Protein AF-0000000074853736 (afdb_homodimer)

Organism: Aplysia californica (NCBI:txid6500)

InterPro domains:
  IPR002656 Acyltransferase 3 domain [PF01757] (363-745)
  IPR006621 Nose resistant-to-fluoxetine protein, N-terminal [PF20146] (113-214)
  IPR006621 Nose resistant-to-fluoxetine protein, N-terminal [SM00703] (110-231)
  IPR052728 Oxygen and lipid transport regulator [PTHR11161] (103-762)

pLDDT: mean 72.16, std 25.3, range [18.77, 98.62]

Sequence (1524 aa):
MAHSRHTTSLQIACVVILCLSRVEATVGNLQFPVPLEELLWSDHGPQKGNESEQDSLGLFIRDQVNRLNLHSVMERIIDEQSFENRYIQRWLSPIVGVSNITVTTQSNVSSECLHQLTGWISNMQRLSGWALKMLDSWGKIQAGVLSGRLQWLGSFRECYSVQGFLDDGQTGLVKGRYCSLESKLHSSVKQYKFNVFEGICVPDACHSKDIQVFVDVLLHMTRVDKVLLKTHTTCKNAETTFTNSIIIFFVIFLLLLLLAFTATLVDLKSARFAPVSAACDIHADNHDRNGVVNGNSSLVGSAYHTVNARDKVEDERSPFLRYHSNQKKRRIGRELLLSFSLKSNWSQLFCLKPQQGAGFLTCLEGIRTITLVWIIYEHVLLNTLAFAENTGEFIKDGVTSLWTPIVSNGTVSCDTFFTMSSLVLTYSMLKSMNECNGKVKWFQYYVNRYFRLTPLMIFVVMFYWKTFPSWASGPWWLSQAQHEKHCYGTWWRDLLYMNNFLGGCYHVTWYLAVDMQLYLISPIFLLALYRKPAVGICLLTVCTLASISYTLYLSYTKHLTHVLVKMKHRASQKFFRDQYYVLPWCRAPPYLIGMVMGYVLHRTRMKISINWKWQIFGWIIFILIHISNFYSVQHAFVFYPDYSPLSPAENSAYISLTRPAWSLGVCWVIVICVTGNAGVINSFLSLPIWAVGGRLSYAGYLTHLFVVFWYLYSRTKSVRVDYWGVLIDTSGILLITFFISVFLTLLIEMPLKNILGLLLKKMAHSRHTTSLQIACVVILCLSRVEATVGNLQFPVPLEELLWSDHGPQKGNESEQDSLGLFIRDQVNRLNLHSVMERIIDEQSFENRYIQRWLSPIVGVSNITVTTQSNVSSECLHQLTGWISNMQRLSGWALKMLDSWGKIQAGVLSGRLQWLGSFRECYSVQGFLDDGQTGLVKGRYCSLESKLHSSVKQYKFNVFEGICVPDACHSKDIQVFVDVLLHMTRVDKVLLKTHTTCKNAETTFTNSIIIFFVIFLLLLLLAFTATLVDLKSARFAPVSAACDIHADNHDRNGVVNGNSSLVGSAYHTVNARDKVEDERSPFLRYHSNQKKRRIGRELLLSFSLKSNWSQLFCLKPQQGAGFLTCLEGIRTITLVWIIYEHVLLNTLAFAENTGEFIKDGVTSLWTPIVSNGTVSCDTFFTMSSLVLTYSMLKSMNECNGKVKWFQYYVNRYFRLTPLMIFVVMFYWKTFPSWASGPWWLSQAQHEKHCYGTWWRDLLYMNNFLGGCYHVTWYLAVDMQLYLISPIFLLALYRKPAVGICLLTVCTLASISYTLYLSYTKHLTHVLVKMKHRASQKFFRDQYYVLPWCRAPPYLIGMVMGYVLHRTRMKISINWKWQIFGWIIFILIHISNFYSVQHAFVFYPDYSPLSPAENSAYISLTRPAWSLGVCWVIVICVTGNAGVINSFLSLPIWAVGGRLSYAGYLTHLFVVFWYLYSRTKSVRVDYWGVLIDTSGILLITFFISVFLTLLIEMPLKNILGLLLKK

Secondary structure (DSSP, 8-state):
--GGGSSGGGTTTHHHHHHHHTTSTT-SS----S-HHHHHT---------SHHHHHHHHHHHHHHHH--HHHHHHHHT--SSHHHHHHHHHHHHHHTTTT----TTS---HHHHHHHHHHHHHHHTT-HHHHHHHHTS----S-TTTT--EE---HHHHHH-EEESSTTS-SEEEEEEEEEEEEE--SSTT--EEEEEEEEEETT--HHHHHHHHHHHHHHHTGGGTEEEEEEEEPPS-----HHHHHHHHHHHHHHHHHHHHHHHHHHH-----HHHHHHHHHHTTTSS----TTTGGGTGGG------S----TTSTHHHHHHHHHHHHHHHHHHHTT-HHHHHHHHT------STT--THHHHHHHHHHHHHHHHHHHHHHHTT-TTHHHHHHHHTT-SSHHHHHTGGGHHHHHHHHHHHHHHHHHHHHHHHTTT---HHHHHHHHHHHHHHHHHHHHHHHHHTGGGS---TTPPPHHHHHHHHHTTHHHHHTT-HHHH--SSGGGHHHHHHHHHHHHHHHHHHHHHH-HHHHHHHHHHHHHHHHHHHHHHHHHHT----SS---SHHHHHHHIIIIIT-HHHHHHHHHHHHHHHHHHHHHTT-----HHHHHHHHHHHHHHHHHHHHTTGGGSS--TTS----HHHHHHHHHHHHHHHHHHHHHHHHHHHTT--HHHHHHHT-HHHHHHHHHHHHHHHHHHHHHHHHHHT-SS-----HHHHHHHHHHHHHHHHHHHHHHIIIIIHHHHHHHHHHH--/--TTSSSGGGTTTHHHHHHHHTTSTT-SS----S-HHHHHT---------SHHHHHHHHHHHHHHHH--HHHHHHHHT--SSHHHHHHHHHHHHHHTTTT----TTS---HHHHHHHHHHHHHHHTT-HHHHHHHHTS----S-TTTT--EE---HHHHHH-EEESSTTS-SEEEEEEEEEEEEE--SSTT--EEEEEEEEEETT--HHHHHHHHHHHHHHHTGGGTEEEEEEEEPPS-----HHHHHHHHHHHHHHHHHHHHHHHHHHH-----HHHHHHHHHHTTTSS----TTTTTTTGGG------S----TTSTHHHHHHHHHHHHHHHHHHHTT-HHHHHHHHT------STT--THHHHHHHHHHHHHHHHHHHHHHHHH-TTHHHHHHHHTT-SSHHHHHTGGGHHHHHHHHHHHHHHHHHHHHHHHTTT---HHHHHHHHHHHHHHHHHHHHHHHHHTGGGS---TTPPPHHHHHHHHHTTHHHHHTT-HHHH--SSGGGHHHHHHHHHHHHHHHHHHHHHH-HHHHHHHHHHHHHHHHHHHHHHHHHHT----TTT--SHHHHHHHIIIIIT-HHHHHHHHHHHHHHHHHHHHHTT-----HHHHHHHHHHHHHHHHHHHHTTGGGSS--TTS----HHHHHHHHHHHHHHHHHHHHHHHHHHHTT--HHHHHHHT-HHHHHHHHHHHHHHHHHHHHHHHHHHT-SS-----HHHHHHHHHHHHHHHHHHHHHHIIIIIHHHHHHHHHHH--

Solvent-accessible surface area (backbone atoms only — not comparable to full-atom values): 81134 Å² total; per-residue (Å²): 138,79,78,79,73,74,68,70,54,35,64,49,28,29,56,74,28,54,72,66,42,73,61,53,74,85,54,68,82,67,71,72,78,48,61,83,75,40,54,72,67,63,73,78,71,82,75,87,68,80,72,70,74,62,50,53,58,53,50,52,51,49,54,56,54,66,69,56,60,66,66,66,61,61,59,58,70,64,68,86,86,72,64,72,67,51,43,57,42,56,75,38,32,50,57,57,56,51,66,74,52,71,72,59,81,82,54,87,50,53,69,64,27,52,52,48,50,52,33,42,51,53,34,38,74,66,63,33,69,40,39,45,41,29,57,37,8,23,33,40,75,54,34,23,47,91,65,52,33,39,71,20,58,24,22,60,66,51,10,58,66,26,59,42,51,63,39,96,80,69,46,60,82,40,37,36,21,47,29,38,38,38,30,34,39,67,40,87,56,82,84,53,76,47,68,34,37,36,18,37,36,40,50,56,71,46,49,38,64,32,49,39,52,52,49,49,50,40,26,61,13,8,61,16,51,77,29,38,72,48,75,48,50,48,56,53,79,85,75,68,74,87,46,70,61,38,51,51,51,51,49,53,51,49,48,47,51,49,46,23,49,52,16,30,52,51,47,58,70,64,50,66,86,69,55,68,68,47,61,47,39,50,59,51,48,62,21,66,78,47,67,77,42,50,79,92,77,23,68,63,36,70,60,41,50,79,74,80,79,68,76,88,76,68,78,73,78,49,78,66,43,55,57,50,45,52,52,47,44,53,48,45,54,48,49,53,41,48,33,28,13,50,64,64,46,49,41,58,54,68,45,52,72,75,72,74,59,92,81,66,63,50,44,54,22,25,53,48,33,54,38,50,52,48,48,49,39,35,52,47,46,57,59,43,50,73,62,23,39,35,39,67,52,43,52,62,52,34,45,73,37,85,57,38,29,61,49,73,56,41,73,52,42,62,37,52,51,36,16,51,52,28,17,52,47,36,28,46,46,52,54,31,24,67,74,45,79,62,54,69,47,61,69,59,54,54,50,50,54,50,63,66,50,44,61,56,51,50,52,51,44,49,41,56,56,56,39,48,51,62,71,59,57,42,86,64,33,69,53,52,68,61,52,43,60,53,25,74,79,16,44,67,29,51,75,68,44,40,18,39,82,70,48,41,49,52,78,80,51,32,61,56,17,32,51,49,55,52,56,71,54,39,61,62,48,51,51,30,38,70,76,40,47,71,59,18,52,48,51,44,50,51,52,34,50,48,24,34,50,49,38,31,50,50,22,51,75,68,60,54,72,88,41,77,76,59,44,82,43,71,66,55,47,47,45,48,40,61,73,37,68,42,33,48,64,56,54,36,36,18,29,43,52,13,31,52,50,11,43,52,39,54,75,45,69,48,61,56,88,74,56,69,70,57,49,52,49,49,48,50,52,43,50,53,53,51,49,46,62,33,54,67,49,32,64,54,50,34,82,47,83,75,56,77,61,64,51,63,67,53,38,14,48,48,69,34,43,42,54,46,52,50,30,52,43,52,50,49,55,50,52,36,35,60,37,68,71,26,68,69,60,30,55,59,25,43,37,41,68,24,48,38,38,34,72,32,38,64,47,25,65,70,44,37,57,60,52,49,47,52,61,62,25,36,38,62,63,81,42,75,72,46,73,66,57,42,50,24,48,31,39,18,47,50,52,54,25,48,55,53,16,52,54,47,38,48,66,44,46,48,19,51,50,46,43,49,54,60,58,51,72,101,138,79,79,79,72,73,65,76,56,40,64,51,20,30,56,74,25,53,74,65,42,73,64,53,75,85,56,68,82,69,72,75,79,49,59,81,76,42,53,73,66,62,75,79,72,83,76,86,69,80,74,70,74,63,49,54,59,53,51,53,50,50,57,56,52,65,68,56,62,65,67,64,60,62,61,59,70,69,66,87,89,73,67,74,65,50,47,57,41,56,76,39,34,54,58,56,61,52,65,74,52,70,72,60,80,83,53,87,49,54,70,64,27,51,52,49,52,52,32,40,51,54,34,38,74,67,64,34,68,40,39,45,42,29,56,36,9,22,34,40,74,56,36,23,48,91,64,51,34,39,70,20,57,24,21,60,66,51,10,61,67,26,60,40,52,64,39,96,81,69,47,61,82,41,38,36,23,48,29,38,37,38,29,36,39,68,40,87,55,81,82,52,76,48,67,35,37,35,18,38,37,41,49,56,71,45,48,38,66,32,49,40,53,51,48,49,49,42,26,60,13,5,60,15,51,76,25,38,73,48,76,48,51,50,54,55,78,87,74,69,73,88,47,70,61,38,52,51,52,51,49,53,51,50,50,49,52,49,47,24,49,53,16,30,52,52,48,60,69,63,50,68,86,69,56,68,68,49,61,48,39,50,58,50,47,61,21,66,79,48,68,76,43,51,80,89,76,21,67,62,36,70,62,41,48,79,74,78,77,69,78,87,74,68,78,73,77,50,77,65,41,56,57,49,44,50,53,46,43,54,48,46,54,48,50,54,41,48,34,27,14,50,64,64,45,48,42,56,54,67,44,53,71,76,72,75,59,94,82,64,62,50,43,52,22,24,53,47,33,54,38,49,52,47,46,48,40,35,52,45,47,56,59,44,49,74,61,23,38,36,40,68,54,44,50,61,51,33,44,74,35,85,58,37,28,60,50,70,55,41,74,53,42,61,37,52,52,36,16,50,51,28,16,54,48,37,28,44,45,52,54,31,24,66,73,45,78,62,54,70,48,61,69,57,55,55,50,50,55,50,64,65,52,44,60,55,50,50,52,52,45,48,40,55,58,57,40,48,52,63,71,58,58,42,86,66,34,70,53,53,66,62,52,43,61,54,25,74,81,16,44,68,30,51,76,68,43,41,19,38,81,70,49,42,51,53,77,80,51,29,60,57,17,32,53,50,56,53,56,71,53,40,61,62,49,53,51,31,39,70,78,41,46,68,59,18,52,48,50,44,49,51,52,31,50,49,24,35,49,49,38,30,49,48,23,52,73,67,60,54,72,87,41,76,74,57,43,81,42,70,64,55,48,49,47,47,40,62,72,38,69,43,33,49,65,58,54,36,35,17,29,43,50,13,32,52,50,10,44,52,39,53,75,45,69,49,62,56,88,73,57,70,70,56,49,52,50,50,48,50,51,40,49,52,53,50,48,47,63,32,54,68,47,33,65,53,48,36,81,48,82,77,53,77,60,65,51,65,68,54,37,14,47,47,69,36,43,42,54,45,52,49,30,52,42,52,49,49,55,51,51,36,36,62,37,68,69,30,66,69,58,30,57,60,27,43,37,41,68,24,49,38,37,35,70,33,38,64,46,25,64,69,44,37,58,61,52,48,47,53,61,62,26,38,38,62,64,81,43,75,71,46,74,67,57,42,50,23,48,33,40,18,47,49,51,52,25,50,56,52,15,51,51,46,38,49,67,44,45,49,19,51,50,46,44,50,55,61,60,51,72,102

Radius of gyration: 37.47 Å; Cα contacts (8 Å, |Δi|>4): 1964; chains: 2; bounding box: 80×114×104 Å

Structure (mmCIF, N/CA/C/O backbone):
data_AF-0000000074853736-model_v1
#
loop_
_entity.id
_entity.type
_entity.pdbx_description
1 polymer 'O-acyltransferase like protein-like'
#
loop_
_atom_site.group_PDB
_atom_site.id
_atom_site.type_symbol
_atom_site.label_atom_id
_atom_site.label_alt_id
_atom_site.label_comp_id
_atom_site.label_asym_id
_atom_site.label_entity_id
_atom_site.label_seq_id
_atom_site.pdbx_PDB_ins_code
_atom_site.Cartn_x
_atom_site.Cartn_y
_atom_site.Cartn_z
_atom_site.occupancy
_atom_site.B_iso_or_equiv
_atom_site.auth_seq_id
_atom_site.auth_comp_id
_atom_site.auth_asym_id
_atom_site.auth_atom_id
_atom_site.pdbx_PDB_model_num
ATOM 1 N N . MET A 1 1 ? -17.906 -55.094 -38.594 1 18.78 1 MET A N 1
ATOM 2 C CA . MET A 1 1 ? -16.891 -54.125 -38.938 1 18.78 1 MET A CA 1
ATOM 3 C C . MET A 1 1 ? -16.828 -53 -37.906 1 18.78 1 MET A C 1
ATOM 5 O O . MET A 1 1 ? -15.938 -52.156 -37.938 1 18.78 1 MET A O 1
ATOM 9 N N . ALA A 1 2 ? -17.891 -52.844 -37.062 1 20.61 2 ALA A N 1
ATOM 10 C CA . ALA A 1 2 ? -18.422 -51.844 -36.188 1 20.61 2 ALA A CA 1
ATOM 11 C C . ALA A 1 2 ? -17.672 -51.781 -34.844 1 20.61 2 ALA A C 1
ATOM 13 O O . ALA A 1 2 ? -17.922 -50.938 -34 1 20.61 2 ALA A O 1
ATOM 14 N N . HIS A 1 3 ? -16.984 -52.906 -34.469 1 20.66 3 HIS A N 1
ATOM 15 C CA . HIS A 1 3 ? -16.719 -53.219 -33.062 1 20.66 3 HIS A CA 1
ATOM 16 C C . HIS A 1 3 ? -15.508 -52.469 -32.562 1 20.66 3 HIS A C 1
ATOM 18 O O . HIS A 1 3 ? -15.156 -52.594 -31.375 1 20.66 3 HIS A O 1
ATOM 24 N N . SER A 1 4 ? -14.594 -52.062 -33.469 1 22.39 4 SER A N 1
ATOM 25 C CA . SER A 1 4 ? -13.211 -51.781 -33.062 1 22.39 4 SER A CA 1
ATOM 26 C C . SER A 1 4 ? -13.078 -50.375 -32.5 1 22.39 4 SER A C 1
ATOM 28 O O . SER A 1 4 ? -11.961 -49.875 -32.281 1 22.39 4 SER A O 1
ATOM 30 N N . ARG A 1 5 ? -14.258 -49.562 -32.469 1 23.17 5 ARG A N 1
ATOM 31 C CA . ARG A 1 5 ? -14.211 -48.125 -32.406 1 23.17 5 ARG A CA 1
ATOM 32 C C . ARG A 1 5 ? -13.953 -47.625 -31 1 23.17 5 ARG A C 1
ATOM 34 O O . ARG A 1 5 ? -13.836 -46.438 -30.766 1 23.17 5 ARG A O 1
ATOM 41 N N . HIS A 1 6 ? -14.297 -48.469 -30 1 20.78 6 HIS A N 1
ATOM 42 C CA . HIS A 1 6 ? -14.656 -47.938 -28.703 1 20.78 6 HIS A CA 1
ATOM 43 C C . HIS A 1 6 ? -13.414 -47.625 -27.875 1 20.78 6 HIS A C 1
ATOM 45 O O . HIS A 1 6 ? -13.523 -47.094 -26.75 1 20.78 6 HIS A O 1
ATOM 51 N N . THR A 1 7 ? -12.273 -48.219 -28.172 1 21.44 7 THR A N 1
ATOM 52 C CA . THR A 1 7 ? -11.312 -48.438 -27.094 1 21.44 7 THR A CA 1
ATOM 53 C C . THR A 1 7 ? -10.422 -47.188 -26.906 1 21.44 7 THR A C 1
ATOM 55 O O . THR A 1 7 ? -9.695 -47.094 -25.922 1 21.44 7 THR A O 1
ATOM 58 N N . THR A 1 8 ? -10.375 -46.312 -27.969 1 22.53 8 THR A N 1
ATOM 59 C CA . THR A 1 8 ? -9.211 -45.438 -28.016 1 22.53 8 THR A CA 1
ATOM 60 C C . THR A 1 8 ? -9.398 -44.219 -27.109 1 22.53 8 THR A C 1
ATOM 62 O O . THR A 1 8 ? -8.461 -43.469 -26.859 1 22.53 8 THR A O 1
ATOM 65 N N . SER A 1 9 ? -10.719 -43.938 -26.781 1 21.44 9 SER A N 1
ATOM 66 C CA . SER A 1 9 ? -11.07 -42.688 -26.141 1 21.44 9 SER A CA 1
ATOM 67 C C . SER A 1 9 ? -10.562 -42.656 -24.703 1 21.44 9 SER A C 1
ATOM 69 O O . SER A 1 9 ? -10.664 -41.625 -24.031 1 21.44 9 SER A O 1
ATOM 71 N N . LEU A 1 10 ? -10.172 -43.781 -24.125 1 21.33 10 LEU A N 1
ATOM 72 C CA . LEU A 1 10 ? -10.148 -44.031 -22.688 1 21.33 10 LEU A CA 1
ATOM 73 C C . LEU A 1 10 ? -8.867 -43.469 -22.078 1 21.33 10 LEU A C 1
ATOM 75 O O . LEU A 1 10 ? -8.867 -43.031 -20.922 1 21.33 10 LEU A O 1
ATOM 79 N N . GLN A 1 11 ? -7.793 -43.281 -22.891 1 22.19 11 GLN A N 1
ATOM 80 C CA . GLN A 1 11 ? -6.492 -43.344 -22.234 1 22.19 11 GLN A CA 1
ATOM 81 C C . GLN A 1 11 ? -6.117 -41.969 -21.641 1 22.19 11 GLN A C 1
ATOM 83 O O . GLN A 1 11 ? -5.527 -41.906 -20.562 1 22.19 11 GLN A O 1
ATOM 88 N N . ILE A 1 12 ? -6.605 -40.875 -22.266 1 23.33 12 ILE A N 1
ATOM 89 C CA . ILE A 1 12 ? -5.961 -39.625 -21.875 1 23.33 12 ILE A CA 1
ATOM 90 C C . ILE A 1 12 ? -6.508 -39.156 -20.531 1 23.33 12 ILE A C 1
ATOM 92 O O . ILE A 1 12 ? -5.754 -38.688 -19.672 1 23.33 12 ILE A O 1
ATOM 96 N N . ALA A 1 13 ? -7.84 -39.312 -20.328 1 23.08 13 ALA A N 1
ATOM 97 C CA . ALA A 1 13 ? -8.484 -38.812 -19.109 1 23.08 13 ALA A CA 1
ATOM 98 C C . ALA A 1 13 ? -7.953 -39.531 -17.875 1 23.08 13 ALA A C 1
ATOM 100 O O . ALA A 1 13 ? -8.086 -39 -16.75 1 23.08 13 ALA A O 1
ATOM 101 N N . CYS A 1 14 ? -7.285 -40.531 -18.062 1 24.02 14 CYS A N 1
ATOM 102 C CA . CYS A 1 14 ? -6.992 -41.469 -16.969 1 24.02 14 CYS A CA 1
ATOM 103 C C . CYS A 1 14 ? -5.887 -40.938 -16.078 1 24.02 14 CYS A C 1
ATOM 105 O O . CYS A 1 14 ? -5.871 -41.188 -14.875 1 24.02 14 CYS A O 1
ATOM 107 N N . VAL A 1 15 ? -5 -40.031 -16.609 1 25.52 15 VAL A N 1
ATOM 108 C CA . VAL A 1 15 ? -3.834 -39.875 -15.75 1 25.52 15 VAL A CA 1
ATOM 109 C C . VAL A 1 15 ? -4.188 -38.969 -14.555 1 25.52 15 VAL A C 1
ATOM 111 O O . VAL A 1 15 ? -3.85 -39.312 -13.414 1 25.52 15 VAL A O 1
ATOM 114 N N . VAL A 1 16 ? -4.926 -37.844 -14.734 1 25.33 16 VAL A N 1
ATOM 115 C CA . VAL A 1 16 ? -5.152 -36.969 -13.609 1 25.33 16 VAL A CA 1
ATOM 116 C C . VAL A 1 16 ? -6.133 -37.594 -12.633 1 25.33 16 VAL A C 1
ATOM 118 O O . VAL A 1 16 ? -5.91 -37.594 -11.414 1 25.33 16 VAL A O 1
ATOM 121 N N . ILE A 1 17 ? -7.234 -38.156 -13.086 1 26.08 17 ILE A N 1
ATOM 122 C CA . ILE A 1 17 ? -8.344 -38.656 -12.273 1 26.08 17 ILE A CA 1
ATOM 123 C C . ILE A 1 17 ? -7.945 -39.969 -11.578 1 26.08 17 ILE A C 1
ATOM 125 O O . ILE A 1 17 ? -8.398 -40.219 -10.461 1 26.08 17 ILE A O 1
ATOM 129 N N . LEU A 1 18 ? -7.062 -40.75 -12.109 1 26.02 18 LEU A N 1
ATOM 130 C CA . LEU A 1 18 ? -6.703 -42.031 -11.523 1 26.02 18 LEU A CA 1
ATOM 131 C C . LEU A 1 18 ? -6.027 -41.844 -10.164 1 26.02 18 LEU A C 1
ATOM 133 O O . LEU A 1 18 ? -6.184 -42.656 -9.266 1 26.02 18 LEU A O 1
ATOM 137 N N . CYS A 1 19 ? -5.332 -40.688 -9.938 1 25.83 19 CYS A N 1
ATOM 138 C CA . CYS A 1 19 ? -4.738 -40.562 -8.609 1 25.83 19 CYS A CA 1
ATOM 139 C C . CYS A 1 19 ? -5.816 -40.375 -7.547 1 25.83 19 CYS A C 1
ATOM 141 O O . CYS A 1 19 ? -5.707 -40.938 -6.445 1 25.83 19 CYS A O 1
ATOM 143 N N . LEU A 1 20 ? -6.945 -39.75 -7.82 1 25.59 20 LEU A N 1
ATOM 144 C CA . LEU A 1 20 ? -7.914 -39.438 -6.773 1 25.59 20 LEU A CA 1
ATOM 145 C C . LEU A 1 20 ? -8.891 -40.594 -6.582 1 25.59 20 LEU A C 1
ATOM 147 O O . LEU A 1 20 ? -9.398 -40.812 -5.477 1 25.59 20 LEU A O 1
ATOM 151 N N . SER A 1 21 ? -9.266 -41.406 -7.508 1 25.16 21 SER A N 1
ATOM 152 C CA . SER A 1 21 ? -10.422 -42.281 -7.383 1 25.16 21 SER A CA 1
ATOM 153 C C . SER A 1 21 ? -10.062 -43.562 -6.621 1 25.16 21 SER A C 1
ATOM 155 O O . SER A 1 21 ? -10.938 -44.219 -6.074 1 25.16 21 SER A O 1
ATOM 157 N N . ARG A 1 22 ? -8.945 -44.188 -6.824 1 27.08 22 ARG A N 1
ATOM 158 C CA . ARG A 1 22 ? -8.812 -45.531 -6.215 1 27.08 22 ARG A CA 1
ATOM 159 C C . ARG A 1 22 ? -8.781 -45.406 -4.695 1 27.08 22 ARG A C 1
ATOM 161 O O . ARG A 1 22 ? -8.656 -46.438 -4 1 27.08 22 ARG A O 1
ATOM 168 N N . VAL A 1 23 ? -8.914 -44.312 -4.047 1 26.62 23 VAL A N 1
ATOM 169 C CA . VAL A 1 23 ? -8.977 -44.25 -2.59 1 26.62 23 VAL A CA 1
ATOM 170 C C . VAL A 1 23 ? -10.336 -44.75 -2.113 1 26.62 23 VAL A C 1
ATOM 172 O O . VAL A 1 23 ? -10.484 -45.156 -0.961 1 26.62 23 VAL A O 1
ATOM 175 N N . GLU A 1 24 ? -11.383 -44.906 -2.939 1 25.2 24 GLU A N 1
ATOM 176 C CA . GLU A 1 24 ? -12.664 -45.219 -2.34 1 25.2 24 GLU A CA 1
ATOM 177 C C . GLU A 1 24 ? -12.781 -46.719 -2.072 1 25.2 24 GLU A C 1
ATOM 179 O O . GLU A 1 24 ? -13.422 -47.156 -1.104 1 25.2 24 GLU A O 1
ATOM 184 N N . ALA A 1 25 ? -12.492 -47.594 -2.875 1 26.69 25 ALA A N 1
ATOM 185 C CA . ALA A 1 25 ? -13.023 -48.938 -2.65 1 26.69 25 ALA A CA 1
ATOM 186 C C . ALA A 1 25 ? -12.523 -49.5 -1.328 1 26.69 25 ALA A C 1
ATOM 188 O O . ALA A 1 25 ? -13.266 -50.219 -0.633 1 26.69 25 ALA A O 1
ATOM 189 N N . THR A 1 26 ? -11.289 -49.562 -0.964 1 25.2 26 THR A N 1
ATOM 190 C CA . THR A 1 26 ? -10.898 -50.25 0.259 1 25.2 26 THR A CA 1
ATOM 191 C C . THR A 1 26 ? -11.289 -49.438 1.489 1 25.2 26 THR A C 1
ATOM 193 O O . THR A 1 26 ? -11.109 -49.875 2.621 1 25.2 26 THR A O 1
ATOM 196 N N . VAL A 1 27 ? -11.719 -48.156 1.422 1 25.08 27 VAL A N 1
ATOM 197 C CA . VAL A 1 27 ? -12.039 -47.344 2.592 1 25.08 27 VAL A CA 1
ATOM 198 C C . VAL A 1 27 ? -13.469 -47.625 3.049 1 25.08 27 VAL A C 1
ATOM 200 O O . VAL A 1 27 ? -14.367 -46.812 2.842 1 25.08 27 VAL A O 1
ATOM 203 N N . GLY A 1 28 ? -14.094 -48.688 2.773 1 24.78 28 GLY A N 1
ATOM 204 C CA . GLY A 1 28 ? -15.359 -48.906 3.455 1 24.78 28 GLY A CA 1
ATOM 205 C C . GLY A 1 28 ? -15.312 -48.531 4.926 1 24.78 28 GLY A C 1
ATOM 206 O O . GLY A 1 28 ? -16.156 -47.781 5.418 1 24.78 28 GLY A O 1
ATOM 207 N N . ASN A 1 29 ? -14.922 -49.469 5.863 1 24.45 29 ASN A N 1
ATOM 208 C CA . ASN A 1 29 ? -15.055 -49.469 7.312 1 24.45 29 ASN A CA 1
ATOM 209 C C . ASN A 1 29 ? -14.125 -48.438 7.945 1 24.45 29 ASN A C 1
ATOM 211 O O . ASN A 1 29 ? -13.805 -48.5 9.133 1 24.45 29 ASN A O 1
ATOM 215 N N . LEU A 1 30 ? -13.242 -47.75 7.195 1 23.8 30 LEU A N 1
ATOM 216 C CA . LEU A 1 30 ? -12.344 -46.938 7.977 1 23.8 30 LEU A CA 1
ATOM 217 C C . LEU A 1 30 ? -13.094 -45.75 8.586 1 23.8 30 LEU A C 1
ATOM 219 O O . LEU A 1 30 ? -13.617 -44.906 7.855 1 23.8 30 LEU A O 1
ATOM 223 N N . GLN A 1 31 ? -13.75 -45.906 9.695 1 23.31 31 GLN A N 1
ATOM 224 C CA . GLN A 1 31 ? -14.297 -44.906 10.609 1 23.31 31 GLN A CA 1
ATOM 225 C C . GLN A 1 31 ? -13.297 -43.812 10.875 1 23.31 31 GLN A C 1
ATOM 227 O O . GLN A 1 31 ? -12.203 -44.031 11.391 1 23.31 31 GLN A O 1
ATOM 232 N N . PHE A 1 32 ? -13.188 -42.969 9.938 1 24.83 32 PHE A N 1
ATOM 233 C CA . PHE A 1 32 ? -12.211 -41.906 10.227 1 24.83 32 PHE A CA 1
ATOM 234 C C . PHE A 1 32 ? -12.625 -41.125 11.453 1 24.83 32 PHE A C 1
ATOM 236 O O . PHE A 1 32 ? -13.578 -40.344 11.406 1 24.83 32 PHE A O 1
ATOM 243 N N . PRO A 1 33 ? -12.547 -41.594 12.648 1 24.94 33 PRO A N 1
ATOM 244 C CA . PRO A 1 33 ? -13.078 -40.812 13.758 1 24.94 33 PRO A CA 1
ATOM 245 C C . PRO A 1 33 ? -12.555 -39.375 13.766 1 24.94 33 PRO A C 1
ATOM 247 O O . PRO A 1 33 ? -13.297 -38.469 14.109 1 24.94 33 PRO A O 1
ATOM 250 N N . VAL A 1 34 ? -11.227 -39.281 14.125 1 25.25 34 VAL A N 1
ATOM 251 C CA . VAL A 1 34 ? -10.531 -38.094 14.648 1 25.25 34 VAL A CA 1
ATOM 252 C C . VAL A 1 34 ? -10.211 -37.156 13.508 1 25.25 34 VAL A C 1
ATOM 254 O O . VAL A 1 34 ? -10.07 -37.562 12.359 1 25.25 34 VAL A O 1
ATOM 257 N N . PRO A 1 35 ? -10.32 -35.781 13.711 1 25.12 35 PRO A N 1
ATOM 258 C CA . PRO A 1 35 ? -10.078 -34.719 12.727 1 25.12 35 PRO A CA 1
ATOM 259 C C . PRO A 1 35 ? -8.797 -34.938 11.93 1 25.12 35 PRO A C 1
ATOM 261 O O . PRO A 1 35 ? -7.898 -35.656 12.375 1 25.12 35 PRO A O 1
ATOM 264 N N . LEU A 1 36 ? -8.664 -34.562 10.625 1 24.88 36 LEU A N 1
ATOM 265 C CA . LEU A 1 36 ? -7.586 -34.938 9.727 1 24.88 36 LEU A CA 1
ATOM 266 C C . LEU A 1 36 ? -6.246 -34.969 10.453 1 24.88 36 LEU A C 1
ATOM 268 O O . LEU A 1 36 ? -5.395 -35.812 10.172 1 24.88 36 LEU A O 1
ATOM 272 N N . GLU A 1 37 ? -5.938 -34.062 11.398 1 25.7 37 GLU A N 1
ATOM 273 C CA . GLU A 1 37 ? -4.77 -34.125 12.266 1 25.7 37 GLU A CA 1
ATOM 274 C C . GLU A 1 37 ? -4.773 -35.406 13.102 1 25.7 37 GLU A C 1
ATOM 276 O O . GLU A 1 37 ? -3.721 -36 13.344 1 25.7 37 GLU A O 1
ATOM 281 N N . GLU A 1 38 ? -5.898 -35.594 13.727 1 25.44 38 GLU A N 1
ATOM 282 C CA . GLU A 1 38 ? -6.031 -36.781 14.586 1 25.44 38 GLU A CA 1
ATOM 283 C C . GLU A 1 38 ? -6.047 -38.062 13.766 1 25.44 38 GLU A C 1
ATOM 285 O O . GLU A 1 38 ? -6.199 -39.156 14.32 1 25.44 38 GLU A O 1
ATOM 290 N N . LEU A 1 39 ? -6.375 -37.906 12.508 1 24.48 39 LEU A N 1
ATOM 291 C CA . LEU A 1 39 ? -6.297 -39.156 11.781 1 24.48 39 LEU A CA 1
ATOM 292 C C . LEU A 1 39 ? -4.914 -39.781 11.938 1 24.48 39 LEU A C 1
ATOM 294 O O . LEU A 1 39 ? -4.781 -41.031 11.914 1 24.48 39 LEU A O 1
ATOM 298 N N . LEU A 1 40 ? -3.869 -38.969 11.953 1 24.08 40 LEU A N 1
ATOM 299 C CA . LEU A 1 40 ? -2.596 -39.656 12.055 1 24.08 40 LEU A CA 1
ATOM 300 C C . LEU A 1 40 ? -2.438 -40.312 13.422 1 24.08 40 LEU A C 1
ATOM 302 O O . LEU A 1 40 ? -1.782 -41.344 13.555 1 24.08 40 LEU A O 1
ATOM 306 N N . TRP A 1 41 ? -2.666 -39.531 14.57 1 22.84 41 TRP A N 1
ATOM 307 C CA . TRP A 1 41 ? -2.148 -40.062 15.836 1 22.84 41 TRP A CA 1
ATOM 308 C C . TRP A 1 41 ? -3.189 -40.906 16.531 1 22.84 41 TRP A C 1
ATOM 310 O O . TRP A 1 41 ? -3.303 -40.875 17.766 1 22.84 41 TRP A O 1
ATOM 320 N N . SER A 1 42 ? -4.297 -41.375 15.969 1 24.14 42 SER A N 1
ATOM 321 C CA . SER A 1 42 ? -5.074 -42.094 16.953 1 24.14 42 SER A CA 1
ATOM 322 C C . SER A 1 42 ? -4.34 -43.375 17.406 1 24.14 42 SER A C 1
ATOM 324 O O . SER A 1 42 ? -3.906 -44.156 16.578 1 24.14 42 SER A O 1
ATOM 326 N N . ASP A 1 43 ? -3.689 -43.438 18.578 1 23.05 43 ASP A N 1
ATOM 327 C CA . ASP A 1 43 ? -3.074 -44.5 19.359 1 23.05 43 ASP A CA 1
ATOM 328 C C . ASP A 1 43 ? -4.043 -45.656 19.547 1 23.05 43 ASP A C 1
ATOM 330 O O . ASP A 1 43 ? -3.848 -46.5 20.422 1 23.05 43 ASP A O 1
ATOM 334 N N . HIS A 1 44 ? -5.355 -45.625 19.203 1 25.06 44 HIS A N 1
ATOM 335 C CA . HIS A 1 44 ? -6.062 -46.75 19.766 1 25.06 44 HIS A CA 1
ATOM 336 C C . HIS A 1 44 ? -5.512 -48.062 19.219 1 25.06 44 HIS A C 1
ATOM 338 O O . HIS A 1 44 ? -5.07 -48.125 18.062 1 25.06 44 HIS A O 1
ATOM 344 N N . GLY A 1 45 ? -5.008 -49.062 20.109 1 23.45 45 GLY A N 1
ATOM 345 C CA . GLY A 1 45 ? -4.453 -50.406 20.047 1 23.45 45 GLY A CA 1
ATOM 346 C C . GLY A 1 45 ? -5.168 -51.281 19.047 1 23.45 45 GLY A C 1
ATOM 347 O O . GLY A 1 45 ? -6.297 -51 18.656 1 23.45 45 GLY A O 1
ATOM 348 N N . PRO A 1 46 ? -4.367 -52.125 18.312 1 25.36 46 PRO A N 1
ATOM 349 C CA . PRO A 1 46 ? -4.785 -53.094 17.297 1 25.36 46 PRO A CA 1
ATOM 350 C C . PRO A 1 46 ? -5.887 -54.031 17.812 1 25.36 46 PRO A C 1
ATOM 352 O O . PRO A 1 46 ? -5.715 -54.719 18.828 1 25.36 46 PRO A O 1
ATOM 355 N N . GLN A 1 47 ? -7.109 -53.75 17.938 1 23.39 47 GLN A N 1
ATOM 356 C CA . GLN A 1 47 ? -7.906 -54.906 18.297 1 23.39 47 GLN A CA 1
ATOM 357 C C . GLN A 1 47 ? -7.621 -56.094 17.359 1 23.39 47 GLN A C 1
ATOM 359 O O . GLN A 1 47 ? -7.332 -55.875 16.172 1 23.39 47 GLN A O 1
ATOM 364 N N . LYS A 1 48 ? -7.406 -57.5 17.844 1 28.83 48 LYS A N 1
ATOM 365 C CA . LYS A 1 48 ? -7.051 -58.844 17.422 1 28.83 48 LYS A CA 1
ATOM 366 C C . LYS A 1 48 ? -7.793 -59.25 16.156 1 28.83 48 LYS A C 1
ATOM 368 O O . LYS A 1 48 ? -8.734 -60.031 16.203 1 28.83 48 LYS A O 1
ATOM 373 N N . GLY A 1 49 ? -8.336 -58.375 15.406 1 26 49 GLY A N 1
ATOM 374 C CA . GLY A 1 49 ? -9.086 -59.062 14.367 1 26 49 GLY A CA 1
ATOM 375 C C . GLY A 1 49 ? -8.211 -59.969 13.5 1 26 49 GLY A C 1
ATOM 376 O O . GLY A 1 49 ? -6.988 -59.812 13.484 1 26 49 GLY A O 1
ATOM 377 N N . ASN A 1 50 ? -8.664 -61.156 12.812 1 25.09 50 ASN A N 1
ATOM 378 C CA . ASN A 1 50 ? -8.172 -62.406 12.297 1 25.09 50 ASN A CA 1
ATOM 379 C C . ASN A 1 50 ? -7.016 -62.219 11.32 1 25.09 50 ASN A C 1
ATOM 381 O O . ASN A 1 50 ? -6.957 -61.188 10.625 1 25.09 50 ASN A O 1
ATOM 385 N N . GLU A 1 51 ? -5.812 -63.031 11.43 1 26.88 51 GLU A N 1
ATOM 386 C CA . GLU A 1 51 ? -4.504 -63.375 10.883 1 26.88 51 GLU A CA 1
ATOM 387 C C . GLU A 1 51 ? -4.543 -63.438 9.359 1 26.88 51 GLU A C 1
ATOM 389 O O . GLU A 1 51 ? -3.549 -63.125 8.695 1 26.88 51 GLU A O 1
ATOM 394 N N . SER A 1 52 ? -5.57 -64.125 8.859 1 25.88 52 SER A N 1
ATOM 395 C CA . SER A 1 52 ? -5.543 -64.688 7.52 1 25.88 52 SER A CA 1
ATOM 396 C C . SER A 1 52 ? -5.438 -63.594 6.457 1 25.88 52 SER A C 1
ATOM 398 O O . SER A 1 52 ? -4.867 -63.812 5.387 1 25.88 52 SER A O 1
ATOM 400 N N . GLU A 1 53 ? -6.102 -62.5 6.82 1 26.08 53 GLU A N 1
ATOM 401 C CA . GLU A 1 53 ? -6.316 -61.594 5.695 1 26.08 53 GLU A CA 1
ATOM 402 C C . GLU A 1 53 ? -5.094 -60.719 5.445 1 26.08 53 GLU A C 1
ATOM 404 O O . GLU A 1 53 ? -5.066 -59.938 4.492 1 26.08 53 GLU A O 1
ATOM 409 N N . GLN A 1 54 ? -4.152 -60.844 6.406 1 26.69 54 GLN A N 1
ATOM 410 C CA . GLN A 1 54 ? -2.881 -60.125 6.383 1 26.69 54 GLN A CA 1
ATOM 411 C C . GLN A 1 54 ? -1.938 -60.719 5.336 1 26.69 54 GLN A C 1
ATOM 413 O O . GLN A 1 54 ? -1.104 -60 4.777 1 26.69 54 GLN A O 1
ATOM 418 N N . ASP A 1 55 ? -1.961 -62.062 5.258 1 27.89 55 ASP A N 1
ATOM 419 C CA . ASP A 1 55 ? -1.074 -62.938 4.473 1 27.89 55 ASP A CA 1
ATOM 420 C C . ASP A 1 55 ? -1.231 -62.656 2.979 1 27.89 55 ASP A C 1
ATOM 422 O O . ASP A 1 55 ? -0.285 -62.844 2.207 1 27.89 55 ASP A O 1
ATOM 426 N N . SER A 1 56 ? -2.461 -62.375 2.734 1 27.14 56 SER A N 1
ATOM 427 C CA . SER A 1 56 ? -2.766 -62.406 1.308 1 27.14 56 SER A CA 1
ATOM 428 C C . SER A 1 56 ? -2.154 -61.219 0.586 1 27.14 56 SER A C 1
ATOM 430 O O . SER A 1 56 ? -1.783 -61.312 -0.585 1 27.14 56 SER A O 1
ATOM 432 N N . LEU A 1 57 ? -1.966 -60.188 1.414 1 27.17 57 LEU A N 1
ATOM 433 C CA . LEU A 1 57 ? -1.43 -59 0.746 1 27.17 57 LEU A CA 1
ATOM 434 C C . LEU A 1 57 ? 0.062 -59.156 0.473 1 27.17 57 LEU A C 1
ATOM 436 O O . LEU A 1 57 ? 0.54 -58.812 -0.61 1 27.17 57 LEU A O 1
ATOM 440 N N . GLY A 1 58 ? 0.748 -59.844 1.405 1 26.62 58 GLY A N 1
ATOM 441 C CA . GLY A 1 58 ? 2.154 -60.188 1.259 1 26.62 58 GLY A CA 1
ATOM 442 C C . GLY A 1 58 ? 2.418 -61.188 0.156 1 26.62 58 GLY A C 1
ATOM 443 O O . GLY A 1 58 ? 3.379 -61.062 -0.602 1 26.62 58 GLY A O 1
ATOM 444 N N . LEU A 1 59 ? 1.569 -62.219 0.266 1 28.94 59 LEU A N 1
ATOM 445 C CA . LEU A 1 59 ? 1.76 -63.281 -0.704 1 28.94 59 LEU A CA 1
ATOM 446 C C . LEU A 1 59 ? 1.524 -62.781 -2.125 1 28.94 59 LEU A C 1
ATOM 448 O O . LEU A 1 59 ? 2.232 -63.188 -3.053 1 28.94 59 LEU A O 1
ATOM 452 N N . PHE A 1 60 ? 0.58 -61.781 -2.219 1 28.66 60 PHE A N 1
ATOM 453 C CA . PHE A 1 60 ? 0.255 -61.219 -3.525 1 28.66 60 PHE A CA 1
ATOM 454 C C . PHE A 1 60 ? 1.392 -60.344 -4.031 1 28.66 60 PHE A C 1
ATOM 456 O O . PHE A 1 60 ? 1.805 -60.469 -5.188 1 28.66 60 PHE A O 1
ATOM 463 N N . ILE A 1 61 ? 2.086 -59.75 -3.117 1 27.47 61 ILE A N 1
ATOM 464 C CA . ILE A 1 61 ? 3.25 -58.969 -3.506 1 27.47 61 ILE A CA 1
ATOM 465 C C . ILE A 1 61 ? 4.391 -59.906 -3.91 1 27.47 61 ILE A C 1
ATOM 467 O O . ILE A 1 61 ? 5.051 -59.688 -4.93 1 27.47 61 ILE A O 1
ATOM 471 N N . ARG A 1 62 ? 4.52 -60.938 -3.115 1 27.42 62 ARG A N 1
ATOM 472 C CA . ARG A 1 62 ? 5.621 -61.875 -3.35 1 27.42 62 ARG A CA 1
ATOM 473 C C . ARG A 1 62 ? 5.48 -62.562 -4.703 1 27.42 62 ARG A C 1
ATOM 475 O O . ARG A 1 62 ? 6.461 -62.688 -5.445 1 27.42 62 ARG A O 1
ATOM 482 N N . ASP A 1 63 ? 4.348 -63.031 -4.895 1 28.31 63 ASP A N 1
ATOM 483 C CA . ASP A 1 63 ? 4.168 -63.781 -6.129 1 28.31 63 ASP A CA 1
ATOM 484 C C . ASP A 1 63 ? 4.309 -62.906 -7.355 1 28.31 63 ASP A C 1
ATOM 486 O O . ASP A 1 63 ? 4.887 -63.312 -8.367 1 28.31 63 ASP A O 1
ATOM 490 N N . GLN A 1 64 ? 3.918 -61.594 -7.207 1 26.8 64 GLN A N 1
ATOM 491 C CA . GLN A 1 64 ? 4.047 -60.719 -8.367 1 26.8 64 GLN A CA 1
ATOM 492 C C . GLN A 1 64 ? 5.5 -60.312 -8.586 1 26.8 64 GLN A C 1
ATOM 494 O O . GLN A 1 64 ? 5.953 -60.219 -9.734 1 26.8 64 GLN A O 1
ATOM 499 N N . VAL A 1 65 ? 6.277 -60.312 -7.598 1 26.14 65 VAL A N 1
ATOM 500 C CA . VAL A 1 65 ? 7.711 -60.062 -7.68 1 26.14 65 VAL A CA 1
ATOM 501 C C . VAL A 1 65 ? 8.406 -61.219 -8.398 1 26.14 65 VAL A C 1
ATOM 503 O O . VAL A 1 65 ? 9.305 -61 -9.211 1 26.14 65 VAL A O 1
ATOM 506 N N . ASN A 1 66 ? 8.055 -62.375 -7.969 1 25.73 66 ASN A N 1
ATOM 507 C CA . ASN A 1 66 ? 8.789 -63.5 -8.531 1 25.73 66 ASN A CA 1
ATOM 508 C C . ASN A 1 66 ? 8.602 -63.562 -10.047 1 25.73 66 ASN A C 1
ATOM 510 O O . ASN A 1 66 ? 9.5 -64 -10.766 1 25.73 66 ASN A O 1
ATOM 514 N N . ARG A 1 67 ? 7.426 -63.281 -10.469 1 27.75 67 ARG A N 1
ATOM 515 C CA . ARG A 1 67 ? 7.195 -63.562 -11.883 1 27.75 67 ARG A CA 1
ATOM 516 C C . ARG A 1 67 ? 7.742 -62.406 -12.742 1 27.75 67 ARG A C 1
ATOM 518 O O . ARG A 1 67 ? 7.648 -62.469 -13.977 1 27.75 67 ARG A O 1
ATOM 525 N N . LEU A 1 68 ? 8.141 -61.219 -12.125 1 26.72 68 LEU A N 1
ATOM 526 C CA . LEU A 1 68 ? 8.773 -60.156 -12.875 1 26.72 68 LEU A CA 1
ATOM 527 C C . LEU A 1 68 ? 10.156 -60.562 -13.367 1 26.72 68 LEU A C 1
ATOM 529 O O . LEU A 1 68 ? 11.07 -60.75 -12.562 1 26.72 68 LEU A O 1
ATOM 533 N N . ASN A 1 69 ? 10.164 -61.438 -14.266 1 23.89 69 ASN A N 1
ATOM 534 C CA . ASN A 1 69 ? 11.398 -61.812 -14.93 1 23.89 69 ASN A CA 1
ATOM 535 C C . ASN A 1 69 ? 12.18 -60.594 -15.422 1 23.89 69 ASN A C 1
ATOM 537 O O . ASN A 1 69 ? 11.891 -60.062 -16.5 1 23.89 69 ASN A O 1
ATOM 541 N N . LEU A 1 70 ? 12.805 -59.906 -14.625 1 25.39 70 LEU A N 1
ATOM 542 C CA . LEU A 1 70 ? 13.688 -58.75 -14.703 1 25.39 70 LEU A CA 1
ATOM 543 C C . LEU A 1 70 ? 14.672 -58.906 -15.859 1 25.39 70 LEU A C 1
ATOM 545 O O . LEU A 1 70 ? 15.242 -57.906 -16.328 1 25.39 70 LEU A O 1
ATOM 549 N N . HIS A 1 71 ? 14.922 -60.094 -16.219 1 25.31 71 HIS A N 1
ATOM 550 C CA . HIS A 1 71 ? 16 -60.344 -17.156 1 25.31 71 HIS A CA 1
ATOM 551 C C . HIS A 1 71 ? 15.656 -59.844 -18.547 1 25.31 71 HIS A C 1
ATOM 553 O O . HIS A 1 71 ? 16.484 -59.219 -19.219 1 25.31 71 HIS A O 1
ATOM 559 N N . SER A 1 72 ? 14.531 -60.156 -18.953 1 27.5 72 SER A N 1
ATOM 560 C CA . SER A 1 72 ? 14.273 -59.938 -20.375 1 27.5 72 SER A CA 1
ATOM 561 C C . SER A 1 72 ? 13.969 -58.469 -20.656 1 27.5 72 SER A C 1
ATOM 563 O O . SER A 1 72 ? 14.125 -58 -21.781 1 27.5 72 SER A O 1
ATOM 565 N N . VAL A 1 73 ? 13.43 -57.656 -19.625 1 26.95 73 VAL A N 1
ATOM 566 C CA . VAL A 1 73 ? 13.055 -56.25 -19.859 1 26.95 73 VAL A CA 1
ATOM 567 C C . VAL A 1 73 ? 14.312 -55.406 -20.016 1 26.95 73 VAL A C 1
ATOM 569 O O . VAL A 1 73 ? 14.375 -54.531 -20.891 1 26.95 73 VAL A O 1
ATOM 572 N N . MET A 1 74 ? 15.359 -55.656 -19.375 1 25.25 74 MET A N 1
ATOM 573 C CA . MET A 1 74 ? 16.656 -54.969 -19.469 1 25.25 74 MET A CA 1
ATOM 574 C C . MET A 1 74 ? 17.281 -55.188 -20.844 1 25.25 74 MET A C 1
ATOM 576 O O . MET A 1 74 ? 18.031 -54.312 -21.312 1 25.25 74 MET A O 1
ATOM 580 N N . GLU A 1 75 ? 17.031 -56.281 -21.328 1 26.88 75 GLU A N 1
ATOM 581 C CA . GLU A 1 75 ? 17.641 -56.5 -22.625 1 26.88 75 GLU A CA 1
ATOM 582 C C . GLU A 1 75 ? 17.062 -55.562 -23.688 1 26.88 75 GLU A C 1
ATOM 584 O O . GLU A 1 75 ? 17.781 -55.094 -24.562 1 26.88 75 GLU A O 1
ATOM 589 N N . ARG A 1 76 ? 15.789 -55.281 -23.578 1 27.2 76 ARG A N 1
ATOM 590 C CA . ARG A 1 76 ? 15.203 -54.594 -24.719 1 27.2 76 ARG A CA 1
ATOM 591 C C . ARG A 1 76 ? 15.414 -53.062 -24.594 1 27.2 76 ARG A C 1
ATOM 593 O O . ARG A 1 76 ? 15.211 -52.344 -25.562 1 27.2 76 ARG A O 1
ATOM 600 N N . ILE A 1 77 ? 15.641 -52.344 -23.422 1 28.39 77 ILE A N 1
ATOM 601 C CA . ILE A 1 77 ? 15.969 -50.906 -23.234 1 28.39 77 ILE A CA 1
ATOM 602 C C . ILE A 1 77 ? 17.156 -50.531 -24.109 1 28.39 77 ILE A C 1
ATOM 604 O O . ILE A 1 77 ? 17.234 -49.406 -24.609 1 28.39 77 ILE A O 1
ATOM 608 N N . ILE A 1 78 ? 18.109 -51.281 -24.281 1 27.02 78 ILE A N 1
ATOM 609 C CA . ILE A 1 78 ? 19.359 -51.062 -25.016 1 27.02 78 ILE A CA 1
ATOM 610 C C . ILE A 1 78 ? 19.062 -50.969 -26.516 1 27.02 78 ILE A C 1
ATOM 612 O O . ILE A 1 78 ? 19.984 -50.844 -27.328 1 27.02 78 ILE A O 1
ATOM 616 N N . ASP A 1 79 ? 17.922 -51.219 -27 1 25.75 79 ASP A N 1
ATOM 617 C CA . ASP A 1 79 ? 17.922 -51 -28.438 1 25.75 79 ASP A CA 1
ATOM 618 C C . ASP A 1 79 ? 17.766 -49.531 -28.781 1 25.75 79 ASP A C 1
ATOM 620 O O . ASP A 1 79 ? 16.906 -48.844 -28.219 1 25.75 79 ASP A O 1
ATOM 624 N N . GLU A 1 80 ? 18.719 -48.562 -29.516 1 26.97 80 GLU A N 1
ATOM 625 C CA . GLU A 1 80 ? 19.484 -47.312 -29.656 1 26.97 80 GLU A CA 1
ATOM 626 C C . GLU A 1 80 ? 18.578 -46.188 -30.109 1 26.97 80 GLU A C 1
ATOM 628 O O . GLU A 1 80 ? 18.719 -45.031 -29.656 1 26.97 80 GLU A O 1
ATOM 633 N N . GLN A 1 81 ? 17.906 -46.062 -31.328 1 27.42 81 GLN A N 1
ATOM 634 C CA . GLN A 1 81 ? 17.531 -44.969 -32.219 1 27.42 81 GLN A CA 1
ATOM 635 C C . GLN A 1 81 ? 16.25 -44.281 -31.75 1 27.42 81 GLN A C 1
ATOM 637 O O . GLN A 1 81 ? 16.016 -43.094 -32.062 1 27.42 81 GLN A O 1
ATOM 642 N N . SER A 1 82 ? 15.141 -44.812 -31.281 1 28.02 82 SER A N 1
ATOM 643 C CA . SER A 1 82 ? 13.703 -44.562 -31.219 1 28.02 82 SER A CA 1
ATOM 644 C C . SER A 1 82 ? 13.336 -43.75 -29.984 1 28.02 82 SER A C 1
ATOM 646 O O . SER A 1 82 ? 12.156 -43.562 -29.688 1 28.02 82 SER A O 1
ATOM 648 N N . PHE A 1 83 ? 14.141 -43.344 -29.062 1 28.39 83 PHE A N 1
ATOM 649 C CA . PHE A 1 83 ? 13.773 -42.844 -27.734 1 28.39 83 PHE A CA 1
ATOM 650 C C . PHE A 1 83 ? 13.336 -41.375 -27.797 1 28.39 83 PHE A C 1
ATOM 652 O O . PHE A 1 83 ? 12.5 -40.938 -27.016 1 28.39 83 PHE A O 1
ATOM 659 N N . GLU A 1 84 ? 13.859 -40.625 -28.734 1 30.64 84 GLU A N 1
ATOM 660 C CA . GLU A 1 84 ? 13.617 -39.188 -28.781 1 30.64 84 GLU A CA 1
ATOM 661 C C . GLU A 1 84 ? 12.133 -38.875 -28.984 1 30.64 84 GLU A C 1
ATOM 663 O O . GLU A 1 84 ? 11.578 -37.969 -28.328 1 30.64 84 GLU A O 1
ATOM 668 N N . ASN A 1 85 ? 11.477 -39.469 -29.953 1 29.89 85 ASN A N 1
ATOM 669 C CA . ASN A 1 85 ? 10.109 -39.219 -30.391 1 29.89 85 ASN A CA 1
ATOM 670 C C . ASN A 1 85 ? 9.094 -39.656 -29.328 1 29.89 85 ASN A C 1
ATOM 672 O O . ASN A 1 85 ? 8.039 -39.031 -29.188 1 29.89 85 ASN A O 1
ATOM 676 N N . ARG A 1 86 ? 9.516 -40.531 -28.484 1 30.17 86 ARG A N 1
ATOM 677 C CA . ARG A 1 86 ? 8.484 -41.125 -27.641 1 30.17 86 ARG A CA 1
ATOM 678 C C . ARG A 1 86 ? 8.188 -40.219 -26.438 1 30.17 86 ARG A C 1
ATOM 680 O O . ARG A 1 86 ? 7.047 -40.156 -25.984 1 30.17 86 ARG A O 1
ATOM 687 N N . TYR A 1 87 ? 9.195 -39.469 -25.984 1 28.73 87 TYR A N 1
ATOM 688 C CA . TYR A 1 87 ? 8.938 -38.688 -24.781 1 28.73 87 TYR A CA 1
ATOM 689 C C . TYR A 1 87 ? 8.039 -37.5 -25.078 1 28.73 87 TYR A C 1
ATOM 691 O O . TYR A 1 87 ? 7.137 -37.188 -24.297 1 28.73 87 TYR A O 1
ATOM 699 N N . ILE A 1 88 ? 8.258 -36.875 -26.172 1 30.7 88 ILE A N 1
ATOM 700 C CA . ILE A 1 88 ? 7.371 -35.781 -26.547 1 30.7 88 ILE A CA 1
ATOM 701 C C . ILE A 1 88 ? 5.953 -36.312 -26.766 1 30.7 88 ILE A C 1
ATOM 703 O O . ILE A 1 88 ? 4.98 -35.688 -26.344 1 30.7 88 ILE A O 1
ATOM 707 N N . GLN A 1 89 ? 5.816 -37.438 -27.359 1 30.02 89 GLN A N 1
ATOM 708 C CA . GLN A 1 89 ? 4.508 -38.031 -27.562 1 30.02 89 GLN A CA 1
ATOM 709 C C . GLN A 1 89 ? 3.834 -38.375 -26.234 1 30.02 89 GLN A C 1
ATOM 711 O O . GLN A 1 89 ? 2.617 -38.219 -26.094 1 30.02 89 GLN A O 1
ATOM 716 N N . ARG A 1 90 ? 4.609 -38.688 -25.281 1 30.34 90 ARG A N 1
ATOM 717 C CA . ARG A 1 90 ? 4 -39.031 -24 1 30.34 90 ARG A CA 1
ATOM 718 C C . ARG A 1 90 ? 3.48 -37.781 -23.297 1 30.34 90 ARG A C 1
ATOM 720 O O . ARG A 1 90 ? 2.43 -37.812 -22.656 1 30.34 90 ARG A O 1
ATOM 727 N N . TRP A 1 91 ? 4.297 -36.688 -23.344 1 32.53 91 TRP A N 1
ATOM 728 C CA . TRP A 1 91 ? 3.762 -35.469 -22.781 1 32.53 91 TRP A CA 1
ATOM 729 C C . TRP A 1 91 ? 2.572 -34.969 -23.578 1 32.53 91 TRP A C 1
ATOM 731 O O . TRP A 1 91 ? 1.609 -34.438 -23.031 1 32.53 91 TRP A O 1
ATOM 741 N N . LEU A 1 92 ? 2.641 -35.125 -24.953 1 31.58 92 LEU A N 1
ATOM 742 C CA . LEU A 1 92 ? 1.545 -34.75 -25.844 1 31.58 92 LEU A CA 1
ATOM 743 C C . LEU A 1 92 ? 0.521 -35.875 -25.938 1 31.58 92 LEU A C 1
ATOM 745 O O . LEU A 1 92 ? -0.504 -35.719 -26.609 1 31.58 92 LEU A O 1
ATOM 749 N N . SER A 1 93 ? 0.819 -36.969 -25.484 1 31.98 93 SER A N 1
ATOM 750 C CA . SER A 1 93 ? -0.005 -38.156 -25.688 1 31.98 93 SER A CA 1
ATOM 751 C C . SER A 1 93 ? -1.425 -37.938 -25.172 1 31.98 93 SER A C 1
ATOM 753 O O . SER A 1 93 ? -2.393 -38.375 -25.797 1 31.98 93 SER A O 1
ATOM 755 N N . PRO A 1 94 ? -1.5 -37.344 -24.031 1 33.25 94 PRO A N 1
ATOM 756 C CA . PRO A 1 94 ? -2.934 -37.156 -23.797 1 33.25 94 PRO A CA 1
ATOM 757 C C . PRO A 1 94 ? -3.58 -36.25 -24.828 1 33.25 94 PRO A C 1
ATOM 759 O O . PRO A 1 94 ? -4.754 -36.438 -25.172 1 33.25 94 PRO A O 1
ATOM 762 N N . ILE A 1 95 ? -2.842 -35.344 -25.391 1 32.84 95 ILE A N 1
ATOM 763 C CA . ILE A 1 95 ? -3.387 -34.438 -26.391 1 32.84 95 ILE A CA 1
ATOM 764 C C . ILE A 1 95 ? -3.445 -35.125 -27.75 1 32.84 95 ILE A C 1
ATOM 766 O O . ILE A 1 95 ? -4.391 -34.938 -28.516 1 32.84 95 ILE A O 1
ATOM 770 N N . VAL A 1 96 ? -2.508 -35.906 -28.203 1 32.47 96 VAL A N 1
ATOM 771 C CA . VAL A 1 96 ? -2.508 -36.562 -29.5 1 32.47 96 VAL A CA 1
ATOM 772 C C . VAL A 1 96 ? -3.598 -37.625 -29.547 1 32.47 96 VAL A C 1
ATOM 774 O O . VAL A 1 96 ? -4.074 -38 -30.609 1 32.47 96 VAL A O 1
ATOM 777 N N . GLY A 1 97 ? -3.902 -38.25 -28.453 1 32.5 97 GLY A N 1
ATOM 778 C CA . GLY A 1 97 ? -5.086 -39.094 -28.469 1 32.5 97 GLY A CA 1
ATOM 779 C C . GLY A 1 97 ? -6.34 -38.375 -28.906 1 32.5 97 GLY A C 1
ATOM 780 O O . GLY A 1 97 ? -7.375 -38.969 -29.156 1 32.5 97 GLY A O 1
ATOM 781 N N . VAL A 1 98 ? -6.293 -37.062 -28.938 1 34.22 98 VAL A N 1
ATOM 782 C CA . VAL A 1 98 ? -7.43 -36.25 -29.391 1 34.22 98 VAL A CA 1
ATOM 783 C C . VAL A 1 98 ? -7.473 -36.25 -30.922 1 34.22 98 VAL A C 1
ATOM 785 O O . VAL A 1 98 ? -8.477 -35.844 -31.516 1 34.22 98 VAL A O 1
ATOM 788 N N . SER A 1 99 ? -6.469 -36.5 -31.594 1 31.17 99 SER A N 1
ATOM 789 C CA . SER A 1 99 ? -6.59 -36.438 -33.062 1 31.17 99 SER A CA 1
ATOM 790 C C . SER A 1 99 ? -7.582 -37.469 -33.562 1 31.17 99 SER A C 1
ATOM 792 O O . SER A 1 99 ? -8.18 -37.281 -34.625 1 31.17 99 SER A O 1
ATOM 794 N N . ASN A 1 100 ? -7.496 -38.719 -33.094 1 31.34 100 ASN A N 1
ATOM 795 C CA . ASN A 1 100 ? -8.445 -39.688 -33.625 1 31.34 100 ASN A CA 1
ATOM 796 C C . ASN A 1 100 ? -9.82 -39.562 -33 1 31.34 100 ASN A C 1
ATOM 798 O O . ASN A 1 100 ? -10.602 -40.5 -32.969 1 31.34 100 ASN A O 1
ATOM 802 N N . ILE A 1 101 ? -10.008 -38.625 -32.188 1 35.34 101 ILE A N 1
ATOM 803 C CA . ILE A 1 101 ? -11.391 -38.375 -31.797 1 35.34 101 ILE A CA 1
ATOM 804 C C . ILE A 1 101 ? -12.25 -38.125 -33.031 1 35.34 101 ILE A C 1
ATOM 806 O O . ILE A 1 101 ? -12.062 -37.094 -33.719 1 35.34 101 ILE A O 1
ATOM 810 N N . THR A 1 102 ? -12.617 -39.125 -33.781 1 31.14 102 THR A N 1
ATOM 811 C CA . THR A 1 102 ? -13.781 -38.875 -34.625 1 31.14 102 THR A CA 1
ATOM 812 C C . THR A 1 102 ? -14.898 -38.188 -33.844 1 31.14 102 THR A C 1
ATOM 814 O O . THR A 1 102 ? -15.461 -38.781 -32.906 1 31.14 102 THR A O 1
ATOM 817 N N . VAL A 1 103 ? -14.719 -36.969 -33.531 1 36.34 103 VAL A N 1
ATOM 818 C CA . VAL A 1 103 ? -15.898 -36.25 -33.062 1 36.34 103 VAL A CA 1
ATOM 819 C C . VAL A 1 103 ? -17.125 -36.719 -33.844 1 36.34 103 VAL A C 1
ATOM 821 O O . VAL A 1 103 ? -17.25 -36.5 -35.031 1 36.34 103 VAL A O 1
ATOM 824 N N . THR A 1 104 ? -17.625 -37.875 -33.688 1 34.34 104 THR A N 1
ATOM 825 C CA . THR A 1 104 ? -18.906 -38.25 -34.281 1 34.34 104 THR A CA 1
ATOM 826 C C . THR A 1 104 ? -19.859 -37.062 -34.281 1 34.34 104 THR A C 1
ATOM 828 O O . THR A 1 104 ? -19.844 -36.219 -33.375 1 34.34 104 THR A O 1
ATOM 831 N N . THR A 1 105 ? -20.344 -36.594 -35.469 1 38.09 105 THR A N 1
ATOM 832 C CA . THR A 1 105 ? -21.422 -35.688 -35.875 1 38.09 105 THR A CA 1
ATOM 833 C C . THR A 1 105 ? -22.469 -35.594 -34.781 1 38.09 105 THR A C 1
ATOM 835 O O . THR A 1 105 ? -23.359 -34.719 -34.844 1 38.09 105 THR A O 1
ATOM 838 N N . GLN A 1 106 ? -22.719 -36.562 -34.094 1 39.16 106 GLN A N 1
ATOM 839 C CA . GLN A 1 106 ? -23.906 -36.438 -33.281 1 39.16 106 GLN A CA 1
ATOM 840 C C . GLN A 1 106 ? -23.672 -35.438 -32.156 1 39.16 106 GLN A C 1
ATOM 842 O O . GLN A 1 106 ? -24.594 -35.125 -31.375 1 39.16 106 GLN A O 1
ATOM 847 N N . SER A 1 107 ? -22.438 -35.094 -31.891 1 49.09 107 SER A N 1
ATOM 848 C CA . SER A 1 107 ? -22.25 -34.281 -30.672 1 49.09 107 SER A CA 1
ATOM 849 C C . SER A 1 107 ? -22.453 -32.812 -30.953 1 49.09 107 SER A C 1
ATOM 851 O O . SER A 1 107 ? -22.281 -32.344 -32.094 1 49.09 107 SER A O 1
ATOM 853 N N . ASN A 1 108 ? -23.281 -32.125 -30.188 1 64.75 108 ASN A N 1
ATOM 854 C CA . ASN A 1 108 ? -23.766 -30.75 -30.078 1 64.75 108 ASN A CA 1
ATOM 855 C C . ASN A 1 108 ? -22.609 -29.75 -30.062 1 64.75 108 ASN A C 1
ATOM 857 O O . ASN A 1 108 ? -22.641 -28.766 -29.344 1 64.75 108 ASN A O 1
ATOM 861 N N . VAL A 1 109 ? -21.469 -30.094 -30.812 1 78.06 109 VAL A N 1
ATOM 862 C CA . VAL A 1 109 ? -20.406 -29.109 -30.984 1 78.06 109 VAL A CA 1
ATOM 863 C C . VAL A 1 109 ? -20.609 -28.359 -32.281 1 78.06 109 VAL A C 1
ATOM 865 O O . VAL A 1 109 ? -20.938 -28.953 -33.312 1 78.06 109 VAL A O 1
ATOM 868 N N . SER A 1 110 ? -20.469 -27.078 -32.312 1 82.69 110 SER A N 1
ATOM 869 C CA . SER A 1 110 ? -20.625 -26.25 -33.5 1 82.69 110 SER A CA 1
ATOM 870 C C . SER A 1 110 ? -19.609 -26.625 -34.562 1 82.69 110 SER A C 1
ATOM 872 O O . SER A 1 110 ? -18.469 -27.016 -34.25 1 82.69 110 SER A O 1
ATOM 874 N N . SER A 1 111 ? -19.984 -26.562 -35.812 1 81.31 111 SER A N 1
ATOM 875 C CA . SER A 1 111 ? -19.125 -26.953 -36.938 1 81.31 111 SER A CA 1
ATOM 876 C C . SER A 1 111 ? -17.875 -26.078 -37 1 81.31 111 SER A C 1
ATOM 878 O O . SER A 1 111 ? -16.797 -26.562 -37.344 1 81.31 111 SER A O 1
ATOM 880 N N . GLU A 1 112 ? -18.016 -24.844 -36.688 1 86.12 112 GLU A N 1
ATOM 881 C CA . GLU A 1 112 ? -16.875 -23.938 -36.719 1 86.12 112 GLU A CA 1
ATOM 882 C C . GLU A 1 112 ? -15.859 -24.297 -35.625 1 86.12 112 GLU A C 1
ATOM 884 O O . GLU A 1 112 ? -14.648 -24.25 -35.875 1 86.12 112 GLU A O 1
ATOM 889 N N . CYS A 1 113 ? -16.328 -24.656 -34.5 1 87.38 113 CYS A N 1
ATOM 890 C CA . CYS A 1 113 ? -15.445 -25.047 -33.406 1 87.38 113 CYS A CA 1
ATOM 891 C C . CYS A 1 113 ? -14.695 -26.328 -33.75 1 87.38 113 CYS A C 1
ATOM 893 O O . CYS A 1 113 ? -13.492 -26.422 -33.5 1 87.38 113 CYS A O 1
ATOM 895 N N . LEU A 1 114 ? -15.43 -27.219 -34.344 1 81.94 114 LEU A N 1
ATOM 896 C CA . LEU A 1 114 ? -14.82 -28.5 -34.719 1 81.94 114 LEU A CA 1
ATOM 897 C C . LEU A 1 114 ? -13.727 -28.297 -35.75 1 81.94 114 LEU A C 1
ATOM 899 O O . LEU A 1 114 ? -12.672 -28.938 -35.688 1 81.94 114 LEU A O 1
ATOM 903 N N . HIS A 1 115 ? -14.039 -27.438 -36.656 1 82.25 115 HIS A N 1
ATOM 904 C CA . HIS A 1 115 ? -13.062 -27.141 -37.688 1 82.25 115 HIS A CA 1
ATOM 905 C C . HIS A 1 115 ? -11.789 -26.547 -37.094 1 82.25 115 HIS A C 1
ATOM 907 O O . HIS A 1 115 ? -10.688 -26.953 -37.438 1 82.25 115 HIS A O 1
ATOM 913 N N . GLN A 1 116 ? -11.867 -25.672 -36.219 1 88.88 116 GLN A N 1
ATOM 914 C CA . GLN A 1 116 ? -10.711 -25 -35.625 1 88.88 116 GLN A CA 1
ATOM 915 C C . GLN A 1 116 ? -9.984 -25.922 -34.656 1 88.88 116 GLN A C 1
ATOM 917 O O . GLN A 1 116 ? -8.758 -25.859 -34.531 1 88.88 116 GLN A O 1
ATOM 922 N N . LEU A 1 117 ? -10.766 -26.719 -34 1 84.44 117 LEU A N 1
ATOM 923 C CA . LEU A 1 117 ? -10.156 -27.672 -33.094 1 84.44 117 LEU A CA 1
ATOM 924 C C . LEU A 1 117 ? -9.312 -28.688 -33.844 1 84.44 117 LEU A C 1
ATOM 926 O O . LEU A 1 117 ? -8.203 -29.016 -33.406 1 84.44 117 LEU A O 1
ATOM 930 N N . THR A 1 118 ? -9.859 -29.125 -34.938 1 77.56 118 THR A N 1
ATOM 931 C CA . THR A 1 118 ? -9.125 -30.094 -35.719 1 77.56 118 THR A CA 1
ATOM 932 C C . THR A 1 118 ? -7.895 -29.438 -36.375 1 77.56 118 THR A C 1
ATOM 934 O O . THR A 1 118 ? -6.828 -30.062 -36.438 1 77.56 118 THR A O 1
ATOM 937 N N . GLY A 1 119 ? -8.102 -28.266 -36.781 1 80.88 119 GLY A N 1
ATOM 938 C CA . GLY A 1 119 ? -6.965 -27.531 -37.312 1 80.88 119 GLY A CA 1
ATOM 939 C C . GLY A 1 119 ? -5.879 -27.297 -36.281 1 80.88 119 GLY A C 1
ATOM 940 O O . GLY A 1 119 ? -4.688 -27.375 -36.594 1 80.88 119 GLY A O 1
ATOM 941 N N . TRP A 1 120 ? -6.246 -27 -35.094 1 87.81 120 TRP A N 1
ATOM 942 C CA . TRP A 1 120 ? -5.297 -26.781 -34 1 87.81 120 TRP A CA 1
ATOM 943 C C . TRP A 1 120 ? -4.5 -28.047 -33.719 1 87.81 120 TRP A C 1
ATOM 945 O O . TRP A 1 120 ? -3.279 -28.016 -33.562 1 87.81 120 TRP A O 1
ATOM 955 N N . ILE A 1 121 ? -5.211 -29.156 -33.719 1 77.62 121 ILE A N 1
ATOM 956 C CA . ILE A 1 121 ? -4.57 -30.438 -33.406 1 77.62 121 ILE A CA 1
ATOM 957 C C . ILE A 1 121 ? -3.586 -30.781 -34.531 1 77.62 121 ILE A C 1
ATOM 959 O O . ILE A 1 121 ? -2.469 -31.234 -34.281 1 77.62 121 ILE A O 1
ATOM 963 N N . SER A 1 122 ? -4.008 -30.469 -35.75 1 75.12 122 SER A N 1
ATOM 964 C CA . SER A 1 122 ? -3.139 -30.734 -36.906 1 75.12 122 SER A CA 1
ATOM 965 C C . SER A 1 122 ? -1.884 -29.875 -36.844 1 75.12 122 SER A C 1
ATOM 967 O O . SER A 1 122 ? -0.782 -30.359 -37.125 1 75.12 122 SER A O 1
ATOM 969 N N . ASN A 1 123 ? -1.991 -28.688 -36.5 1 82.06 123 ASN A N 1
ATOM 970 C CA . ASN A 1 123 ? -0.854 -27.766 -36.406 1 82.06 123 ASN A CA 1
ATOM 971 C C . ASN A 1 123 ? 0.03 -28.078 -35.188 1 82.06 123 ASN A C 1
ATOM 973 O O . ASN A 1 123 ? 1.234 -27.828 -35.219 1 82.06 123 ASN A O 1
ATOM 977 N N . MET A 1 124 ? -0.547 -28.594 -34.188 1 81.19 124 MET A N 1
ATOM 978 C CA . MET A 1 124 ? 0.231 -29.016 -33 1 81.19 124 MET A CA 1
ATOM 979 C C . MET A 1 124 ? 1.133 -30.203 -33.375 1 81.19 124 MET A C 1
ATOM 981 O O . MET A 1 124 ? 2.273 -30.281 -32.906 1 81.19 124 MET A O 1
ATOM 985 N N . GLN A 1 125 ? 0.553 -30.984 -34.219 1 66.12 125 GLN A N 1
ATOM 986 C CA . GLN A 1 125 ? 1.324 -32.156 -34.656 1 66.12 125 GLN A CA 1
ATOM 987 C C . GLN A 1 125 ? 2.49 -31.719 -35.531 1 66.12 125 GLN A C 1
ATOM 989 O O . GLN A 1 125 ? 3.535 -32.375 -35.562 1 66.12 125 GLN A O 1
ATOM 994 N N . ARG A 1 126 ? 2.268 -30.547 -36.156 1 68.06 126 ARG A N 1
ATOM 995 C CA . ARG A 1 126 ? 3.318 -29.984 -36.969 1 68.06 126 ARG A CA 1
ATOM 996 C C . ARG A 1 126 ? 4.25 -29.094 -36.156 1 68.06 126 ARG A C 1
ATOM 998 O O . ARG A 1 126 ? 5.133 -28.438 -36.719 1 68.06 126 ARG A O 1
ATOM 1005 N N . LEU A 1 127 ? 4.016 -29 -34.875 1 74.44 127 LEU A N 1
ATOM 1006 C CA . LEU A 1 127 ? 4.824 -28.234 -33.938 1 74.44 127 LEU A CA 1
ATOM 1007 C C . LEU A 1 127 ? 4.848 -26.75 -34.312 1 74.44 127 LEU A C 1
ATOM 1009 O O . LEU A 1 127 ? 5.902 -26.125 -34.281 1 74.44 127 LEU A O 1
ATOM 1013 N N . SER A 1 128 ? 3.676 -26.375 -34.781 1 79.5 128 SER A N 1
ATOM 1014 C CA . SER A 1 128 ? 3.557 -24.938 -35.062 1 79.5 128 SER A CA 1
ATOM 1015 C C . SER A 1 128 ? 3.629 -24.125 -33.781 1 79.5 128 SER A C 1
ATOM 1017 O O . SER A 1 128 ? 3.111 -24.547 -32.75 1 79.5 128 SER A O 1
ATOM 1019 N N . GLY A 1 129 ? 4.281 -23.047 -33.781 1 81.5 129 GLY A N 1
ATOM 1020 C CA . GLY A 1 129 ? 4.504 -22.203 -32.594 1 81.5 129 GLY A CA 1
ATOM 1021 C C . GLY A 1 129 ? 3.219 -21.766 -31.922 1 81.5 129 GLY A C 1
ATOM 1022 O O . GLY A 1 129 ? 3.09 -21.859 -30.703 1 81.5 129 GLY A O 1
ATOM 1023 N N . TRP A 1 130 ? 2.281 -21.328 -32.719 1 87.12 130 TRP A N 1
ATOM 1024 C CA . TRP A 1 130 ? 1.043 -20.828 -32.156 1 87.12 130 TRP A CA 1
ATOM 1025 C C . TRP A 1 130 ? 0.245 -21.953 -31.5 1 87.12 130 TRP A C 1
ATOM 1027 O O . TRP A 1 130 ? -0.378 -21.766 -30.453 1 87.12 130 TRP A O 1
ATOM 1037 N N . ALA A 1 131 ? 0.256 -23.125 -32.156 1 85.81 131 ALA A N 1
ATOM 1038 C CA . ALA A 1 131 ? -0.487 -24.266 -31.656 1 85.81 131 ALA A CA 1
ATOM 1039 C C . ALA A 1 131 ? 0.125 -24.766 -30.344 1 85.81 131 ALA A C 1
ATOM 1041 O O . ALA A 1 131 ? -0.596 -25.172 -29.422 1 85.81 131 ALA A O 1
ATOM 1042 N N . LEU A 1 132 ? 1.42 -24.672 -30.266 1 83.25 132 LEU A N 1
ATOM 1043 C CA . LEU A 1 132 ? 2.102 -25.094 -29.047 1 83.25 132 LEU A CA 1
ATOM 1044 C C . LEU A 1 132 ? 1.855 -24.109 -27.906 1 83.25 132 LEU A C 1
ATOM 1046 O O . LEU A 1 132 ? 1.733 -24.5 -26.75 1 83.25 132 LEU A O 1
ATOM 1050 N N . LYS A 1 133 ? 1.84 -22.906 -28.234 1 88.69 133 LYS A N 1
ATOM 1051 C CA . LYS A 1 133 ? 1.57 -21.875 -27.25 1 88.69 133 LYS A CA 1
ATOM 1052 C C . LYS A 1 133 ? 0.173 -22.031 -26.656 1 88.69 133 LYS A C 1
ATOM 1054 O O . LYS A 1 133 ? -0.036 -21.766 -25.469 1 88.69 133 LYS A O 1
ATOM 1059 N N . MET A 1 134 ? -0.729 -22.406 -27.5 1 90.56 134 MET A N 1
ATOM 1060 C CA . MET A 1 134 ? -2.092 -22.625 -27.031 1 90.56 134 MET A CA 1
ATOM 1061 C C . MET A 1 134 ? -2.139 -23.734 -26 1 90.56 134 MET A C 1
ATOM 1063 O O . MET A 1 134 ? -2.832 -23.625 -24.984 1 90.56 134 MET A O 1
ATOM 1067 N N . LEU A 1 135 ? -1.368 -24.703 -26.219 1 87 135 LEU A N 1
ATOM 1068 C CA . LEU A 1 135 ? -1.29 -25.797 -25.266 1 87 135 LEU A CA 1
ATOM 1069 C C . LEU A 1 135 ? -0.479 -25.391 -24.047 1 87 135 LEU A C 1
ATOM 1071 O O . LEU A 1 135 ? -0.831 -25.734 -22.906 1 87 135 LEU A O 1
ATOM 1075 N N . ASP A 1 136 ? 0.549 -24.703 -24.297 1 87.31 136 ASP A N 1
ATOM 1076 C CA . ASP A 1 136 ? 1.423 -24.25 -23.219 1 87.31 136 ASP A CA 1
ATOM 1077 C C . ASP A 1 136 ? 0.663 -23.391 -22.219 1 87.31 136 ASP A C 1
ATOM 1079 O O . ASP A 1 136 ? 0.998 -23.359 -21.031 1 87.31 136 ASP A O 1
ATOM 1083 N N . SER A 1 137 ? -0.349 -22.766 -22.625 1 92.38 137 SER A N 1
ATOM 1084 C CA . SER A 1 137 ? -1.094 -21.844 -21.781 1 92.38 137 SER A CA 1
ATOM 1085 C C . SER A 1 137 ? -2.061 -22.578 -20.859 1 92.38 137 SER A C 1
ATOM 1087 O O . SER A 1 137 ? -2.602 -22 -19.922 1 92.38 137 SER A O 1
ATOM 1089 N N . TRP A 1 138 ? -2.221 -23.875 -21.047 1 90.06 138 TRP A N 1
ATOM 1090 C CA . TRP A 1 138 ? -3.145 -24.672 -20.234 1 90.06 138 TRP A CA 1
ATOM 1091 C C . TRP A 1 138 ? -2.654 -24.75 -18.781 1 90.06 138 TRP A C 1
ATOM 1093 O O . TRP A 1 138 ? -1.447 -24.797 -18.531 1 90.06 138 TRP A O 1
ATOM 1103 N N . GLY A 1 139 ? -3.658 -24.719 -17.922 1 89.81 139 GLY A N 1
ATOM 1104 C CA . GLY A 1 139 ? -3.32 -24.984 -16.531 1 89.81 139 GLY A CA 1
ATOM 1105 C C . GLY A 1 139 ? -2.664 -26.328 -16.328 1 89.81 139 GLY A C 1
ATOM 1106 O O . GLY A 1 139 ? -3.043 -27.312 -16.969 1 89.81 139 GLY A O 1
ATOM 1107 N N . LYS A 1 140 ? -1.595 -26.359 -15.492 1 84.56 140 LYS A N 1
ATOM 1108 C CA . LYS A 1 140 ? -0.87 -27.578 -15.148 1 84.56 140 LYS A CA 1
ATOM 1109 C C . LYS A 1 140 ? -0.879 -27.812 -13.641 1 84.56 140 LYS A C 1
ATOM 1111 O O . LYS A 1 140 ? -1.056 -26.875 -12.859 1 84.56 140 LYS A O 1
ATOM 1116 N N . ILE A 1 141 ? -0.708 -29.047 -13.297 1 81.44 141 ILE A N 1
ATOM 1117 C CA . ILE A 1 141 ? -0.654 -29.391 -11.883 1 81.44 141 ILE A CA 1
ATOM 1118 C C . ILE A 1 141 ? 0.515 -28.672 -11.219 1 81.44 141 ILE A C 1
ATOM 1120 O O . ILE A 1 141 ? 1.62 -28.641 -11.766 1 81.44 141 ILE A O 1
ATOM 1124 N N . GLN A 1 142 ? 0.174 -28.109 -10.164 1 84.25 142 GLN A N 1
ATOM 1125 C CA . GLN A 1 142 ? 1.191 -27.328 -9.461 1 84.25 142 GLN A CA 1
ATOM 1126 C C . GLN A 1 142 ? 1.641 -28.047 -8.188 1 84.25 142 GLN A C 1
ATOM 1128 O O . GLN A 1 142 ? 1.032 -29.047 -7.781 1 84.25 142 GLN A O 1
ATOM 1133 N N . ALA A 1 143 ? 2.734 -27.531 -7.688 1 86.88 143 ALA A N 1
ATOM 1134 C CA . ALA A 1 143 ? 3.23 -28.078 -6.426 1 86.88 143 ALA A CA 1
ATOM 1135 C C . ALA A 1 143 ? 2.283 -27.75 -5.277 1 86.88 143 ALA A C 1
ATOM 1137 O O . ALA A 1 143 ? 1.646 -26.688 -5.277 1 86.88 143 ALA A O 1
ATOM 1138 N N . GLY A 1 144 ? 2.16 -28.672 -4.348 1 82.62 144 GLY A N 1
ATOM 1139 C CA . GLY A 1 144 ? 1.384 -28.422 -3.143 1 82.62 144 GLY A CA 1
ATOM 1140 C C . GLY A 1 144 ? -0.075 -28.812 -3.283 1 82.62 144 GLY A C 1
ATOM 1141 O O . GLY A 1 144 ? -0.959 -28.141 -2.75 1 82.62 144 GLY A O 1
ATOM 1142 N N . VAL A 1 145 ? -0.31 -29.781 -4.07 1 79 145 VAL A N 1
ATOM 1143 C CA . VAL A 1 145 ? -1.673 -30.266 -4.262 1 79 145 VAL A CA 1
ATOM 1144 C C . VAL A 1 145 ? -2.205 -30.844 -2.951 1 79 145 VAL A C 1
ATOM 1146 O O . VAL A 1 145 ? -3.361 -30.625 -2.59 1 79 145 VAL A O 1
ATOM 1149 N N . LEU A 1 146 ? -1.294 -31.484 -2.232 1 76.75 146 LEU A N 1
ATOM 1150 C CA . LEU A 1 146 ? -1.693 -32.125 -0.981 1 76.75 146 LEU A CA 1
ATOM 1151 C C . LEU A 1 146 ? -1.895 -31.078 0.116 1 76.75 146 LEU A C 1
ATOM 1153 O O . LEU A 1 146 ? -2.5 -31.375 1.15 1 76.75 146 LEU A O 1
ATOM 1157 N N . SER A 1 147 ? -1.382 -29.953 -0.195 1 76.25 147 SER A N 1
ATOM 1158 C CA . SER A 1 147 ? -1.596 -28.859 0.751 1 76.25 147 SER A CA 1
ATOM 1159 C C . SER A 1 147 ? -2.809 -28.016 0.362 1 76.25 147 SER A C 1
ATOM 1161 O O . SER A 1 147 ? -3.105 -27.016 1.007 1 76.25 147 SER A O 1
ATOM 1163 N N . GLY A 1 148 ? -3.469 -28.344 -0.727 1 74.12 148 GLY A N 1
ATOM 1164 C CA . GLY A 1 148 ? -4.727 -27.703 -1.067 1 74.12 148 GLY A CA 1
ATOM 1165 C C . GLY A 1 148 ? -4.609 -26.766 -2.258 1 74.12 148 GLY A C 1
ATOM 1166 O O . GLY A 1 148 ? -5.531 -26 -2.539 1 74.12 148 GLY A O 1
ATOM 1167 N N . ARG A 1 149 ? -3.533 -26.797 -2.904 1 80 149 ARG A N 1
ATOM 1168 C CA . ARG A 1 149 ? -3.387 -25.953 -4.086 1 80 149 ARG A CA 1
ATOM 1169 C C . ARG A 1 149 ? -4.059 -26.594 -5.297 1 80 149 ARG A C 1
ATOM 1171 O O . ARG A 1 149 ? -3.443 -27.391 -6.004 1 80 149 ARG A O 1
ATOM 1178 N N . LEU A 1 150 ? -5.262 -26.156 -5.48 1 80.06 150 LEU A N 1
ATOM 1179 C CA . LEU A 1 150 ? -6.059 -26.812 -6.508 1 80.06 150 LEU A CA 1
ATOM 1180 C C . LEU A 1 150 ? -6.488 -25.828 -7.586 1 80.06 150 LEU A C 1
ATOM 1182 O O . LEU A 1 150 ? -7.379 -26.109 -8.383 1 80.06 150 LEU A O 1
ATOM 1186 N N . GLN A 1 151 ? -5.879 -24.688 -7.598 1 85.44 151 GLN A N 1
ATOM 1187 C CA . GLN A 1 151 ? -6.191 -23.688 -8.617 1 85.44 151 GLN A CA 1
ATOM 1188 C C . GLN A 1 151 ? -5.086 -23.594 -9.656 1 85.44 151 GLN A C 1
ATOM 1190 O O . GLN A 1 151 ? -4.023 -23.031 -9.398 1 85.44 151 GLN A O 1
ATOM 1195 N N . TRP A 1 152 ? -5.379 -24.141 -10.789 1 88.81 152 TRP A N 1
ATOM 1196 C CA . TRP A 1 152 ? -4.438 -24.125 -11.906 1 88.81 152 TRP A CA 1
ATOM 1197 C C . TRP A 1 152 ? -4.922 -23.203 -13.023 1 88.81 152 TRP A C 1
ATOM 1199 O O . TRP A 1 152 ? -5.516 -23.672 -14 1 88.81 152 TRP A O 1
ATOM 1209 N N . LEU A 1 153 ? -4.605 -21.969 -12.977 1 90 153 LEU A N 1
ATOM 1210 C CA . LEU A 1 153 ? -5.199 -20.922 -13.805 1 90 153 LEU A CA 1
ATOM 1211 C C . LEU A 1 153 ? -4.598 -20.938 -15.203 1 90 153 LEU A C 1
ATOM 1213 O O . LEU A 1 153 ? -5.148 -20.328 -16.125 1 90 153 LEU A O 1
ATOM 1217 N N . GLY A 1 154 ? -3.531 -21.641 -15.414 1 90.81 154 GLY A N 1
ATOM 1218 C CA . GLY A 1 154 ? -2.871 -21.531 -16.703 1 90.81 154 GLY A CA 1
ATOM 1219 C C . GLY A 1 154 ? -2.295 -20.156 -16.969 1 90.81 154 GLY A C 1
ATOM 1220 O O . GLY A 1 154 ? -2.006 -19.406 -16.031 1 90.81 154 GLY A O 1
ATOM 1221 N N . SER A 1 155 ? -1.943 -19.891 -18.203 1 90.75 155 SER A N 1
ATOM 1222 C CA . SER A 1 155 ? -1.417 -18.578 -18.578 1 90.75 155 SER A CA 1
ATOM 1223 C C . SER A 1 155 ? -2.436 -17.781 -19.391 1 90.75 155 SER A C 1
ATOM 1225 O O . SER A 1 155 ? -2.512 -17.922 -20.609 1 90.75 155 SER A O 1
ATOM 1227 N N . PHE A 1 156 ? -3.146 -16.938 -18.75 1 91 156 PHE A N 1
ATOM 1228 C CA . PHE A 1 156 ? -4.23 -16.141 -19.328 1 91 156 PHE A CA 1
ATOM 1229 C C . PHE A 1 156 ? -3.715 -15.258 -20.453 1 91 156 PHE A C 1
ATOM 1231 O O . PHE A 1 156 ? -4.305 -15.203 -21.531 1 91 156 PHE A O 1
ATOM 1238 N N . ARG A 1 157 ? -2.631 -14.625 -20.297 1 87.44 157 ARG A N 1
ATOM 1239 C CA . ARG A 1 157 ? -2.092 -13.688 -21.266 1 87.44 157 ARG A CA 1
ATOM 1240 C C . ARG A 1 157 ? -1.517 -14.422 -22.484 1 87.44 157 ARG A C 1
ATOM 1242 O O . ARG A 1 157 ? -1.655 -13.969 -23.609 1 87.44 157 ARG A O 1
ATOM 1249 N N . GLU A 1 158 ? -0.854 -15.516 -22.172 1 89.25 158 GLU A N 1
ATOM 1250 C CA . GLU A 1 158 ? -0.336 -16.328 -23.266 1 89.25 158 GLU A CA 1
ATOM 1251 C C . GLU A 1 158 ? -1.464 -16.828 -24.172 1 89.25 158 GLU A C 1
ATOM 1253 O O . GLU A 1 158 ? -1.323 -16.859 -25.391 1 89.25 158 GLU A O 1
ATOM 1258 N N . CYS A 1 159 ? -2.514 -17.156 -23.578 1 92.44 159 CYS A N 1
ATOM 1259 C CA . CYS A 1 159 ? -3.664 -17.641 -24.328 1 92.44 159 CYS A CA 1
ATOM 1260 C C . CYS A 1 159 ? -4.18 -16.578 -25.297 1 92.44 159 CYS A C 1
ATOM 1262 O O . CYS A 1 159 ? -4.43 -16.875 -26.469 1 92.44 159 CYS A O 1
ATOM 1264 N N . TYR A 1 160 ? -4.293 -15.406 -24.875 1 90.56 160 TYR A N 1
ATOM 1265 C CA . TYR A 1 160 ? -4.867 -14.359 -25.719 1 90.56 160 TYR A CA 1
ATOM 1266 C C . TYR A 1 160 ? -3.832 -13.805 -26.688 1 90.56 160 TYR A C 1
ATOM 1268 O O . TYR A 1 160 ? -4.176 -13.086 -27.625 1 90.56 160 TYR A O 1
ATOM 1276 N N . SER A 1 161 ? -2.596 -14.102 -26.469 1 87.25 161 SER A N 1
ATOM 1277 C CA . SER A 1 161 ? -1.562 -13.68 -27.406 1 87.25 161 SER A CA 1
ATOM 1278 C C . SER A 1 161 ? -1.444 -14.664 -28.578 1 87.25 161 SER A C 1
ATOM 1280 O O . SER A 1 161 ? -0.787 -14.375 -29.578 1 87.25 161 SER A O 1
ATOM 1282 N N . VAL A 1 162 ? -2.127 -15.781 -28.5 1 91.56 162 VAL A N 1
ATOM 1283 C CA . VAL A 1 162 ? -2.047 -16.812 -29.531 1 91.56 162 VAL A CA 1
ATOM 1284 C C . VAL A 1 162 ? -2.811 -16.375 -30.781 1 91.56 162 VAL A C 1
ATOM 1286 O O . VAL A 1 162 ? -3.979 -15.992 -30.688 1 91.56 162 VAL A O 1
ATOM 1289 N N . GLN A 1 163 ? -2.133 -16.297 -31.844 1 90.69 163 GLN A N 1
ATOM 1290 C CA . GLN A 1 163 ? -2.715 -16.047 -33.156 1 90.69 163 GLN A CA 1
ATOM 1291 C C . GLN A 1 163 ? -2.012 -16.859 -34.25 1 90.69 163 GLN A C 1
ATOM 1293 O O . GLN A 1 163 ? -0.781 -16.938 -34.25 1 90.69 163 GLN A O 1
ATOM 1298 N N . GLY A 1 164 ? -2.834 -17.625 -34.938 1 89.25 164 GLY A N 1
ATOM 1299 C CA . GLY A 1 164 ? -2.262 -18.438 -36 1 89.25 164 GLY A CA 1
ATOM 1300 C C . GLY A 1 164 ? -3.254 -18.766 -37.094 1 89.25 164 GLY A C 1
ATOM 1301 O O . GLY A 1 164 ? -4.457 -18.562 -36.938 1 89.25 164 GLY A O 1
ATOM 1302 N N . PHE A 1 165 ? -2.701 -19.234 -38.25 1 89.38 165 PHE A N 1
ATOM 1303 C CA . PHE A 1 165 ? -3.529 -19.609 -39.375 1 89.38 165 PHE A CA 1
ATOM 1304 C C . PHE A 1 165 ? -3.6 -21.109 -39.531 1 89.38 165 PHE A C 1
ATOM 1306 O O . PHE A 1 165 ? -2.604 -21.812 -39.344 1 89.38 165 PHE A O 1
ATOM 1313 N N . LEU A 1 166 ? -4.797 -21.688 -39.781 1 83.31 166 LEU A N 1
ATOM 1314 C CA . LEU A 1 166 ? -5.031 -23.125 -39.906 1 83.31 166 LEU A CA 1
ATOM 1315 C C . LEU A 1 166 ? -4.277 -23.703 -41.094 1 83.31 166 LEU A C 1
ATOM 1317 O O . LEU A 1 166 ? -3.766 -24.812 -41.031 1 83.31 166 LEU A O 1
ATOM 1321 N N . ASP A 1 167 ? -4.445 -22.906 -42.25 1 72.88 167 ASP A N 1
ATOM 1322 C CA . ASP A 1 167 ? -3.818 -23.406 -43.469 1 72.88 167 ASP A CA 1
ATOM 1323 C C . ASP A 1 167 ? -2.637 -22.531 -43.875 1 72.88 167 ASP A C 1
ATOM 1325 O O . ASP A 1 167 ? -2.521 -21.391 -43.406 1 72.88 167 ASP A O 1
ATOM 1329 N N . ASP A 1 168 ? -1.691 -23.109 -44.5 1 60.41 168 ASP A N 1
ATOM 1330 C CA . ASP A 1 168 ? -0.511 -22.422 -45 1 60.41 168 ASP A CA 1
ATOM 1331 C C . ASP A 1 168 ? -0.906 -21.234 -45.875 1 60.41 168 ASP A C 1
ATOM 1333 O O . ASP A 1 168 ? -0.128 -20.297 -46.062 1 60.41 168 ASP A O 1
ATOM 1337 N N . GLY A 1 169 ? -2.131 -21.203 -46.438 1 60.31 169 GLY A N 1
ATOM 1338 C CA . GLY A 1 169 ? -2.59 -20.109 -47.281 1 60.31 169 GLY A CA 1
ATOM 1339 C C . GLY A 1 169 ? -3.133 -18.938 -46.5 1 60.31 169 GLY A C 1
ATOM 1340 O O . GLY A 1 169 ? -3.754 -18.031 -47.062 1 60.31 169 GLY A O 1
ATOM 1341 N N . GLN A 1 170 ? -2.816 -18.875 -45.219 1 68.5 170 GLN A N 1
ATOM 1342 C CA . GLN A 1 170 ? -3.203 -17.781 -44.344 1 68.5 170 GLN A CA 1
ATOM 1343 C C . GLN A 1 170 ? -4.719 -17.625 -44.312 1 68.5 170 GLN A C 1
ATOM 1345 O O . GLN A 1 170 ? -5.227 -16.5 -44.344 1 68.5 170 GLN A O 1
ATOM 1350 N N . THR A 1 171 ? -5.453 -18.719 -44.594 1 70.75 171 THR A N 1
ATOM 1351 C CA . THR A 1 171 ? -6.902 -18.672 -44.438 1 70.75 171 THR A CA 1
ATOM 1352 C C . THR A 1 171 ? -7.312 -19.297 -43.094 1 70.75 171 THR A C 1
ATOM 1354 O O . THR A 1 171 ? -6.652 -20.203 -42.625 1 70.75 171 THR A O 1
ATOM 1357 N N . GLY A 1 172 ? -8.234 -18.656 -42.375 1 81.06 172 GLY A N 1
ATOM 1358 C CA . GLY A 1 172 ? -8.797 -19.172 -41.125 1 81.06 172 GLY A CA 1
ATOM 1359 C C . GLY A 1 172 ? -8.031 -18.734 -39.906 1 81.06 172 GLY A C 1
ATOM 1360 O O . GLY A 1 172 ? -7.387 -19.547 -39.25 1 81.06 172 GLY A O 1
ATOM 1361 N N . LEU A 1 173 ? -8.016 -17.547 -39.594 1 87.69 173 LEU A N 1
ATOM 1362 C CA . LEU A 1 173 ? -7.359 -16.984 -38.406 1 87.69 173 LEU A CA 1
ATOM 1363 C C . LEU A 1 173 ? -7.945 -17.578 -37.125 1 87.69 173 LEU A C 1
ATOM 1365 O O . LEU A 1 173 ? -9.164 -17.609 -36.969 1 87.69 173 LEU A O 1
ATOM 1369 N N . VAL A 1 174 ? -7.039 -18.25 -36.406 1 91.12 174 VAL A N 1
ATOM 1370 C CA . VAL A 1 174 ? -7.441 -18.797 -35.094 1 91.12 174 VAL A CA 1
ATOM 1371 C C . VAL A 1 174 ? -6.824 -17.969 -33.969 1 91.12 174 VAL A C 1
ATOM 1373 O O . VAL A 1 174 ? -5.629 -17.672 -34 1 91.12 174 VAL A O 1
ATOM 1376 N N . LYS A 1 175 ? -7.695 -17.547 -33.094 1 92.19 175 LYS A N 1
ATOM 1377 C CA . LYS A 1 175 ? -7.246 -16.844 -31.891 1 92.19 175 LYS A CA 1
ATOM 1378 C C . LYS A 1 175 ? -7.559 -17.672 -30.641 1 92.19 175 LYS A C 1
ATOM 1380 O O . LYS A 1 175 ? -8.414 -18.562 -30.656 1 92.19 175 LYS A O 1
ATOM 1385 N N . GLY A 1 176 ? -6.773 -17.406 -29.609 1 93.31 176 GLY A N 1
ATOM 1386 C CA . GLY A 1 176 ? -6.984 -18.109 -28.359 1 93.31 176 GLY A CA 1
ATOM 1387 C C . GLY A 1 176 ? -8.094 -17.516 -27.516 1 93.31 176 GLY A C 1
ATOM 1388 O O . GLY A 1 176 ? -8.242 -16.281 -27.469 1 93.31 176 GLY A O 1
ATOM 1389 N N . ARG A 1 177 ? -8.844 -18.375 -26.906 1 92.31 177 ARG A N 1
ATOM 1390 C CA . ARG A 1 177 ? -9.867 -18.016 -25.938 1 92.31 177 ARG A CA 1
ATOM 1391 C C . ARG A 1 177 ? -9.672 -18.766 -24.625 1 92.31 177 ARG A C 1
ATOM 1393 O O . ARG A 1 177 ? -9.492 -19.984 -24.625 1 92.31 177 ARG A O 1
ATOM 1400 N N . TYR A 1 178 ? -9.711 -17.969 -23.562 1 93.12 178 TYR A N 1
ATOM 1401 C CA . TYR A 1 178 ? -9.5 -18.562 -22.25 1 93.12 178 TYR A CA 1
ATOM 1402 C C . TYR A 1 178 ? -10.797 -19.109 -21.672 1 93.12 178 TYR A C 1
ATOM 1404 O O . TYR A 1 178 ? -11.82 -18.422 -21.656 1 93.12 178 TYR A O 1
ATOM 1412 N N . CYS A 1 179 ? -10.805 -20.391 -21.234 1 91.56 179 CYS A N 1
ATOM 1413 C CA . CYS A 1 179 ? -11.93 -21.031 -20.578 1 91.56 179 CYS A CA 1
ATOM 1414 C C . CYS A 1 179 ? -11.516 -21.609 -19.219 1 91.56 179 CYS A C 1
ATOM 1416 O O . CYS A 1 179 ? -10.359 -21.984 -19.031 1 91.56 179 CYS A O 1
ATOM 1418 N N . SER A 1 180 ? -12.398 -21.547 -18.297 1 89.88 180 SER A N 1
ATOM 1419 C CA . SER A 1 180 ? -12.156 -22.109 -16.984 1 89.88 180 SER A CA 1
ATOM 1420 C C . SER A 1 180 ? -12.984 -23.359 -16.75 1 89.88 180 SER A C 1
ATOM 1422 O O . SER A 1 180 ? -14.172 -23.391 -17.062 1 89.88 180 SER A O 1
ATOM 1424 N N . LEU A 1 181 ? -12.312 -24.422 -16.312 1 87 181 LEU A N 1
ATOM 1425 C CA . LEU A 1 181 ? -12.953 -25.688 -15.961 1 87 181 LEU A CA 1
ATOM 1426 C C . LEU A 1 181 ? -13.039 -25.859 -14.453 1 87 181 LEU A C 1
ATOM 1428 O O . LEU A 1 181 ? -12.016 -25.859 -13.758 1 87 181 LEU A O 1
ATOM 1432 N N . GLU A 1 182 ? -14.195 -25.859 -13.969 1 85.19 182 GLU A N 1
ATOM 1433 C CA . GLU A 1 182 ? -14.422 -26.094 -12.547 1 85.19 182 GLU A CA 1
ATOM 1434 C C . GLU A 1 182 ? -14.961 -27.5 -12.305 1 85.19 182 GLU A C 1
ATOM 1436 O O . GLU A 1 182 ? -16 -27.875 -12.859 1 85.19 182 GLU A O 1
ATOM 1441 N N . SER A 1 183 ? -14.156 -28.25 -11.586 1 78.62 183 SER A N 1
ATOM 1442 C CA . SER A 1 183 ? -14.555 -29.625 -11.297 1 78.62 183 SER A CA 1
ATOM 1443 C C . SER A 1 183 ? -14.68 -29.859 -9.797 1 78.62 183 SER A C 1
ATOM 1445 O O . SER A 1 183 ? -13.906 -29.312 -9.008 1 78.62 183 SER A O 1
ATOM 1447 N N . LYS A 1 184 ? -15.75 -30.5 -9.461 1 73.62 184 LYS A N 1
ATOM 1448 C CA . LYS A 1 184 ? -15.945 -30.859 -8.062 1 73.62 184 LYS A CA 1
ATOM 1449 C C . LYS A 1 184 ? -15.352 -32.25 -7.77 1 73.62 184 LYS A C 1
ATOM 1451 O O . LYS A 1 184 ? -15.57 -33.188 -8.523 1 73.62 184 LYS A O 1
ATOM 1456 N N . LEU A 1 185 ? -14.391 -32.188 -6.816 1 64.38 185 LEU A N 1
ATOM 1457 C CA . LEU A 1 185 ? -13.758 -33.438 -6.438 1 64.38 185 LEU A CA 1
ATOM 1458 C C . LEU A 1 185 ? -14.586 -34.188 -5.387 1 64.38 185 LEU A C 1
ATOM 1460 O O . LEU A 1 185 ? -15.125 -33.562 -4.469 1 64.38 185 LEU A O 1
ATOM 1464 N N . HIS A 1 186 ? -15.008 -35.375 -5.754 1 52.84 186 HIS A N 1
ATOM 1465 C CA . HIS A 1 186 ? -15.68 -36.219 -4.773 1 52.84 186 HIS A CA 1
ATOM 1466 C C . HIS A 1 186 ? -14.734 -36.562 -3.629 1 52.84 186 HIS A C 1
ATOM 1468 O O . HIS A 1 186 ? -13.617 -37.031 -3.865 1 52.84 186 HIS A O 1
ATOM 1474 N N . SER A 1 187 ? -14.758 -35.719 -2.637 1 48.12 187 SER A N 1
ATOM 1475 C CA . SER A 1 187 ? -13.977 -36.219 -1.515 1 48.12 187 SER A CA 1
ATOM 1476 C C . SER A 1 187 ? -14.758 -37.281 -0.727 1 48.12 187 SER A C 1
ATOM 1478 O O . SER A 1 187 ? -15.984 -37.219 -0.641 1 48.12 187 SER A O 1
ATOM 1480 N N . SER A 1 188 ? -14.297 -38.5 -0.752 1 41.16 188 SER A N 1
ATOM 1481 C CA . SER A 1 188 ? -14.93 -39.469 0.13 1 41.16 188 SER A CA 1
ATOM 1482 C C . SER A 1 188 ? -15.281 -38.844 1.478 1 41.16 188 SER A C 1
ATOM 1484 O O . SER A 1 188 ? -15.984 -39.469 2.283 1 41.16 188 SER A O 1
ATOM 1486 N N . VAL A 1 189 ? -14.547 -37.906 1.847 1 35.72 189 VAL A N 1
ATOM 1487 C CA . VAL A 1 189 ? -14.969 -37.281 3.096 1 35.72 189 VAL A CA 1
ATOM 1488 C C . VAL A 1 189 ? -16.188 -36.406 2.842 1 35.72 189 VAL A C 1
ATOM 1490 O O . VAL A 1 189 ? -16.125 -35.438 2.064 1 35.72 189 VAL A O 1
ATOM 1493 N N . LYS A 1 190 ? -17.25 -36.969 2.82 1 40.06 190 LYS A N 1
ATOM 1494 C CA . LYS A 1 190 ? -18.578 -36.438 2.572 1 40.06 190 LYS A CA 1
ATOM 1495 C C . LYS A 1 190 ? -18.609 -34.906 2.738 1 40.06 190 LYS A C 1
ATOM 1497 O O . LYS A 1 190 ? -19.391 -34.219 2.066 1 40.06 190 LYS A O 1
ATOM 1502 N N . GLN A 1 191 ? -17.797 -34.344 3.566 1 41.53 191 GLN A N 1
ATOM 1503 C CA . GLN A 1 191 ? -18.156 -33.031 4.074 1 41.53 191 GLN A CA 1
ATOM 1504 C C . GLN A 1 191 ? -17.406 -31.938 3.32 1 41.53 191 GLN A C 1
ATOM 1506 O O . GLN A 1 191 ? -17.781 -30.766 3.377 1 41.53 191 GLN A O 1
ATOM 1511 N N . TYR A 1 192 ? -16.25 -32.344 2.646 1 46.28 192 TYR A N 1
ATOM 1512 C CA . TYR A 1 192 ? -15.625 -31.156 2.062 1 46.28 192 TYR A CA 1
ATOM 1513 C C . TYR A 1 192 ? -15.531 -31.281 0.546 1 46.28 192 TYR A C 1
ATOM 1515 O O . TYR A 1 192 ? -15.125 -32.312 0.029 1 46.28 192 TYR A O 1
ATOM 1523 N N . LYS A 1 193 ? -16.297 -30.656 -0.167 1 53.31 193 LYS A N 1
ATOM 1524 C CA . LYS A 1 193 ? -16.219 -30.531 -1.619 1 53.31 193 LYS A CA 1
ATOM 1525 C C . LYS A 1 193 ? -15.172 -29.5 -2.027 1 53.31 193 LYS A C 1
ATOM 1527 O O . LYS A 1 193 ? -15.148 -28.391 -1.506 1 53.31 193 LYS A O 1
ATOM 1532 N N . PHE A 1 194 ? -13.992 -30.188 -2.611 1 62.84 194 PHE A N 1
ATOM 1533 C CA . PHE A 1 194 ? -12.992 -29.25 -3.113 1 62.84 194 PHE A CA 1
ATOM 1534 C C . PHE A 1 194 ? -13.219 -28.953 -4.59 1 62.84 194 PHE A C 1
ATOM 1536 O O . PHE A 1 194 ? -13.625 -29.828 -5.352 1 62.84 194 PHE A O 1
ATOM 1543 N N . ASN A 1 195 ? -13.172 -27.703 -4.898 1 71.69 195 ASN A N 1
ATOM 1544 C CA . ASN A 1 195 ? -13.273 -27.281 -6.293 1 71.69 195 ASN A CA 1
ATOM 1545 C C . ASN A 1 195 ? -11.898 -27.125 -6.93 1 71.69 195 ASN A C 1
ATOM 1547 O O . ASN A 1 195 ? -10.992 -26.562 -6.316 1 71.69 195 ASN A O 1
ATOM 1551 N N . VAL A 1 196 ? -11.711 -27.922 -7.965 1 78.25 196 VAL A N 1
ATOM 1552 C CA . VAL A 1 196 ? -10.484 -27.75 -8.734 1 78.25 196 VAL A CA 1
ATOM 1553 C C . VAL A 1 196 ? -10.734 -26.812 -9.906 1 78.25 196 VAL A C 1
ATOM 1555 O O . VAL A 1 196 ? -11.719 -26.953 -10.625 1 78.25 196 VAL A O 1
ATOM 1558 N N . PHE A 1 197 ? -9.953 -25.828 -9.984 1 84.88 197 PHE A N 1
ATOM 1559 C CA . PHE A 1 197 ? -10.039 -24.844 -11.055 1 84.88 197 PHE A CA 1
ATOM 1560 C C . PHE A 1 197 ? -8.891 -25.016 -12.039 1 84.88 197 PHE A C 1
ATOM 1562 O O . PHE A 1 197 ? -7.723 -25.047 -11.648 1 84.88 197 PHE A O 1
ATOM 1569 N N . GLU A 1 198 ? -9.234 -25.234 -13.344 1 88.12 198 GLU A N 1
ATOM 1570 C CA . GLU A 1 198 ? -8.219 -25.359 -14.383 1 88.12 198 GLU A CA 1
ATOM 1571 C C . GLU A 1 198 ? -8.5 -24.422 -15.555 1 88.12 198 GLU A C 1
ATOM 1573 O O . GLU A 1 198 ? -9.625 -24.391 -16.078 1 88.12 198 GLU A O 1
ATOM 1578 N N . GLY A 1 199 ? -7.5 -23.625 -15.836 1 90.94 199 GLY A N 1
ATOM 1579 C CA . GLY A 1 199 ? -7.613 -22.766 -17.016 1 90.94 199 GLY A CA 1
ATOM 1580 C C . GLY A 1 199 ? -7.141 -23.453 -18.281 1 90.94 199 GLY A C 1
ATOM 1581 O O . GLY A 1 199 ? -6.117 -24.141 -18.281 1 90.94 199 GLY A O 1
ATOM 1582 N N . ILE A 1 200 ? -7.949 -23.312 -19.391 1 90.94 200 ILE A N 1
ATOM 1583 C CA . ILE A 1 200 ? -7.555 -23.875 -20.688 1 90.94 200 ILE A CA 1
ATOM 1584 C C . ILE A 1 200 ? -7.691 -22.812 -21.766 1 90.94 200 ILE A C 1
ATOM 1586 O O . ILE A 1 200 ? -8.398 -21.812 -21.594 1 90.94 200 ILE A O 1
ATOM 1590 N N . CYS A 1 201 ? -6.926 -23 -22.766 1 93.38 201 CYS A N 1
ATOM 1591 C CA . CYS A 1 201 ? -6.961 -22.109 -23.922 1 93.38 201 CYS A CA 1
ATOM 1592 C C . CYS A 1 201 ? -7.453 -22.859 -25.156 1 93.38 201 CYS A C 1
ATOM 1594 O O . CYS A 1 201 ? -6.887 -23.875 -25.547 1 93.38 201 CYS A O 1
ATOM 1596 N N . VAL A 1 202 ? -8.555 -22.359 -25.781 1 91.94 202 VAL A N 1
ATOM 1597 C CA . VAL A 1 202 ? -9.172 -22.984 -26.938 1 91.94 202 VAL A CA 1
ATOM 1598 C C . VAL A 1 202 ? -9.359 -21.969 -28.062 1 91.94 202 VAL A C 1
ATOM 1600 O O . VAL A 1 202 ? -9.211 -20.766 -27.828 1 91.94 202 VAL A O 1
ATOM 1603 N N . PRO A 1 203 ? -9.602 -22.469 -29.219 1 91 203 PRO A N 1
ATOM 1604 C CA . PRO A 1 203 ? -9.859 -21.516 -30.297 1 91 203 PRO A CA 1
ATOM 1605 C C . PRO A 1 203 ? -11.07 -20.641 -30.031 1 91 203 PRO A C 1
ATOM 1607 O O . PRO A 1 203 ? -12.055 -21.094 -29.438 1 91 203 PRO A O 1
ATOM 1610 N N . ASP A 1 204 ? -10.992 -19.453 -30.469 1 91.56 204 ASP A N 1
ATOM 1611 C CA . ASP A 1 204 ? -11.984 -18.438 -30.141 1 91.56 204 ASP A CA 1
ATOM 1612 C C . ASP A 1 204 ? -13.344 -18.766 -30.766 1 91.56 204 ASP A C 1
ATOM 1614 O O . ASP A 1 204 ? -14.367 -18.219 -30.359 1 91.56 204 ASP A O 1
ATOM 1618 N N . ALA A 1 205 ? -13.422 -19.672 -31.766 1 89 205 ALA A N 1
ATOM 1619 C CA . ALA A 1 205 ? -14.68 -20.078 -32.375 1 89 205 ALA A CA 1
ATOM 1620 C C . ALA A 1 205 ? -15.477 -20.984 -31.438 1 89 205 ALA A C 1
ATOM 1622 O O . ALA A 1 205 ? -16.688 -21.188 -31.625 1 89 205 ALA A O 1
ATOM 1623 N N . CYS A 1 206 ? -14.805 -21.484 -30.453 1 88.94 206 CYS A N 1
ATOM 1624 C CA . CYS A 1 206 ? -15.453 -22.422 -29.547 1 88.94 206 CYS A CA 1
ATOM 1625 C C . CYS A 1 206 ? -16.109 -21.688 -28.375 1 88.94 206 CYS A C 1
ATOM 1627 O O . CYS A 1 206 ? -15.516 -20.797 -27.781 1 88.94 206 CYS A O 1
ATOM 1629 N N . HIS A 1 207 ? -17.312 -22.141 -28.078 1 88.31 207 HIS A N 1
ATOM 1630 C CA . HIS A 1 207 ? -18.062 -21.578 -26.953 1 88.31 207 HIS A CA 1
ATOM 1631 C C . HIS A 1 207 ? -18.094 -22.547 -25.781 1 88.31 207 HIS A C 1
ATOM 1633 O O . HIS A 1 207 ? -17.609 -23.688 -25.891 1 88.31 207 HIS A O 1
ATOM 1639 N N . SER A 1 208 ? -18.641 -22.125 -24.641 1 88.38 208 SER A N 1
ATOM 1640 C CA . SER A 1 208 ? -18.656 -22.906 -23.406 1 88.38 208 SER A CA 1
ATOM 1641 C C . SER A 1 208 ? -19.328 -24.25 -23.609 1 88.38 208 SER A C 1
ATOM 1643 O O . SER A 1 208 ? -18.859 -25.281 -23.094 1 88.38 208 SER A O 1
ATOM 1645 N N . LYS A 1 209 ? -20.375 -24.219 -24.422 1 84.12 209 LYS A N 1
ATOM 1646 C CA . LYS A 1 209 ? -21.109 -25.469 -24.641 1 84.12 209 LYS A CA 1
ATOM 1647 C C . LYS A 1 209 ? -20.281 -26.438 -25.484 1 84.12 209 LYS A C 1
ATOM 1649 O O . LYS A 1 209 ? -20.297 -27.656 -25.234 1 84.12 209 LYS A O 1
ATOM 1654 N N . ASP A 1 210 ? -19.578 -25.859 -26.375 1 86.75 210 ASP A N 1
ATOM 1655 C CA . ASP A 1 210 ? -18.734 -26.703 -27.219 1 86.75 210 ASP A CA 1
ATOM 1656 C C . ASP A 1 210 ? -17.625 -27.375 -26.406 1 86.75 210 ASP A C 1
ATOM 1658 O O . ASP A 1 210 ? -17.406 -28.578 -26.547 1 86.75 210 ASP A O 1
ATOM 1662 N N . ILE A 1 211 ? -17.062 -26.641 -25.578 1 87.31 211 ILE A N 1
ATOM 1663 C CA . ILE A 1 211 ? -15.906 -27.125 -24.828 1 87.31 211 ILE A CA 1
ATOM 1664 C C . ILE A 1 211 ? -16.375 -28.094 -23.734 1 87.31 211 ILE A C 1
ATOM 1666 O O . ILE A 1 211 ? -15.688 -29.062 -23.422 1 87.31 211 ILE A O 1
ATOM 1670 N N . GLN A 1 212 ? -17.547 -27.828 -23.188 1 84.88 212 GLN A N 1
ATOM 1671 C CA . GLN A 1 212 ? -18.094 -28.75 -22.203 1 84.88 212 GLN A CA 1
ATOM 1672 C C . GLN A 1 212 ? -18.266 -30.156 -22.781 1 84.88 212 GLN A C 1
ATOM 1674 O O . GLN A 1 212 ? -17.938 -31.141 -22.125 1 84.88 212 GLN A O 1
ATOM 1679 N N . VAL A 1 213 ? -18.75 -30.156 -23.969 1 77.94 213 VAL A N 1
ATOM 1680 C CA . VAL A 1 213 ? -18.922 -31.438 -24.641 1 77.94 213 VAL A CA 1
ATOM 1681 C C . VAL A 1 213 ? -17.562 -32.094 -24.875 1 77.94 213 VAL A C 1
ATOM 1683 O O . VAL A 1 213 ? -17.406 -33.312 -24.641 1 77.94 213 VAL A O 1
ATOM 1686 N N . PHE A 1 214 ? -16.734 -31.281 -25.25 1 74.88 214 PHE A N 1
ATOM 1687 C CA . PHE A 1 214 ? -15.383 -31.766 -25.5 1 74.88 214 PHE A CA 1
ATOM 1688 C C . PHE A 1 214 ? -14.766 -32.344 -24.219 1 74.88 214 PHE A C 1
ATOM 1690 O O . PHE A 1 214 ? -14.148 -33.406 -24.25 1 74.88 214 PHE A O 1
ATOM 1697 N N . VAL A 1 215 ? -14.93 -31.656 -23.125 1 77.94 215 VAL A N 1
ATOM 1698 C CA . VAL A 1 215 ? -14.367 -32.062 -21.828 1 77.94 215 VAL A CA 1
ATOM 1699 C C . VAL A 1 215 ? -15.055 -33.312 -21.328 1 77.94 215 VAL A C 1
ATOM 1701 O O . VAL A 1 215 ? -14.406 -34.219 -20.781 1 77.94 215 VAL A O 1
ATOM 1704 N N . ASP A 1 216 ? -16.359 -33.375 -21.578 1 72.25 216 ASP A N 1
ATOM 1705 C CA . ASP A 1 216 ? -17.109 -34.562 -21.156 1 72.25 216 ASP A CA 1
ATOM 1706 C C . ASP A 1 216 ? -16.641 -35.812 -21.906 1 72.25 216 ASP A C 1
ATOM 1708 O O . ASP A 1 216 ? -16.531 -36.875 -21.312 1 72.25 216 ASP A O 1
ATOM 1712 N N . VAL A 1 217 ? -16.359 -35.562 -23.094 1 65.12 217 VAL A N 1
ATOM 1713 C CA . VAL A 1 217 ? -15.883 -36.656 -23.922 1 65.12 217 VAL A CA 1
ATOM 1714 C C . VAL A 1 217 ? -14.492 -37.094 -23.469 1 65.12 217 VAL A C 1
ATOM 1716 O O . VAL A 1 217 ? -14.211 -38.281 -23.344 1 65.12 217 VAL A O 1
ATOM 1719 N N . LEU A 1 218 ? -13.773 -36.062 -23.141 1 65.19 218 LEU A N 1
ATOM 1720 C CA . LEU A 1 218 ? -12.414 -36.344 -22.672 1 65.19 218 LEU A CA 1
ATOM 1721 C C . LEU A 1 218 ? -12.43 -37.062 -21.328 1 65.19 218 LEU A C 1
ATOM 1723 O O . LEU A 1 218 ? -11.648 -38 -21.109 1 65.19 218 LEU A O 1
ATOM 1727 N N . LEU A 1 219 ? -13.336 -36.656 -20.5 1 66.94 219 LEU A N 1
ATOM 1728 C CA . LEU A 1 219 ? -13.445 -37.281 -19.172 1 66.94 219 LEU A CA 1
ATOM 1729 C C . LEU A 1 219 ? -13.992 -38.688 -19.281 1 66.94 219 LEU A C 1
ATOM 1731 O O . LEU A 1 219 ? -13.562 -39.594 -18.531 1 66.94 219 LEU A O 1
ATOM 1735 N N . HIS A 1 220 ? -14.906 -38.875 -20.188 1 59.09 220 HIS A N 1
ATOM 1736 C CA . HIS A 1 220 ? -15.477 -40.219 -20.391 1 59.09 220 HIS A CA 1
ATOM 1737 C C . HIS A 1 220 ? -14.438 -41.156 -20.969 1 59.09 220 HIS A C 1
ATOM 1739 O O . HIS A 1 220 ? -14.383 -42.344 -20.578 1 59.09 220 HIS A O 1
ATOM 1745 N N . MET A 1 221 ? -13.578 -40.562 -21.719 1 52 221 MET A N 1
ATOM 1746 C CA . MET A 1 221 ? -12.547 -41.344 -22.359 1 52 221 MET A CA 1
ATOM 1747 C C . MET A 1 221 ? -11.453 -41.75 -21.375 1 52 221 MET A C 1
ATOM 1749 O O . MET A 1 221 ? -10.898 -42.844 -21.438 1 52 221 MET A O 1
ATOM 1753 N N . THR A 1 222 ? -11.242 -40.75 -20.438 1 51.56 222 THR A N 1
ATOM 1754 C CA . THR A 1 222 ? -10.172 -41 -19.469 1 51.56 222 THR A CA 1
ATOM 1755 C C . THR A 1 222 ? -10.719 -41.625 -18.203 1 51.56 222 THR A C 1
ATOM 1757 O O . THR A 1 222 ? -9.961 -41.938 -17.281 1 51.56 222 THR A O 1
ATOM 1760 N N . ARG A 1 223 ? -12.031 -41.969 -18.031 1 43.66 223 ARG A N 1
ATOM 1761 C CA . ARG A 1 223 ? -12.758 -42.562 -16.906 1 43.66 223 ARG A CA 1
ATOM 1762 C C . ARG A 1 223 ? -12.516 -41.781 -15.633 1 43.66 223 ARG A C 1
ATOM 1764 O O . ARG A 1 223 ? -12.445 -42.344 -14.547 1 43.66 223 ARG A O 1
ATOM 1771 N N . VAL A 1 224 ? -12.117 -40.531 -15.852 1 52.06 224 VAL A N 1
ATOM 1772 C CA . VAL A 1 224 ? -11.969 -39.656 -14.703 1 52.06 224 VAL A CA 1
ATOM 1773 C C . VAL A 1 224 ? -13.344 -39.219 -14.211 1 52.06 224 VAL A C 1
ATOM 1775 O O . VAL A 1 224 ? -13.469 -38.656 -13.117 1 52.06 224 VAL A O 1
ATOM 1778 N N . ASP A 1 225 ? -14.414 -39.469 -15 1 52.69 225 ASP A N 1
ATOM 1779 C CA . ASP A 1 225 ? -15.789 -39.094 -14.672 1 52.69 225 ASP A CA 1
ATOM 1780 C C . ASP A 1 225 ? -16.203 -39.688 -13.328 1 52.69 225 ASP A C 1
ATOM 1782 O O . ASP A 1 225 ? -17.125 -39.188 -12.688 1 52.69 225 ASP A O 1
ATOM 1786 N N . LYS A 1 226 ? -15.414 -40.625 -12.938 1 49.56 226 LYS A N 1
ATOM 1787 C CA . LYS A 1 226 ? -15.812 -41.219 -11.664 1 49.56 226 LYS A CA 1
ATOM 1788 C C . LYS A 1 226 ? -15.305 -40.375 -10.492 1 49.56 226 LYS A C 1
ATOM 1790 O O . LYS A 1 226 ? -15.859 -40.438 -9.391 1 49.56 226 LYS A O 1
ATOM 1795 N N . VAL A 1 227 ? -14.219 -39.688 -10.75 1 51.94 227 VAL A N 1
ATOM 1796 C CA . VAL A 1 227 ? -13.641 -38.906 -9.672 1 51.94 227 VAL A CA 1
ATOM 1797 C C . VAL A 1 227 ? -14.195 -37.469 -9.719 1 51.94 227 VAL A C 1
ATOM 1799 O O . VAL A 1 227 ? -14.445 -36.875 -8.672 1 51.94 227 VAL A O 1
ATOM 1802 N N . LEU A 1 228 ? -14.406 -37.094 -10.961 1 59.81 228 LEU A N 1
ATOM 1803 C CA . LEU A 1 228 ? -14.906 -35.719 -11.133 1 59.81 228 LEU A CA 1
ATOM 1804 C C . LEU A 1 228 ? -16.422 -35.719 -11.305 1 59.81 228 LEU A C 1
ATOM 1806 O O . LEU A 1 228 ? -16.953 -36.375 -12.211 1 59.81 228 LEU A O 1
ATOM 1810 N N . LEU A 1 229 ? -17.172 -35.312 -10.305 1 56.09 229 LEU A N 1
ATOM 1811 C CA . LEU A 1 229 ? -18.625 -35.344 -10.297 1 56.09 229 LEU A CA 1
ATOM 1812 C C . LEU A 1 229 ? -19.188 -34.469 -11.422 1 56.09 229 LEU A C 1
ATOM 1814 O O . LEU A 1 229 ? -20.078 -34.906 -12.156 1 56.09 229 LEU A O 1
ATOM 1818 N N . LYS A 1 230 ? -18.875 -33.25 -11.391 1 63.88 230 LYS A N 1
ATOM 1819 C CA . LYS A 1 230 ? -19.469 -32.281 -12.297 1 63.88 230 LYS A CA 1
ATOM 1820 C C . LYS A 1 230 ? -18.453 -31.203 -12.703 1 63.88 230 LYS A C 1
ATOM 1822 O O . LYS A 1 230 ? -17.688 -30.719 -11.867 1 63.88 230 LYS A O 1
ATOM 1827 N N . THR A 1 231 ? -18.234 -31.219 -14.062 1 77.44 231 THR A N 1
ATOM 1828 C CA . THR A 1 231 ? -17.375 -30.172 -14.594 1 77.44 231 THR A CA 1
ATOM 1829 C C . THR A 1 231 ? -18.188 -29.062 -15.242 1 77.44 231 THR A C 1
ATOM 1831 O O . THR A 1 231 ? -19.203 -29.344 -15.883 1 77.44 231 THR A O 1
ATOM 1834 N N . HIS A 1 232 ? -17.984 -27.859 -14.859 1 83.75 232 HIS A N 1
ATOM 1835 C CA . HIS A 1 232 ? -18.594 -26.688 -15.477 1 83.75 232 HIS A CA 1
ATOM 1836 C C . HIS A 1 232 ? -17.547 -25.828 -16.188 1 83.75 232 HIS A C 1
ATOM 1838 O O . HIS A 1 232 ? -16.5 -25.516 -15.602 1 83.75 232 HIS A O 1
ATOM 1844 N N . THR A 1 233 ? -17.828 -25.625 -17.484 1 86.56 233 THR A N 1
ATOM 1845 C CA . THR A 1 233 ? -16.875 -24.844 -18.266 1 86.56 233 THR A CA 1
ATOM 1846 C C . THR A 1 233 ? -17.422 -23.453 -18.531 1 86.56 233 THR A C 1
ATOM 1848 O O . THR A 1 233 ? -18.594 -23.297 -18.906 1 86.56 233 THR A O 1
ATOM 1851 N N . THR A 1 234 ? -16.656 -22.438 -18.266 1 86.81 234 THR A N 1
ATOM 1852 C CA . THR A 1 234 ? -17 -21.062 -18.578 1 86.81 234 THR A CA 1
ATOM 1853 C C . THR A 1 234 ? -15.914 -20.406 -19.422 1 86.81 234 THR A C 1
ATOM 1855 O O . THR A 1 234 ? -14.75 -20.359 -19.016 1 86.81 234 THR A O 1
ATOM 1858 N N . CYS A 1 235 ? -16.234 -19.984 -20.625 1 88.75 235 CYS A N 1
ATOM 1859 C CA . CYS A 1 235 ? -15.273 -19.328 -21.5 1 88.75 235 CYS A CA 1
ATOM 1860 C C . CYS A 1 235 ? -15.469 -17.812 -21.5 1 88.75 235 CYS A C 1
ATOM 1862 O O . CYS A 1 235 ? -16.594 -17.328 -21.469 1 88.75 235 CYS A O 1
ATOM 1864 N N . LYS A 1 236 ? -14.367 -17.109 -21.422 1 84.62 236 LYS A N 1
ATOM 1865 C CA . LYS A 1 236 ? -14.406 -15.656 -21.359 1 84.62 236 LYS A CA 1
ATOM 1866 C C . LYS A 1 236 ? -14.234 -15.039 -22.75 1 84.62 236 LYS A C 1
ATOM 1868 O O . LYS A 1 236 ? -13.539 -15.586 -23.594 1 84.62 236 LYS A O 1
ATOM 1873 N N . ASN A 1 237 ? -14.977 -14.023 -22.969 1 72.56 237 ASN A N 1
ATOM 1874 C CA . ASN A 1 237 ? -14.82 -13.312 -24.234 1 72.56 237 ASN A CA 1
ATOM 1875 C C . ASN A 1 237 ? -13.727 -12.25 -24.141 1 72.56 237 ASN A C 1
ATOM 1877 O O . ASN A 1 237 ? -13.523 -11.641 -23.094 1 72.56 237 ASN A O 1
ATOM 1881 N N . ALA A 1 238 ? -12.727 -12.32 -25.078 1 60.72 238 ALA A N 1
ATOM 1882 C CA . ALA A 1 238 ? -11.586 -11.406 -25.094 1 60.72 238 ALA A CA 1
ATOM 1883 C C . ALA A 1 238 ? -12.047 -9.953 -25.109 1 60.72 238 ALA A C 1
ATOM 1885 O O . ALA A 1 238 ? -11.43 -9.086 -24.484 1 60.72 238 ALA A O 1
ATOM 1886 N N . GLU A 1 239 ? -13.008 -9.547 -26.078 1 60.59 239 GLU A N 1
ATOM 1887 C CA . GLU A 1 239 ? -13.133 -8.148 -26.469 1 60.59 239 GLU A CA 1
ATOM 1888 C C . GLU A 1 239 ? -14.148 -7.418 -25.594 1 60.59 239 GLU A C 1
ATOM 1890 O O . GLU A 1 239 ? -15.242 -7.93 -25.344 1 60.59 239 GLU A O 1
ATOM 1895 N N . THR A 1 240 ? -13.523 -6.504 -24.797 1 62.41 240 THR A N 1
ATOM 1896 C CA . THR A 1 240 ? -14.391 -5.535 -24.141 1 62.41 240 THR A CA 1
ATOM 1897 C C . THR A 1 240 ? -15.094 -4.648 -25.172 1 62.41 240 THR A C 1
ATOM 1899 O O . THR A 1 240 ? -14.438 -4.039 -26.016 1 62.41 240 THR A O 1
ATOM 1902 N N . THR A 1 241 ? -16.375 -5.027 -25.516 1 64.75 241 THR A N 1
ATOM 1903 C CA . THR A 1 241 ? -17.078 -4.207 -26.484 1 64.75 241 THR A CA 1
ATOM 1904 C C . THR A 1 241 ? -17.469 -2.863 -25.875 1 64.75 241 THR A C 1
ATOM 1906 O O . THR A 1 241 ? -17.938 -2.803 -24.734 1 64.75 241 THR A O 1
ATOM 1909 N N . PHE A 1 242 ? -16.891 -1.845 -26.438 1 74.56 242 PHE A N 1
ATOM 1910 C CA . PHE A 1 242 ? -17.297 -0.497 -26.062 1 74.56 242 PHE A CA 1
ATOM 1911 C C . PHE A 1 242 ? -18.781 -0.282 -26.359 1 74.56 242 PHE A C 1
ATOM 1913 O O . PHE A 1 242 ? -19.188 -0.257 -27.531 1 74.56 242 PHE A O 1
ATOM 1920 N N . THR A 1 243 ? -19.656 -0.403 -25.359 1 79.19 243 THR A N 1
ATOM 1921 C CA . THR A 1 243 ? -21.094 -0.237 -25.5 1 79.19 243 THR A CA 1
ATOM 1922 C C . THR A 1 243 ? -21.484 1.238 -25.422 1 79.19 243 THR A C 1
ATOM 1924 O O . THR A 1 243 ? -20.672 2.076 -25.016 1 79.19 243 THR A O 1
ATOM 1927 N N . ASN A 1 244 ? -22.625 1.596 -25.875 1 85.69 244 ASN A N 1
ATOM 1928 C CA . ASN A 1 244 ? -23.141 2.957 -25.828 1 85.69 244 ASN A CA 1
ATOM 1929 C C . ASN A 1 244 ? -23.234 3.48 -24.391 1 85.69 244 ASN A C 1
ATOM 1931 O O . ASN A 1 244 ? -23 4.668 -24.156 1 85.69 244 ASN A O 1
ATOM 1935 N N . SER A 1 245 ? -23.469 2.549 -23.547 1 85.25 245 SER A N 1
ATOM 1936 C CA . SER A 1 245 ? -23.594 2.963 -22.156 1 85.25 245 SER A CA 1
ATOM 1937 C C . SER A 1 245 ? -22.25 3.455 -21.609 1 85.25 245 SER A C 1
ATOM 1939 O O . SER A 1 245 ? -22.203 4.398 -20.828 1 85.25 245 SER A O 1
ATOM 1941 N N . ILE A 1 246 ? -21.234 2.887 -22.047 1 87.31 246 ILE A N 1
ATOM 1942 C CA . ILE A 1 246 ? -19.906 3.293 -21.609 1 87.31 246 ILE A CA 1
ATOM 1943 C C . ILE A 1 246 ? -19.562 4.672 -22.172 1 87.31 246 ILE A C 1
ATOM 1945 O O . ILE A 1 246 ? -19.031 5.527 -21.453 1 87.31 246 ILE A O 1
ATOM 1949 N N . ILE A 1 247 ? -19.969 4.879 -23.344 1 89.69 247 ILE A N 1
ATOM 1950 C CA . ILE A 1 247 ? -19.703 6.156 -24 1 89.69 247 ILE A CA 1
ATOM 1951 C C . ILE A 1 247 ? -20.484 7.266 -23.312 1 89.69 247 ILE A C 1
ATOM 1953 O O . ILE A 1 247 ? -19.953 8.344 -23.047 1 89.69 247 ILE A O 1
ATOM 1957 N N . ILE A 1 248 ? -21.688 6.934 -23 1 90.62 248 ILE A N 1
ATOM 1958 C CA . ILE A 1 248 ? -22.531 7.918 -22.328 1 90.62 248 ILE A CA 1
ATOM 1959 C C . ILE A 1 248 ? -21.922 8.281 -20.984 1 90.62 248 ILE A C 1
ATOM 1961 O O . ILE A 1 248 ? -21.859 9.453 -20.609 1 90.62 248 ILE A O 1
ATOM 1965 N N . PHE A 1 249 ? -21.5 7.316 -20.312 1 89.62 249 PHE A N 1
ATOM 1966 C CA . PHE A 1 249 ? -20.906 7.57 -19 1 89.62 249 PHE A CA 1
ATOM 1967 C C . PHE A 1 249 ? -19.656 8.43 -19.141 1 89.62 249 PHE A C 1
ATOM 1969 O O . PHE A 1 249 ? -19.438 9.344 -18.344 1 89.62 249 PHE A O 1
ATOM 1976 N N . PHE A 1 250 ? -18.875 8.18 -20.141 1 88.94 250 PHE A N 1
ATOM 1977 C CA . PHE A 1 250 ? -17.641 8.93 -20.359 1 88.94 250 PHE A CA 1
ATOM 1978 C C . PHE A 1 250 ? -17.953 10.367 -20.766 1 88.94 250 PHE A C 1
ATOM 1980 O O . PHE A 1 250 ? -17.234 11.297 -20.391 1 88.94 250 PHE A O 1
ATOM 1987 N N . VAL A 1 251 ? -19.016 10.516 -21.484 1 92.19 251 VAL A N 1
ATOM 1988 C CA . VAL A 1 251 ? -19.422 11.852 -21.891 1 92.19 251 VAL A CA 1
ATOM 1989 C C . VAL A 1 251 ? -19.875 12.648 -20.672 1 92.19 251 VAL A C 1
ATOM 1991 O O . VAL A 1 251 ? -19.547 13.828 -20.531 1 92.19 251 VAL A O 1
ATOM 1994 N N . ILE A 1 252 ? -20.609 11.977 -19.797 1 91.44 252 ILE A N 1
ATOM 1995 C CA . ILE A 1 252 ? -21.078 12.633 -18.578 1 91.44 252 ILE A CA 1
ATOM 1996 C C . ILE A 1 252 ? -19.875 13.031 -17.719 1 91.44 252 ILE A C 1
ATOM 1998 O O . ILE A 1 252 ? -19.828 14.141 -17.188 1 91.44 252 ILE A O 1
ATOM 2002 N N . PHE A 1 253 ? -18.953 12.164 -17.656 1 90.31 253 PHE A N 1
ATOM 2003 C CA . PHE A 1 253 ? -17.75 12.445 -16.875 1 90.31 253 PHE A CA 1
ATOM 2004 C C . PHE A 1 253 ? -16.969 13.609 -17.484 1 90.31 253 PHE A C 1
ATOM 2006 O O . PHE A 1 253 ? -16.5 14.484 -16.75 1 90.31 253 PHE A O 1
ATOM 2013 N N . LEU A 1 254 ? -16.891 13.672 -18.797 1 92.56 254 LEU A N 1
ATOM 2014 C CA . LEU A 1 254 ? -16.188 14.75 -19.469 1 92.56 254 LEU A CA 1
ATOM 2015 C C . LEU A 1 254 ? -16.922 16.078 -19.312 1 92.56 254 LEU A C 1
ATOM 2017 O O . LEU A 1 254 ? -16.297 17.125 -19.219 1 92.56 254 LEU A O 1
ATOM 2021 N N . LEU A 1 255 ? -18.188 15.969 -19.297 1 93.69 255 LEU A N 1
ATOM 2022 C CA . LEU A 1 255 ? -18.984 17.172 -19.094 1 93.69 255 LEU A CA 1
ATOM 2023 C C . LEU A 1 255 ? -18.781 17.734 -17.703 1 93.69 255 LEU A C 1
ATOM 2025 O O . LEU A 1 255 ? -18.703 18.953 -17.516 1 93.69 255 LEU A O 1
ATOM 2029 N N . LEU A 1 256 ? -18.672 16.891 -16.734 1 93.69 256 LEU A N 1
ATOM 2030 C CA . LEU A 1 256 ? -18.406 17.328 -15.367 1 93.69 256 LEU A CA 1
ATOM 2031 C C . LEU A 1 256 ? -17.031 17.953 -15.258 1 93.69 256 LEU A C 1
ATOM 2033 O O . LEU A 1 256 ? -16.844 18.969 -14.57 1 93.69 256 LEU A O 1
ATOM 2037 N N . LEU A 1 257 ? -16.062 17.375 -15.977 1 94 257 LEU A N 1
ATOM 2038 C CA . LEU A 1 257 ? -14.711 17.922 -15.977 1 94 257 LEU A CA 1
ATOM 2039 C C . LEU A 1 257 ? -14.672 19.281 -16.656 1 94 257 LEU A C 1
ATOM 2041 O O . LEU A 1 257 ? -13.969 20.188 -16.203 1 94 257 LEU A O 1
ATOM 2045 N N . LEU A 1 258 ? -15.469 19.391 -17.734 1 94.19 258 LEU A N 1
ATOM 2046 C CA . LEU A 1 258 ? -15.531 20.656 -18.453 1 94.19 258 LEU A CA 1
ATOM 2047 C C . LEU A 1 258 ? -16.188 21.734 -17.609 1 94.19 258 LEU A C 1
ATOM 2049 O O . LEU A 1 258 ? -15.758 22.875 -17.609 1 94.19 258 LEU A O 1
ATOM 2053 N N . LEU A 1 259 ? -17.203 21.312 -16.906 1 93.75 259 LEU A N 1
ATOM 2054 C CA . LEU A 1 259 ? -17.875 22.25 -16.016 1 93.75 259 LEU A CA 1
ATOM 2055 C C . LEU A 1 259 ? -16.938 22.703 -14.898 1 93.75 259 LEU A C 1
ATOM 2057 O O . LEU A 1 259 ? -16.906 23.891 -14.57 1 93.75 259 LEU A O 1
ATOM 2061 N N . ALA A 1 260 ? -16.203 21.812 -14.32 1 94.19 260 ALA A N 1
ATOM 2062 C CA . ALA A 1 260 ? -15.25 22.156 -13.266 1 94.19 260 ALA A CA 1
ATOM 2063 C C . ALA A 1 260 ? -14.141 23.047 -13.805 1 94.19 260 ALA A C 1
ATOM 2065 O O . ALA A 1 260 ? -13.703 23.984 -13.117 1 94.19 260 ALA A O 1
ATOM 2066 N N . PHE A 1 261 ? -13.75 22.781 -15.047 1 93.31 261 PHE A N 1
ATOM 2067 C CA . PHE A 1 261 ? -12.688 23.562 -15.672 1 93.31 261 PHE A CA 1
ATOM 2068 C C . PHE A 1 261 ? -13.148 24.984 -15.945 1 93.31 261 PHE A C 1
ATOM 2070 O O . PHE A 1 261 ? -12.43 25.953 -15.664 1 93.31 261 PHE A O 1
ATOM 2077 N N . THR A 1 262 ? -14.328 25.156 -16.484 1 93.44 262 THR A N 1
ATOM 2078 C CA . THR A 1 262 ? -14.883 26.469 -16.781 1 93.44 262 THR A CA 1
ATOM 2079 C C . THR A 1 262 ? -15.117 27.266 -15.5 1 93.44 262 THR A C 1
ATOM 2081 O O . THR A 1 262 ? -14.812 28.453 -15.438 1 93.44 262 THR A O 1
ATOM 2084 N N . ALA A 1 263 ? -15.648 26.531 -14.516 1 93.5 263 ALA A N 1
ATOM 2085 C CA . ALA A 1 263 ? -15.875 27.188 -13.227 1 93.5 263 ALA A CA 1
ATOM 2086 C C . ALA A 1 263 ? -14.555 27.656 -12.617 1 93.5 263 ALA A C 1
ATOM 2088 O O . ALA A 1 263 ? -14.5 28.734 -12.016 1 93.5 263 ALA A O 1
ATOM 2089 N N . THR A 1 264 ? -13.492 26.922 -12.766 1 90.69 264 THR A N 1
ATOM 2090 C CA . THR A 1 264 ? -12.188 27.266 -12.219 1 90.69 264 THR A CA 1
ATOM 2091 C C . THR A 1 264 ? -11.594 28.469 -12.945 1 90.69 264 THR A C 1
ATOM 2093 O O . THR A 1 264 ? -10.977 29.344 -12.32 1 90.69 264 THR A O 1
ATOM 2096 N N . LEU A 1 265 ? -11.836 28.578 -14.227 1 88.12 265 LEU A N 1
ATOM 2097 C CA . LEU A 1 265 ? -11.352 29.719 -15.008 1 88.12 265 LEU A CA 1
ATOM 2098 C C . LEU A 1 265 ? -12.055 31 -14.594 1 88.12 265 LEU A C 1
ATOM 2100 O O . LEU A 1 265 ? -11.422 32.062 -14.477 1 88.12 265 LEU A O 1
ATOM 2104 N N . VAL A 1 266 ? -13.328 30.859 -14.375 1 87 266 VAL A N 1
ATOM 2105 C CA . VAL A 1 266 ? -14.117 32.031 -13.953 1 87 266 VAL A CA 1
ATOM 2106 C C . VAL A 1 266 ? -13.672 32.469 -12.555 1 87 266 VAL A C 1
ATOM 2108 O O . VAL A 1 266 ? -13.586 33.656 -12.273 1 87 266 VAL A O 1
ATOM 2111 N N . ASP A 1 267 ? -13.438 31.438 -11.703 1 85.62 267 ASP A N 1
ATOM 2112 C CA . ASP A 1 267 ? -12.984 31.719 -10.344 1 85.62 267 ASP A CA 1
ATOM 2113 C C . ASP A 1 267 ? -11.617 32.406 -10.359 1 85.62 267 ASP A C 1
ATOM 2115 O O . ASP A 1 267 ? -11.375 33.344 -9.57 1 85.62 267 ASP A O 1
ATOM 2119 N N . LEU A 1 268 ? -10.719 32.031 -11.203 1 78.88 268 LEU A N 1
ATOM 2120 C CA . LEU A 1 268 ? -9.375 32.594 -11.297 1 78.88 268 LEU A CA 1
ATOM 2121 C C . LEU A 1 268 ? -9.43 34 -11.844 1 78.88 268 LEU A C 1
ATOM 2123 O O . LEU A 1 268 ? -8.648 34.875 -11.43 1 78.88 268 LEU A O 1
ATOM 2127 N N . LYS A 1 269 ? -10.328 34.281 -12.711 1 75.81 269 LYS A N 1
ATOM 2128 C CA . LYS A 1 269 ? -10.453 35.594 -13.289 1 75.81 269 LYS A CA 1
ATOM 2129 C C . LYS A 1 269 ? -11.094 36.562 -12.305 1 75.81 269 LYS A C 1
ATOM 2131 O O . LYS A 1 269 ? -10.781 37.75 -12.305 1 75.81 269 LYS A O 1
ATOM 2136 N N . SER A 1 270 ? -12.117 36.062 -11.602 1 63.75 270 SER A N 1
ATOM 2137 C CA . SER A 1 270 ? -12.797 36.938 -10.641 1 63.75 270 SER A CA 1
ATOM 2138 C C . SER A 1 270 ? -11.922 37.188 -9.422 1 63.75 270 SER A C 1
ATOM 2140 O O . SER A 1 270 ? -12.094 38.219 -8.734 1 63.75 270 SER A O 1
ATOM 2142 N N . ALA A 1 271 ? -11.453 36.188 -8.781 1 53.53 271 ALA A N 1
ATOM 2143 C CA . ALA A 1 271 ? -10.75 36.156 -7.504 1 53.53 271 ALA A CA 1
ATOM 2144 C C . ALA A 1 271 ? -9.523 37.094 -7.547 1 53.53 271 ALA A C 1
ATOM 2146 O O . ALA A 1 271 ? -8.602 36.844 -8.336 1 53.53 271 ALA A O 1
ATOM 2147 N N . ARG A 1 272 ? -9.766 38.344 -7.367 1 42.62 272 ARG A N 1
ATOM 2148 C CA . ARG A 1 272 ? -8.695 38.938 -6.574 1 42.62 272 ARG A CA 1
ATOM 2149 C C . ARG A 1 272 ? -8.078 37.906 -5.629 1 42.62 272 ARG A C 1
ATOM 2151 O O . ARG A 1 272 ? -8.758 37 -5.18 1 42.62 272 ARG A O 1
ATOM 2158 N N . PHE A 1 273 ? -6.715 37.844 -5.387 1 37.81 273 PHE A N 1
ATOM 2159 C CA . PHE A 1 273 ? -5.684 37 -4.785 1 37.81 273 PHE A CA 1
ATOM 2160 C C . PHE A 1 273 ? -6.133 36.469 -3.424 1 37.81 273 PHE A C 1
ATOM 2162 O O . PHE A 1 273 ? -5.703 37 -2.389 1 37.81 273 PHE A O 1
ATOM 2169 N N . ALA A 1 274 ? -7.332 36.25 -3.072 1 36.59 274 ALA A N 1
ATOM 2170 C CA . ALA A 1 274 ? -7.426 35.875 -1.66 1 36.59 274 ALA A CA 1
ATOM 2171 C C . ALA A 1 274 ? -6.684 34.562 -1.383 1 36.59 274 ALA A C 1
ATOM 2173 O O . ALA A 1 274 ? -6.848 33.594 -2.111 1 36.59 274 ALA A O 1
ATOM 2174 N N . PRO A 1 275 ? -5.664 34.531 -0.669 1 37.91 275 PRO A N 1
ATOM 2175 C CA . PRO A 1 275 ? -4.816 33.375 -0.297 1 37.91 275 PRO A CA 1
ATOM 2176 C C . PRO A 1 275 ? -5.621 32.188 0.181 1 37.91 275 PRO A C 1
ATOM 2178 O O . PRO A 1 275 ? -6.75 32.344 0.658 1 37.91 275 PRO A O 1
ATOM 2181 N N . VAL A 1 276 ? -5.332 31 -0.238 1 42.09 276 VAL A N 1
ATOM 2182 C CA . VAL A 1 276 ? -5.836 29.688 0.147 1 42.09 276 VAL A CA 1
ATOM 2183 C C . VAL A 1 276 ? -6.219 29.688 1.625 1 42.09 276 VAL A C 1
ATOM 2185 O O . VAL A 1 276 ? -7.211 29.062 2.02 1 42.09 276 VAL A O 1
ATOM 2188 N N . SER A 1 277 ? -5.5 30.406 2.465 1 40.81 277 SER A N 1
ATOM 2189 C CA . SER A 1 277 ? -5.738 30.516 3.898 1 40.81 277 SER A CA 1
ATOM 2190 C C . SER A 1 277 ? -7.082 31.172 4.184 1 40.81 277 SER A C 1
ATOM 2192 O O . SER A 1 277 ? -7.746 30.844 5.168 1 40.81 277 SER A O 1
ATOM 2194 N N . ALA A 1 278 ? -7.504 32 3.379 1 41.88 278 ALA A N 1
ATOM 2195 C CA . ALA A 1 278 ? -8.75 32.719 3.6 1 41.88 278 ALA A CA 1
ATOM 2196 C C . ALA A 1 278 ? -9.961 31.844 3.344 1 41.88 278 ALA A C 1
ATOM 2198 O O . ALA A 1 278 ? -11 31.984 4 1 41.88 278 ALA A O 1
ATOM 2199 N N . ALA A 1 279 ? -9.867 31.047 2.441 1 44.06 279 ALA A N 1
ATOM 2200 C CA . ALA A 1 279 ? -10.977 30.141 2.154 1 44.06 279 ALA A CA 1
ATOM 2201 C C . ALA A 1 279 ? -11.219 29.188 3.32 1 44.06 279 ALA A C 1
ATOM 2203 O O . ALA A 1 279 ? -12.359 28.828 3.613 1 44.06 279 ALA A O 1
ATOM 2204 N N . CYS A 1 280 ? -10.141 28.766 3.969 1 47.19 280 CYS A N 1
ATOM 2205 C CA . CYS A 1 280 ? -10.273 28 5.199 1 47.19 280 CYS A CA 1
ATOM 2206 C C . CYS A 1 280 ? -10.914 28.828 6.301 1 47.19 280 CYS A C 1
ATOM 2208 O O . CYS A 1 280 ? -11.641 28.297 7.145 1 47.19 280 CYS A O 1
ATOM 2210 N N . ASP A 1 281 ? -10.648 30.203 6.359 1 44.84 281 ASP A N 1
ATOM 2211 C CA . ASP A 1 281 ? -11.164 31.141 7.359 1 44.84 281 ASP A CA 1
ATOM 2212 C C . ASP A 1 281 ? -12.641 31.438 7.113 1 44.84 281 ASP A C 1
ATOM 2214 O O . ASP A 1 281 ? -13.414 31.609 8.055 1 44.84 281 ASP A O 1
ATOM 2218 N N . ILE A 1 282 ? -12.922 31.781 5.961 1 39.62 282 ILE A N 1
ATOM 2219 C CA . ILE A 1 282 ? -14.312 32.125 5.688 1 39.62 282 ILE A CA 1
ATOM 2220 C C . ILE A 1 282 ? -15.227 30.984 6.125 1 39.62 282 ILE A C 1
ATOM 2222 O O . ILE A 1 282 ? -16.297 31.219 6.691 1 39.62 282 ILE A O 1
ATOM 2226 N N . HIS A 1 283 ? -14.797 29.922 5.879 1 39.38 283 HIS A N 1
ATOM 2227 C CA . HIS A 1 283 ? -15.617 28.797 6.309 1 39.38 283 HIS A CA 1
ATOM 2228 C C . HIS A 1 283 ? -15.57 28.625 7.824 1 39.38 283 HIS A C 1
ATOM 2230 O O . HIS A 1 283 ? -16.531 28.125 8.422 1 39.38 283 HIS A O 1
ATOM 2236 N N . ALA A 1 284 ? -14.516 29.203 8.508 1 37.97 284 ALA A N 1
ATOM 2237 C CA . ALA A 1 284 ? -14.43 29.297 9.961 1 37.97 284 ALA A CA 1
ATOM 2238 C C . ALA A 1 284 ? -15.281 30.438 10.492 1 37.97 284 ALA A C 1
ATOM 2240 O O . ALA A 1 284 ? -15.914 30.312 11.539 1 37.97 284 ALA A O 1
ATOM 2241 N N . ASP A 1 285 ? -15.219 31.734 9.984 1 34.28 285 ASP A N 1
ATOM 2242 C CA . ASP A 1 285 ? -15.961 32.906 10.445 1 34.28 285 ASP A CA 1
ATOM 2243 C C . ASP A 1 285 ? -17.453 32.75 10.188 1 34.28 285 ASP A C 1
ATOM 2245 O O . ASP A 1 285 ? -18.281 33.25 10.953 1 34.28 285 ASP A O 1
ATOM 2249 N N . ASN A 1 286 ? -17.797 32.469 8.992 1 32.31 286 ASN A N 1
ATOM 2250 C CA . ASN A 1 286 ? -19.234 32.312 8.852 1 32.31 286 ASN A CA 1
ATOM 2251 C C . ASN A 1 286 ? -19.781 31.312 9.875 1 32.31 286 ASN A C 1
ATOM 2253 O O . ASN A 1 286 ? -20.984 31.078 9.945 1 32.31 286 ASN A O 1
ATOM 2257 N N . HIS A 1 287 ? -18.875 30.656 10.477 1 31.89 287 HIS A N 1
ATOM 2258 C CA . HIS A 1 287 ? -19.25 29.828 11.625 1 31.89 287 HIS A CA 1
ATOM 2259 C C . HIS A 1 287 ? -19.5 30.688 12.867 1 31.89 287 HIS A C 1
ATOM 2261 O O . HIS A 1 287 ? -20.156 30.25 13.805 1 31.89 287 HIS A O 1
ATOM 2267 N N . ASP A 1 288 ? -18.688 31.703 13.133 1 29.47 288 ASP A N 1
ATOM 2268 C CA . ASP A 1 288 ? -18.891 32.469 14.352 1 29.47 288 ASP A CA 1
ATOM 2269 C C . ASP A 1 288 ? -20.219 33.219 14.312 1 29.47 288 ASP A C 1
ATOM 2271 O O . ASP A 1 288 ? -20.812 33.531 15.352 1 29.47 288 ASP A O 1
ATOM 2275 N N . ARG A 1 289 ? -20.391 34.156 13.359 1 30.34 289 ARG A N 1
ATOM 2276 C CA . ARG A 1 289 ? -21.625 34.906 13.508 1 30.34 289 ARG A CA 1
ATOM 2277 C C . ARG A 1 289 ? -22.828 33.969 13.5 1 30.34 289 ARG A C 1
ATOM 2279 O O . ARG A 1 289 ? -23.844 34.25 14.164 1 30.34 289 ARG A O 1
ATOM 2286 N N . ASN A 1 290 ? -23.125 33.312 12.312 1 27.19 290 ASN A N 1
ATOM 2287 C CA . ASN A 1 290 ? -24.203 32.344 12.406 1 27.19 290 ASN A CA 1
ATOM 2288 C C . ASN A 1 290 ? -23.766 31.078 13.117 1 27.19 290 ASN A C 1
ATOM 2290 O O . ASN A 1 290 ? -22.578 30.781 13.172 1 27.19 290 ASN A O 1
ATOM 2294 N N . GLY A 1 291 ? -24.438 30.359 13.945 1 24.3 291 GLY A N 1
ATOM 2295 C CA . GLY A 1 291 ? -24.188 29.125 14.68 1 24.3 291 GLY A CA 1
ATOM 2296 C C . GLY A 1 291 ? -23.188 28.203 14.008 1 24.3 291 GLY A C 1
ATOM 2297 O O . GLY A 1 291 ? -22.781 28.453 12.867 1 24.3 291 GLY A O 1
ATOM 2298 N N . VAL A 1 292 ? -22.922 26.969 14.57 1 26.53 292 VAL A N 1
ATOM 2299 C CA . VAL A 1 292 ? -21.969 25.875 14.539 1 26.53 292 VAL A CA 1
ATOM 2300 C C . VAL A 1 292 ? -21.812 25.359 13.109 1 26.53 292 VAL A C 1
ATOM 2302 O O . VAL A 1 292 ? -22.578 24.5 12.664 1 26.53 292 VAL A O 1
ATOM 2305 N N . VAL A 1 293 ? -22.047 25.984 11.969 1 26.78 293 VAL A N 1
ATOM 2306 C CA . VAL A 1 293 ? -22.125 25.047 10.852 1 26.78 293 VAL A CA 1
ATOM 2307 C C . VAL A 1 293 ? -20.75 24.453 10.562 1 26.78 293 VAL A C 1
ATOM 2309 O O . VAL A 1 293 ? -19.844 25.172 10.148 1 26.78 293 VAL A O 1
ATOM 2312 N N . ASN A 1 294 ? -20.25 23.531 11.305 1 26.52 294 ASN A N 1
ATOM 2313 C CA . ASN A 1 294 ? -19.141 22.609 11.133 1 26.52 294 ASN A CA 1
ATOM 2314 C C . ASN A 1 294 ? -19.094 22.047 9.711 1 26.52 294 ASN A C 1
ATOM 2316 O O . ASN A 1 294 ? -20.125 21.969 9.039 1 26.52 294 ASN A O 1
ATOM 2320 N N . GLY A 1 295 ? -18.062 21.797 9.047 1 26.91 295 GLY A N 1
ATOM 2321 C CA . GLY A 1 295 ? -17.828 21.328 7.691 1 26.91 295 GLY A CA 1
ATOM 2322 C C . GLY A 1 295 ? -18.844 20.297 7.23 1 26.91 295 GLY A C 1
ATOM 2323 O O . GLY A 1 295 ? -19.797 20.625 6.52 1 26.91 295 GLY A O 1
ATOM 2324 N N . ASN A 1 296 ? -18.5 18.969 7.086 1 28.91 296 ASN A N 1
ATOM 2325 C CA . ASN A 1 296 ? -19.312 18.047 6.297 1 28.91 296 ASN A CA 1
ATOM 2326 C C . ASN A 1 296 ? -20.719 17.922 6.863 1 28.91 296 ASN A C 1
ATOM 2328 O O . ASN A 1 296 ? -21.672 17.688 6.117 1 28.91 296 ASN A O 1
ATOM 2332 N N . SER A 1 297 ? -20.891 17.656 8.188 1 27.95 297 SER A N 1
ATOM 2333 C CA . SER A 1 297 ? -22.203 17.344 8.766 1 27.95 297 SER A CA 1
ATOM 2334 C C . SER A 1 297 ? -23 18.609 9.016 1 27.95 297 SER A C 1
ATOM 2336 O O . SER A 1 297 ? -24.125 18.547 9.523 1 27.95 297 SER A O 1
ATOM 2338 N N . SER A 1 298 ? -22.391 19.766 9.117 1 30.12 298 SER A N 1
ATOM 2339 C CA . SER A 1 298 ? -23.047 20.828 9.867 1 30.12 298 SER A CA 1
ATOM 2340 C C . SER A 1 298 ? -24.125 21.516 9.023 1 30.12 298 SER A C 1
ATOM 2342 O O . SER A 1 298 ? -24.609 22.594 9.375 1 30.12 298 SER A O 1
ATOM 2344 N N . LEU A 1 299 ? -24.25 21.25 7.84 1 32.34 299 LEU A N 1
ATOM 2345 C CA . LEU A 1 299 ? -25.266 22.062 7.199 1 32.34 299 LEU A CA 1
ATOM 2346 C C . LEU A 1 299 ? -26.625 21.859 7.863 1 32.34 299 LEU A C 1
ATOM 2348 O O . LEU A 1 299 ? -27.625 22.406 7.41 1 32.34 299 LEU A O 1
ATOM 2352 N N . VAL A 1 300 ? -26.734 21.016 8.82 1 31.97 300 VAL A N 1
ATOM 2353 C CA . VAL A 1 300 ? -28.109 20.656 9.117 1 31.97 300 VAL A CA 1
ATOM 2354 C C . VAL A 1 300 ? -28.797 21.812 9.828 1 31.97 300 VAL A C 1
ATOM 2356 O O . VAL A 1 300 ? -29.984 22.078 9.586 1 31.97 300 VAL A O 1
ATOM 2359 N N . GLY A 1 301 ? -28.172 22.594 10.742 1 30.83 301 GLY A N 1
ATOM 2360 C CA . GLY A 1 301 ? -29.031 23.344 11.648 1 30.83 301 GLY A CA 1
ATOM 2361 C C . GLY A 1 301 ? -29.562 24.609 11.031 1 30.83 301 GLY A C 1
ATOM 2362 O O . GLY A 1 301 ? -30.734 24.969 11.25 1 30.83 301 GLY A O 1
ATOM 2363 N N . SER A 1 302 ? -28.703 25.438 10.453 1 33.84 302 SER A N 1
ATOM 2364 C CA . SER A 1 302 ? -29.156 26.797 10.172 1 33.84 302 SER A CA 1
ATOM 2365 C C . SER A 1 302 ? -30.156 26.812 9.023 1 33.84 302 SER A C 1
ATOM 2367 O O . SER A 1 302 ? -30.875 27.797 8.828 1 33.84 302 SER A O 1
ATOM 2369 N N . ALA A 1 303 ? -30.016 25.844 8.234 1 36.16 303 ALA A N 1
ATOM 2370 C CA . ALA A 1 303 ? -30.766 25.938 6.988 1 36.16 303 ALA A CA 1
ATOM 2371 C C . ALA A 1 303 ? -32.281 25.812 7.242 1 36.16 303 ALA A C 1
ATOM 2373 O O . ALA A 1 303 ? -33.094 26.047 6.344 1 36.16 303 ALA A O 1
ATOM 2374 N N . TYR A 1 304 ? -32.531 25.312 8.445 1 38.66 304 TYR A N 1
ATOM 2375 C CA . TYR A 1 304 ? -33.938 24.969 8.578 1 38.66 304 TYR A CA 1
ATOM 2376 C C . TYR A 1 304 ? -34.719 26.078 9.258 1 38.66 304 TYR A C 1
ATOM 2378 O O . TYR A 1 304 ? -35.844 25.891 9.672 1 38.66 304 TYR A O 1
ATOM 2386 N N . HIS A 1 305 ? -33.969 27.203 9.688 1 32.84 305 HIS A N 1
ATOM 2387 C CA . HIS A 1 305 ? -34.719 28.203 10.43 1 32.84 305 HIS A CA 1
ATOM 2388 C C . HIS A 1 305 ? -35.156 29.359 9.523 1 32.84 305 HIS A C 1
ATOM 2390 O O . HIS A 1 305 ? -34.375 29.797 8.68 1 32.84 305 HIS A O 1
ATOM 2396 N N . THR A 1 306 ? -36.375 29.578 9.312 1 32.03 306 THR A N 1
ATOM 2397 C CA . THR A 1 306 ? -36.969 30.75 8.688 1 32.03 306 THR A CA 1
ATOM 2398 C C . THR A 1 306 ? -36.531 32.031 9.398 1 32.03 306 THR A C 1
ATOM 2400 O O . THR A 1 306 ? -36.719 32.156 10.602 1 32.03 306 THR A O 1
ATOM 2403 N N . VAL A 1 307 ? -35.375 32.594 9.156 1 29.52 307 VAL A N 1
ATOM 2404 C CA . VAL A 1 307 ? -35.219 33.969 9.617 1 29.52 307 VAL A CA 1
ATOM 2405 C C . VAL A 1 307 ? -36.5 34.75 9.312 1 29.52 307 VAL A C 1
ATOM 2407 O O . VAL A 1 307 ? -36.969 34.75 8.18 1 29.52 307 VAL A O 1
ATOM 2410 N N . ASN A 1 308 ? -37.281 34.969 10.281 1 26.94 308 ASN A N 1
ATOM 2411 C CA . ASN A 1 308 ? -38.375 35.938 10.18 1 26.94 308 ASN A CA 1
ATOM 2412 C C . ASN A 1 308 ? -37.875 37.281 9.586 1 26.94 308 ASN A C 1
ATOM 2414 O O . ASN A 1 308 ? -37.312 38.094 10.297 1 26.94 308 ASN A O 1
ATOM 2418 N N . ALA A 1 309 ? -37.312 37.375 8.508 1 30.03 309 ALA A N 1
ATOM 2419 C CA . ALA A 1 309 ? -37.219 38.688 7.867 1 30.03 309 ALA A CA 1
ATOM 2420 C C . ALA A 1 309 ? -38.594 39.344 7.781 1 30.03 309 ALA A C 1
ATOM 2422 O O . ALA A 1 309 ? -39.406 39 6.91 1 30.03 309 ALA A O 1
ATOM 2423 N N . ARG A 1 310 ? -39.281 39.625 8.805 1 29.47 310 ARG A N 1
ATOM 2424 C CA . ARG A 1 310 ? -40.469 40.469 8.727 1 29.47 310 ARG A CA 1
ATOM 2425 C C . ARG A 1 310 ? -40.281 41.594 7.711 1 29.47 310 ARG A C 1
ATOM 2427 O O . ARG A 1 310 ? -41.156 41.812 6.871 1 29.47 310 ARG A O 1
ATOM 2434 N N . ASP A 1 311 ? -39.719 42.781 8.188 1 29.02 311 ASP A N 1
ATOM 2435 C CA . ASP A 1 311 ? -40.375 44.062 7.984 1 29.02 311 ASP A CA 1
ATOM 2436 C C . ASP A 1 311 ? -40.25 44.531 6.531 1 29.02 311 ASP A C 1
ATOM 2438 O O . ASP A 1 311 ? -41.156 45.188 6.008 1 29.02 311 ASP A O 1
ATOM 2442 N N . LYS A 1 312 ? -39.031 44.938 5.977 1 32.28 312 LYS A N 1
ATOM 2443 C CA . LYS A 1 312 ? -39.188 45.969 4.961 1 32.28 312 LYS A CA 1
ATOM 2444 C C . LYS A 1 312 ? -39.562 45.375 3.607 1 32.28 312 LYS A C 1
ATOM 2446 O O . LYS A 1 312 ? -38.688 44.844 2.91 1 32.28 312 LYS A O 1
ATOM 2451 N N . VAL A 1 313 ? -40.688 44.75 3.457 1 32.12 313 VAL A N 1
ATOM 2452 C CA . VAL A 1 313 ? -41.375 44.438 2.203 1 32.12 313 VAL A CA 1
ATOM 2453 C C . VAL A 1 313 ? -41.375 45.656 1.301 1 32.12 313 VAL A C 1
ATOM 2455 O O . VAL A 1 313 ? -42.125 46.625 1.533 1 32.12 313 VAL A O 1
ATOM 2458 N N . GLU A 1 314 ? -40.219 46.281 1.065 1 30.88 314 GLU A N 1
ATOM 2459 C CA . GLU A 1 314 ? -40.312 47.312 0.054 1 30.88 314 GLU A CA 1
ATOM 2460 C C . GLU A 1 314 ? -41 46.812 -1.208 1 30.88 314 GLU A C 1
ATOM 2462 O O . GLU A 1 314 ? -40.906 45.625 -1.527 1 30.88 314 GLU A O 1
ATOM 2467 N N . ASP A 1 315 ? -41.875 47.594 -1.78 1 31.48 315 ASP A N 1
ATOM 2468 C CA . ASP A 1 315 ? -42.844 47.562 -2.883 1 31.48 315 ASP A CA 1
ATOM 2469 C C . ASP A 1 315 ? -42.188 47.062 -4.164 1 31.48 315 ASP A C 1
ATOM 2471 O O . ASP A 1 315 ? -41.156 47.594 -4.605 1 31.48 315 ASP A O 1
ATOM 2475 N N . GLU A 1 316 ? -42.344 45.906 -4.504 1 36.75 316 GLU A N 1
ATOM 2476 C CA . GLU A 1 316 ? -41.875 45.094 -5.617 1 36.75 316 GLU A CA 1
ATOM 2477 C C . GLU A 1 316 ? -42.188 45.75 -6.961 1 36.75 316 GLU A C 1
ATOM 2479 O O . GLU A 1 316 ? -41.938 45.156 -8.016 1 36.75 316 GLU A O 1
ATOM 2484 N N . ARG A 1 317 ? -43.094 46.844 -6.961 1 37.16 317 ARG A N 1
ATOM 2485 C CA . ARG A 1 317 ? -43.625 47.219 -8.258 1 37.16 317 ARG A CA 1
ATOM 2486 C C . ARG A 1 317 ? -42.562 47.938 -9.102 1 37.16 317 ARG A C 1
ATOM 2488 O O . ARG A 1 317 ? -42.844 48.438 -10.18 1 37.16 317 ARG A O 1
ATOM 2495 N N . SER A 1 318 ? -41.5 48.562 -8.469 1 32.66 318 SER A N 1
ATOM 2496 C CA . SER A 1 318 ? -40.781 49.438 -9.406 1 32.66 318 SER A CA 1
ATOM 2497 C C . SER A 1 318 ? -39.875 48.625 -10.328 1 32.66 318 SER A C 1
ATOM 2499 O O . SER A 1 318 ? -39.438 47.531 -9.984 1 32.66 318 SER A O 1
ATOM 2501 N N . PRO A 1 319 ? -39.719 49 -11.68 1 39.75 319 PRO A N 1
ATOM 2502 C CA . PRO A 1 319 ? -38.812 48.438 -12.68 1 39.75 319 PRO A CA 1
ATOM 2503 C C . PRO A 1 319 ? -37.438 48.094 -12.102 1 39.75 319 PRO A C 1
ATOM 2505 O O . PRO A 1 319 ? -36.656 47.406 -12.742 1 39.75 319 PRO A O 1
ATOM 2508 N N . PHE A 1 320 ? -37.062 48.688 -11.023 1 32.62 320 PHE A N 1
ATOM 2509 C CA . PHE A 1 320 ? -35.781 48.469 -10.32 1 32.62 320 PHE A CA 1
ATOM 2510 C C . PHE A 1 320 ? -35.75 47.062 -9.758 1 32.62 320 PHE A C 1
ATOM 2512 O O . PHE A 1 320 ? -34.656 46.5 -9.586 1 32.62 320 PHE A O 1
ATOM 2519 N N . LEU A 1 321 ? -36.781 46.406 -9.562 1 38.81 321 LEU A N 1
ATOM 2520 C CA . LEU A 1 321 ? -36.812 45.062 -8.984 1 38.81 321 LEU A CA 1
ATOM 2521 C C . LEU A 1 321 ? -36.469 44.031 -10.039 1 38.81 321 LEU A C 1
ATOM 2523 O O . LEU A 1 321 ? -35.875 43 -9.719 1 38.81 321 LEU A O 1
ATOM 2527 N N . ARG A 1 322 ? -36.875 44.281 -11.219 1 41.56 322 ARG A N 1
ATOM 2528 C CA . ARG A 1 322 ? -36.469 43.344 -12.258 1 41.56 322 ARG A CA 1
ATOM 2529 C C . ARG A 1 322 ? -34.938 43.344 -12.414 1 41.56 322 ARG A C 1
ATOM 2531 O O . ARG A 1 322 ? -34.344 42.281 -12.648 1 41.56 322 ARG A O 1
ATOM 2538 N N . TYR A 1 323 ? -34.312 44.469 -12.547 1 40.44 323 TYR A N 1
ATOM 2539 C CA . TYR A 1 323 ? -32.875 44.562 -12.578 1 40.44 323 TYR A CA 1
ATOM 2540 C C . TYR A 1 323 ? -32.25 43.875 -11.367 1 40.44 323 TYR A C 1
ATOM 2542 O O . TYR A 1 323 ? -31.281 43.125 -11.5 1 40.44 323 TYR A O 1
ATOM 2550 N N . HIS A 1 324 ? -32.844 43.969 -10.219 1 43.12 324 HIS A N 1
ATOM 2551 C CA . HIS A 1 324 ? -32.344 43.344 -9.008 1 43.12 324 HIS A CA 1
ATOM 2552 C C . HIS A 1 324 ? -32.531 41.812 -9.062 1 43.12 324 HIS A C 1
ATOM 2554 O O . HIS A 1 324 ? -31.719 41.062 -8.547 1 43.12 324 HIS A O 1
ATOM 2560 N N . SER A 1 325 ? -33.625 41.5 -9.711 1 49.12 325 SER A N 1
ATOM 2561 C CA . SER A 1 325 ? -33.875 40.062 -9.844 1 49.12 325 SER A CA 1
ATOM 2562 C C . SER A 1 325 ? -32.875 39.406 -10.797 1 49.12 325 SER A C 1
ATOM 2564 O O . SER A 1 325 ? -32.375 38.312 -10.539 1 49.12 325 SER A O 1
ATOM 2566 N N . ASN A 1 326 ? -32.75 40.031 -12.016 1 48.44 326 ASN A N 1
ATOM 2567 C CA . ASN A 1 326 ? -31.75 39.5 -12.945 1 48.44 326 ASN A CA 1
ATOM 2568 C C . ASN A 1 326 ? -30.344 39.531 -12.344 1 48.44 326 ASN A C 1
ATOM 2570 O O . ASN A 1 326 ? -29.547 38.625 -12.586 1 48.44 326 ASN A O 1
ATOM 2574 N N . GLN A 1 327 ? -30 40.562 -11.68 1 51.75 327 GLN A N 1
ATOM 2575 C CA . GLN A 1 327 ? -28.734 40.656 -10.977 1 51.75 327 GLN A CA 1
ATOM 2576 C C . GLN A 1 327 ? -28.625 39.531 -9.914 1 51.75 327 GLN A C 1
ATOM 2578 O O . GLN A 1 327 ? -27.562 38.938 -9.734 1 51.75 327 GLN A O 1
ATOM 2583 N N . LYS A 1 328 ? -29.75 39.344 -9.32 1 55.56 328 LYS A N 1
ATOM 2584 C CA . LYS A 1 328 ? -29.797 38.281 -8.32 1 55.56 328 LYS A CA 1
ATOM 2585 C C . LYS A 1 328 ? -29.656 36.906 -8.977 1 55.56 328 LYS A C 1
ATOM 2587 O O . LYS A 1 328 ? -28.938 36.031 -8.469 1 55.56 328 LYS A O 1
ATOM 2592 N N . LYS A 1 329 ? -30.422 36.812 -10.141 1 56.88 329 LYS A N 1
ATOM 2593 C CA . LYS A 1 329 ? -30.328 35.531 -10.852 1 56.88 329 LYS A CA 1
ATOM 2594 C C . LYS A 1 329 ? -28.906 35.312 -11.383 1 56.88 329 LYS A C 1
ATOM 2596 O O . LYS A 1 329 ? -28.375 34.219 -11.328 1 56.88 329 LYS A O 1
ATOM 2601 N N . ARG A 1 330 ? -28.344 36.312 -12.055 1 59.09 330 ARG A N 1
ATOM 2602 C CA . ARG A 1 330 ? -26.984 36.219 -12.547 1 59.09 330 ARG A CA 1
ATOM 2603 C C . ARG A 1 330 ? -26.016 35.906 -11.406 1 59.09 330 ARG A C 1
ATOM 2605 O O . ARG A 1 330 ? -25.047 35.156 -11.586 1 59.09 330 ARG A O 1
ATOM 2612 N N . ARG A 1 331 ? -26.391 36.344 -10.352 1 71.81 331 ARG A N 1
ATOM 2613 C CA . ARG A 1 331 ? -25.562 36.094 -9.188 1 71.81 331 ARG A CA 1
ATOM 2614 C C . ARG A 1 331 ? -25.703 34.656 -8.727 1 71.81 331 ARG A C 1
ATOM 2616 O O . ARG A 1 331 ? -24.703 34 -8.391 1 71.81 331 ARG A O 1
ATOM 2623 N N . ILE A 1 332 ? -27 34.156 -9 1 77.5 332 ILE A N 1
ATOM 2624 C CA . ILE A 1 332 ? -27.219 32.781 -8.594 1 77.5 332 ILE A CA 1
ATOM 2625 C C . ILE A 1 332 ? -26.562 31.844 -9.586 1 77.5 332 ILE A C 1
ATOM 2627 O O . ILE A 1 332 ? -25.953 30.844 -9.203 1 77.5 332 ILE A O 1
ATOM 2631 N N . GLY A 1 333 ? -26.688 32.188 -10.953 1 81.56 333 GLY A N 1
ATOM 2632 C CA . GLY A 1 333 ? -26.047 31.375 -11.969 1 81.56 333 GLY A CA 1
ATOM 2633 C C . GLY A 1 333 ? -24.547 31.312 -11.812 1 81.56 333 GLY A C 1
ATOM 2634 O O . GLY A 1 333 ? -23.938 30.234 -11.969 1 81.56 333 GLY A O 1
ATOM 2635 N N . ARG A 1 334 ? -24.078 32.375 -11.477 1 84.5 334 ARG A N 1
ATOM 2636 C CA . ARG A 1 334 ? -22.641 32.406 -11.273 1 84.5 334 ARG A CA 1
ATOM 2637 C C . ARG A 1 334 ? -22.234 31.609 -10.039 1 84.5 334 ARG A C 1
ATOM 2639 O O . ARG A 1 334 ? -21.234 30.891 -10.07 1 84.5 334 ARG A O 1
ATOM 2646 N N . GLU A 1 335 ? -23.047 31.719 -9.039 1 86 335 GLU A N 1
ATOM 2647 C CA . GLU A 1 335 ? -22.75 30.969 -7.82 1 86 335 GLU A CA 1
ATOM 2648 C C . GLU A 1 335 ? -22.891 29.469 -8.039 1 86 335 GLU A C 1
ATOM 2650 O O . GLU A 1 335 ? -22.141 28.672 -7.469 1 86 335 GLU A O 1
ATOM 2655 N N . LEU A 1 336 ? -23.844 29.219 -8.867 1 88.88 336 LEU A N 1
ATOM 2656 C CA . LEU A 1 336 ? -24.031 27.812 -9.188 1 88.88 336 LEU A CA 1
ATOM 2657 C C . LEU A 1 336 ? -22.844 27.266 -9.969 1 88.88 336 LEU A C 1
ATOM 2659 O O . LEU A 1 336 ? -22.391 26.141 -9.727 1 88.88 336 LEU A O 1
ATOM 2663 N N . LEU A 1 337 ? -22.359 28.062 -10.836 1 89.19 337 LEU A N 1
ATOM 2664 C CA . LEU A 1 337 ? -21.203 27.641 -11.617 1 89.19 337 LEU A CA 1
ATOM 2665 C C . LEU A 1 337 ? -19.953 27.562 -10.734 1 89.19 337 LEU A C 1
ATOM 2667 O O . LEU A 1 337 ? -19.156 26.625 -10.867 1 89.19 337 LEU A O 1
ATOM 2671 N N . LEU A 1 338 ? -19.812 28.438 -9.812 1 89.81 338 LEU A N 1
ATOM 2672 C CA . LEU A 1 338 ? -18.625 28.5 -8.969 1 89.81 338 LEU A CA 1
ATOM 2673 C C . LEU A 1 338 ? -18.609 27.359 -7.961 1 89.81 338 LEU A C 1
ATOM 2675 O O . LEU A 1 338 ? -17.562 27.078 -7.367 1 89.81 338 LEU A O 1
ATOM 2679 N N . SER A 1 339 ? -19.766 26.734 -7.785 1 91.25 339 SER A N 1
ATOM 2680 C CA . SER A 1 339 ? -19.812 25.578 -6.906 1 91.25 339 SER A CA 1
ATOM 2681 C C . SER A 1 339 ? -18.953 24.438 -7.453 1 91.25 339 SER A C 1
ATOM 2683 O O . SER A 1 339 ? -18.531 23.547 -6.703 1 91.25 339 SER A O 1
ATOM 2685 N N . PHE A 1 340 ? -18.641 24.562 -8.789 1 93.75 340 PHE A N 1
ATOM 2686 C CA . PHE A 1 340 ? -17.875 23.5 -9.43 1 93.75 340 PHE A CA 1
ATOM 2687 C C . PHE A 1 340 ? -16.406 23.891 -9.539 1 93.75 340 PHE A C 1
ATOM 2689 O O . PHE A 1 340 ? -15.617 23.172 -10.156 1 93.75 340 PHE A O 1
ATOM 2696 N N . SER A 1 341 ? -16.031 25 -8.93 1 92 341 SER A N 1
ATOM 2697 C CA . SER A 1 341 ? -14.641 25.453 -9.039 1 92 341 SER A CA 1
ATOM 2698 C C . SER A 1 341 ? -13.695 24.516 -8.289 1 92 341 SER A C 1
ATOM 2700 O O . SER A 1 341 ? -13.875 24.266 -7.098 1 92 341 SER A O 1
ATOM 2702 N N . LEU A 1 342 ? -12.68 24.047 -8.984 1 89.69 342 LEU A N 1
ATOM 2703 C CA . LEU A 1 342 ? -11.719 23.125 -8.398 1 89.69 342 LEU A CA 1
ATOM 2704 C C . LEU A 1 342 ? -10.812 23.844 -7.402 1 89.69 342 LEU A C 1
ATOM 2706 O O . LEU A 1 342 ? -10.375 23.25 -6.414 1 89.69 342 LEU A O 1
ATOM 2710 N N . LYS A 1 343 ? -10.555 25.047 -7.621 1 83.88 343 LYS A N 1
ATOM 2711 C CA . LYS A 1 343 ? -9.688 25.812 -6.734 1 83.88 343 LYS A CA 1
ATOM 2712 C C . LYS A 1 343 ? -10.305 25.953 -5.348 1 83.88 343 LYS A C 1
ATOM 2714 O O . LYS A 1 343 ? -9.672 25.641 -4.34 1 83.88 343 LYS A O 1
ATOM 2719 N N . SER A 1 344 ? -11.531 26.391 -5.312 1 84.12 344 SER A N 1
ATOM 2720 C CA . SER A 1 344 ? -12.219 26.594 -4.043 1 84.12 344 SER A CA 1
ATOM 2721 C C . SER A 1 344 ? -12.484 25.281 -3.33 1 84.12 344 SER A C 1
ATOM 2723 O O . SER A 1 344 ? -12.266 25.156 -2.123 1 84.12 344 SER A O 1
ATOM 2725 N N . ASN A 1 345 ? -12.93 24.297 -4.117 1 88.69 345 ASN A N 1
ATOM 2726 C CA . ASN A 1 345 ? -13.242 23 -3.523 1 88.69 345 ASN A CA 1
ATOM 2727 C C . ASN A 1 345 ? -11.984 22.281 -3.035 1 88.69 345 ASN A C 1
ATOM 2729 O O . ASN A 1 345 ? -12.016 21.594 -2.02 1 88.69 345 ASN A O 1
ATOM 2733 N N . TRP A 1 346 ? -10.922 22.438 -3.771 1 85 346 TRP A N 1
ATOM 2734 C CA . TRP A 1 346 ? -9.648 21.859 -3.371 1 85 346 TRP A CA 1
ATOM 2735 C C . TRP A 1 346 ? -9.18 22.438 -2.041 1 85 346 TRP A C 1
ATOM 2737 O O . TRP A 1 346 ? -8.742 21.688 -1.158 1 85 346 TRP A O 1
ATOM 2747 N N . SER A 1 347 ? -9.281 23.734 -1.897 1 79.19 347 SER A N 1
ATOM 2748 C CA . SER A 1 347 ? -8.859 24.406 -0.675 1 79.19 347 SER A CA 1
ATOM 2749 C C . SER A 1 347 ? -9.719 24 0.513 1 79.19 347 SER A C 1
ATOM 2751 O O . SER A 1 347 ? -9.219 23.891 1.636 1 79.19 347 SER A O 1
ATOM 2753 N N . GLN A 1 348 ? -10.93 23.719 0.164 1 83.38 348 GLN A N 1
ATOM 2754 C CA . GLN A 1 348 ? -11.836 23.281 1.222 1 83.38 348 GLN A CA 1
ATOM 2755 C C . GLN A 1 348 ? -11.539 21.844 1.629 1 83.38 348 GLN A C 1
ATOM 2757 O O . GLN A 1 348 ? -11.562 21.516 2.816 1 83.38 348 GLN A O 1
ATOM 2762 N N . LEU A 1 349 ? -11.32 21.062 0.724 1 87.12 349 LEU A N 1
ATOM 2763 C CA . LEU A 1 349 ? -11.055 19.641 0.975 1 87.12 349 LEU A CA 1
ATOM 2764 C C . LEU A 1 349 ? -9.766 19.469 1.764 1 87.12 349 LEU A C 1
ATOM 2766 O O . LEU A 1 349 ? -9.711 18.641 2.688 1 87.12 349 LEU A O 1
ATOM 2770 N N . PHE A 1 350 ? -8.711 20.281 1.506 1 80.38 350 PHE A N 1
ATOM 2771 C CA . PHE A 1 350 ? -7.406 20.062 2.123 1 80.38 350 PHE A CA 1
ATOM 2772 C C . PHE A 1 350 ? -7.121 21.141 3.168 1 80.38 350 PHE A C 1
ATOM 2774 O O . PHE A 1 350 ? -5.961 21.438 3.465 1 80.38 350 PHE A O 1
ATOM 2781 N N . CYS A 1 351 ? -8.156 21.672 3.717 1 75 351 CYS A N 1
ATOM 2782 C CA . CYS A 1 351 ? -8.008 22.609 4.824 1 75 351 CYS A CA 1
ATOM 2783 C C . CYS A 1 351 ? -7.605 21.891 6.102 1 75 351 CYS A C 1
ATOM 2785 O O . CYS A 1 351 ? -8.359 21.062 6.617 1 75 351 CYS A O 1
ATOM 2787 N N . LEU A 1 352 ? -6.398 22.078 6.59 1 70.25 352 LEU A N 1
ATOM 2788 C CA . LEU A 1 352 ? -5.875 21.375 7.762 1 70.25 352 LEU A CA 1
ATOM 2789 C C . LEU A 1 352 ? -5.918 22.281 8.992 1 70.25 352 LEU A C 1
ATOM 2791 O O . LEU A 1 352 ? -5.363 21.938 10.039 1 70.25 352 LEU A O 1
ATOM 2795 N N . LYS A 1 353 ? -6.508 23.453 8.992 1 61.78 353 LYS A N 1
ATOM 2796 C CA . LYS A 1 353 ? -6.555 24.328 10.156 1 61.78 353 LYS A CA 1
ATOM 2797 C C . LYS A 1 353 ? -7.418 23.734 11.266 1 61.78 353 LYS A C 1
ATOM 2799 O O . LYS A 1 353 ? -8.5 23.203 11 1 61.78 353 LYS A O 1
ATOM 2804 N N . PRO A 1 354 ? -6.66 23.5 12.453 1 56.03 354 PRO A N 1
ATOM 2805 C CA . PRO A 1 354 ? -7.461 22.969 13.555 1 56.03 354 PRO A CA 1
ATOM 2806 C C . PRO A 1 354 ? -8.711 23.812 13.828 1 56.03 354 PRO A C 1
ATOM 2808 O O . PRO A 1 354 ? -8.648 25.031 13.82 1 56.03 354 PRO A O 1
ATOM 2811 N N . GLN A 1 355 ? -9.797 23.422 13.43 1 49.16 355 GLN A N 1
ATOM 2812 C CA . GLN A 1 355 ? -11.023 24.172 13.711 1 49.16 355 GLN A CA 1
ATOM 2813 C C . GLN A 1 355 ? -11.211 24.375 15.211 1 49.16 355 GLN A C 1
ATOM 2815 O O . GLN A 1 355 ? -11.305 23.406 15.969 1 49.16 355 GLN A O 1
ATOM 2820 N N . GLN A 1 356 ? -10.414 25.266 15.891 1 45.38 356 GLN A N 1
ATOM 2821 C CA . GLN A 1 356 ? -10.438 25.547 17.328 1 45.38 356 GLN A CA 1
ATOM 2822 C C . GLN A 1 356 ? -11.844 25.906 17.797 1 45.38 356 GLN A C 1
ATOM 2824 O O . GLN A 1 356 ? -12.062 26.156 18.984 1 45.38 356 GLN A O 1
ATOM 2829 N N . GLY A 1 357 ? -12.859 25.984 17.016 1 41.94 357 GLY A N 1
ATOM 2830 C CA . GLY A 1 357 ? -14.031 26.484 17.719 1 41.94 357 GLY A CA 1
ATOM 2831 C C . GLY A 1 357 ? -14.547 25.516 18.781 1 41.94 357 GLY A C 1
ATOM 2832 O O . GLY A 1 357 ? -14.273 24.312 18.719 1 41.94 357 GLY A O 1
ATOM 2833 N N . ALA A 1 358 ? -14.93 25.969 19.969 1 40.22 358 ALA A N 1
ATOM 2834 C CA . ALA A 1 358 ? -15.695 25.359 21.062 1 40.22 358 ALA A CA 1
ATOM 2835 C C . ALA A 1 358 ? -16.781 24.453 20.516 1 40.22 358 ALA A C 1
ATOM 2837 O O . ALA A 1 358 ? -17.609 24.875 19.703 1 40.22 358 ALA A O 1
ATOM 2838 N N . GLY A 1 359 ? -16.625 23.078 20.281 1 48.16 359 GLY A N 1
ATOM 2839 C CA . GLY A 1 359 ? -17.719 22.188 19.906 1 48.16 359 GLY A CA 1
ATOM 2840 C C . GLY A 1 359 ? -17.344 21.203 18.828 1 48.16 359 GLY A C 1
ATOM 2841 O O . GLY A 1 359 ? -18.125 20.328 18.469 1 48.16 359 GLY A O 1
ATOM 2842 N N . PHE A 1 360 ? -16.141 21.484 18.156 1 56.44 360 PHE A N 1
ATOM 2843 C CA . PHE A 1 360 ? -15.914 20.625 17 1 56.44 360 PHE A CA 1
ATOM 2844 C C . PHE A 1 360 ? -15.312 19.297 17.438 1 56.44 360 PHE A C 1
ATOM 2846 O O . PHE A 1 360 ? -14.391 19.266 18.266 1 56.44 360 PHE A O 1
ATOM 2853 N N . LEU A 1 361 ? -16.094 18.281 17.234 1 74.19 361 LEU A N 1
ATOM 2854 C CA . LEU A 1 361 ? -15.742 16.891 17.484 1 74.19 361 LEU A CA 1
ATOM 2855 C C . LEU A 1 361 ? -14.641 16.422 16.531 1 74.19 361 LEU A C 1
ATOM 2857 O O . LEU A 1 361 ? -14.875 15.578 15.664 1 74.19 361 LEU A O 1
ATOM 2861 N N . THR A 1 362 ? -13.43 16.984 16.688 1 77.69 362 THR A N 1
ATOM 2862 C CA . THR A 1 362 ? -12.32 16.703 15.773 1 77.69 362 THR A CA 1
ATOM 2863 C C . THR A 1 362 ? -11.883 15.25 15.875 1 77.69 362 THR A C 1
ATOM 2865 O O . THR A 1 362 ? -11.352 14.688 14.914 1 77.69 362 THR A O 1
ATOM 2868 N N . CYS A 1 363 ? -12.164 14.68 16.984 1 87.44 363 CYS A N 1
ATOM 2869 C CA . CYS A 1 363 ? -11.742 13.297 17.172 1 87.44 363 CYS A CA 1
ATOM 2870 C C . CYS A 1 363 ? -12.562 12.352 16.297 1 87.44 363 CYS A C 1
ATOM 2872 O O . CYS A 1 363 ? -12.125 11.242 16 1 87.44 363 CYS A O 1
ATOM 2874 N N . LEU A 1 364 ? -13.734 12.781 15.875 1 90.5 364 LEU A N 1
ATOM 2875 C CA . LEU A 1 364 ? -14.609 11.945 15.062 1 90.5 364 LEU A CA 1
ATOM 2876 C C . LEU A 1 364 ? -13.984 11.672 13.695 1 90.5 364 LEU A C 1
ATOM 2878 O O . LEU A 1 364 ? -14.195 10.602 13.117 1 90.5 364 LEU A O 1
ATOM 2882 N N . GLU A 1 365 ? -13.195 12.633 13.227 1 90.38 365 GLU A N 1
ATOM 2883 C CA . GLU A 1 365 ? -12.57 12.461 11.922 1 90.38 365 GLU A CA 1
ATOM 2884 C C . GLU A 1 365 ? -11.523 11.352 11.953 1 90.38 365 GLU A C 1
ATOM 2886 O O . GLU A 1 365 ? -11.375 10.594 10.992 1 90.38 365 GLU A O 1
ATOM 2891 N N . GLY A 1 366 ? -10.852 11.336 13.016 1 91.25 366 GLY A N 1
ATOM 2892 C CA . GLY A 1 366 ? -9.898 10.242 13.18 1 91.25 366 GLY A CA 1
ATOM 2893 C C . GLY A 1 366 ? -10.562 8.883 13.273 1 91.25 366 GLY A C 1
ATOM 2894 O O . GLY A 1 366 ? -10.109 7.926 12.641 1 91.25 366 GLY A O 1
ATOM 2895 N N . ILE A 1 367 ? -11.641 8.781 13.969 1 93.62 367 ILE A N 1
ATOM 2896 C CA . ILE A 1 367 ? -12.375 7.527 14.133 1 93.62 367 ILE A CA 1
ATOM 2897 C C . ILE A 1 367 ? -12.945 7.09 12.781 1 93.62 367 ILE A C 1
ATOM 2899 O O . ILE A 1 367 ? -12.859 5.914 12.422 1 93.62 367 ILE A O 1
ATOM 2903 N N . ARG A 1 368 ? -13.438 8.031 12.055 1 94.12 368 ARG A N 1
ATOM 2904 C CA . ARG A 1 368 ? -14.016 7.758 10.742 1 94.12 368 ARG A CA 1
ATOM 2905 C C . ARG A 1 368 ? -12.977 7.172 9.797 1 94.12 368 ARG A C 1
ATOM 2907 O O . ARG A 1 368 ? -13.227 6.16 9.133 1 94.12 368 ARG A O 1
ATOM 2914 N N . THR A 1 369 ? -11.836 7.812 9.742 1 94.12 369 THR A N 1
ATOM 2915 C CA . THR A 1 369 ? -10.789 7.406 8.812 1 94.12 369 THR A CA 1
ATOM 2916 C C . THR A 1 369 ? -10.227 6.039 9.18 1 94.12 369 THR A C 1
ATOM 2918 O O . THR A 1 369 ? -10.062 5.172 8.32 1 94.12 369 THR A O 1
ATOM 2921 N N . ILE A 1 370 ? -10 5.805 10.422 1 93.31 370 ILE A N 1
ATOM 2922 C CA . ILE A 1 370 ? -9.438 4.539 10.883 1 93.31 370 ILE A CA 1
ATOM 2923 C C . ILE A 1 370 ? -10.445 3.412 10.648 1 93.31 370 ILE A C 1
ATOM 2925 O O . ILE A 1 370 ? -10.062 2.303 10.273 1 93.31 370 ILE A O 1
ATOM 2929 N N . THR A 1 371 ? -11.688 3.705 10.867 1 94.88 371 THR A N 1
ATOM 2930 C CA . THR A 1 371 ? -12.734 2.713 10.633 1 94.88 371 THR A CA 1
ATOM 2931 C C . THR A 1 371 ? -12.82 2.352 9.156 1 94.88 371 THR A C 1
ATOM 2933 O O . THR A 1 371 ? -13.008 1.185 8.805 1 94.88 371 THR A O 1
ATOM 2936 N N . LEU A 1 372 ? -12.68 3.336 8.328 1 95.31 372 LEU A N 1
ATOM 2937 C CA . LEU A 1 372 ? -12.695 3.066 6.898 1 95.31 372 LEU A CA 1
ATOM 2938 C C . LEU A 1 372 ? -11.523 2.18 6.496 1 95.31 372 LEU A C 1
ATOM 2940 O O . LEU A 1 372 ? -11.68 1.262 5.688 1 95.31 372 LEU A O 1
ATOM 2944 N N . VAL A 1 373 ? -10.375 2.42 7.043 1 93.56 373 VAL A N 1
ATOM 2945 C CA . VAL A 1 373 ? -9.195 1.595 6.773 1 93.56 373 VAL A CA 1
ATOM 2946 C C . VAL A 1 373 ? -9.477 0.152 7.191 1 93.56 373 VAL A C 1
ATOM 2948 O O . VAL A 1 373 ? -9.109 -0.787 6.477 1 93.56 373 VAL A O 1
ATOM 2951 N N . TRP A 1 374 ? -10.102 0.056 8.273 1 93.31 374 TRP A N 1
ATOM 2952 C CA . TRP A 1 374 ? -10.445 -1.271 8.781 1 93.31 374 TRP A CA 1
ATOM 2953 C C . TRP A 1 374 ? -11.414 -1.973 7.84 1 93.31 374 TRP A C 1
ATOM 2955 O O . TRP A 1 374 ? -11.281 -3.17 7.574 1 93.31 374 TRP A O 1
ATOM 2965 N N . ILE A 1 375 ? -12.367 -1.248 7.34 1 94.38 375 ILE A N 1
ATOM 2966 C CA . ILE A 1 375 ? -13.336 -1.796 6.402 1 94.38 375 ILE A CA 1
ATOM 2967 C C . ILE A 1 375 ? -12.625 -2.281 5.145 1 94.38 375 ILE A C 1
ATOM 2969 O O . ILE A 1 375 ? -12.867 -3.395 4.676 1 94.38 375 ILE A O 1
ATOM 2973 N N . ILE A 1 376 ? -11.758 -1.524 4.652 1 94.56 376 ILE A N 1
ATOM 2974 C CA . ILE A 1 376 ? -11.047 -1.878 3.43 1 94.56 376 ILE A CA 1
ATOM 2975 C C . ILE A 1 376 ? -10.172 -3.102 3.678 1 94.56 376 ILE A C 1
ATOM 2977 O O . ILE A 1 376 ? -10.117 -4.016 2.85 1 94.56 376 ILE A O 1
ATOM 2981 N N . TYR A 1 377 ? -9.492 -3.143 4.77 1 92.94 377 TYR A N 1
ATOM 2982 C CA . TYR A 1 377 ? -8.656 -4.289 5.113 1 92.94 377 TYR A CA 1
ATOM 2983 C C . TYR A 1 377 ? -9.477 -5.574 5.141 1 92.94 377 TYR A C 1
ATOM 2985 O O . TYR A 1 377 ? -9.047 -6.602 4.617 1 92.94 377 TYR A O 1
ATOM 2993 N N . GLU A 1 378 ? -10.594 -5.484 5.766 1 90.31 378 GLU A N 1
ATOM 2994 C CA . GLU A 1 378 ? -11.461 -6.656 5.863 1 90.31 378 GLU A CA 1
ATOM 2995 C C . GLU A 1 378 ? -11.914 -7.121 4.484 1 90.31 378 GLU A C 1
ATOM 2997 O O . GLU A 1 378 ? -11.922 -8.32 4.199 1 90.31 378 GLU A O 1
ATOM 3002 N N . HIS A 1 379 ? -12.297 -6.207 3.682 1 92.75 379 HIS A N 1
ATOM 3003 C CA . HIS A 1 379 ? -12.773 -6.578 2.354 1 92.75 379 HIS A CA 1
ATOM 3004 C C . HIS A 1 379 ? -11.641 -7.125 1.495 1 92.75 379 HIS A C 1
ATOM 3006 O O . HIS A 1 379 ? -11.859 -8.008 0.666 1 92.75 379 HIS A O 1
ATOM 3012 N N . VAL A 1 380 ? -10.461 -6.613 1.679 1 93 380 VAL A N 1
ATOM 3013 C CA . VAL A 1 380 ? -9.32 -7.164 0.959 1 93 380 VAL A CA 1
ATOM 3014 C C . VAL A 1 380 ? -9.055 -8.594 1.433 1 93 380 VAL A C 1
ATOM 3016 O O . VAL A 1 380 ? -8.852 -9.5 0.618 1 93 380 VAL A O 1
ATOM 3019 N N . LEU A 1 381 ? -9.07 -8.797 2.697 1 89.38 381 LEU A N 1
ATOM 3020 C CA . LEU A 1 381 ? -8.797 -10.109 3.271 1 89.38 381 LEU A CA 1
ATOM 3021 C C . LEU A 1 381 ? -9.844 -11.125 2.82 1 89.38 381 LEU A C 1
ATOM 3023 O O . LEU A 1 381 ? -9.492 -12.203 2.332 1 89.38 381 LEU A O 1
ATOM 3027 N N . LEU A 1 382 ? -11.117 -10.773 2.902 1 85.06 382 LEU A N 1
ATOM 3028 C CA . LEU A 1 382 ? -12.195 -11.695 2.584 1 85.06 382 LEU A CA 1
ATOM 3029 C C . LEU A 1 382 ? -12.195 -12.047 1.1 1 85.06 382 LEU A C 1
ATOM 3031 O O . LEU A 1 382 ? -12.422 -13.203 0.729 1 85.06 382 LEU A O 1
ATOM 3035 N N . ASN A 1 383 ? -11.969 -11.055 0.323 1 88.06 383 ASN A N 1
ATOM 3036 C CA . ASN A 1 383 ? -11.953 -11.32 -1.111 1 88.06 383 ASN A CA 1
ATOM 3037 C C . ASN A 1 383 ? -10.703 -12.078 -1.531 1 88.06 383 ASN A C 1
ATOM 3039 O O . ASN A 1 383 ? -10.734 -12.867 -2.477 1 88.06 383 ASN A O 1
ATOM 3043 N N . THR A 1 384 ? -9.617 -11.867 -0.848 1 88.19 384 THR A N 1
ATOM 3044 C CA . THR A 1 384 ? -8.406 -12.633 -1.131 1 88.19 384 THR A CA 1
ATOM 3045 C C . THR A 1 384 ? -8.586 -14.094 -0.715 1 88.19 384 THR A C 1
ATOM 3047 O O . THR A 1 384 ? -8.133 -15 -1.415 1 88.19 384 THR A O 1
ATOM 3050 N N . LEU A 1 385 ? -9.266 -14.32 0.355 1 81.75 385 LEU A N 1
ATOM 3051 C CA . LEU A 1 385 ? -9.477 -15.672 0.874 1 81.75 385 LEU A CA 1
ATOM 3052 C C . LEU A 1 385 ? -10.328 -16.484 -0.089 1 81.75 385 LEU A C 1
ATOM 3054 O O . LEU A 1 385 ? -10.188 -17.719 -0.162 1 81.75 385 LEU A O 1
ATOM 3058 N N . ALA A 1 386 ? -11.125 -15.828 -0.867 1 75.94 386 ALA A N 1
ATOM 3059 C CA . ALA A 1 386 ? -12.039 -16.516 -1.778 1 75.94 386 ALA A CA 1
ATOM 3060 C C . ALA A 1 386 ? -11.266 -17.219 -2.893 1 75.94 386 ALA A C 1
ATOM 3062 O O . ALA A 1 386 ? -11.734 -18.219 -3.436 1 75.94 386 ALA A O 1
ATOM 3063 N N . PHE A 1 387 ? -10.102 -16.781 -3.166 1 77.12 387 PHE A N 1
ATOM 3064 C CA . PHE A 1 387 ? -9.445 -17.422 -4.293 1 77.12 387 PHE A CA 1
ATOM 3065 C C . PHE A 1 387 ? -7.992 -17.734 -3.961 1 77.12 387 PHE A C 1
ATOM 3067 O O . PHE A 1 387 ? -7.227 -18.156 -4.832 1 77.12 387 PHE A O 1
ATOM 3074 N N . ALA A 1 388 ? -7.652 -17.609 -2.744 1 82.69 388 ALA A N 1
ATOM 3075 C CA . ALA A 1 388 ? -6.273 -17.906 -2.359 1 82.69 388 ALA A CA 1
ATOM 3076 C C . ALA A 1 388 ? -5.992 -19.406 -2.422 1 82.69 388 ALA A C 1
ATOM 3078 O O . ALA A 1 388 ? -6.883 -20.219 -2.176 1 82.69 388 ALA A O 1
ATOM 3079 N N . GLU A 1 389 ? -4.793 -19.719 -2.752 1 81.62 389 GLU A N 1
ATOM 3080 C CA . GLU A 1 389 ? -4.395 -21.109 -2.898 1 81.62 389 GLU A CA 1
ATOM 3081 C C . GLU A 1 389 ? -4.199 -21.781 -1.539 1 81.62 389 GLU A C 1
ATOM 3083 O O . GLU A 1 389 ? -4.262 -23 -1.429 1 81.62 389 GLU A O 1
ATOM 3088 N N . ASN A 1 390 ? -3.969 -21 -0.506 1 80.81 390 ASN A N 1
ATOM 3089 C CA . ASN A 1 390 ? -3.689 -21.547 0.813 1 80.81 390 ASN A CA 1
ATOM 3090 C C . ASN A 1 390 ? -4.801 -21.219 1.807 1 80.81 390 ASN A C 1
ATOM 3092 O O . ASN A 1 390 ? -4.535 -21 2.988 1 80.81 390 ASN A O 1
ATOM 3096 N N . THR A 1 391 ? -5.949 -21.078 1.282 1 75.31 391 THR A N 1
ATOM 3097 C CA . THR A 1 391 ? -7.07 -20.703 2.141 1 75.31 391 THR A CA 1
ATOM 3098 C C . THR A 1 391 ? -7.188 -21.672 3.314 1 75.31 391 THR A C 1
ATOM 3100 O O . THR A 1 391 ? -7.387 -21.25 4.457 1 75.31 391 THR A O 1
ATOM 3103 N N . GLY A 1 392 ? -6.996 -22.984 3.016 1 71.62 392 GLY A N 1
ATOM 3104 C CA . GLY A 1 392 ? -7.078 -23.969 4.074 1 71.62 392 GLY A CA 1
ATOM 3105 C C . GLY A 1 392 ? -6.008 -23.812 5.137 1 71.62 392 GLY A C 1
ATOM 3106 O O . GLY A 1 392 ? -6.305 -23.844 6.332 1 71.62 392 GLY A O 1
ATOM 3107 N N . GLU A 1 393 ? -4.824 -23.562 4.711 1 74.31 393 GLU A N 1
ATOM 3108 C CA . GLU A 1 393 ? -3.717 -23.344 5.637 1 74.31 393 GLU A CA 1
ATOM 3109 C C . GLU A 1 393 ? -3.91 -22.062 6.441 1 74.31 393 GLU A C 1
ATOM 3111 O O . GLU A 1 393 ? -3.613 -22.016 7.641 1 74.31 393 GLU A O 1
ATOM 3116 N N . PHE A 1 394 ? -4.402 -21.109 5.801 1 78.12 394 PHE A N 1
ATOM 3117 C CA . PHE A 1 394 ? -4.613 -19.812 6.445 1 78.12 394 PHE A CA 1
ATOM 3118 C C . PHE A 1 394 ? -5.668 -19.922 7.543 1 78.12 394 PHE A C 1
ATOM 3120 O O . PHE A 1 394 ? -5.508 -19.344 8.625 1 78.12 394 PHE A O 1
ATOM 3127 N N . ILE A 1 395 ? -6.68 -20.641 7.262 1 71.88 395 ILE A N 1
ATOM 3128 C CA . ILE A 1 395 ? -7.762 -20.812 8.227 1 71.88 395 ILE A CA 1
ATOM 3129 C C . ILE A 1 395 ? -7.27 -21.641 9.406 1 71.88 395 ILE A C 1
ATOM 3131 O O . ILE A 1 395 ? -7.574 -21.344 10.562 1 71.88 395 ILE A O 1
ATOM 3135 N N . LYS A 1 396 ? -6.445 -22.609 9.109 1 70.12 396 LYS A N 1
ATOM 3136 C CA . LYS A 1 396 ? -5.898 -23.453 10.164 1 70.12 396 LYS A CA 1
ATOM 3137 C C . LYS A 1 396 ? -4.984 -22.656 11.094 1 70.12 396 LYS A C 1
ATOM 3139 O O . LYS A 1 396 ? -5.09 -22.75 12.32 1 70.12 396 LYS A O 1
ATOM 3144 N N . ASP A 1 397 ? -4.184 -21.859 10.477 1 71.81 397 ASP A N 1
ATOM 3145 C CA . ASP A 1 397 ? -3.27 -21.031 11.266 1 71.81 397 ASP A CA 1
ATOM 3146 C C . ASP A 1 397 ? -4.012 -19.891 11.953 1 71.81 397 ASP A C 1
ATOM 3148 O O . ASP A 1 397 ? -3.584 -19.406 13 1 71.81 397 ASP A O 1
ATOM 3152 N N . GLY A 1 398 ? -5.043 -19.469 11.32 1 68.44 398 GLY A N 1
ATOM 3153 C CA . GLY A 1 398 ? -5.82 -18.344 11.812 1 68.44 398 GLY A CA 1
ATOM 3154 C C . GLY A 1 398 ? -6.52 -18.641 13.125 1 68.44 398 GLY A C 1
ATOM 3155 O O . GLY A 1 398 ? -6.758 -17.719 13.922 1 68.44 398 GLY A O 1
ATOM 3156 N N . VAL A 1 399 ? -6.723 -19.859 13.391 1 62.16 399 VAL A N 1
ATOM 3157 C CA . VAL A 1 399 ? -7.395 -20.266 14.617 1 62.16 399 VAL A CA 1
ATOM 3158 C C . VAL A 1 399 ? -6.535 -19.891 15.82 1 62.16 399 VAL A C 1
ATOM 3160 O O . VAL A 1 399 ? -7.055 -19.5 16.875 1 62.16 399 VAL A O 1
ATOM 3163 N N . THR A 1 400 ? -5.312 -19.922 15.539 1 64.31 400 THR A N 1
ATOM 3164 C CA . THR A 1 400 ? -4.418 -19.688 16.672 1 64.31 400 THR A CA 1
ATOM 3165 C C . THR A 1 400 ? -3.824 -18.281 16.594 1 64.31 400 THR A C 1
ATOM 3167 O O . THR A 1 400 ? -3.215 -17.812 17.562 1 64.31 400 THR A O 1
ATOM 3170 N N . SER A 1 401 ? -4.223 -17.719 15.555 1 74.06 401 SER A N 1
ATOM 3171 C CA . SER A 1 401 ? -3.582 -16.406 15.406 1 74.06 401 SER A CA 1
ATOM 3172 C C . SER A 1 401 ? -4.32 -15.336 16.188 1 74.06 401 SER A C 1
ATOM 3174 O O . SER A 1 401 ? -5.551 -15.344 16.266 1 74.06 401 SER A O 1
ATOM 3176 N N . LEU A 1 402 ? -3.652 -14.445 16.797 1 74.12 402 LEU A N 1
ATOM 3177 C CA . LEU A 1 402 ? -4.203 -13.328 17.562 1 74.12 402 LEU A CA 1
ATOM 3178 C C . LEU A 1 402 ? -4.793 -12.273 16.641 1 74.12 402 LEU A C 1
ATOM 3180 O O . LEU A 1 402 ? -5.566 -11.414 17.078 1 74.12 402 LEU A O 1
ATOM 3184 N N . TRP A 1 403 ? -4.539 -12.359 15.367 1 74.69 403 TRP A N 1
ATOM 3185 C CA . TRP A 1 403 ? -4.977 -11.336 14.422 1 74.69 403 TRP A CA 1
ATOM 3186 C C . TRP A 1 403 ? -6.324 -11.711 13.812 1 74.69 403 TRP A C 1
ATOM 3188 O O . TRP A 1 403 ? -7.09 -10.828 13.406 1 74.69 403 TRP A O 1
ATOM 3198 N N . THR A 1 404 ? -6.617 -12.961 13.812 1 75 404 THR A N 1
ATOM 3199 C CA . THR A 1 404 ? -7.785 -13.461 13.094 1 75 404 THR A CA 1
ATOM 3200 C C . THR A 1 404 ? -9.07 -12.891 13.695 1 75 404 THR A C 1
ATOM 3202 O O . THR A 1 404 ? -9.953 -12.438 12.969 1 75 404 THR A O 1
ATOM 3205 N N . PRO A 1 405 ? -9.086 -12.773 15.016 1 72.88 405 PRO A N 1
ATOM 3206 C CA . PRO A 1 405 ? -10.336 -12.242 15.562 1 72.88 405 PRO A CA 1
ATOM 3207 C C . PRO A 1 405 ? -10.562 -10.773 15.219 1 72.88 405 PRO A C 1
ATOM 3209 O O . PRO A 1 405 ? -11.703 -10.344 15.047 1 72.88 405 PRO A O 1
ATOM 3212 N N . ILE A 1 406 ? -9.555 -10.078 15.062 1 73.25 406 ILE A N 1
ATOM 3213 C CA . ILE A 1 406 ? -9.656 -8.656 14.766 1 73.25 406 ILE A CA 1
ATOM 3214 C C . ILE A 1 406 ? -10.102 -8.461 13.32 1 73.25 406 ILE A C 1
ATOM 3216 O O . ILE A 1 406 ? -10.93 -7.59 13.031 1 73.25 406 ILE A O 1
ATOM 3220 N N . VAL A 1 407 ? -9.656 -9.383 12.602 1 71.88 407 VAL A N 1
ATOM 3221 C CA . VAL A 1 407 ? -9.93 -9.227 11.18 1 71.88 407 VAL A CA 1
ATOM 3222 C C . VAL A 1 407 ? -11.289 -9.844 10.844 1 71.88 407 VAL A C 1
ATOM 3224 O O . VAL A 1 407 ? -12.008 -9.336 9.984 1 71.88 407 VAL A O 1
ATOM 3227 N N . SER A 1 408 ? -11.609 -10.891 11.508 1 68.06 408 SER A N 1
ATOM 3228 C CA . SER A 1 408 ? -12.852 -11.594 11.203 1 68.06 408 SER A CA 1
ATOM 3229 C C . SER A 1 408 ? -14.055 -10.875 11.797 1 68.06 408 SER A C 1
ATOM 3231 O O . SER A 1 408 ? -15.18 -11.008 11.297 1 68.06 408 SER A O 1
ATOM 3233 N N . ASN A 1 409 ? -13.82 -10.047 12.828 1 72.94 409 ASN A N 1
ATOM 3234 C CA . ASN A 1 409 ? -14.922 -9.328 13.453 1 72.94 409 ASN A CA 1
ATOM 3235 C C . ASN A 1 409 ? -14.984 -7.875 12.984 1 72.94 409 ASN A C 1
ATOM 3237 O O . ASN A 1 409 ? -15.367 -6.984 13.742 1 72.94 409 ASN A O 1
ATOM 3241 N N . GLY A 1 410 ? -14.555 -7.703 11.797 1 77.19 410 GLY A N 1
ATOM 3242 C CA . GLY A 1 410 ? -14.57 -6.363 11.234 1 77.19 410 GLY A CA 1
ATOM 3243 C C . GLY A 1 410 ? -15.961 -5.887 10.867 1 77.19 410 GLY A C 1
ATOM 3244 O O . GLY A 1 410 ? -16.141 -4.734 10.469 1 77.19 410 GLY A O 1
ATOM 3245 N N . THR A 1 411 ? -17.016 -6.695 11.172 1 82.06 411 THR A N 1
ATOM 3246 C CA . THR A 1 411 ? -18.375 -6.34 10.805 1 82.06 411 THR A CA 1
ATOM 3247 C C . THR A 1 411 ? -18.906 -5.219 11.703 1 82.06 411 THR A C 1
ATOM 3249 O O . THR A 1 411 ? -19.891 -4.555 11.367 1 82.06 411 THR A O 1
ATOM 3252 N N . VAL A 1 412 ? -18.219 -4.988 12.766 1 89.75 412 VAL A N 1
ATOM 3253 C CA . VAL A 1 412 ? -18.656 -3.959 13.695 1 89.75 412 VAL A CA 1
ATOM 3254 C C . VAL A 1 412 ? -18.219 -2.584 13.203 1 89.75 412 VAL A C 1
ATOM 3256 O O . VAL A 1 412 ? -18.609 -1.559 13.766 1 89.75 412 VAL A O 1
ATOM 3259 N N . SER A 1 413 ? -17.422 -2.553 12.18 1 91.94 413 SER A N 1
ATOM 3260 C CA . SER A 1 413 ? -16.938 -1.281 11.656 1 91.94 413 SER A CA 1
ATOM 3261 C C . SER A 1 413 ? -18.094 -0.402 11.188 1 91.94 413 SER A C 1
ATOM 3263 O O . SER A 1 413 ? -18.094 0.809 11.414 1 91.94 413 SER A O 1
ATOM 3265 N N . CYS A 1 414 ? -19.125 -1.003 10.57 1 93.75 414 CYS A N 1
ATOM 3266 C CA . CYS A 1 414 ? -20.281 -0.237 10.117 1 93.75 414 CYS A CA 1
ATOM 3267 C C . CYS A 1 414 ? -21.062 0.332 11.297 1 93.75 414 CYS A C 1
ATOM 3269 O O . CYS A 1 414 ? -21.672 1.393 11.188 1 93.75 414 CYS A O 1
ATOM 3271 N N . ASP A 1 415 ? -20.984 -0.355 12.398 1 95.88 415 ASP A N 1
ATOM 3272 C CA . ASP A 1 415 ? -21.688 0.091 13.594 1 95.88 415 ASP A CA 1
ATOM 3273 C C . ASP A 1 415 ? -21.062 1.365 14.156 1 95.88 415 ASP A C 1
ATOM 3275 O O . ASP A 1 415 ? -21.75 2.186 14.766 1 95.88 415 ASP A O 1
ATOM 3279 N N . THR A 1 416 ? -19.781 1.508 13.945 1 95.94 416 THR A N 1
ATOM 3280 C CA . THR A 1 416 ? -19.125 2.76 14.312 1 95.94 416 THR A CA 1
ATOM 3281 C C . THR A 1 416 ? -19.719 3.93 13.539 1 95.94 416 THR A C 1
ATOM 3283 O O . THR A 1 416 ? -19.984 4.992 14.109 1 95.94 416 THR A O 1
ATOM 3286 N N . PHE A 1 417 ? -20.016 3.697 12.32 1 96.25 417 PHE A N 1
ATOM 3287 C CA . PHE A 1 417 ? -20.562 4.754 11.469 1 96.25 417 PHE A CA 1
ATOM 3288 C C . PHE A 1 417 ? -22 5.059 11.844 1 96.25 417 PHE A C 1
ATOM 3290 O O . PHE A 1 417 ? -22.422 6.219 11.836 1 96.25 417 PHE A O 1
ATOM 3297 N N . PHE A 1 418 ? -22.781 4.02 12.203 1 97.69 418 PHE A N 1
ATOM 3298 C CA . PHE A 1 418 ? -24.141 4.242 12.664 1 97.69 418 PHE A CA 1
ATOM 3299 C C . PHE A 1 418 ? -24.156 5.113 13.914 1 97.69 418 PHE A C 1
ATOM 3301 O O . PHE A 1 418 ? -24.922 6.074 14 1 97.69 418 PHE A O 1
ATOM 3308 N N . THR A 1 419 ? -23.25 4.738 14.773 1 97.56 419 THR A N 1
ATOM 3309 C CA . THR A 1 419 ? -23.156 5.438 16.062 1 97.56 419 THR A CA 1
ATOM 3310 C C . THR A 1 419 ? -22.766 6.898 15.852 1 97.56 419 THR A C 1
ATOM 3312 O O . THR A 1 419 ? -23.391 7.797 16.422 1 97.56 419 THR A O 1
ATOM 3315 N N . MET A 1 420 ? -21.828 7.117 15.031 1 95.5 420 MET A N 1
ATOM 3316 C CA . MET A 1 420 ? -21.328 8.469 14.805 1 95.5 420 MET A CA 1
ATOM 3317 C C . MET A 1 420 ? -22.359 9.305 14.047 1 95.5 420 MET A C 1
ATOM 3319 O O . MET A 1 420 ? -22.547 10.484 14.344 1 95.5 420 MET A O 1
ATOM 3323 N N . SER A 1 421 ? -23.016 8.719 13.102 1 95.25 421 SER A N 1
ATOM 3324 C CA . SER A 1 421 ? -24 9.422 12.297 1 95.25 421 SER A CA 1
ATOM 3325 C C . SER A 1 421 ? -25.156 9.93 13.164 1 95.25 421 SER A C 1
ATOM 3327 O O . SER A 1 421 ? -25.547 11.094 13.055 1 95.25 421 SER A O 1
ATOM 3329 N N . SER A 1 422 ? -25.656 9.117 14.039 1 97.44 422 SER A N 1
ATOM 3330 C CA . SER A 1 422 ? -26.797 9.508 14.859 1 97.44 422 SER A CA 1
ATOM 3331 C C . SER A 1 422 ? -26.375 10.445 15.984 1 97.44 422 SER A C 1
ATOM 3333 O O . SER A 1 422 ? -27.141 11.32 16.391 1 97.44 422 SER A O 1
ATOM 3335 N N . LEU A 1 423 ? -25.156 10.234 16.438 1 96.38 423 LEU A N 1
ATOM 3336 C CA . LEU A 1 423 ? -24.641 11.125 17.484 1 96.38 423 LEU A CA 1
ATOM 3337 C C . LEU A 1 423 ? -24.547 12.555 16.969 1 96.38 423 LEU A C 1
ATOM 3339 O O . LEU A 1 423 ? -25.047 13.484 17.609 1 96.38 423 LEU A O 1
ATOM 3343 N N . VAL A 1 424 ? -23.953 12.734 15.828 1 92.88 424 VAL A N 1
ATOM 3344 C CA . VAL A 1 424 ? -23.781 14.055 15.242 1 92.88 424 VAL A CA 1
ATOM 3345 C C . VAL A 1 424 ? -25.141 14.641 14.875 1 92.88 424 VAL A C 1
ATOM 3347 O O . VAL A 1 424 ? -25.391 15.828 15.07 1 92.88 424 VAL A O 1
ATOM 3350 N N . LEU A 1 425 ? -26 13.812 14.398 1 95.31 425 LEU A N 1
ATOM 3351 C CA . LEU A 1 425 ? -27.344 14.227 14.031 1 95.31 425 LEU A CA 1
ATOM 3352 C C . LEU A 1 425 ? -28.094 14.781 15.242 1 95.31 425 LEU A C 1
ATOM 3354 O O . LEU A 1 425 ? -28.641 15.883 15.188 1 95.31 425 LEU A O 1
ATOM 3358 N N . THR A 1 426 ? -28.078 14.031 16.281 1 96.75 426 THR A N 1
ATOM 3359 C CA . THR A 1 426 ? -28.812 14.414 17.484 1 96.75 426 THR A CA 1
ATOM 3360 C C . THR A 1 426 ? -28.219 15.68 18.094 1 96.75 426 THR A C 1
ATOM 3362 O O . THR A 1 426 ? -28.953 16.609 18.453 1 96.75 426 THR A O 1
ATOM 3365 N N . TYR A 1 427 ? -26.969 15.719 18.172 1 93.56 427 TYR A N 1
ATOM 3366 C CA . TYR A 1 427 ? -26.297 16.875 18.734 1 93.56 427 TYR A CA 1
ATOM 3367 C C . TYR A 1 427 ? -26.609 18.141 17.922 1 93.56 427 TYR A C 1
ATOM 3369 O O . TYR A 1 427 ? -27.016 19.156 18.484 1 93.56 427 TYR A O 1
ATOM 3377 N N . SER A 1 428 ? -26.469 18.047 16.641 1 90.62 428 SER A N 1
ATOM 3378 C CA . SER A 1 428 ? -26.656 19.188 15.75 1 90.62 428 SER A CA 1
ATOM 3379 C C . SER A 1 428 ? -28.109 19.625 15.688 1 90.62 428 SER A C 1
ATOM 3381 O O . SER A 1 428 ? -28.422 20.812 15.672 1 90.62 428 SER A O 1
ATOM 3383 N N . MET A 1 429 ? -29.031 18.703 15.68 1 93.69 429 MET A N 1
ATOM 3384 C CA . MET A 1 429 ? -30.453 19.016 15.562 1 93.69 429 MET A CA 1
ATOM 3385 C C . MET A 1 429 ? -30.984 19.625 16.844 1 93.69 429 MET A C 1
ATOM 3387 O O . MET A 1 429 ? -31.766 20.578 16.812 1 93.69 429 MET A O 1
ATOM 3391 N N . LEU A 1 430 ? -30.562 19.109 17.953 1 94.81 430 LEU A N 1
ATOM 3392 C CA . LEU A 1 430 ? -31.016 19.672 19.219 1 94.81 430 LEU A CA 1
ATOM 3393 C C . LEU A 1 430 ? -30.469 21.078 19.422 1 94.81 430 LEU A C 1
ATOM 3395 O O . LEU A 1 430 ? -31.156 21.953 19.953 1 94.81 430 LEU A O 1
ATOM 3399 N N . LYS A 1 431 ? -29.25 21.219 19.047 1 89.44 431 LYS A N 1
ATOM 3400 C CA . LYS A 1 431 ? -28.656 22.547 19.109 1 89.44 431 LYS A CA 1
ATOM 3401 C C . LYS A 1 431 ? -29.438 23.531 18.234 1 89.44 431 LYS A C 1
ATOM 3403 O O . LYS A 1 431 ? -29.766 24.641 18.672 1 89.44 431 LYS A O 1
ATOM 3408 N N . SER A 1 432 ? -29.781 23.109 17.078 1 88.88 432 SER A N 1
ATOM 3409 C CA . SER A 1 432 ? -30.531 23.938 16.141 1 88.88 432 SER A CA 1
ATOM 3410 C C . SER A 1 432 ? -31.953 24.188 16.641 1 88.88 432 SER A C 1
ATOM 3412 O O . SER A 1 432 ? -32.469 25.297 16.516 1 88.88 432 SER A O 1
ATOM 3414 N N . MET A 1 433 ? -32.594 23.234 17.188 1 91.75 433 MET A N 1
ATOM 3415 C CA . MET A 1 433 ? -33.969 23.359 17.703 1 91.75 433 MET A CA 1
ATOM 3416 C C . MET A 1 433 ? -34 24.328 18.891 1 91.75 433 MET A C 1
ATOM 3418 O O . MET A 1 433 ? -34.969 25.062 19.047 1 91.75 433 MET A O 1
ATOM 3422 N N . ASN A 1 434 ? -32.969 24.297 19.672 1 90.25 434 ASN A N 1
ATOM 3423 C CA . ASN A 1 434 ? -32.875 25.234 20.781 1 90.25 434 ASN A CA 1
ATOM 3424 C C . ASN A 1 434 ? -32.781 26.672 20.297 1 90.25 434 ASN A C 1
ATOM 3426 O O . ASN A 1 434 ? -33.312 27.594 20.922 1 90.25 434 ASN A O 1
ATOM 3430 N N . GLU A 1 435 ? -32.094 26.797 19.25 1 86.38 435 GLU A N 1
ATOM 3431 C CA . GLU A 1 435 ? -31.891 28.125 18.703 1 86.38 435 GLU A CA 1
ATOM 3432 C C . GLU A 1 435 ? -33.125 28.641 17.984 1 86.38 435 GLU A C 1
ATOM 3434 O O . GLU A 1 435 ? -33.375 29.844 17.922 1 86.38 435 GLU A O 1
ATOM 3439 N N . CYS A 1 436 ? -34 27.75 17.484 1 87.31 436 CYS A N 1
ATOM 3440 C CA . CYS A 1 436 ? -35.156 28.156 16.703 1 87.31 436 CYS A CA 1
ATOM 3441 C C . CYS A 1 436 ? -36.438 27.844 17.453 1 87.31 436 CYS A C 1
ATOM 3443 O O . CYS A 1 436 ? -37.5 27.641 16.828 1 87.31 436 CYS A O 1
ATOM 3445 N N . ASN A 1 437 ? -36.469 27.812 18.641 1 88.38 437 ASN A N 1
ATOM 3446 C CA . ASN A 1 437 ? -37.625 27.562 19.5 1 88.38 437 ASN A CA 1
ATOM 3447 C C . ASN A 1 437 ? -38.375 26.312 19.094 1 88.38 437 ASN A C 1
ATOM 3449 O O . ASN A 1 437 ? -39.594 26.312 19.016 1 88.38 437 ASN A O 1
ATOM 3453 N N . GLY A 1 438 ? -37.625 25.297 18.578 1 86.19 438 GLY A N 1
ATOM 3454 C CA . GLY A 1 438 ? -38.188 23.984 18.312 1 86.19 438 GLY A CA 1
ATOM 3455 C C . GLY A 1 438 ? -38.75 23.844 16.906 1 86.19 438 GLY A C 1
ATOM 3456 O O . GLY A 1 438 ? -39.188 22.781 16.5 1 86.19 438 GLY A O 1
ATOM 3457 N N . LYS A 1 439 ? -38.781 24.859 16.094 1 87.94 439 LYS A N 1
ATOM 3458 C CA . LYS A 1 439 ? -39.312 24.812 14.742 1 87.94 439 LYS A CA 1
ATOM 3459 C C . LYS A 1 439 ? -38.312 24.188 13.773 1 87.94 439 LYS A C 1
ATOM 3461 O O . LYS A 1 439 ? -37.156 24.609 13.703 1 87.94 439 LYS A O 1
ATOM 3466 N N . VAL A 1 440 ? -38.75 23.078 13.148 1 90.5 440 VAL A N 1
ATOM 3467 C CA . VAL A 1 440 ? -37.906 22.375 12.188 1 90.5 440 VAL A CA 1
ATOM 3468 C C . VAL A 1 440 ? -38.688 22.125 10.898 1 90.5 440 VAL A C 1
ATOM 3470 O O . VAL A 1 440 ? -39.875 21.719 10.938 1 90.5 440 VAL A O 1
ATOM 3473 N N . LYS A 1 441 ? -38.156 22.531 9.711 1 90 441 LYS A N 1
ATOM 3474 C CA . LYS A 1 441 ? -38.719 22.172 8.422 1 90 441 LYS A CA 1
ATOM 3475 C C . LYS A 1 441 ? -38.375 20.719 8.062 1 90 441 LYS A C 1
ATOM 3477 O O . LYS A 1 441 ? -37.406 20.469 7.355 1 90 441 LYS A O 1
ATOM 3482 N N . TRP A 1 442 ? -39.25 19.828 8.414 1 92.62 442 TRP A N 1
ATOM 3483 C CA . TRP A 1 442 ? -38.969 18.391 8.312 1 92.62 442 TRP A CA 1
ATOM 3484 C C . TRP A 1 442 ? -38.844 17.969 6.855 1 92.62 442 TRP A C 1
ATOM 3486 O O . TRP A 1 442 ? -38.094 17.031 6.539 1 92.62 442 TRP A O 1
ATOM 3496 N N . PHE A 1 443 ? -39.625 18.562 5.957 1 91.75 443 PHE A N 1
ATOM 3497 C CA . PHE A 1 443 ? -39.5 18.219 4.543 1 91.75 443 PHE A CA 1
ATOM 3498 C C . PHE A 1 443 ? -38.094 18.516 4.027 1 91.75 443 PHE A C 1
ATOM 3500 O O . PHE A 1 443 ? -37.5 17.703 3.316 1 91.75 443 PHE A O 1
ATOM 3507 N N . GLN A 1 444 ? -37.562 19.656 4.398 1 88.94 444 GLN A N 1
ATOM 3508 C CA . GLN A 1 444 ? -36.219 20.016 4 1 88.94 444 GLN A CA 1
ATOM 3509 C C . GLN A 1 444 ? -35.188 19.094 4.652 1 88.94 444 GLN A C 1
ATOM 3511 O O . GLN A 1 444 ? -34.156 18.797 4.059 1 88.94 444 GLN A O 1
ATOM 3516 N N . TYR A 1 445 ? -35.594 18.703 5.887 1 92.12 445 TYR A N 1
ATOM 3517 C CA . TYR A 1 445 ? -34.75 17.75 6.617 1 92.12 445 TYR A CA 1
ATOM 3518 C C . TYR A 1 445 ? -34.562 16.484 5.809 1 92.12 445 TYR A C 1
ATOM 3520 O O . TYR A 1 445 ? -33.406 16.016 5.656 1 92.12 445 TYR A O 1
ATOM 3528 N N . TYR A 1 446 ? -35.562 15.922 5.172 1 94.38 446 TYR A N 1
ATOM 3529 C CA . TYR A 1 446 ? -35.5 14.68 4.41 1 94.38 446 TYR A CA 1
ATOM 3530 C C . TYR A 1 446 ? -34.875 14.914 3.039 1 94.38 446 TYR A C 1
ATOM 3532 O O . TYR A 1 446 ? -34.062 14.109 2.576 1 94.38 446 TYR A O 1
ATOM 3540 N N . VAL A 1 447 ? -35.125 16 2.428 1 91.38 447 VAL A N 1
ATOM 3541 C CA . VAL A 1 447 ? -34.656 16.297 1.082 1 91.38 447 VAL A CA 1
ATOM 3542 C C . VAL A 1 447 ? -33.156 16.562 1.11 1 91.38 447 VAL A C 1
ATOM 3544 O O . VAL A 1 447 ? -32.438 16.109 0.226 1 91.38 447 VAL A O 1
ATOM 3547 N N . ASN A 1 448 ? -32.719 17.203 2.107 1 89.12 448 ASN A N 1
ATOM 3548 C CA . ASN A 1 448 ? -31.297 17.516 2.236 1 89.12 448 ASN A CA 1
ATOM 3549 C C . ASN A 1 448 ? -30.469 16.234 2.373 1 89.12 448 ASN A C 1
ATOM 3551 O O . ASN A 1 448 ? -29.422 16.109 1.732 1 89.12 448 ASN A O 1
ATOM 3555 N N . ARG A 1 449 ? -30.938 15.398 3.164 1 92.12 449 ARG A N 1
ATOM 3556 C CA . ARG A 1 449 ? -30.188 14.156 3.365 1 92.12 449 ARG A CA 1
ATOM 3557 C C . ARG A 1 449 ? -30.156 13.328 2.086 1 92.12 449 ARG A C 1
ATOM 3559 O O . ARG A 1 449 ? -29.109 12.773 1.725 1 92.12 449 ARG A O 1
ATOM 3566 N N . TYR A 1 450 ? -31.297 13.227 1.43 1 94.44 450 TYR A N 1
ATOM 3567 C CA . TYR A 1 450 ? -31.391 12.445 0.203 1 94.44 450 TYR A CA 1
ATOM 3568 C C . TYR A 1 450 ? -30.453 12.984 -0.865 1 94.44 450 TYR A C 1
ATOM 3570 O O . TYR A 1 450 ? -29.703 12.227 -1.487 1 94.44 450 TYR A O 1
ATOM 3578 N N . PHE A 1 451 ? -30.406 14.289 -1.04 1 92.88 451 PHE A N 1
ATOM 3579 C CA . PHE A 1 451 ? -29.625 14.875 -2.123 1 92.88 451 PHE A CA 1
ATOM 3580 C C . PHE A 1 451 ? -28.172 15 -1.729 1 92.88 451 PHE A C 1
ATOM 3582 O O . PHE A 1 451 ? -27.297 15.117 -2.594 1 92.88 451 PHE A O 1
ATOM 3589 N N . ARG A 1 452 ? -27.922 14.898 -0.495 1 90.5 452 ARG A N 1
ATOM 3590 C CA . ARG A 1 452 ? -26.531 14.914 -0.026 1 90.5 452 ARG A CA 1
ATOM 3591 C C . ARG A 1 452 ? -25.844 13.578 -0.299 1 90.5 452 ARG A C 1
ATOM 3593 O O . ARG A 1 452 ? -24.656 13.547 -0.622 1 90.5 452 ARG A O 1
ATOM 3600 N N . LEU A 1 453 ? -26.578 12.508 -0.282 1 94.5 453 LEU A N 1
ATOM 3601 C CA . LEU A 1 453 ? -25.984 11.18 -0.353 1 94.5 453 LEU A CA 1
ATOM 3602 C C . LEU A 1 453 ? -26.188 10.562 -1.732 1 94.5 453 LEU A C 1
ATOM 3604 O O . LEU A 1 453 ? -25.281 9.93 -2.277 1 94.5 453 LEU A O 1
ATOM 3608 N N . THR A 1 454 ? -27.25 10.812 -2.381 1 96.25 454 THR A N 1
ATOM 3609 C CA . THR A 1 454 ? -27.75 10.008 -3.492 1 96.25 454 THR A CA 1
ATOM 3610 C C . THR A 1 454 ? -26.969 10.297 -4.766 1 96.25 454 THR A C 1
ATOM 3612 O O . THR A 1 454 ? -26.609 9.383 -5.512 1 96.25 454 THR A O 1
ATOM 3615 N N . PRO A 1 455 ? -26.625 11.547 -5.078 1 94.5 455 PRO A N 1
ATOM 3616 C CA . PRO A 1 455 ? -25.969 11.797 -6.363 1 94.5 455 PRO A CA 1
ATOM 3617 C C . PRO A 1 455 ? -24.656 11.039 -6.504 1 94.5 455 PRO A C 1
ATOM 3619 O O . PRO A 1 455 ? -24.422 10.398 -7.527 1 94.5 455 PRO A O 1
ATOM 3622 N N . LEU A 1 456 ? -23.828 11.109 -5.539 1 96 456 LEU A N 1
ATOM 3623 C CA . LEU A 1 456 ? -22.562 10.391 -5.613 1 96 456 LEU A CA 1
ATOM 3624 C C . LEU A 1 456 ? -22.797 8.883 -5.621 1 96 456 LEU A C 1
ATOM 3626 O O . LEU A 1 456 ? -22.141 8.156 -6.367 1 96 456 LEU A O 1
ATOM 3630 N N . MET A 1 457 ? -23.734 8.398 -4.84 1 96.56 457 MET A N 1
ATOM 3631 C CA . MET A 1 457 ? -24.031 6.969 -4.766 1 96.56 457 MET A CA 1
ATOM 3632 C C . MET A 1 457 ? -24.5 6.441 -6.117 1 96.56 457 MET A C 1
ATOM 3634 O O . MET A 1 457 ? -24.031 5.398 -6.578 1 96.56 457 MET A O 1
ATOM 3638 N N . ILE A 1 458 ? -25.359 7.164 -6.715 1 94.25 458 ILE A N 1
ATOM 3639 C CA . ILE A 1 458 ? -25.922 6.699 -7.984 1 94.25 458 ILE A CA 1
ATOM 3640 C C . ILE A 1 458 ? -24.844 6.762 -9.07 1 94.25 458 ILE A C 1
ATOM 3642 O O . ILE A 1 458 ? -24.812 5.914 -9.961 1 94.25 458 ILE A O 1
ATOM 3646 N N . PHE A 1 459 ? -24.016 7.773 -9.039 1 94.44 459 PHE A N 1
ATOM 3647 C CA . PHE A 1 459 ? -22.922 7.855 -9.984 1 94.44 459 PHE A CA 1
ATOM 3648 C C . PHE A 1 459 ? -22.016 6.629 -9.875 1 94.44 459 PHE A C 1
ATOM 3650 O O . PHE A 1 459 ? -21.641 6.043 -10.891 1 94.44 459 PHE A O 1
ATOM 3657 N N . VAL A 1 460 ? -21.688 6.238 -8.68 1 95 460 VAL A N 1
ATOM 3658 C CA . VAL A 1 460 ? -20.812 5.098 -8.453 1 95 460 VAL A CA 1
ATOM 3659 C C . VAL A 1 460 ? -21.516 3.805 -8.852 1 95 460 VAL A C 1
ATOM 3661 O O . VAL A 1 460 ? -20.906 2.91 -9.438 1 95 460 VAL A O 1
ATOM 3664 N N . VAL A 1 461 ? -22.828 3.707 -8.562 1 94.44 461 VAL A N 1
ATOM 3665 C CA . VAL A 1 461 ? -23.609 2.523 -8.914 1 94.44 461 VAL A CA 1
ATOM 3666 C C . VAL A 1 461 ? -23.672 2.385 -10.43 1 94.44 461 VAL A C 1
ATOM 3668 O O . VAL A 1 461 ? -23.531 1.283 -10.969 1 94.44 461 VAL A O 1
ATOM 3671 N N . MET A 1 462 ? -23.891 3.484 -11.117 1 92.31 462 MET A N 1
ATOM 3672 C CA . MET A 1 462 ? -23.953 3.449 -12.578 1 92.31 462 MET A CA 1
ATOM 3673 C C . MET A 1 462 ? -22.594 3.09 -13.172 1 92.31 462 MET A C 1
ATOM 3675 O O . MET A 1 462 ? -22.516 2.383 -14.172 1 92.31 462 MET A O 1
ATOM 3679 N N . PHE A 1 463 ? -21.547 3.598 -12.594 1 92.19 463 PHE A N 1
ATOM 3680 C CA . PHE A 1 463 ? -20.219 3.209 -13.031 1 92.19 463 PHE A CA 1
ATOM 3681 C C . PHE A 1 463 ? -20.016 1.708 -12.867 1 92.19 463 PHE A C 1
ATOM 3683 O O . PHE A 1 463 ? -19.5 1.044 -13.773 1 92.19 463 PHE A O 1
ATOM 3690 N N . TYR A 1 464 ? -20.422 1.236 -11.68 1 91.31 464 TYR A N 1
ATOM 3691 C CA . TYR A 1 464 ? -20.281 -0.185 -11.383 1 91.31 464 TYR A CA 1
ATOM 3692 C C . TYR A 1 464 ? -21.078 -1.03 -12.367 1 91.31 464 TYR A C 1
ATOM 3694 O O . TYR A 1 464 ? -20.625 -2.082 -12.812 1 91.31 464 TYR A O 1
ATOM 3702 N N . TRP A 1 465 ? -22.203 -0.555 -12.742 1 88.81 465 TRP A N 1
ATOM 3703 C CA . TRP A 1 465 ? -23.125 -1.286 -13.617 1 88.81 465 TRP A CA 1
ATOM 3704 C C . TRP A 1 465 ? -22.656 -1.22 -15.07 1 88.81 465 TRP A C 1
ATOM 3706 O O . TRP A 1 465 ? -22.484 -2.254 -15.719 1 88.81 465 TRP A O 1
ATOM 3716 N N . LYS A 1 466 ? -22.281 -0.116 -15.547 1 87.38 466 LYS A N 1
ATOM 3717 C CA . LYS A 1 466 ? -22.156 0.081 -16.984 1 87.38 466 LYS A CA 1
ATOM 3718 C C . LYS A 1 466 ? -20.703 0.036 -17.438 1 87.38 466 LYS A C 1
ATOM 3720 O O . LYS A 1 466 ? -20.406 -0.292 -18.594 1 87.38 466 LYS A O 1
ATOM 3725 N N . THR A 1 467 ? -19.781 0.336 -16.625 1 87.75 467 THR A N 1
ATOM 3726 C CA . THR A 1 467 ? -18.422 0.516 -17.109 1 87.75 467 THR A CA 1
ATOM 3727 C C . THR A 1 467 ? -17.484 -0.485 -16.438 1 87.75 467 THR A C 1
ATOM 3729 O O . THR A 1 467 ? -16.531 -0.959 -17.062 1 87.75 467 THR A O 1
ATOM 3732 N N . PHE A 1 468 ? -17.688 -0.906 -15.25 1 88.19 468 PHE A N 1
ATOM 3733 C CA . PHE A 1 468 ? -16.734 -1.639 -14.43 1 88.19 468 PHE A CA 1
ATOM 3734 C C . PHE A 1 468 ? -16.391 -2.982 -15.062 1 88.19 468 PHE A C 1
ATOM 3736 O O . PHE A 1 468 ? -15.227 -3.395 -15.07 1 88.19 468 PHE A O 1
ATOM 3743 N N . PRO A 1 469 ? -17.328 -3.705 -15.68 1 85.25 469 PRO A N 1
ATOM 3744 C CA . PRO A 1 469 ? -16.984 -5.012 -16.25 1 85.25 469 PRO A CA 1
ATOM 3745 C C . PRO A 1 469 ? -16 -4.914 -17.406 1 85.25 469 PRO A C 1
ATOM 3747 O O . PRO A 1 469 ? -15.297 -5.883 -17.719 1 85.25 469 PRO A O 1
ATOM 3750 N N . SER A 1 470 ? -15.938 -3.762 -18 1 84.06 470 SER A N 1
ATOM 3751 C CA . SER A 1 470 ? -15.047 -3.584 -19.141 1 84.06 470 SER A CA 1
ATOM 3752 C C . SER A 1 470 ? -13.695 -3.029 -18.719 1 84.06 470 SER A C 1
ATOM 3754 O O . SER A 1 470 ? -12.812 -2.83 -19.547 1 84.06 470 SER A O 1
ATOM 3756 N N . TRP A 1 471 ? -13.523 -2.826 -17.516 1 82.81 471 TRP A N 1
ATOM 3757 C CA . TRP A 1 471 ? -12.336 -2.127 -17.016 1 82.81 471 TRP A CA 1
ATOM 3758 C C . TRP A 1 471 ? -11.141 -3.066 -16.953 1 82.81 471 TRP A C 1
ATOM 3760 O O . TRP A 1 471 ? -9.992 -2.621 -17 1 82.81 471 TRP A O 1
ATOM 3770 N N . ALA A 1 472 ? -11.422 -4.332 -16.75 1 84.5 472 ALA A N 1
ATOM 3771 C CA . ALA A 1 472 ? -10.312 -5.27 -16.594 1 84.5 472 ALA A CA 1
ATOM 3772 C C . ALA A 1 472 ? -10.68 -6.648 -17.141 1 84.5 472 ALA A C 1
ATOM 3774 O O . ALA A 1 472 ? -11.766 -6.828 -17.703 1 84.5 472 ALA A O 1
ATOM 3775 N N . SER A 1 473 ? -9.711 -7.434 -17.203 1 85 473 SER A N 1
ATOM 3776 C CA . SER A 1 473 ? -9.867 -8.82 -17.625 1 85 473 SER A CA 1
ATOM 3777 C C . SER A 1 473 ? -8.992 -9.75 -16.781 1 85 473 SER A C 1
ATOM 3779 O O . SER A 1 473 ? -8.062 -9.305 -16.109 1 85 473 SER A O 1
ATOM 3781 N N . GLY A 1 474 ? -9.391 -10.977 -16.734 1 86.69 474 GLY A N 1
ATOM 3782 C CA . GLY A 1 474 ? -8.688 -11.992 -15.961 1 86.69 474 GLY A CA 1
ATOM 3783 C C . GLY A 1 474 ? -9.484 -13.266 -15.789 1 86.69 474 GLY A C 1
ATOM 3784 O O . GLY A 1 474 ? -10.672 -13.312 -16.109 1 86.69 474 GLY A O 1
ATOM 3785 N N . PRO A 1 475 ? -8.758 -14.234 -15.312 1 87.44 475 PRO A N 1
ATOM 3786 C CA . PRO A 1 475 ? -9.445 -15.516 -15.141 1 87.44 475 PRO A CA 1
ATOM 3787 C C . PRO A 1 475 ? -10.633 -15.43 -14.18 1 87.44 475 PRO A C 1
ATOM 3789 O O . PRO A 1 475 ? -11.656 -16.078 -14.398 1 87.44 475 PRO A O 1
ATOM 3792 N N . TRP A 1 476 ? -10.516 -14.555 -13.156 1 85.75 476 TRP A N 1
ATOM 3793 C CA . TRP A 1 476 ? -11.555 -14.461 -12.133 1 85.75 476 TRP A CA 1
ATOM 3794 C C . TRP A 1 476 ? -12.43 -13.234 -12.352 1 85.75 476 TRP A C 1
ATOM 3796 O O . TRP A 1 476 ? -13.305 -12.93 -11.539 1 85.75 476 TRP A O 1
ATOM 3806 N N . TRP A 1 477 ? -12.133 -12.516 -13.375 1 83.88 477 TRP A N 1
ATOM 3807 C CA . TRP A 1 477 ? -12.875 -11.281 -13.617 1 83.88 477 TRP A CA 1
ATOM 3808 C C . TRP A 1 477 ? -14.344 -11.562 -13.883 1 83.88 477 TRP A C 1
ATOM 3810 O O . TRP A 1 477 ? -14.695 -12.641 -14.383 1 83.88 477 TRP A O 1
ATOM 3820 N N . LEU A 1 478 ? -15.133 -10.617 -13.547 1 68.38 478 LEU A N 1
ATOM 3821 C CA . LEU A 1 478 ? -16.578 -10.703 -13.656 1 68.38 478 LEU A CA 1
ATOM 3822 C C . LEU A 1 478 ? -17 -10.898 -15.109 1 68.38 478 LEU A C 1
ATOM 3824 O O . LEU A 1 478 ? -16.359 -10.383 -16.031 1 68.38 478 LEU A O 1
ATOM 3828 N N . SER A 1 479 ? -18.016 -11.758 -15.164 1 70.19 479 SER A N 1
ATOM 3829 C CA . SER A 1 479 ? -18.656 -11.867 -16.469 1 70.19 479 SER A CA 1
ATOM 3830 C C . SER A 1 479 ? -19.562 -10.672 -16.75 1 70.19 479 SER A C 1
ATOM 3832 O O . SER A 1 479 ? -20.453 -10.359 -15.961 1 70.19 479 SER A O 1
ATOM 3834 N N . GLN A 1 480 ? -19.281 -10.008 -17.781 1 67.12 480 GLN A N 1
ATOM 3835 C CA . GLN A 1 480 ? -20.078 -8.828 -18.141 1 67.12 480 GLN A CA 1
ATOM 3836 C C . GLN A 1 480 ? -21.562 -9.164 -18.25 1 67.12 480 GLN A C 1
ATOM 3838 O O . GLN A 1 480 ? -22.406 -8.406 -17.781 1 67.12 480 GLN A O 1
ATOM 3843 N N . ALA A 1 481 ? -21.781 -10.336 -18.766 1 64.06 481 ALA A N 1
ATOM 3844 C CA . ALA A 1 481 ? -23.172 -10.734 -18.984 1 64.06 481 ALA A CA 1
ATOM 3845 C C . ALA A 1 481 ? -23.891 -10.977 -17.672 1 64.06 481 ALA A C 1
ATOM 3847 O O . ALA A 1 481 ? -25.016 -10.508 -17.469 1 64.06 481 ALA A O 1
ATOM 3848 N N . GLN A 1 482 ? -23.25 -11.609 -16.781 1 70.69 482 GLN A N 1
ATOM 3849 C CA . GLN A 1 482 ? -23.859 -11.906 -15.492 1 70.69 482 GLN A CA 1
ATOM 3850 C C . GLN A 1 482 ? -24 -10.648 -14.641 1 70.69 482 GLN A C 1
ATOM 3852 O O . GLN A 1 482 ? -25.016 -10.461 -13.969 1 70.69 482 GLN A O 1
ATOM 3857 N N . HIS A 1 483 ? -23.078 -9.867 -14.758 1 76.69 483 HIS A N 1
ATOM 3858 C CA . HIS A 1 483 ? -23.094 -8.609 -14.023 1 76.69 483 HIS A CA 1
ATOM 3859 C C . HIS A 1 483 ? -24.203 -7.691 -14.523 1 76.69 483 HIS A C 1
ATOM 3861 O O . HIS A 1 483 ? -24.922 -7.082 -13.727 1 76.69 483 HIS A O 1
ATOM 3867 N N . GLU A 1 484 ? -24.328 -7.637 -15.852 1 75 484 GLU A N 1
ATOM 3868 C CA . GLU A 1 484 ? -25.359 -6.801 -16.469 1 75 484 GLU A CA 1
ATOM 3869 C C . GLU A 1 484 ? -26.766 -7.289 -16.094 1 75 484 GLU A C 1
ATOM 3871 O O . GLU A 1 484 ? -27.641 -6.484 -15.789 1 75 484 GLU A O 1
ATOM 3876 N N . LYS A 1 485 ? -26.906 -8.562 -16.078 1 78 485 LYS A N 1
ATOM 3877 C CA . LYS A 1 485 ? -28.219 -9.125 -15.734 1 78 485 LYS A CA 1
ATOM 3878 C C . LYS A 1 485 ? -28.578 -8.828 -14.281 1 78 485 LYS A C 1
ATOM 3880 O O . LYS A 1 485 ? -29.734 -8.5 -13.984 1 78 485 LYS A O 1
ATOM 3885 N N . HIS A 1 486 ? -27.672 -8.844 -13.492 1 83.75 486 HIS A N 1
ATOM 3886 C CA . HIS A 1 486 ? -27.922 -8.609 -12.078 1 83.75 486 HIS A CA 1
ATOM 3887 C C . HIS A 1 486 ? -28.297 -7.152 -11.82 1 83.75 486 HIS A C 1
ATOM 3889 O O . HIS A 1 486 ? -29.297 -6.871 -11.148 1 83.75 486 HIS A O 1
ATOM 3895 N N . CYS A 1 487 ? -27.703 -6.184 -12.398 1 88.94 487 CYS A N 1
ATOM 3896 C CA . CYS A 1 487 ? -27.922 -4.77 -12.109 1 88.94 487 CYS A CA 1
ATOM 3897 C C . CYS A 1 487 ? -29.078 -4.211 -12.914 1 88.94 487 CYS A C 1
ATOM 3899 O O . CYS A 1 487 ? -29.734 -3.248 -12.492 1 88.94 487 CYS A O 1
ATOM 3901 N N . TYR A 1 488 ? -29.453 -4.758 -14.102 1 86.62 488 TYR A N 1
ATOM 3902 C CA . TYR A 1 488 ? -30.516 -4.25 -14.969 1 86.62 488 TYR A CA 1
ATOM 3903 C C . TYR A 1 488 ? -31.844 -4.211 -14.227 1 86.62 488 TYR A C 1
ATOM 3905 O O . TYR A 1 488 ? -32.594 -3.229 -14.32 1 86.62 488 TYR A O 1
ATOM 3913 N N . GLY A 1 489 ? -32.094 -5.148 -13.359 1 85.88 489 GLY A N 1
ATOM 3914 C CA . GLY A 1 489 ? -33.375 -5.156 -12.68 1 85.88 489 GLY A CA 1
ATOM 3915 C C . GLY A 1 489 ? -33.281 -4.699 -11.234 1 85.88 489 GLY A C 1
ATOM 3916 O O . GLY A 1 489 ? -34.312 -4.566 -10.555 1 85.88 489 GLY A O 1
ATOM 3917 N N . THR A 1 490 ? -32.188 -4.203 -10.797 1 91.81 490 THR A N 1
ATOM 3918 C CA . THR A 1 490 ? -32.062 -3.99 -9.359 1 91.81 490 THR A CA 1
ATOM 3919 C C . THR A 1 490 ? -31.484 -2.613 -9.055 1 91.81 490 THR A C 1
ATOM 3921 O O . THR A 1 490 ? -31.547 -2.148 -7.918 1 91.81 490 THR A O 1
ATOM 3924 N N . TRP A 1 491 ? -31 -1.833 -10.039 1 90.5 491 TRP A N 1
ATOM 3925 C CA . TRP A 1 491 ? -30.312 -0.568 -9.812 1 90.5 491 TRP A CA 1
ATOM 3926 C C . TRP A 1 491 ? -31.219 0.438 -9.117 1 90.5 491 TRP A C 1
ATOM 3928 O O . TRP A 1 491 ? -30.766 1.22 -8.281 1 90.5 491 TRP A O 1
ATOM 3938 N N . TRP A 1 492 ? -32.562 0.463 -9.445 1 92.44 492 TRP A N 1
ATOM 3939 C CA . TRP A 1 492 ? -33.5 1.431 -8.898 1 92.44 492 TRP A CA 1
ATOM 3940 C C . TRP A 1 492 ? -33.719 1.193 -7.41 1 92.44 492 TRP A C 1
ATOM 3942 O O . TRP A 1 492 ? -34.125 2.105 -6.684 1 92.44 492 TRP A O 1
ATOM 3952 N N . ARG A 1 493 ? -33.469 0.011 -6.949 1 95.12 493 ARG A N 1
ATOM 3953 C CA . ARG A 1 493 ? -33.594 -0.31 -5.531 1 95.12 493 ARG A CA 1
ATOM 3954 C C . ARG A 1 493 ? -32.531 0.421 -4.707 1 95.12 493 ARG A C 1
ATOM 3956 O O . ARG A 1 493 ? -32.781 0.78 -3.555 1 95.12 493 ARG A O 1
ATOM 3963 N N . ASP A 1 494 ? -31.375 0.629 -5.297 1 95.5 494 ASP A N 1
ATOM 3964 C CA . ASP A 1 494 ? -30.344 1.414 -4.633 1 95.5 494 ASP A CA 1
ATOM 3965 C C . ASP A 1 494 ? -30.734 2.889 -4.562 1 95.5 494 ASP A C 1
ATOM 3967 O O . ASP A 1 494 ? -30.5 3.551 -3.549 1 95.5 494 ASP A O 1
ATOM 3971 N N . LEU A 1 495 ? -31.375 3.312 -5.594 1 94.88 495 LEU A N 1
ATOM 3972 C CA . LEU A 1 495 ? -31.797 4.707 -5.676 1 94.88 495 LEU A CA 1
ATOM 3973 C C . LEU A 1 495 ? -32.844 5.023 -4.609 1 94.88 495 LEU A C 1
ATOM 3975 O O . LEU A 1 495 ? -32.812 6.113 -4.031 1 94.88 495 LEU A O 1
ATOM 3979 N N . LEU A 1 496 ? -33.625 4.059 -4.312 1 95.81 496 LEU A N 1
ATOM 3980 C CA . LEU A 1 496 ? -34.688 4.258 -3.361 1 95.81 496 LEU A CA 1
ATOM 3981 C C . LEU A 1 496 ? -34.312 3.781 -1.97 1 95.81 496 LEU A C 1
ATOM 3983 O O . LEU A 1 496 ? -35.125 3.814 -1.041 1 95.81 496 LEU A O 1
ATOM 3987 N N . TYR A 1 497 ? -33.125 3.365 -1.791 1 96.75 497 TYR A N 1
ATOM 3988 C CA . TYR A 1 497 ? -32.594 2.883 -0.512 1 96.75 497 TYR A CA 1
ATOM 3989 C C . TYR A 1 497 ? -33.438 1.7 -0.01 1 96.75 497 TYR A C 1
ATOM 3991 O O . TYR A 1 497 ? -33.812 1.654 1.162 1 96.75 497 TYR A O 1
ATOM 3999 N N . MET A 1 498 ? -33.719 0.749 -0.927 1 95.69 498 MET A N 1
ATOM 4000 C CA . MET A 1 498 ? -34.469 -0.468 -0.606 1 95.69 498 MET A CA 1
ATOM 4001 C C . MET A 1 498 ? -33.656 -1.709 -0.931 1 95.69 498 MET A C 1
ATOM 4003 O O . MET A 1 498 ? -34.156 -2.828 -0.894 1 95.69 498 MET A O 1
ATOM 4007 N N . ASN A 1 499 ? -32.438 -1.514 -1.198 1 93.44 499 ASN A N 1
ATOM 4008 C CA . ASN A 1 499 ? -31.578 -2.592 -1.645 1 93.44 499 ASN A CA 1
ATOM 4009 C C . ASN A 1 499 ? -31.297 -3.584 -0.521 1 93.44 499 ASN A C 1
ATOM 4011 O O . ASN A 1 499 ? -30.984 -4.75 -0.78 1 93.44 499 ASN A O 1
ATOM 4015 N N . ASN A 1 500 ? -31.391 -3.156 0.778 1 93.44 500 ASN A N 1
ATOM 4016 C CA . ASN A 1 500 ? -31.156 -4.074 1.889 1 93.44 500 ASN A CA 1
ATOM 4017 C C . ASN A 1 500 ? -32.281 -5.086 2.018 1 93.44 500 ASN A C 1
ATOM 4019 O O . ASN A 1 500 ? -32.094 -6.203 2.498 1 93.44 500 ASN A O 1
ATOM 4023 N N . PHE A 1 501 ? -33.531 -4.676 1.512 1 92.81 501 PHE A N 1
ATOM 4024 C CA . PHE A 1 501 ? -34.688 -5.547 1.574 1 92.81 501 PHE A CA 1
ATOM 4025 C C . PHE A 1 501 ? -34.781 -6.43 0.337 1 92.81 501 PHE A C 1
ATOM 4027 O O . PHE A 1 501 ? -35.094 -7.613 0.435 1 92.81 501 PHE A O 1
ATOM 4034 N N . LEU A 1 502 ? -34.406 -5.891 -0.763 1 91.06 502 LEU A N 1
ATOM 4035 C CA . LEU A 1 502 ? -34.75 -6.531 -2.027 1 91.06 502 LEU A CA 1
ATOM 4036 C C . LEU A 1 502 ? -33.469 -6.918 -2.797 1 91.06 502 LEU A C 1
ATOM 4038 O O . LEU A 1 502 ? -33.562 -7.539 -3.859 1 91.06 502 LEU A O 1
ATOM 4042 N N . GLY A 1 503 ? -32.375 -6.652 -2.299 1 89.75 503 GLY A N 1
ATOM 4043 C CA . GLY A 1 503 ? -31.172 -6.855 -3.072 1 89.75 503 GLY A CA 1
ATOM 4044 C C . GLY A 1 503 ? -30.891 -5.727 -4.047 1 89.75 503 GLY A C 1
ATOM 4045 O O . GLY A 1 503 ? -31.812 -5.195 -4.672 1 89.75 503 GLY A O 1
ATOM 4046 N N . GLY A 1 504 ? -29.719 -5.289 -4.152 1 90.81 504 GLY A N 1
ATOM 4047 C CA . GLY A 1 504 ? -29.375 -4.18 -5.023 1 90.81 504 GLY A CA 1
ATOM 4048 C C . GLY A 1 504 ? -28.25 -4.516 -5.996 1 90.81 504 GLY A C 1
ATOM 4049 O O . GLY A 1 504 ? -27.859 -5.676 -6.117 1 90.81 504 GLY A O 1
ATOM 4050 N N . CYS A 1 505 ? -27.922 -3.539 -6.754 1 92 505 CYS A N 1
ATOM 4051 C CA . CYS A 1 505 ? -26.859 -3.682 -7.746 1 92 505 CYS A CA 1
ATOM 4052 C C . CYS A 1 505 ? -25.484 -3.664 -7.086 1 92 505 CYS A C 1
ATOM 4054 O O . CYS A 1 505 ? -24.641 -4.496 -7.398 1 92 505 CYS A O 1
ATOM 4056 N N . TYR A 1 506 ? -25.297 -2.777 -6.273 1 92.19 506 TYR A N 1
ATOM 4057 C CA . TYR A 1 506 ? -24.016 -2.58 -5.613 1 92.19 506 TYR A CA 1
ATOM 4058 C C . TYR A 1 506 ? -24.094 -2.938 -4.137 1 92.19 506 TYR A C 1
ATOM 4060 O O . TYR A 1 506 ? -24.75 -2.238 -3.357 1 92.19 506 TYR A O 1
ATOM 4068 N N . HIS A 1 507 ? -23.406 -3.922 -3.695 1 86.56 507 HIS A N 1
ATOM 4069 C CA . HIS A 1 507 ? -23.594 -4.586 -2.41 1 86.56 507 HIS A CA 1
ATOM 4070 C C . HIS A 1 507 ? -23.203 -3.672 -1.256 1 86.56 507 HIS A C 1
ATOM 4072 O O . HIS A 1 507 ? -23.75 -3.77 -0.161 1 86.56 507 HIS A O 1
ATOM 4078 N N . VAL A 1 508 ? -22.328 -2.807 -1.381 1 90.81 508 VAL A N 1
ATOM 4079 C CA . VAL A 1 508 ? -21.812 -2.004 -0.275 1 90.81 508 VAL A CA 1
ATOM 4080 C C . VAL A 1 508 ? -22.859 -0.965 0.136 1 90.81 508 VAL A C 1
ATOM 4082 O O . VAL A 1 508 ? -22.812 -0.453 1.257 1 90.81 508 VAL A O 1
ATOM 4085 N N . THR A 1 509 ? -23.922 -0.742 -0.661 1 94.62 509 THR A N 1
ATOM 4086 C CA . THR A 1 509 ? -24.906 0.319 -0.418 1 94.62 509 THR A CA 1
ATOM 4087 C C . THR A 1 509 ? -25.938 -0.118 0.618 1 94.62 509 THR A C 1
ATOM 4089 O O . THR A 1 509 ? -26.797 0.667 1.007 1 94.62 509 THR A O 1
ATOM 4092 N N . TRP A 1 510 ? -25.891 -1.312 1.138 1 94.5 510 TRP A N 1
ATOM 4093 C CA . TRP A 1 510 ? -26.812 -1.737 2.174 1 94.5 510 TRP A CA 1
ATOM 4094 C C . TRP A 1 510 ? -26.734 -0.824 3.393 1 94.5 510 TRP A C 1
ATOM 4096 O O . TRP A 1 510 ? -27.75 -0.505 4.008 1 94.5 510 TRP A O 1
ATOM 4106 N N . TYR A 1 511 ? -25.531 -0.469 3.775 1 95.38 511 TYR A N 1
ATOM 4107 C CA . TYR A 1 511 ? -25.312 0.407 4.922 1 95.38 511 TYR A CA 1
ATOM 4108 C C . TYR A 1 511 ? -26.062 1.721 4.754 1 95.38 511 TYR A C 1
ATOM 4110 O O . TYR A 1 511 ? -26.688 2.215 5.699 1 95.38 511 TYR A O 1
ATOM 4118 N N . LEU A 1 512 ? -25.984 2.303 3.547 1 96.38 512 LEU A N 1
ATOM 4119 C CA . LEU A 1 512 ? -26.641 3.576 3.277 1 96.38 512 LEU A CA 1
ATOM 4120 C C . LEU A 1 512 ? -28.156 3.432 3.365 1 96.38 512 LEU A C 1
ATOM 4122 O O . LEU A 1 512 ? -28.844 4.355 3.803 1 96.38 512 LEU A O 1
ATOM 4126 N N . ALA A 1 513 ? -28.641 2.264 2.924 1 97.12 513 ALA A N 1
ATOM 4127 C CA . ALA A 1 513 ? -30.078 2.012 3.012 1 97.12 513 ALA A CA 1
ATOM 4128 C C . ALA A 1 513 ? -30.547 1.982 4.465 1 97.12 513 ALA A C 1
ATOM 4130 O O . ALA A 1 513 ? -31.531 2.645 4.828 1 97.12 513 ALA A O 1
ATOM 4131 N N . VAL A 1 514 ? -29.828 1.334 5.305 1 97.06 514 VAL A N 1
ATOM 4132 C CA . VAL A 1 514 ? -30.188 1.229 6.715 1 97.06 514 VAL A CA 1
ATOM 4133 C C . VAL A 1 514 ? -30.062 2.594 7.383 1 97.06 514 VAL A C 1
ATOM 4135 O O . VAL A 1 514 ? -30.922 3.002 8.156 1 97.06 514 VAL A O 1
ATOM 4138 N N . ASP A 1 515 ? -28.969 3.273 7.094 1 96.75 515 ASP A N 1
ATOM 4139 C CA . ASP A 1 515 ? -28.734 4.602 7.66 1 96.75 515 ASP A CA 1
ATOM 4140 C C . ASP A 1 515 ? -29.859 5.559 7.273 1 96.75 515 ASP A C 1
ATOM 4142 O O . ASP A 1 515 ? -30.359 6.312 8.109 1 96.75 515 ASP A O 1
ATOM 4146 N N . MET A 1 516 ? -30.266 5.488 6.004 1 97.06 516 MET A N 1
ATOM 4147 C CA . MET A 1 516 ? -31.344 6.348 5.516 1 97.06 516 MET A CA 1
ATOM 4148 C C . MET A 1 516 ? -32.656 5.992 6.176 1 97.06 516 MET A C 1
ATOM 4150 O O . MET A 1 516 ? -33.438 6.883 6.547 1 97.06 516 MET A O 1
ATOM 4154 N N . GLN A 1 517 ? -32.969 4.793 6.332 1 97.5 517 GLN A N 1
ATOM 4155 C CA . GLN A 1 517 ? -34.219 4.344 6.934 1 97.5 517 GLN A CA 1
ATOM 4156 C C . GLN A 1 517 ? -34.281 4.75 8.406 1 97.5 517 GLN A C 1
ATOM 4158 O O . GLN A 1 517 ? -35.344 5.219 8.867 1 97.5 517 GLN A O 1
ATOM 4163 N N . LEU A 1 518 ? -33.188 4.605 9.117 1 97.69 518 LEU A N 1
ATOM 4164 C CA . LEU A 1 518 ? -33.156 5.035 10.508 1 97.69 518 LEU A CA 1
ATOM 4165 C C . LEU A 1 518 ? -33.219 6.555 10.609 1 97.69 518 LEU A C 1
ATOM 4167 O O . LEU A 1 518 ? -33.812 7.102 11.539 1 97.69 518 LEU A O 1
ATOM 4171 N N . TYR A 1 519 ? -32.594 7.234 9.695 1 97.31 519 TYR A N 1
ATOM 4172 C CA . TYR A 1 519 ? -32.656 8.695 9.617 1 97.31 519 TYR A CA 1
ATOM 4173 C C . TYR A 1 519 ? -34.094 9.172 9.398 1 97.31 519 TYR A C 1
ATOM 4175 O O . TYR A 1 519 ? -34.531 10.164 9.992 1 97.31 519 TYR A O 1
ATOM 4183 N N . LEU A 1 520 ? -34.844 8.445 8.594 1 96.75 520 LEU A N 1
ATOM 4184 C CA . LEU A 1 520 ? -36.219 8.812 8.266 1 96.75 520 LEU A CA 1
ATOM 4185 C C . LEU A 1 520 ? -37.094 8.75 9.5 1 96.75 520 LEU A C 1
ATOM 4187 O O . LEU A 1 520 ? -38.062 9.523 9.633 1 96.75 520 LEU A O 1
ATOM 4191 N N . ILE A 1 521 ? -36.781 7.938 10.445 1 96.69 521 ILE A N 1
ATOM 4192 C CA . ILE A 1 521 ? -37.594 7.766 11.633 1 96.69 521 ILE A CA 1
ATOM 4193 C C . ILE A 1 521 ? -37.031 8.609 12.781 1 96.69 521 ILE A C 1
ATOM 4195 O O . ILE A 1 521 ? -37.688 8.773 13.812 1 96.69 521 ILE A O 1
ATOM 4199 N N . SER A 1 522 ? -35.938 9.195 12.648 1 97.44 522 SER A N 1
ATOM 4200 C CA . SER A 1 522 ? -35.219 9.875 13.711 1 97.44 522 SER A CA 1
ATOM 4201 C C . SER A 1 522 ? -36 11.07 14.25 1 97.44 522 SER A C 1
ATOM 4203 O O . SER A 1 522 ? -35.844 11.445 15.414 1 97.44 522 SER A O 1
ATOM 4205 N N . PRO A 1 523 ? -36.906 11.781 13.406 1 96.75 523 PRO A N 1
ATOM 4206 C CA . PRO A 1 523 ? -37.656 12.938 13.93 1 96.75 523 PRO A CA 1
ATOM 4207 C C . PRO A 1 523 ? -38.531 12.586 15.125 1 96.75 523 PRO A C 1
ATOM 4209 O O . PRO A 1 523 ? -38.75 13.422 16 1 96.75 523 PRO A O 1
ATOM 4212 N N . ILE A 1 524 ? -39 11.383 15.227 1 97.06 524 ILE A N 1
ATOM 4213 C CA . ILE A 1 524 ? -39.812 10.945 16.344 1 97.06 524 ILE A CA 1
ATOM 4214 C C . ILE A 1 524 ? -39 11.016 17.641 1 97.06 524 ILE A C 1
ATOM 4216 O O . ILE A 1 524 ? -39.469 11.539 18.656 1 97.06 524 ILE A O 1
ATOM 4220 N N . PHE A 1 525 ? -37.812 10.578 17.609 1 97.94 525 PHE A N 1
ATOM 4221 C CA . PHE A 1 525 ? -36.938 10.57 18.781 1 97.94 525 PHE A CA 1
ATOM 4222 C C . PHE A 1 525 ? -36.438 11.977 19.094 1 97.94 525 PHE A C 1
ATOM 4224 O O . PHE A 1 525 ? -36.375 12.359 20.266 1 97.94 525 PHE A O 1
ATOM 4231 N N . LEU A 1 526 ? -36.125 12.75 18.062 1 97.56 526 LEU A N 1
ATOM 4232 C CA . LEU A 1 526 ? -35.625 14.102 18.25 1 97.56 526 LEU A CA 1
ATOM 4233 C C . LEU A 1 526 ? -36.688 15 18.891 1 97.56 526 LEU A C 1
ATOM 4235 O O . LEU A 1 526 ? -36.375 15.766 19.812 1 97.56 526 LEU A O 1
ATOM 4239 N N . LEU A 1 527 ? -37.906 14.844 18.406 1 96.69 527 LEU A N 1
ATOM 4240 C CA . LEU A 1 527 ? -39 15.633 18.953 1 96.69 527 LEU A CA 1
ATOM 4241 C C . LEU A 1 527 ? -39.25 15.25 20.406 1 96.69 527 LEU A C 1
ATOM 4243 O O . LEU A 1 527 ? -39.5 16.109 21.25 1 96.69 527 LEU A O 1
ATOM 4247 N N . ALA A 1 528 ? -39.188 13.984 20.656 1 97.44 528 ALA A N 1
ATOM 4248 C CA . ALA A 1 528 ? -39.375 13.508 22.016 1 97.44 528 ALA A CA 1
ATOM 4249 C C . ALA A 1 528 ? -38.281 14.016 22.953 1 97.44 528 ALA A C 1
ATOM 4251 O O . ALA A 1 528 ? -38.562 14.438 24.078 1 97.44 528 ALA A O 1
ATOM 4252 N N . LEU A 1 529 ? -37.062 13.969 22.531 1 97.5 529 LEU A N 1
ATOM 4253 C CA . LEU A 1 529 ? -35.906 14.414 23.328 1 97.5 529 LEU A CA 1
ATOM 4254 C C . LEU A 1 529 ? -36 15.922 23.594 1 97.5 529 LEU A C 1
ATOM 4256 O O . LEU A 1 529 ? -35.594 16.391 24.656 1 97.5 529 LEU A O 1
ATOM 4260 N N . TYR A 1 530 ? -36.469 16.656 22.578 1 96 530 TYR A N 1
ATOM 4261 C CA . TYR A 1 530 ? -36.531 18.109 22.688 1 96 530 TYR A CA 1
ATOM 4262 C C . TYR A 1 530 ? -37.656 18.531 23.641 1 96 530 TYR A C 1
ATOM 4264 O O . TYR A 1 530 ? -37.469 19.406 24.484 1 96 530 TYR A O 1
ATOM 4272 N N . ARG A 1 531 ? -38.875 17.938 23.562 1 95.69 531 ARG A N 1
ATOM 4273 C CA . ARG A 1 531 ? -40.062 18.344 24.328 1 95.69 531 ARG A CA 1
ATOM 4274 C C . ARG A 1 531 ? -40 17.797 25.75 1 95.69 531 ARG A C 1
ATOM 4276 O O . ARG A 1 531 ? -40.25 18.531 26.719 1 95.69 531 ARG A O 1
ATOM 4283 N N . LYS A 1 532 ? -39.812 16.484 25.812 1 97.25 532 LYS A N 1
ATOM 4284 C CA . LYS A 1 532 ? -39.688 15.797 27.094 1 97.25 532 LYS A CA 1
ATOM 4285 C C . LYS A 1 532 ? -38.531 14.828 27.094 1 97.25 532 LYS A C 1
ATOM 4287 O O . LYS A 1 532 ? -38.688 13.625 26.875 1 97.25 532 LYS A O 1
ATOM 4292 N N . PRO A 1 533 ? -37.406 15.25 27.484 1 96.56 533 PRO A N 1
ATOM 4293 C CA . PRO A 1 533 ? -36.156 14.461 27.406 1 96.56 533 PRO A CA 1
ATOM 4294 C C . PRO A 1 533 ? -36.312 13.094 28.078 1 96.56 533 PRO A C 1
ATOM 4296 O O . PRO A 1 533 ? -35.75 12.102 27.578 1 96.56 533 PRO A O 1
ATOM 4299 N N . ALA A 1 534 ? -37 13 29.172 1 97.25 534 ALA A N 1
ATOM 4300 C CA . ALA A 1 534 ? -37.188 11.727 29.859 1 97.25 534 ALA A CA 1
ATOM 4301 C C . ALA A 1 534 ? -37.938 10.727 28.984 1 97.25 534 ALA A C 1
ATOM 4303 O O . ALA A 1 534 ? -37.594 9.539 28.953 1 97.25 534 ALA A O 1
ATOM 4304 N N . VAL A 1 535 ? -38.938 11.172 28.328 1 97.19 535 VAL A N 1
ATOM 4305 C CA . VAL A 1 535 ? -39.719 10.328 27.422 1 97.19 535 VAL A CA 1
ATOM 4306 C C . VAL A 1 535 ? -38.844 9.906 26.234 1 97.19 535 VAL A C 1
ATOM 4308 O O . VAL A 1 535 ? -38.938 8.766 25.781 1 97.19 535 VAL A O 1
ATOM 4311 N N . GLY A 1 536 ? -38.094 10.898 25.719 1 97.75 536 GLY A N 1
ATOM 4312 C CA . GLY A 1 536 ? -37.188 10.586 24.625 1 97.75 536 GLY A CA 1
ATOM 4313 C C . GLY A 1 536 ? -36.188 9.508 24.953 1 97.75 536 GLY A C 1
ATOM 4314 O O . GLY A 1 536 ? -36 8.562 24.188 1 97.75 536 GLY A O 1
ATOM 4315 N N . ILE A 1 537 ? -35.562 9.594 26.062 1 97.75 537 ILE A N 1
ATOM 4316 C CA . ILE A 1 537 ? -34.562 8.617 26.516 1 97.75 537 ILE A CA 1
ATOM 4317 C C . ILE A 1 537 ? -35.25 7.27 26.75 1 97.75 537 ILE A C 1
ATOM 4319 O O . ILE A 1 537 ? -34.688 6.223 26.406 1 97.75 537 ILE A O 1
ATOM 4323 N N . CYS A 1 538 ? -36.406 7.281 27.328 1 97.62 538 CYS A N 1
ATOM 4324 C CA . CYS A 1 538 ? -37.156 6.051 27.562 1 97.62 538 CYS A CA 1
ATOM 4325 C C . CYS A 1 538 ? -37.5 5.367 26.234 1 97.62 538 CYS A C 1
ATOM 4327 O O . CYS A 1 538 ? -37.344 4.152 26.094 1 97.62 538 CYS A O 1
ATOM 4329 N N . LEU A 1 539 ? -37.969 6.145 25.328 1 97.75 539 LEU A N 1
ATOM 4330 C CA . LEU A 1 539 ? -38.312 5.613 24.016 1 97.75 539 LEU A CA 1
ATOM 4331 C C . LEU A 1 539 ? -37.062 4.988 23.344 1 97.75 539 LEU A C 1
ATOM 4333 O O . LEU A 1 539 ? -37.156 3.896 22.781 1 97.75 539 LEU A O 1
ATOM 4337 N N . LEU A 1 540 ? -35.969 5.699 23.344 1 98.44 540 LEU A N 1
ATOM 4338 C CA . LEU A 1 540 ? -34.719 5.199 22.766 1 98.44 540 LEU A CA 1
ATOM 4339 C C . LEU A 1 540 ? -34.281 3.91 23.453 1 98.44 540 LEU A C 1
ATOM 4341 O O . LEU A 1 540 ? -33.844 2.971 22.781 1 98.44 540 LEU A O 1
ATOM 4345 N N . THR A 1 541 ? -34.406 3.816 24.734 1 97.81 541 THR A N 1
ATOM 4346 C CA . THR A 1 541 ? -34 2.643 25.5 1 97.81 541 THR A CA 1
ATOM 4347 C C . THR A 1 541 ? -34.906 1.457 25.203 1 97.81 541 THR A C 1
ATOM 4349 O O . THR A 1 541 ? -34.438 0.337 25 1 97.81 541 THR A O 1
ATOM 4352 N N . VAL A 1 542 ? -36.156 1.701 25.172 1 97.75 542 VAL A N 1
ATOM 4353 C CA . VAL A 1 542 ? -37.125 0.645 24.891 1 97.75 542 VAL A CA 1
ATOM 4354 C C . VAL A 1 542 ? -36.906 0.1 23.484 1 97.75 542 VAL A C 1
ATOM 4356 O O . VAL A 1 542 ? -36.938 -1.113 23.266 1 97.75 542 VAL A O 1
ATOM 4359 N N . CYS A 1 543 ? -36.719 1.003 22.531 1 97.88 543 CYS A N 1
ATOM 4360 C CA . CYS A 1 543 ? -36.5 0.572 21.156 1 97.88 543 CYS A CA 1
ATOM 4361 C C . CYS A 1 543 ? -35.188 -0.206 21.047 1 97.88 543 CYS A C 1
ATOM 4363 O O . CYS A 1 543 ? -35.125 -1.174 20.281 1 97.88 543 CYS A O 1
ATOM 4365 N N . THR A 1 544 ? -34.125 0.225 21.734 1 98.12 544 THR A N 1
ATOM 4366 C CA . THR A 1 544 ? -32.875 -0.49 21.734 1 98.12 544 THR A CA 1
ATOM 4367 C C . THR A 1 544 ? -33.031 -1.894 22.312 1 98.12 544 THR A C 1
ATOM 4369 O O . THR A 1 544 ? -32.562 -2.873 21.719 1 98.12 544 THR A O 1
ATOM 4372 N N . LEU A 1 545 ? -33.75 -1.991 23.438 1 97.81 545 LEU A N 1
ATOM 4373 C CA . LEU A 1 545 ? -33.969 -3.281 24.078 1 97.81 545 LEU A CA 1
ATOM 4374 C C . LEU A 1 545 ? -34.844 -4.172 23.219 1 97.81 545 LEU A C 1
ATOM 4376 O O . LEU A 1 545 ? -34.656 -5.391 23.172 1 97.81 545 LEU A O 1
ATOM 4380 N N . ALA A 1 546 ? -35.812 -3.57 22.625 1 97.75 546 ALA A N 1
ATOM 4381 C CA . ALA A 1 546 ? -36.656 -4.324 21.719 1 97.75 546 ALA A CA 1
ATOM 4382 C C . ALA A 1 546 ? -35.875 -4.906 20.547 1 97.75 546 ALA A C 1
ATOM 4384 O O . ALA A 1 546 ? -36.094 -6.047 20.141 1 97.75 546 ALA A O 1
ATOM 4385 N N . SER A 1 547 ? -35 -4.09 19.953 1 97.62 547 SER A N 1
ATOM 4386 C CA . SER A 1 547 ? -34.156 -4.555 18.875 1 97.62 547 SER A CA 1
ATOM 4387 C C . SER A 1 547 ? -33.25 -5.684 19.328 1 97.62 547 SER A C 1
ATOM 4389 O O . SER A 1 547 ? -33.094 -6.695 18.641 1 97.62 547 SER A O 1
ATOM 4391 N N . ILE A 1 548 ? -32.625 -5.574 20.5 1 97.31 548 ILE A N 1
ATOM 4392 C CA . ILE A 1 548 ? -31.75 -6.59 21.062 1 97.31 548 ILE A CA 1
ATOM 4393 C C . ILE A 1 548 ? -32.531 -7.875 21.312 1 97.31 548 ILE A C 1
ATOM 4395 O O . ILE A 1 548 ? -32.062 -8.969 20.984 1 97.31 548 ILE A O 1
ATOM 4399 N N . SER A 1 549 ? -33.75 -7.719 21.875 1 96.69 549 SER A N 1
ATOM 4400 C CA . SER A 1 549 ? -34.594 -8.875 22.188 1 96.69 549 SER A CA 1
ATOM 4401 C C . SER A 1 549 ? -35.031 -9.594 20.906 1 96.69 549 SER A C 1
ATOM 4403 O O . SER A 1 549 ? -35.062 -10.828 20.875 1 96.69 549 SER A O 1
ATOM 4405 N N . TYR A 1 550 ? -35.375 -8.852 19.953 1 96.25 550 TYR A N 1
ATOM 4406 C CA . TYR A 1 550 ? -35.719 -9.461 18.688 1 96.25 550 TYR A CA 1
ATOM 4407 C C . TYR A 1 550 ? -34.562 -10.242 18.094 1 96.25 550 TYR A C 1
ATOM 4409 O O . TYR A 1 550 ? -34.75 -11.352 17.578 1 96.25 550 TYR A O 1
ATOM 4417 N N . THR A 1 551 ? -33.375 -9.664 18.094 1 94.56 551 THR A N 1
ATOM 4418 C CA . THR A 1 551 ? -32.188 -10.32 17.578 1 94.56 551 THR A CA 1
ATOM 4419 C C . THR A 1 551 ? -31.875 -11.586 18.375 1 94.56 551 THR A C 1
ATOM 4421 O O . THR A 1 551 ? -31.453 -12.594 17.797 1 94.56 551 THR A O 1
ATOM 4424 N N . LEU A 1 552 ? -32.094 -11.477 19.688 1 94.5 552 LEU A N 1
ATOM 4425 C CA . LEU A 1 552 ? -31.891 -12.641 20.547 1 94.5 552 LEU A CA 1
ATOM 4426 C C . LEU A 1 552 ? -32.875 -13.75 20.156 1 94.5 552 LEU A C 1
ATOM 4428 O O . LEU A 1 552 ? -32.469 -14.914 20.047 1 94.5 552 LEU A O 1
ATOM 4432 N N . TYR A 1 553 ? -34.031 -13.359 19.984 1 94.19 553 TYR A N 1
ATOM 4433 C CA . TYR A 1 553 ? -35.062 -14.305 19.609 1 94.19 553 TYR A CA 1
ATOM 4434 C C . TYR A 1 553 ? -34.781 -14.938 18.25 1 94.19 553 TYR A C 1
ATOM 4436 O O . TYR A 1 553 ? -34.812 -16.156 18.109 1 94.19 553 TYR A O 1
ATOM 4444 N N . LEU A 1 554 ? -34.469 -14.117 17.281 1 92.19 554 LEU A N 1
ATOM 4445 C CA . LEU A 1 554 ? -34.156 -14.578 15.93 1 92.19 554 LEU A CA 1
ATOM 4446 C C . LEU A 1 554 ? -32.969 -15.508 15.93 1 92.19 554 LEU A C 1
ATOM 4448 O O . LEU A 1 554 ? -32.969 -16.562 15.289 1 92.19 554 LEU A O 1
ATOM 4452 N N . SER A 1 555 ? -31.906 -15.133 16.594 1 89.19 555 SER A N 1
ATOM 4453 C CA . SER A 1 555 ? -30.672 -15.914 16.625 1 89.19 555 SER A CA 1
ATOM 4454 C C . SER A 1 555 ? -30.891 -17.25 17.312 1 89.19 555 SER A C 1
ATOM 4456 O O . SER A 1 555 ? -30.359 -18.281 16.875 1 89.19 555 SER A O 1
ATOM 4458 N N . TYR A 1 556 ? -31.688 -17.234 18.344 1 89.25 556 TYR A N 1
ATOM 4459 C CA . TYR A 1 556 ? -31.922 -18.469 19.094 1 89.25 556 TYR A CA 1
ATOM 4460 C C . TYR A 1 556 ? -32.812 -19.422 18.328 1 89.25 556 TYR A C 1
ATOM 4462 O O . TYR A 1 556 ? -32.562 -20.625 18.281 1 89.25 556 TYR A O 1
ATOM 4470 N N . THR A 1 557 ? -33.75 -18.953 17.656 1 89.88 557 THR A N 1
ATOM 4471 C CA . THR A 1 557 ? -34.75 -19.797 16.984 1 89.88 557 THR A CA 1
ATOM 4472 C C . THR A 1 557 ? -34.188 -20.281 15.648 1 89.88 557 THR A C 1
ATOM 4474 O O . THR A 1 557 ? -34.438 -21.438 15.258 1 89.88 557 THR A O 1
ATOM 4477 N N . LYS A 1 558 ? -33.5 -19.422 15 1 87 558 LYS A N 1
ATOM 4478 C CA . LYS A 1 558 ? -33 -19.812 13.68 1 87 558 LYS A CA 1
ATOM 4479 C C . LYS A 1 558 ? -31.578 -20.328 13.766 1 87 558 LYS A C 1
ATOM 4481 O O . LYS A 1 558 ? -30.953 -20.609 12.742 1 87 558 LYS A O 1
ATOM 4486 N N . HIS A 1 559 ? -31.031 -20.391 14.938 1 80.62 559 HIS A N 1
ATOM 4487 C CA . HIS A 1 559 ? -29.688 -20.922 15.18 1 80.62 559 HIS A CA 1
ATOM 4488 C C . HIS A 1 559 ? -28.656 -20.203 14.328 1 80.62 559 HIS A C 1
ATOM 4490 O O . HIS A 1 559 ? -27.859 -20.859 13.641 1 80.62 559 HIS A O 1
ATOM 4496 N N . LEU A 1 560 ? -28.719 -18.922 14.359 1 78.69 560 LEU A N 1
ATOM 4497 C CA . LEU A 1 560 ? -27.75 -18.125 13.625 1 78.69 560 LEU A CA 1
ATOM 4498 C C . LEU A 1 560 ? -26.359 -18.281 14.242 1 78.69 560 LEU A C 1
ATOM 4500 O O . LEU A 1 560 ? -26.219 -18.328 15.461 1 78.69 560 LEU A O 1
ATOM 4504 N N . THR A 1 561 ? -25.359 -18.594 13.32 1 70.19 561 THR A N 1
ATOM 4505 C CA . THR A 1 561 ? -23.984 -18.656 13.797 1 70.19 561 THR A CA 1
ATOM 4506 C C . THR A 1 561 ? -23.172 -17.484 13.281 1 70.19 561 THR A C 1
ATOM 4508 O O . THR A 1 561 ? -23.391 -17.016 12.156 1 70.19 561 THR A O 1
ATOM 4511 N N . HIS A 1 562 ? -22.422 -16.797 14.164 1 62.62 562 HIS A N 1
ATOM 4512 C CA . HIS A 1 562 ? -21.641 -15.602 13.836 1 62.62 562 HIS A CA 1
ATOM 4513 C C . HIS A 1 562 ? -20.531 -15.93 12.852 1 62.62 562 HIS A C 1
ATOM 4515 O O . HIS A 1 562 ? -20.031 -15.047 12.148 1 62.62 562 HIS A O 1
ATOM 4521 N N . VAL A 1 563 ? -20.047 -17.156 12.844 1 54.84 563 VAL A N 1
ATOM 4522 C CA . VAL A 1 563 ? -18.75 -17.406 12.234 1 54.84 563 VAL A CA 1
ATOM 4523 C C . VAL A 1 563 ? -18.891 -17.484 10.719 1 54.84 563 VAL A C 1
ATOM 4525 O O . VAL A 1 563 ? -19.672 -18.297 10.203 1 54.84 563 VAL A O 1
ATOM 4528 N N . LEU A 1 564 ? -18.438 -16.359 10.062 1 51.16 564 LEU A N 1
ATOM 4529 C CA . LEU A 1 564 ? -18.453 -16.297 8.609 1 51.16 564 LEU A CA 1
ATOM 4530 C C . LEU A 1 564 ? -17.906 -17.594 8 1 51.16 564 LEU A C 1
ATOM 4532 O O . LEU A 1 564 ? -18.375 -18.031 6.945 1 51.16 564 LEU A O 1
ATOM 4536 N N . VAL A 1 565 ? -16.859 -18.188 8.602 1 48.03 565 VAL A N 1
ATOM 4537 C CA . VAL A 1 565 ? -16.156 -19.25 7.906 1 48.03 565 VAL A CA 1
ATOM 4538 C C . VAL A 1 565 ? -16.953 -20.547 8.023 1 48.03 565 VAL A C 1
ATOM 4540 O O . VAL A 1 565 ? -16.922 -21.391 7.121 1 48.03 565 VAL A O 1
ATOM 4543 N N . LYS A 1 566 ? -17.641 -20.734 9.266 1 46.31 566 LYS A N 1
ATOM 4544 C CA . LYS A 1 566 ? -18.328 -22.016 9.414 1 46.31 566 LYS A CA 1
ATOM 4545 C C . LYS A 1 566 ? -19.547 -22.109 8.5 1 46.31 566 LYS A C 1
ATOM 4547 O O . LYS A 1 566 ? -20.234 -23.125 8.469 1 46.31 566 LYS A O 1
ATOM 4552 N N . MET A 1 567 ? -19.797 -21.016 7.977 1 45.47 567 MET A N 1
ATOM 4553 C CA . MET A 1 567 ? -21.109 -21.219 7.344 1 45.47 567 MET A CA 1
ATOM 4554 C C . MET A 1 567 ? -21 -22.188 6.172 1 45.47 567 MET A C 1
ATOM 4556 O O . MET A 1 567 ? -20.469 -21.828 5.117 1 45.47 567 MET A O 1
ATOM 4560 N N . LYS A 1 568 ? -20.75 -23.469 6.586 1 45.53 568 LYS A N 1
ATOM 4561 C CA . LYS A 1 568 ? -20.75 -24.641 5.719 1 45.53 568 LYS A CA 1
ATOM 4562 C C . LYS A 1 568 ? -21.656 -24.438 4.516 1 45.53 568 LYS A C 1
ATOM 4564 O O . LYS A 1 568 ? -21.375 -24.922 3.42 1 45.53 568 LYS A O 1
ATOM 4569 N N . HIS A 1 569 ? -22.938 -23.797 4.832 1 52.44 569 HIS A N 1
ATOM 4570 C CA . HIS A 1 569 ? -23.953 -23.781 3.787 1 52.44 569 HIS A CA 1
ATOM 4571 C C . HIS A 1 569 ? -24.234 -22.375 3.293 1 52.44 569 HIS A C 1
ATOM 4573 O O . HIS A 1 569 ? -24.453 -21.453 4.098 1 52.44 569 HIS A O 1
ATOM 4579 N N . ARG A 1 570 ? -23.859 -22.062 2.076 1 58.75 570 ARG A N 1
ATOM 4580 C CA . ARG A 1 570 ? -24.188 -20.828 1.374 1 58.75 570 ARG A CA 1
ATOM 4581 C C . ARG A 1 570 ? -25.562 -20.297 1.806 1 58.75 570 ARG A C 1
ATOM 4583 O O . ARG A 1 570 ? -25.75 -19.094 1.946 1 58.75 570 ARG A O 1
ATOM 4590 N N . ALA A 1 571 ? -26.422 -21.25 2.158 1 61.56 571 ALA A N 1
ATOM 4591 C CA . ALA A 1 571 ? -27.797 -20.859 2.521 1 61.56 571 ALA A CA 1
ATOM 4592 C C . ALA A 1 571 ? -27.812 -20.188 3.891 1 61.56 571 ALA A C 1
ATOM 4594 O O . ALA A 1 571 ? -28.547 -19.219 4.098 1 61.56 571 ALA A O 1
ATOM 4595 N N . SER A 1 572 ? -26.984 -20.656 4.762 1 65.75 572 SER A N 1
ATOM 4596 C CA . SER A 1 572 ? -26.922 -20.078 6.102 1 65.75 572 SER A CA 1
ATOM 4597 C C . SER A 1 572 ? -26.281 -18.703 6.09 1 65.75 572 SER A C 1
ATOM 4599 O O . SER A 1 572 ? -26.703 -17.797 6.816 1 65.75 572 SER A O 1
ATOM 4601 N N . GLN A 1 573 ? -25.406 -18.562 5.16 1 72.94 573 GLN A N 1
ATOM 4602 C CA . GLN A 1 573 ? -24.75 -17.266 5.043 1 72.94 573 GLN A CA 1
ATOM 4603 C C . GLN A 1 573 ? -25.703 -16.219 4.465 1 72.94 573 GLN A C 1
ATOM 4605 O O . GLN A 1 573 ? -25.734 -15.07 4.922 1 72.94 573 GLN A O 1
ATOM 4610 N N . LYS A 1 574 ? -26.422 -16.719 3.537 1 75.75 574 LYS A N 1
ATOM 4611 C CA . LYS A 1 574 ? -27.406 -15.828 2.926 1 75.75 574 LYS A CA 1
ATOM 4612 C C . LYS A 1 574 ? -28.484 -15.438 3.922 1 75.75 574 LYS A C 1
ATOM 4614 O O . LYS A 1 574 ? -28.906 -14.281 3.971 1 75.75 574 LYS A O 1
ATOM 4619 N N . PHE A 1 575 ? -28.922 -16.359 4.715 1 76.25 575 PHE A N 1
ATOM 4620 C CA . PHE A 1 575 ? -29.938 -16.094 5.719 1 76.25 575 PHE A CA 1
ATOM 4621 C C . PHE A 1 575 ? -29.422 -15.109 6.77 1 76.25 575 PHE A C 1
ATOM 4623 O O . PHE A 1 575 ? -30.125 -14.172 7.145 1 76.25 575 PHE A O 1
ATOM 4630 N N . PHE A 1 576 ? -28.25 -15.305 7.203 1 81 576 PHE A N 1
ATOM 4631 C CA . PHE A 1 576 ? -27.641 -14.406 8.18 1 81 576 PHE A CA 1
ATOM 4632 C C . PHE A 1 576 ? -27.578 -12.984 7.641 1 81 576 PHE A C 1
ATOM 4634 O O . PHE A 1 576 ? -27.922 -12.031 8.352 1 81 576 PHE A O 1
ATOM 4641 N N . ARG A 1 577 ? -27.266 -12.914 6.484 1 83.25 577 ARG A N 1
ATOM 4642 C CA . ARG A 1 577 ? -27.125 -11.602 5.875 1 83.25 577 ARG A CA 1
ATOM 4643 C C . ARG A 1 577 ? -28.484 -10.938 5.668 1 83.25 577 ARG A C 1
ATOM 4645 O O . ARG A 1 577 ? -28.703 -9.812 6.113 1 83.25 577 ARG A O 1
ATOM 4652 N N . ASP A 1 578 ? -29.422 -11.672 5.121 1 85.94 578 ASP A N 1
ATOM 4653 C CA . ASP A 1 578 ? -30.688 -11.086 4.66 1 85.94 578 ASP A CA 1
ATOM 4654 C C . ASP A 1 578 ? -31.672 -10.922 5.816 1 85.94 578 ASP A C 1
ATOM 4656 O O . ASP A 1 578 ? -32.531 -10.039 5.785 1 85.94 578 ASP A O 1
ATOM 4660 N N . GLN A 1 579 ? -31.484 -11.703 6.848 1 85.88 579 GLN A N 1
ATOM 4661 C CA . GLN A 1 579 ? -32.5 -11.664 7.895 1 85.88 579 GLN A CA 1
ATOM 4662 C C . GLN A 1 579 ? -31.953 -11.031 9.172 1 85.88 579 GLN A C 1
ATOM 4664 O O . GLN A 1 579 ? -32.688 -10.812 10.133 1 85.88 579 GLN A O 1
ATOM 4669 N N . TYR A 1 580 ? -30.766 -10.734 9.148 1 88.56 580 TYR A N 1
ATOM 4670 C CA . TYR A 1 580 ? -30.219 -10.156 10.367 1 88.56 580 TYR A CA 1
ATOM 4671 C C . TYR A 1 580 ? -29.281 -8.992 10.039 1 88.56 580 TYR A C 1
ATOM 4673 O O . TYR A 1 580 ? -29.578 -7.844 10.383 1 88.56 580 TYR A O 1
ATOM 4681 N N . TYR A 1 581 ? -28.312 -9.203 9.25 1 88.12 581 TYR A N 1
ATOM 4682 C CA . TYR A 1 581 ? -27.188 -8.297 9.109 1 88.12 581 TYR A CA 1
ATOM 4683 C C . TYR A 1 581 ? -27.594 -7.012 8.406 1 88.12 581 TYR A C 1
ATOM 4685 O O . TYR A 1 581 ? -27.047 -5.941 8.695 1 88.12 581 TYR A O 1
ATOM 4693 N N . VAL A 1 582 ? -28.578 -7.035 7.508 1 92.88 582 VAL A N 1
ATOM 4694 C CA . VAL A 1 582 ? -28.812 -5.855 6.684 1 92.88 582 VAL A CA 1
ATOM 4695 C C . VAL A 1 582 ? -30.172 -5.258 7.027 1 92.88 582 VAL A C 1
ATOM 4697 O O . VAL A 1 582 ? -30.641 -4.336 6.355 1 92.88 582 VAL A O 1
ATOM 4700 N N . LEU A 1 583 ? -30.828 -5.719 8.078 1 94.44 583 LEU A N 1
ATOM 4701 C CA . LEU A 1 583 ? -32.156 -5.207 8.422 1 94.44 583 LEU A CA 1
ATOM 4702 C C . LEU A 1 583 ? -32.062 -4.082 9.438 1 94.44 583 LEU A C 1
ATOM 4704 O O . LEU A 1 583 ? -31.297 -4.18 10.406 1 94.44 583 LEU A O 1
ATOM 4708 N N . PRO A 1 584 ? -32.75 -3.023 9.273 1 96 584 PRO A N 1
ATOM 4709 C CA . PRO A 1 584 ? -32.625 -1.838 10.125 1 96 584 PRO A CA 1
ATOM 4710 C C . PRO A 1 584 ? -33.062 -2.104 11.57 1 96 584 PRO A C 1
ATOM 4712 O O . PRO A 1 584 ? -32.469 -1.53 12.5 1 96 584 PRO A O 1
ATOM 4715 N N . TRP A 1 585 ? -34.094 -3.008 11.781 1 95.25 585 TRP A N 1
ATOM 4716 C CA . TRP A 1 585 ? -34.562 -3.219 13.148 1 95.25 585 TRP A CA 1
ATOM 4717 C C . TRP A 1 585 ? -33.594 -4.109 13.914 1 95.25 585 TRP A C 1
ATOM 4719 O O . TRP A 1 585 ? -33.562 -4.121 15.148 1 95.25 585 TRP A O 1
ATOM 4729 N N . CYS A 1 586 ? -32.719 -4.816 13.25 1 93.75 586 CYS A N 1
ATOM 4730 C CA . CYS A 1 586 ? -31.688 -5.598 13.914 1 93.75 586 CYS A CA 1
ATOM 4731 C C . CYS A 1 586 ? -30.438 -4.77 14.117 1 93.75 586 CYS A C 1
ATOM 4733 O O . CYS A 1 586 ? -29.672 -5 15.062 1 93.75 586 CYS A O 1
ATOM 4735 N N . ARG A 1 587 ? -30.234 -3.771 13.234 1 94.38 587 ARG A N 1
ATOM 4736 C CA . ARG A 1 587 ? -29.016 -2.973 13.258 1 94.38 587 ARG A CA 1
ATOM 4737 C C . ARG A 1 587 ? -29.234 -1.645 13.977 1 94.38 587 ARG A C 1
ATOM 4739 O O . ARG A 1 587 ? -28.328 -0.812 14.062 1 94.38 587 ARG A O 1
ATOM 4746 N N . ALA A 1 588 ? -30.328 -1.435 14.594 1 97.44 588 ALA A N 1
ATOM 4747 C CA . ALA A 1 588 ? -30.766 -0.148 15.125 1 97.44 588 ALA A CA 1
ATOM 4748 C C . ALA A 1 588 ? -30 0.21 16.406 1 97.44 588 ALA A C 1
ATOM 4750 O O . ALA A 1 588 ? -29.766 1.388 16.672 1 97.44 588 ALA A O 1
ATOM 4751 N N . PRO A 1 589 ? -29.578 -0.748 17.203 1 97.62 589 PRO A N 1
ATOM 4752 C CA . PRO A 1 589 ? -29.031 -0.398 18.516 1 97.62 589 PRO A CA 1
ATOM 4753 C C . PRO A 1 589 ? -27.859 0.57 18.422 1 97.62 589 PRO A C 1
ATOM 4755 O O . PRO A 1 589 ? -27.828 1.585 19.125 1 97.62 589 PRO A O 1
ATOM 4758 N N . PRO A 1 590 ? -26.859 0.364 17.594 1 97.88 590 PRO A N 1
ATOM 4759 C CA . PRO A 1 590 ? -25.766 1.344 17.5 1 97.88 590 PRO A CA 1
ATOM 4760 C C . PRO A 1 590 ? -26.266 2.746 17.172 1 97.88 590 PRO A C 1
ATOM 4762 O O . PRO A 1 590 ? -25.781 3.732 17.734 1 97.88 590 PRO A O 1
ATOM 4765 N N . TYR A 1 591 ? -27.203 2.848 16.297 1 98.44 591 TYR A N 1
ATOM 4766 C CA . TYR A 1 591 ? -27.781 4.133 15.898 1 98.44 591 TYR A CA 1
ATOM 4767 C C . TYR A 1 591 ? -28.5 4.789 17.062 1 98.44 591 TYR A C 1
ATOM 4769 O O . TYR A 1 591 ? -28.312 5.977 17.328 1 98.44 591 TYR A O 1
ATOM 4777 N N . LEU A 1 592 ? -29.297 4.027 17.797 1 98.62 592 LEU A N 1
ATOM 4778 C CA . LEU A 1 592 ? -30.078 4.547 18.906 1 98.62 592 LEU A CA 1
ATOM 4779 C C . LEU A 1 592 ? -29.172 4.945 20.078 1 98.62 592 LEU A C 1
ATOM 4781 O O . LEU A 1 592 ? -29.422 5.957 20.734 1 98.62 592 LEU A O 1
ATOM 4785 N N . ILE A 1 593 ? -28.172 4.191 20.266 1 98.19 593 ILE A N 1
ATOM 4786 C CA . ILE A 1 593 ? -27.188 4.516 21.297 1 98.19 593 ILE A CA 1
ATOM 4787 C C . ILE A 1 593 ? -26.469 5.816 20.938 1 98.19 593 ILE A C 1
ATOM 4789 O O . ILE A 1 593 ? -26.219 6.656 21.797 1 98.19 593 ILE A O 1
ATOM 4793 N N . GLY A 1 594 ? -26.188 5.973 19.672 1 98.06 594 GLY A N 1
ATOM 4794 C CA . GLY A 1 594 ? -25.594 7.215 19.219 1 98.06 594 GLY A CA 1
ATOM 4795 C C . GLY A 1 594 ? -26.469 8.422 19.453 1 98.06 594 GLY A C 1
ATOM 4796 O O . GLY A 1 594 ? -25.984 9.492 19.828 1 98.06 594 GLY A O 1
ATOM 4797 N N . MET A 1 595 ? -27.75 8.25 19.344 1 98.25 595 MET A N 1
ATOM 4798 C CA . MET A 1 595 ? -28.688 9.344 19.594 1 98.25 595 MET A CA 1
ATOM 4799 C C . MET A 1 595 ? -28.688 9.734 21.078 1 98.25 595 MET A C 1
ATOM 4801 O O . MET A 1 595 ? -28.703 10.922 21.406 1 98.25 595 MET A O 1
ATOM 4805 N N . VAL A 1 596 ? -28.609 8.742 21.891 1 97.81 596 VAL A N 1
ATOM 4806 C CA . VAL A 1 596 ? -28.562 9.016 23.328 1 97.81 596 VAL A CA 1
ATOM 4807 C C . VAL A 1 596 ? -27.297 9.797 23.656 1 97.81 596 VAL A C 1
ATOM 4809 O O . VAL A 1 596 ? -27.344 10.773 24.406 1 97.81 596 VAL A O 1
ATOM 4812 N N . MET A 1 597 ? -26.266 9.344 23.078 1 95.81 597 MET A N 1
ATOM 4813 C CA . MET A 1 597 ? -24.984 10.008 23.344 1 95.81 597 MET A CA 1
ATOM 4814 C C . MET A 1 597 ? -24.984 11.438 22.797 1 95.81 597 MET A C 1
ATOM 4816 O O . MET A 1 597 ? -24.438 12.344 23.422 1 95.81 597 MET A O 1
ATOM 4820 N N . GLY A 1 598 ? -25.578 11.609 21.641 1 95.81 598 GLY A N 1
ATOM 4821 C CA . GLY A 1 598 ? -25.719 12.953 21.109 1 95.81 598 GLY A CA 1
ATOM 4822 C C . GLY A 1 598 ? -26.484 13.883 22.016 1 95.81 598 GLY A C 1
ATOM 4823 O O . GLY A 1 598 ? -26.141 15.055 22.172 1 95.81 598 GLY A O 1
ATOM 4824 N N . TYR A 1 599 ? -27.469 13.359 22.672 1 96.94 599 TYR A N 1
ATOM 4825 C CA . TYR A 1 599 ? -28.266 14.117 23.625 1 96.94 599 TYR A CA 1
ATOM 4826 C C . TYR A 1 599 ? -27.438 14.477 24.859 1 96.94 599 TYR A C 1
ATOM 4828 O O . TYR A 1 599 ? -27.484 15.609 25.344 1 96.94 599 TYR A O 1
ATOM 4836 N N . VAL A 1 600 ? -26.703 13.531 25.328 1 94.31 600 VAL A N 1
ATOM 4837 C CA . VAL A 1 600 ? -25.875 13.75 26.516 1 94.31 600 VAL A CA 1
ATOM 4838 C C . VAL A 1 600 ? -24.844 14.836 26.234 1 94.31 600 VAL A C 1
ATOM 4840 O O . VAL A 1 600 ? -24.641 15.727 27.062 1 94.31 600 VAL A O 1
ATOM 4843 N N . LEU A 1 601 ? -24.266 14.828 25.109 1 91.94 601 LEU A N 1
ATOM 4844 C CA . LEU A 1 601 ? -23.266 15.828 24.75 1 91.94 601 LEU A CA 1
ATOM 4845 C C . LEU A 1 601 ? -23.906 17.203 24.609 1 91.94 601 LEU A C 1
ATOM 4847 O O . LEU A 1 601 ? -23.297 18.219 24.953 1 91.94 601 LEU A O 1
ATOM 4851 N N . HIS A 1 602 ? -25.109 17.219 24.094 1 92.25 602 HIS A N 1
ATOM 4852 C CA . HIS A 1 602 ? -25.828 18.469 23.953 1 92.25 602 HIS A CA 1
ATOM 4853 C C . HIS A 1 602 ? -26.188 19.062 25.312 1 92.25 602 HIS A C 1
ATOM 4855 O O . HIS A 1 602 ? -25.984 20.25 25.547 1 92.25 602 HIS A O 1
ATOM 4861 N N . ARG A 1 603 ? -26.656 18.234 26.172 1 92.25 603 ARG A N 1
ATOM 4862 C CA . ARG A 1 603 ? -27.109 18.656 27.484 1 92.25 603 ARG A CA 1
ATOM 4863 C C . ARG A 1 603 ? -25.938 19.125 28.344 1 92.25 603 ARG A C 1
ATOM 4865 O O . ARG A 1 603 ? -26.062 20.094 29.094 1 92.25 603 ARG A O 1
ATOM 4872 N N . THR A 1 604 ? -24.828 18.5 28.203 1 89.94 604 THR A N 1
ATOM 4873 C CA . THR A 1 604 ? -23.656 18.828 29.016 1 89.94 604 THR A CA 1
ATOM 4874 C C . THR A 1 604 ? -22.781 19.875 28.328 1 89.94 604 THR A C 1
ATOM 4876 O O . THR A 1 604 ? -21.781 20.312 28.875 1 89.94 604 THR A O 1
ATOM 4879 N N . ARG A 1 605 ? -23.016 20.312 27.172 1 85.75 605 ARG A N 1
ATOM 4880 C CA . ARG A 1 605 ? -22.25 21.266 26.375 1 85.75 605 ARG A CA 1
ATOM 4881 C C . ARG A 1 605 ? -20.797 20.812 26.25 1 85.75 605 ARG A C 1
ATOM 4883 O O . ARG A 1 605 ? -19.875 21.625 26.375 1 85.75 605 ARG A O 1
ATOM 4890 N N . MET A 1 606 ? -20.688 19.438 26.188 1 83.44 606 MET A N 1
ATOM 4891 C CA . MET A 1 606 ? -19.391 18.797 25.984 1 83.44 606 MET A CA 1
ATOM 4892 C C . MET A 1 606 ? -18.453 19.094 27.141 1 83.44 606 MET A C 1
ATOM 4894 O O . MET A 1 606 ? -17.234 19.141 26.953 1 83.44 606 MET A O 1
ATOM 4898 N N . LYS A 1 607 ? -18.969 19.531 28.234 1 84.19 607 LYS A N 1
ATOM 4899 C CA . LYS A 1 607 ? -18.172 19.797 29.438 1 84.19 607 LYS A CA 1
ATOM 4900 C C . LYS A 1 607 ? -18.438 18.734 30.5 1 84.19 607 LYS A C 1
ATOM 4902 O O . LYS A 1 607 ? -19.359 18.891 31.312 1 84.19 607 LYS A O 1
ATOM 4907 N N . ILE A 1 608 ? -17.859 17.703 30.344 1 83.12 608 ILE A N 1
ATOM 4908 C CA . ILE A 1 608 ? -17.969 16.625 31.344 1 83.12 608 ILE A CA 1
ATOM 4909 C C . ILE A 1 608 ? -16.625 16.406 32.031 1 83.12 608 ILE A C 1
ATOM 4911 O O . ILE A 1 608 ? -15.617 16.156 31.359 1 83.12 608 ILE A O 1
ATOM 4915 N N . SER A 1 609 ? -16.469 16.703 33.219 1 82.94 609 SER A N 1
ATOM 4916 C CA . SER A 1 609 ? -15.25 16.422 33.969 1 82.94 609 SER A CA 1
ATOM 4917 C C . SER A 1 609 ? -15.281 15.031 34.594 1 82.94 609 SER A C 1
ATOM 4919 O O . SER A 1 609 ? -16.141 14.734 35.438 1 82.94 609 SER A O 1
ATOM 4921 N N . ILE A 1 610 ? -14.539 14.203 34.125 1 84.31 610 ILE A N 1
ATOM 4922 C CA . ILE A 1 610 ? -14.469 12.844 34.656 1 84.31 610 ILE A CA 1
ATOM 4923 C C . ILE A 1 610 ? -13.188 12.672 35.469 1 84.31 610 ILE A C 1
ATOM 4925 O O . ILE A 1 610 ? -12.086 12.938 34.969 1 84.31 610 ILE A O 1
ATOM 4929 N N . ASN A 1 611 ? -13.352 12.273 36.719 1 85.31 611 ASN A N 1
ATOM 4930 C CA . ASN A 1 611 ? -12.203 12.008 37.562 1 85.31 611 ASN A CA 1
ATOM 4931 C C . ASN A 1 611 ? -11.305 10.922 37 1 85.31 611 ASN A C 1
ATOM 4933 O O . ASN A 1 611 ? -11.766 10.078 36.219 1 85.31 611 ASN A O 1
ATOM 4937 N N . TRP A 1 612 ? -10.039 10.906 37.281 1 82.06 612 TRP A N 1
ATOM 4938 C CA . TRP A 1 612 ? -9.047 10 36.719 1 82.06 612 TRP A CA 1
ATOM 4939 C C . TRP A 1 612 ? -9.375 8.555 37.062 1 82.06 612 TRP A C 1
ATOM 4941 O O . TRP A 1 612 ? -9.109 7.645 36.281 1 82.06 612 TRP A O 1
ATOM 4951 N N . LYS A 1 613 ? -9.906 8.258 38.25 1 87.44 613 LYS A N 1
ATOM 4952 C CA . LYS A 1 613 ? -10.258 6.898 38.625 1 87.44 613 LYS A CA 1
ATOM 4953 C C . LYS A 1 613 ? -11.352 6.332 37.75 1 87.44 613 LYS A C 1
ATOM 4955 O O . LYS A 1 613 ? -11.305 5.16 37.344 1 87.44 613 LYS A O 1
ATOM 4960 N N . TRP A 1 614 ? -12.289 7.199 37.438 1 86.75 614 TRP A N 1
ATOM 4961 C CA . TRP A 1 614 ? -13.398 6.773 36.594 1 86.75 614 TRP A CA 1
ATOM 4962 C C . TRP A 1 614 ? -12.953 6.613 35.156 1 86.75 614 TRP A C 1
ATOM 4964 O O . TRP A 1 614 ? -13.508 5.801 34.406 1 86.75 614 TRP A O 1
ATOM 4974 N N . GLN A 1 615 ? -11.992 7.391 34.781 1 87.06 615 GLN A N 1
ATOM 4975 C CA . GLN A 1 615 ? -11.43 7.223 33.438 1 87.06 615 GLN A CA 1
ATOM 4976 C C . GLN A 1 615 ? -10.766 5.859 33.281 1 87.06 615 GLN A C 1
ATOM 4978 O O . GLN A 1 615 ? -10.969 5.168 32.281 1 87.06 615 GLN A O 1
ATOM 4983 N N . ILE A 1 616 ? -9.992 5.512 34.312 1 87.19 616 ILE A N 1
ATOM 4984 C CA . ILE A 1 616 ? -9.312 4.219 34.281 1 87.19 616 ILE A CA 1
ATOM 4985 C C . ILE A 1 616 ? -10.352 3.096 34.25 1 87.19 616 ILE A C 1
ATOM 4987 O O . ILE A 1 616 ? -10.203 2.125 33.5 1 87.19 616 ILE A O 1
ATOM 4991 N N . PHE A 1 617 ? -11.336 3.289 35.062 1 90.12 617 PHE A N 1
ATOM 4992 C CA . PHE A 1 617 ? -12.398 2.293 35.125 1 90.12 617 PHE A CA 1
ATOM 4993 C C . PHE A 1 617 ? -13.086 2.166 33.781 1 90.12 617 PHE A C 1
ATOM 4995 O O . PHE A 1 617 ? -13.367 1.056 33.312 1 90.12 617 PHE A O 1
ATOM 5002 N N . GLY A 1 618 ? -13.383 3.27 33.188 1 88.31 618 GLY A N 1
ATOM 5003 C CA . GLY A 1 618 ? -13.992 3.262 31.875 1 88.31 618 GLY A CA 1
ATOM 5004 C C . GLY A 1 618 ? -13.133 2.57 30.828 1 88.31 618 GLY A C 1
ATOM 5005 O O . GLY A 1 618 ? -13.648 1.809 30 1 88.31 618 GLY A O 1
ATOM 5006 N N . TRP A 1 619 ? -11.883 2.758 30.906 1 88.81 619 TRP A N 1
ATOM 5007 C CA . TRP A 1 619 ? -10.969 2.139 29.953 1 88.81 619 TRP A CA 1
ATOM 5008 C C . TRP A 1 619 ? -10.875 0.634 30.188 1 88.81 619 TRP A C 1
ATOM 5010 O O . TRP A 1 619 ? -10.766 -0.141 29.234 1 88.81 619 TRP A O 1
ATOM 5020 N N . ILE A 1 620 ? -10.875 0.241 31.391 1 91.19 620 ILE A N 1
ATOM 5021 C CA . ILE A 1 620 ? -10.836 -1.182 31.703 1 91.19 620 ILE A CA 1
ATOM 5022 C C . ILE A 1 620 ? -12.078 -1.873 31.141 1 91.19 620 ILE A C 1
ATOM 5024 O O . ILE A 1 620 ? -11.977 -2.928 30.516 1 91.19 620 ILE A O 1
ATOM 5028 N N . ILE A 1 621 ? -13.219 -1.249 31.344 1 89.38 621 ILE A N 1
ATOM 5029 C CA . ILE A 1 621 ? -14.469 -1.802 30.828 1 89.38 621 ILE A CA 1
ATOM 5030 C C . ILE A 1 621 ? -14.414 -1.85 29.297 1 89.38 621 ILE A C 1
ATOM 5032 O O . ILE A 1 621 ? -14.852 -2.822 28.688 1 89.38 621 ILE A O 1
ATOM 5036 N N . PHE A 1 622 ? -13.898 -0.792 28.75 1 88.38 622 PHE A N 1
ATOM 5037 C CA . PHE A 1 622 ? -13.719 -0.716 27.312 1 88.38 622 PHE A CA 1
ATOM 5038 C C . PHE A 1 622 ? -12.875 -1.885 26.812 1 88.38 622 PHE A C 1
ATOM 5040 O O . PHE A 1 622 ? -13.266 -2.572 25.859 1 88.38 622 PHE A O 1
ATOM 5047 N N . ILE A 1 623 ? -11.781 -2.156 27.453 1 88.88 623 ILE A N 1
ATOM 5048 C CA . ILE A 1 623 ? -10.859 -3.211 27.031 1 88.88 623 ILE A CA 1
ATOM 5049 C C . ILE A 1 623 ? -11.516 -4.574 27.25 1 88.88 623 ILE A C 1
ATOM 5051 O O . ILE A 1 623 ? -11.422 -5.453 26.375 1 88.88 623 ILE A O 1
ATOM 5055 N N . LEU A 1 624 ? -12.156 -4.742 28.312 1 85.62 624 LEU A N 1
ATOM 5056 C CA . LEU A 1 624 ? -12.797 -6.016 28.609 1 85.62 624 LEU A CA 1
ATOM 5057 C C . LEU A 1 624 ? -13.906 -6.316 27.609 1 85.62 624 LEU A C 1
ATOM 5059 O O . LEU A 1 624 ? -14.031 -7.449 27.141 1 85.62 624 LEU A O 1
ATOM 5063 N N . ILE A 1 625 ? -14.672 -5.332 27.297 1 81.94 625 ILE A N 1
ATOM 5064 C CA . ILE A 1 625 ? -15.766 -5.496 26.344 1 81.94 625 ILE A CA 1
ATOM 5065 C C . ILE A 1 625 ? -15.203 -5.844 24.969 1 81.94 625 ILE A C 1
ATOM 5067 O O . ILE A 1 625 ? -15.68 -6.77 24.312 1 81.94 625 ILE A O 1
ATOM 5071 N N . HIS A 1 626 ? -14.164 -5.234 24.625 1 81.94 626 HIS A N 1
ATOM 5072 C CA . HIS A 1 626 ? -13.648 -5.406 23.281 1 81.94 626 HIS A CA 1
ATOM 5073 C C . HIS A 1 626 ? -12.828 -6.684 23.156 1 81.94 626 HIS A C 1
ATOM 5075 O O . HIS A 1 626 ? -12.844 -7.344 22.125 1 81.94 626 HIS A O 1
ATOM 5081 N N . ILE A 1 627 ? -12.164 -7.023 24.203 1 81.56 627 ILE A N 1
ATOM 5082 C CA . ILE A 1 627 ? -11.469 -8.305 24.203 1 81.56 627 ILE A CA 1
ATOM 5083 C C . ILE A 1 627 ? -12.484 -9.445 24.172 1 81.56 627 ILE A C 1
ATOM 5085 O O . ILE A 1 627 ? -12.297 -10.43 23.453 1 81.56 627 ILE A O 1
ATOM 5089 N N . SER A 1 628 ? -13.5 -9.234 24.875 1 78.56 628 SER A N 1
ATOM 5090 C CA . SER A 1 628 ? -14.547 -10.25 24.875 1 78.56 628 SER A CA 1
ATOM 5091 C C . SER A 1 628 ? -15.227 -10.336 23.516 1 78.56 628 SER A C 1
ATOM 5093 O O . SER A 1 628 ? -15.523 -11.438 23.031 1 78.56 628 SER A O 1
ATOM 5095 N N . ASN A 1 629 ? -15.453 -9.25 22.906 1 78.75 629 ASN A N 1
ATOM 5096 C CA . ASN A 1 629 ? -16.078 -9.219 21.594 1 78.75 629 ASN A CA 1
ATOM 5097 C C . ASN A 1 629 ? -15.211 -9.875 20.531 1 78.75 629 ASN A C 1
ATOM 5099 O O . ASN A 1 629 ? -15.711 -10.586 19.656 1 78.75 629 ASN A O 1
ATOM 5103 N N . PHE A 1 630 ? -13.93 -9.758 20.656 1 77.5 630 PHE A N 1
ATOM 5104 C CA . PHE A 1 630 ? -13.055 -10.227 19.594 1 77.5 630 PHE A CA 1
ATOM 5105 C C . PHE A 1 630 ? -12.57 -11.648 19.875 1 77.5 630 PHE A C 1
ATOM 5107 O O . PHE A 1 630 ? -12.453 -12.461 18.953 1 77.5 630 PHE A O 1
ATOM 5114 N N . TYR A 1 631 ? -12.375 -12.008 21.109 1 75.44 631 TYR A N 1
ATOM 5115 C CA . TYR A 1 631 ? -11.688 -13.266 21.375 1 75.44 631 TYR A CA 1
ATOM 5116 C C . TYR A 1 631 ? -12.641 -14.305 21.953 1 75.44 631 TYR A C 1
ATOM 5118 O O . TYR A 1 631 ? -12.273 -15.469 22.125 1 75.44 631 TYR A O 1
ATOM 5126 N N . SER A 1 632 ? -13.859 -13.883 22.25 1 70.25 632 SER A N 1
ATOM 5127 C CA . SER A 1 632 ? -14.805 -14.867 22.781 1 70.25 632 SER A CA 1
ATOM 5128 C C . SER A 1 632 ? -15.125 -15.93 21.734 1 70.25 632 SER A C 1
ATOM 5130 O O . SER A 1 632 ? -15.453 -17.062 22.094 1 70.25 632 SER A O 1
ATOM 5132 N N . VAL A 1 633 ? -15.023 -15.516 20.484 1 64.69 633 VAL A N 1
ATOM 5133 C CA . VAL A 1 633 ? -15.438 -16.453 19.453 1 64.69 633 VAL A CA 1
ATOM 5134 C C . VAL A 1 633 ? -14.211 -16.969 18.703 1 64.69 633 VAL A C 1
ATOM 5136 O O . VAL A 1 633 ? -14.336 -17.594 17.641 1 64.69 633 VAL A O 1
ATOM 5139 N N . GLN A 1 634 ? -13.023 -16.547 19.125 1 61.53 634 GLN A N 1
ATOM 5140 C CA . GLN A 1 634 ? -11.82 -16.984 18.422 1 61.53 634 GLN A CA 1
ATOM 5141 C C . GLN A 1 634 ? -11.82 -18.484 18.219 1 61.53 634 GLN A C 1
ATOM 5143 O O . GLN A 1 634 ? -11.445 -18.984 17.141 1 61.53 634 GLN A O 1
ATOM 5148 N N . HIS A 1 635 ? -12.273 -19.156 19.234 1 54.09 635 HIS A N 1
ATOM 5149 C CA . HIS A 1 635 ? -12.227 -20.609 19.125 1 54.09 635 HIS A CA 1
ATOM 5150 C C . HIS A 1 635 ? -13.367 -21.141 18.266 1 54.09 635 HIS A C 1
ATOM 5152 O O . HIS A 1 635 ? -13.344 -22.297 17.844 1 54.09 635 HIS A O 1
ATOM 5158 N N . ALA A 1 636 ? -14.344 -20.297 18.031 1 52.84 636 ALA A N 1
ATOM 5159 C CA . ALA A 1 636 ? -15.484 -20.734 17.234 1 52.84 636 ALA A CA 1
ATOM 5160 C C . ALA A 1 636 ? -15.164 -20.703 15.75 1 52.84 636 ALA A C 1
ATOM 5162 O O . ALA A 1 636 ? -15.875 -21.297 14.938 1 52.84 636 ALA A O 1
ATOM 5163 N N . PHE A 1 637 ? -14.266 -19.812 15.445 1 50.47 637 PHE A N 1
ATOM 5164 C CA . PHE A 1 637 ? -13.969 -19.703 14.016 1 50.47 637 PHE A CA 1
ATOM 5165 C C . PHE A 1 637 ? -13.406 -21.016 13.477 1 50.47 637 PHE A C 1
ATOM 5167 O O . PHE A 1 637 ? -13.359 -21.219 12.266 1 50.47 637 PHE A O 1
ATOM 5174 N N . VAL A 1 638 ? -12.719 -21.828 14.352 1 44.28 638 VAL A N 1
ATOM 5175 C CA . VAL A 1 638 ? -11.961 -22.953 13.844 1 44.28 638 VAL A CA 1
ATOM 5176 C C . VAL A 1 638 ? -12.914 -24.109 13.531 1 44.28 638 VAL A C 1
ATOM 5178 O O . VAL A 1 638 ? -13.812 -24.422 14.32 1 44.28 638 VAL A O 1
ATOM 5181 N N . PHE A 1 639 ? -12.961 -24.438 12.312 1 43.31 639 PHE A N 1
ATOM 5182 C CA . PHE A 1 639 ? -13.523 -25.656 11.742 1 43.31 639 PHE A CA 1
ATOM 5183 C C . PHE A 1 639 ? -13.25 -26.859 12.641 1 43.31 639 PHE A C 1
ATOM 5185 O O . PHE A 1 639 ? -13.281 -28 12.188 1 43.31 639 PHE A O 1
ATOM 5192 N N . TYR A 1 640 ? -12.695 -26.641 13.75 1 40.38 640 TYR A N 1
ATOM 5193 C CA . TYR A 1 640 ? -12.336 -27.891 14.414 1 40.38 640 TYR A CA 1
ATOM 5194 C C . TYR A 1 640 ? -13.586 -28.609 14.922 1 40.38 640 TYR A C 1
ATOM 5196 O O . TYR A 1 640 ? -14.422 -28.016 15.594 1 40.38 640 TYR A O 1
ATOM 5204 N N . PRO A 1 641 ? -13.852 -29.609 14.328 1 40.59 641 PRO A N 1
ATOM 5205 C CA . PRO A 1 641 ? -14.922 -30.484 14.82 1 40.59 641 PRO A CA 1
ATOM 5206 C C . PRO A 1 641 ? -15.094 -30.391 16.344 1 40.59 641 PRO A C 1
ATOM 5208 O O . PRO A 1 641 ? -16.219 -30.469 16.844 1 40.59 641 PRO A O 1
ATOM 5211 N N . ASP A 1 642 ? -14.023 -30.469 17.016 1 39.81 642 ASP A N 1
ATOM 5212 C CA . ASP A 1 642 ? -14.164 -30.781 18.438 1 39.81 642 ASP A CA 1
ATOM 5213 C C . ASP A 1 642 ? -14.414 -29.531 19.25 1 39.81 642 ASP A C 1
ATOM 5215 O O . ASP A 1 642 ? -14.523 -29.594 20.484 1 39.81 642 ASP A O 1
ATOM 5219 N N . TYR A 1 643 ? -13.922 -28.5 18.828 1 44.16 643 TYR A N 1
ATOM 5220 C CA . TYR A 1 643 ? -14.094 -27.406 19.781 1 44.16 643 TYR A CA 1
ATOM 5221 C C . TYR A 1 643 ? -15.547 -26.953 19.828 1 44.16 643 TYR A C 1
ATOM 5223 O O . TYR A 1 643 ? -16.188 -26.797 18.781 1 44.16 643 TYR A O 1
ATOM 5231 N N . SER A 1 644 ? -16.109 -27.266 20.891 1 49.56 644 SER A N 1
ATOM 5232 C CA . SER A 1 644 ? -17.5 -27.078 21.312 1 49.56 644 SER A CA 1
ATOM 5233 C C . SER A 1 644 ? -17.984 -25.672 21 1 49.56 644 SER A C 1
ATOM 5235 O O . SER A 1 644 ? -17.422 -24.688 21.484 1 49.56 644 SER A O 1
ATOM 5237 N N . PRO A 1 645 ? -18.703 -25.531 19.781 1 58.44 645 PRO A N 1
ATOM 5238 C CA . PRO A 1 645 ? -19.516 -24.359 19.438 1 58.44 645 PRO A CA 1
ATOM 5239 C C . PRO A 1 645 ? -20.156 -23.703 20.656 1 58.44 645 PRO A C 1
ATOM 5241 O O . PRO A 1 645 ? -20.375 -24.375 21.672 1 58.44 645 PRO A O 1
ATOM 5244 N N . LEU A 1 646 ? -19.922 -22.438 20.828 1 69.44 646 LEU A N 1
ATOM 5245 C CA . LEU A 1 646 ? -20.75 -21.734 21.781 1 69.44 646 LEU A CA 1
ATOM 5246 C C . LEU A 1 646 ? -22.156 -22.328 21.844 1 69.44 646 LEU A C 1
ATOM 5248 O O . LEU A 1 646 ? -22.656 -22.828 20.828 1 69.44 646 LEU A O 1
ATOM 5252 N N . SER A 1 647 ? -22.578 -22.641 23.125 1 76.81 647 SER A N 1
ATOM 5253 C CA . SER A 1 647 ? -23.984 -23.031 23.25 1 76.81 647 SER A CA 1
ATOM 5254 C C . SER A 1 647 ? -24.891 -22.094 22.469 1 76.81 647 SER A C 1
ATOM 5256 O O . SER A 1 647 ? -24.516 -20.953 22.188 1 76.81 647 SER A O 1
ATOM 5258 N N . PRO A 1 648 ? -25.922 -22.609 21.984 1 80 648 PRO A N 1
ATOM 5259 C CA . PRO A 1 648 ? -26.859 -21.734 21.266 1 80 648 PRO A CA 1
ATOM 5260 C C . PRO A 1 648 ? -27.188 -20.453 22.016 1 80 648 PRO A C 1
ATOM 5262 O O . PRO A 1 648 ? -27.344 -19.391 21.422 1 80 648 PRO A O 1
ATOM 5265 N N . ALA A 1 649 ? -27.281 -20.609 23.328 1 84.5 649 ALA A N 1
ATOM 5266 C CA . ALA A 1 649 ? -27.578 -19.438 24.141 1 84.5 649 ALA A CA 1
ATOM 5267 C C . ALA A 1 649 ? -26.406 -18.453 24.141 1 84.5 649 ALA A C 1
ATOM 5269 O O . ALA A 1 649 ? -26.609 -17.234 24.047 1 84.5 649 ALA A O 1
ATOM 5270 N N . GLU A 1 650 ? -25.25 -19 24.203 1 82.44 650 GLU A N 1
ATOM 5271 C CA . GLU A 1 650 ? -24.062 -18.156 24.188 1 82.44 650 GLU A CA 1
ATOM 5272 C C . GLU A 1 650 ? -23.875 -17.484 22.828 1 82.44 650 GLU A C 1
ATOM 5274 O O . GLU A 1 650 ? -23.484 -16.312 22.766 1 82.44 650 GLU A O 1
ATOM 5279 N N . ASN A 1 651 ? -24.141 -18.219 21.906 1 82.44 651 ASN A N 1
ATOM 5280 C CA . ASN A 1 651 ? -24.047 -17.688 20.547 1 82.44 651 ASN A CA 1
ATOM 5281 C C . ASN A 1 651 ? -25.062 -16.578 20.297 1 82.44 651 ASN A C 1
ATOM 5283 O O . ASN A 1 651 ? -24.734 -15.547 19.703 1 82.44 651 ASN A O 1
ATOM 5287 N N . SER A 1 652 ? -26.234 -16.844 20.734 1 87.75 652 SER A N 1
ATOM 5288 C CA . SER A 1 652 ? -27.281 -15.836 20.578 1 87.75 652 SER A CA 1
ATOM 5289 C C . SER A 1 652 ? -26.969 -14.57 21.359 1 87.75 652 SER A C 1
ATOM 5291 O O . SER A 1 652 ? -27.266 -13.461 20.906 1 87.75 652 SER A O 1
ATOM 5293 N N . ALA A 1 653 ? -26.438 -14.758 22.5 1 88.12 653 ALA A N 1
ATOM 5294 C CA . ALA A 1 653 ? -26.031 -13.609 23.312 1 88.12 653 ALA A CA 1
ATOM 5295 C C . ALA A 1 653 ? -24.906 -12.82 22.625 1 88.12 653 ALA A C 1
ATOM 5297 O O . ALA A 1 653 ? -24.906 -11.586 22.672 1 88.12 653 ALA A O 1
ATOM 5298 N N . TYR A 1 654 ? -24.062 -13.523 22.109 1 85.75 654 TYR A N 1
ATOM 5299 C CA . TYR A 1 654 ? -22.953 -12.875 21.422 1 85.75 654 TYR A CA 1
ATOM 5300 C C . TYR A 1 654 ? -23.438 -12.047 20.234 1 85.75 654 TYR A C 1
ATOM 5302 O O . TYR A 1 654 ? -23.062 -10.883 20.078 1 85.75 654 TYR A O 1
ATOM 5310 N N . ILE A 1 655 ? -24.312 -12.586 19.453 1 86.5 655 ILE A N 1
ATOM 5311 C CA . ILE A 1 655 ? -24.812 -11.922 18.25 1 86.5 655 ILE A CA 1
ATOM 5312 C C . ILE A 1 655 ? -25.609 -10.688 18.641 1 86.5 655 ILE A C 1
ATOM 5314 O O . ILE A 1 655 ? -25.484 -9.633 18 1 86.5 655 ILE A O 1
ATOM 5318 N N . SER A 1 656 ? -26.344 -10.797 19.703 1 92 656 SER A N 1
ATOM 5319 C CA . SER A 1 656 ? -27.281 -9.734 20.062 1 92 656 SER A CA 1
ATOM 5320 C C . SER A 1 656 ? -26.594 -8.633 20.859 1 92 656 SER A C 1
ATOM 5322 O O . SER A 1 656 ? -26.984 -7.469 20.797 1 92 656 SER A O 1
ATOM 5324 N N . LEU A 1 657 ? -25.5 -8.961 21.547 1 91.88 657 LEU A N 1
ATOM 5325 C CA . LEU A 1 657 ? -24.938 -7.992 22.484 1 91.88 657 LEU A CA 1
ATOM 5326 C C . LEU A 1 657 ? -23.641 -7.402 21.953 1 91.88 657 LEU A C 1
ATOM 5328 O O . LEU A 1 657 ? -23.172 -6.375 22.453 1 91.88 657 LEU A O 1
ATOM 5332 N N . THR A 1 658 ? -23.047 -7.922 21.031 1 89.31 658 THR A N 1
ATOM 5333 C CA . THR A 1 658 ? -21.75 -7.492 20.516 1 89.31 658 THR A CA 1
ATOM 5334 C C . THR A 1 658 ? -21.828 -6.086 19.938 1 89.31 658 THR A C 1
ATOM 5336 O O . THR A 1 658 ? -21.016 -5.223 20.281 1 89.31 658 THR A O 1
ATOM 5339 N N . ARG A 1 659 ? -22.781 -5.805 19.125 1 92.81 659 ARG A N 1
ATOM 5340 C CA . ARG A 1 659 ? -22.859 -4.539 18.391 1 92.81 659 ARG A CA 1
ATOM 5341 C C . ARG A 1 659 ? -23.234 -3.396 19.328 1 92.81 659 ARG A C 1
ATOM 5343 O O . ARG A 1 659 ? -22.609 -2.332 19.297 1 92.81 659 ARG A O 1
ATOM 5350 N N . PRO A 1 660 ? -24.25 -3.619 20.234 1 95 660 PRO A N 1
ATOM 5351 C CA . PRO A 1 660 ? -24.5 -2.57 21.219 1 95 660 PRO A CA 1
ATOM 5352 C C . PRO A 1 660 ? -23.297 -2.316 22.125 1 95 660 PRO A C 1
ATOM 5354 O O . PRO A 1 660 ? -23 -1.167 22.469 1 95 660 PRO A O 1
ATOM 5357 N N . ALA A 1 661 ? -22.641 -3.363 22.5 1 93.19 661 ALA A N 1
ATOM 5358 C CA . ALA A 1 661 ? -21.453 -3.213 23.344 1 93.19 661 ALA A CA 1
ATOM 5359 C C . ALA A 1 661 ? -20.359 -2.441 22.625 1 93.19 661 ALA A C 1
ATOM 5361 O O . ALA A 1 661 ? -19.703 -1.585 23.219 1 93.19 661 ALA A O 1
ATOM 5362 N N . TRP A 1 662 ? -20.141 -2.723 21.406 1 93 662 TRP A N 1
ATOM 5363 C CA . TRP A 1 662 ? -19.156 -2.004 20.594 1 93 662 TRP A CA 1
ATOM 5364 C C . TRP A 1 662 ? -19.5 -0.52 20.516 1 93 662 TRP A C 1
ATOM 5366 O O . TRP A 1 662 ? -18.625 0.336 20.688 1 93 662 TRP A O 1
ATOM 5376 N N . SER A 1 663 ? -20.75 -0.262 20.281 1 95.62 663 SER A N 1
ATOM 5377 C CA . SER A 1 663 ? -21.203 1.12 20.141 1 95.62 663 SER A CA 1
ATOM 5378 C C . SER A 1 663 ? -20.984 1.897 21.438 1 95.62 663 SER A C 1
ATOM 5380 O O . SER A 1 663 ? -20.641 3.08 21.406 1 95.62 663 SER A O 1
ATOM 5382 N N . LEU A 1 664 ? -21.172 1.25 22.562 1 94.56 664 LEU A N 1
ATOM 5383 C CA . LEU A 1 664 ? -20.922 1.884 23.844 1 94.56 664 LEU A CA 1
ATOM 5384 C C . LEU A 1 664 ? -19.438 2.195 24.016 1 94.56 664 LEU A C 1
ATOM 5386 O O . LEU A 1 664 ? -19.062 3.232 24.578 1 94.56 664 LEU A O 1
ATOM 5390 N N . GLY A 1 665 ? -18.641 1.277 23.531 1 92.75 665 GLY A N 1
ATOM 5391 C CA . GLY A 1 665 ? -17.219 1.53 23.547 1 92.75 665 GLY A CA 1
ATOM 5392 C C . GLY A 1 665 ? -16.812 2.719 22.703 1 92.75 665 GLY A C 1
ATOM 5393 O O . GLY A 1 665 ? -15.992 3.541 23.125 1 92.75 665 GLY A O 1
ATOM 5394 N N . VAL A 1 666 ? -17.391 2.84 21.547 1 92.75 666 VAL A N 1
ATOM 5395 C CA . VAL A 1 666 ? -17.109 3.959 20.656 1 92.75 666 VAL A CA 1
ATOM 5396 C C . VAL A 1 666 ? -17.547 5.266 21.312 1 92.75 666 VAL A C 1
ATOM 5398 O O . VAL A 1 666 ? -16.812 6.266 21.266 1 92.75 666 VAL A O 1
ATOM 5401 N N . CYS A 1 667 ? -18.703 5.238 21.922 1 94.38 667 CYS A N 1
ATOM 5402 C CA . CYS A 1 667 ? -19.219 6.418 22.609 1 94.38 667 CYS A CA 1
ATOM 5403 C C . CYS A 1 667 ? -18.281 6.836 23.734 1 94.38 667 CYS A C 1
ATOM 5405 O O . CYS A 1 667 ? -18.062 8.031 23.969 1 94.38 667 CYS A O 1
ATOM 5407 N N . TRP A 1 668 ? -17.703 5.863 24.375 1 91.94 668 TRP A N 1
ATOM 5408 C CA . TRP A 1 668 ? -16.75 6.164 25.438 1 91.94 668 TRP A CA 1
ATOM 5409 C C . TRP A 1 668 ? -15.547 6.914 24.891 1 91.94 668 TRP A C 1
ATOM 5411 O O . TRP A 1 668 ? -15.125 7.922 25.469 1 91.94 668 TRP A O 1
ATOM 5421 N N . VAL A 1 669 ? -15.047 6.469 23.797 1 90.88 669 VAL A N 1
ATOM 5422 C CA . VAL A 1 669 ? -13.883 7.105 23.188 1 90.88 669 VAL A CA 1
ATOM 5423 C C . VAL A 1 669 ? -14.234 8.531 22.766 1 90.88 669 VAL A C 1
ATOM 5425 O O . VAL A 1 669 ? -13.445 9.461 22.984 1 90.88 669 VAL A O 1
ATOM 5428 N N . ILE A 1 670 ? -15.414 8.719 22.281 1 91.25 670 ILE A N 1
ATOM 5429 C CA . ILE A 1 670 ? -15.844 10.031 21.812 1 91.25 670 ILE A CA 1
ATOM 5430 C C . ILE A 1 670 ? -15.984 10.984 23.016 1 91.25 670 ILE A C 1
ATOM 5432 O O . ILE A 1 670 ? -15.484 12.109 22.969 1 91.25 670 ILE A O 1
ATOM 5436 N N . VAL A 1 671 ? -16.547 10.5 24.094 1 88.44 671 VAL A N 1
ATOM 5437 C CA . VAL A 1 671 ? -16.797 11.328 25.266 1 88.44 671 VAL A CA 1
ATOM 5438 C C . VAL A 1 671 ? -15.477 11.758 25.891 1 88.44 671 VAL A C 1
ATOM 5440 O O . VAL A 1 671 ? -15.289 12.93 26.234 1 88.44 671 VAL A O 1
ATOM 5443 N N . ILE A 1 672 ? -14.617 10.836 25.953 1 86.81 672 ILE A N 1
ATOM 5444 C CA . ILE A 1 672 ? -13.344 11.141 26.594 1 86.81 672 ILE A CA 1
ATOM 5445 C C . ILE A 1 672 ? -12.539 12.102 25.719 1 86.81 672 ILE A C 1
ATOM 5447 O O . ILE A 1 672 ? -11.82 12.961 26.234 1 86.81 672 ILE A O 1
ATOM 5451 N N . CYS A 1 673 ? -12.68 12.062 24.5 1 85.06 673 CYS A N 1
ATOM 5452 C CA . CYS A 1 673 ? -11.961 12.945 23.578 1 85.06 673 CYS A CA 1
ATOM 5453 C C . CYS A 1 673 ? -12.555 14.352 23.594 1 85.06 673 CYS A C 1
ATOM 5455 O O . CYS A 1 673 ? -11.812 15.328 23.688 1 85.06 673 CYS A O 1
ATOM 5457 N N . VAL A 1 674 ? -13.836 14.406 23.594 1 81.62 674 VAL A N 1
ATOM 5458 C CA . VAL A 1 674 ? -14.516 15.695 23.453 1 81.62 674 VAL A CA 1
ATOM 5459 C C . VAL A 1 674 ? -14.398 16.469 24.766 1 81.62 674 VAL A C 1
ATOM 5461 O O . VAL A 1 674 ? -14.383 17.703 24.75 1 81.62 674 VAL A O 1
ATOM 5464 N N . THR A 1 675 ? -14.266 15.75 25.828 1 77.31 675 THR A N 1
ATOM 5465 C CA . THR A 1 675 ? -14.211 16.422 27.125 1 77.31 675 THR A CA 1
ATOM 5466 C C . THR A 1 675 ? -12.773 16.781 27.484 1 77.31 675 THR A C 1
ATOM 5468 O O . THR A 1 675 ? -12.516 17.328 28.547 1 77.31 675 THR A O 1
ATOM 5471 N N . GLY A 1 676 ? -11.75 16.531 26.594 1 71.94 676 GLY A N 1
ATOM 5472 C CA . GLY A 1 676 ? -10.367 16.938 26.781 1 71.94 676 GLY A CA 1
ATOM 5473 C C . GLY A 1 676 ? -9.617 16.047 27.766 1 71.94 676 GLY A C 1
ATOM 5474 O O . GLY A 1 676 ? -8.555 16.438 28.266 1 71.94 676 GLY A O 1
ATOM 5475 N N . ASN A 1 677 ? -10.203 14.953 28.109 1 68.75 677 ASN A N 1
ATOM 5476 C CA . ASN A 1 677 ? -9.602 14.062 29.094 1 68.75 677 ASN A CA 1
ATOM 5477 C C . ASN A 1 677 ? -8.68 13.031 28.438 1 68.75 677 ASN A C 1
ATOM 5479 O O . ASN A 1 677 ? -8.031 12.25 29.125 1 68.75 677 ASN A O 1
ATOM 5483 N N . ALA A 1 678 ? -8.648 12.992 27.094 1 67.81 678 ALA A N 1
ATOM 5484 C CA . ALA A 1 678 ? -7.945 11.914 26.406 1 67.81 678 ALA A CA 1
ATOM 5485 C C . ALA A 1 678 ? -6.566 12.375 25.938 1 67.81 678 ALA A C 1
ATOM 5487 O O . ALA A 1 678 ? -6.227 12.227 24.766 1 67.81 678 ALA A O 1
ATOM 5488 N N . GLY A 1 679 ? -5.688 12.891 26.781 1 69.19 679 GLY A N 1
ATOM 5489 C CA . GLY A 1 679 ? -4.344 13.375 26.5 1 69.19 679 GLY A CA 1
ATOM 5490 C C . GLY A 1 679 ? -3.814 12.93 25.156 1 69.19 679 GLY A C 1
ATOM 5491 O O . GLY A 1 679 ? -4.152 13.508 24.125 1 69.19 679 GLY A O 1
ATOM 5492 N N . VAL A 1 680 ? -3.303 11.672 25.078 1 68.62 680 VAL A N 1
ATOM 5493 C CA . VAL A 1 680 ? -2.551 11.156 23.938 1 68.62 680 VAL A CA 1
ATOM 5494 C C . VAL A 1 680 ? -3.518 10.648 22.859 1 68.62 680 VAL A C 1
ATOM 5496 O O . VAL A 1 680 ? -3.287 10.836 21.672 1 68.62 680 VAL A O 1
ATOM 5499 N N . ILE A 1 681 ? -4.621 10.18 23.281 1 75.75 681 ILE A N 1
ATOM 5500 C CA . ILE A 1 681 ? -5.578 9.602 22.344 1 75.75 681 ILE A CA 1
ATOM 5501 C C . ILE A 1 681 ? -6.273 10.719 21.562 1 75.75 681 ILE A C 1
ATOM 5503 O O . ILE A 1 681 ? -6.438 10.625 20.344 1 75.75 681 ILE A O 1
ATOM 5507 N N . ASN A 1 682 ? -6.605 11.711 22.203 1 77.06 682 ASN A N 1
ATOM 5508 C CA . ASN A 1 682 ? -7.242 12.836 21.531 1 77.06 682 ASN A CA 1
ATOM 5509 C C . ASN A 1 682 ? -6.289 13.531 20.562 1 77.06 682 ASN A C 1
ATOM 5511 O O . ASN A 1 682 ? -6.691 13.93 19.469 1 77.06 682 ASN A O 1
ATOM 5515 N N . SER A 1 683 ? -5.074 13.57 21.094 1 73.44 683 SER A N 1
ATOM 5516 C CA . SER A 1 683 ? -4.086 14.227 20.234 1 73.44 683 SER A CA 1
ATOM 5517 C C . SER A 1 683 ? -3.869 13.445 18.953 1 73.44 683 SER A C 1
ATOM 5519 O O . SER A 1 683 ? -3.688 14.039 17.891 1 73.44 683 SER A O 1
ATOM 5521 N N . PHE A 1 684 ? -3.932 12.234 19.031 1 78.44 684 PHE A N 1
ATOM 5522 C CA . PHE A 1 684 ? -3.75 11.406 17.844 1 78.44 684 PHE A CA 1
ATOM 5523 C C . PHE A 1 684 ? -4.988 11.453 16.953 1 78.44 684 PHE A C 1
ATOM 5525 O O . PHE A 1 684 ? -4.883 11.617 15.734 1 78.44 684 PHE A O 1
ATOM 5532 N N . LEU A 1 685 ? -6.109 11.328 17.5 1 83.38 685 LEU A N 1
ATOM 5533 C CA . LEU A 1 685 ? -7.352 11.227 16.734 1 83.38 685 LEU A CA 1
ATOM 5534 C C . LEU A 1 685 ? -7.773 12.586 16.203 1 83.38 685 LEU A C 1
ATOM 5536 O O . LEU A 1 685 ? -8.625 12.672 15.312 1 83.38 685 LEU A O 1
ATOM 5540 N N . SER A 1 686 ? -7.129 13.641 16.672 1 78.5 686 SER A N 1
ATOM 5541 C CA . SER A 1 686 ? -7.512 14.992 16.25 1 78.5 686 SER A CA 1
ATOM 5542 C C . SER A 1 686 ? -6.465 15.594 15.328 1 78.5 686 SER A C 1
ATOM 5544 O O . SER A 1 686 ? -6.449 16.812 15.109 1 78.5 686 SER A O 1
ATOM 5546 N N . LEU A 1 687 ? -5.629 14.742 14.797 1 76.25 687 LEU A N 1
ATOM 5547 C CA . LEU A 1 687 ? -4.652 15.227 13.828 1 76.25 687 LEU A CA 1
ATOM 5548 C C . LEU A 1 687 ? -5.348 15.812 12.602 1 76.25 687 LEU A C 1
ATOM 5550 O O . LEU A 1 687 ? -6.352 15.266 12.133 1 76.25 687 LEU A O 1
ATOM 5554 N N . PRO A 1 688 ? -4.895 16.891 12.148 1 77.12 688 PRO A N 1
ATOM 5555 C CA . PRO A 1 688 ? -5.559 17.562 11.031 1 77.12 688 PRO A CA 1
ATOM 5556 C C . PRO A 1 688 ? -5.625 16.688 9.773 1 77.12 688 PRO A C 1
ATOM 5558 O O . PRO A 1 688 ? -6.52 16.859 8.945 1 77.12 688 PRO A O 1
ATOM 5561 N N . ILE A 1 689 ? -4.762 15.789 9.672 1 79.06 689 ILE A N 1
ATOM 5562 C CA . ILE A 1 689 ? -4.742 14.945 8.477 1 79.06 689 ILE A CA 1
ATOM 5563 C C . ILE A 1 689 ? -5.996 14.078 8.438 1 79.06 689 ILE A C 1
ATOM 5565 O O . ILE A 1 689 ? -6.473 13.711 7.363 1 79.06 689 ILE A O 1
ATOM 5569 N N . TRP A 1 690 ? -6.5 13.828 9.586 1 86.06 690 TRP A N 1
ATOM 5570 C CA . TRP A 1 690 ? -7.691 12.992 9.648 1 86.06 690 TRP A CA 1
ATOM 5571 C C . TRP A 1 690 ? -8.906 13.727 9.086 1 86.06 690 TRP A C 1
ATOM 5573 O O . TRP A 1 690 ? -9.875 13.102 8.656 1 86.06 690 TRP A O 1
ATOM 5583 N N . ALA A 1 691 ? -8.82 15.055 9.102 1 85.62 691 ALA A N 1
ATOM 5584 C CA . ALA A 1 691 ? -9.938 15.836 8.57 1 85.62 691 ALA A CA 1
ATOM 5585 C C . ALA A 1 691 ? -10.117 15.578 7.074 1 85.62 691 ALA A C 1
ATOM 5587 O O . ALA A 1 691 ? -11.25 15.461 6.598 1 85.62 691 ALA A O 1
ATOM 5588 N N . VAL A 1 692 ? -9.047 15.461 6.414 1 86.81 692 VAL A N 1
ATOM 5589 C CA . VAL A 1 692 ? -9.117 15.172 4.988 1 86.81 692 VAL A CA 1
ATOM 5590 C C . VAL A 1 692 ? -9.656 13.758 4.773 1 86.81 692 VAL A C 1
ATOM 5592 O O . VAL A 1 692 ? -10.5 13.531 3.908 1 86.81 692 VAL A O 1
ATOM 5595 N N . GLY A 1 693 ? -9.164 12.859 5.594 1 90.19 693 GLY A N 1
ATOM 5596 C CA . GLY A 1 693 ? -9.656 11.492 5.512 1 90.19 693 GLY A CA 1
ATOM 5597 C C . GLY A 1 693 ? -11.141 11.383 5.801 1 90.19 693 GLY A C 1
ATOM 5598 O O . GLY A 1 693 ? -11.852 10.609 5.148 1 90.19 693 GLY A O 1
ATOM 5599 N N . GLY A 1 694 ? -11.555 12.148 6.734 1 91.31 694 GLY A N 1
ATOM 5600 C CA . GLY A 1 694 ? -12.969 12.164 7.074 1 91.31 694 GLY A CA 1
ATOM 5601 C C . GLY A 1 694 ? -13.844 12.688 5.953 1 91.31 694 GLY A C 1
ATOM 5602 O O . GLY A 1 694 ? -14.898 12.117 5.668 1 91.31 694 GLY A O 1
ATOM 5603 N N . ARG A 1 695 ? -13.336 13.664 5.285 1 91.44 695 ARG A N 1
ATOM 5604 C CA . ARG A 1 695 ? -14.094 14.25 4.188 1 91.44 695 ARG A CA 1
ATOM 5605 C C . ARG A 1 695 ? -14.141 13.312 2.986 1 91.44 695 ARG A C 1
ATOM 5607 O O . ARG A 1 695 ? -15.078 13.367 2.184 1 91.44 695 ARG A O 1
ATOM 5614 N N . LEU A 1 696 ? -13.203 12.461 2.949 1 95.44 696 LEU A N 1
ATOM 5615 C CA . LEU A 1 696 ? -13.125 11.539 1.821 1 95.44 696 LEU A CA 1
ATOM 5616 C C . LEU A 1 696 ? -13.734 10.18 2.182 1 95.44 696 LEU A C 1
ATOM 5618 O O . LEU A 1 696 ? -13.828 9.297 1.331 1 95.44 696 LEU A O 1
ATOM 5622 N N . SER A 1 697 ? -14.18 10.039 3.381 1 94.94 697 SER A N 1
ATOM 5623 C CA . SER A 1 697 ? -14.602 8.734 3.881 1 94.94 697 SER A CA 1
ATOM 5624 C C . SER A 1 697 ? -15.836 8.234 3.139 1 94.94 697 SER A C 1
ATOM 5626 O O . SER A 1 697 ? -15.945 7.039 2.85 1 94.94 697 SER A O 1
ATOM 5628 N N . TYR A 1 698 ? -16.797 9.141 2.793 1 95.62 698 TYR A N 1
ATOM 5629 C CA . TYR A 1 698 ? -18.016 8.719 2.1 1 95.62 698 TYR A CA 1
ATOM 5630 C C . TYR A 1 698 ? -17.688 8.227 0.696 1 95.62 698 TYR A C 1
ATOM 5632 O O . TYR A 1 698 ? -18.078 7.113 0.321 1 95.62 698 TYR A O 1
ATOM 5640 N N . ALA A 1 699 ? -16.969 9 -0.039 1 97.19 699 ALA A N 1
ATOM 5641 C CA . ALA A 1 699 ? -16.547 8.578 -1.378 1 97.19 699 ALA A CA 1
ATOM 5642 C C . ALA A 1 699 ? -15.664 7.34 -1.319 1 97.19 699 ALA A C 1
ATOM 5644 O O . ALA A 1 699 ? -15.766 6.461 -2.178 1 97.19 699 ALA A O 1
ATOM 5645 N N . GLY A 1 700 ? -14.812 7.316 -0.323 1 96.88 700 GLY A N 1
ATOM 5646 C CA . GLY A 1 700 ? -13.961 6.156 -0.149 1 96.88 700 GLY A CA 1
ATOM 5647 C C . GLY A 1 700 ? -14.734 4.883 0.145 1 96.88 700 GLY A C 1
ATOM 5648 O O . GLY A 1 700 ? -14.414 3.818 -0.386 1 96.88 700 GLY A O 1
ATOM 5649 N N . TYR A 1 701 ? -15.711 4.996 0.96 1 96.19 701 TYR A N 1
ATOM 5650 C CA . TYR A 1 701 ? -16.562 3.854 1.281 1 96.19 701 TYR A CA 1
ATOM 5651 C C . TYR A 1 701 ? -17.25 3.326 0.035 1 96.19 701 TYR A C 1
ATOM 5653 O O . TYR A 1 701 ? -17.312 2.113 -0.185 1 96.19 701 TYR A O 1
ATOM 5661 N N . LEU A 1 702 ? -17.672 4.203 -0.778 1 97.06 702 LEU A N 1
ATOM 5662 C CA . LEU A 1 702 ? -18.422 3.812 -1.969 1 97.06 702 LEU A CA 1
ATOM 5663 C C . LEU A 1 702 ? -17.484 3.221 -3.025 1 97.06 702 LEU A C 1
ATOM 5665 O O . LEU A 1 702 ? -17.859 2.283 -3.732 1 97.06 702 LEU A O 1
ATOM 5669 N N . THR A 1 703 ? -16.281 3.693 -3.078 1 96.56 703 THR A N 1
ATOM 5670 C CA . THR A 1 703 ? -15.438 3.324 -4.207 1 96.56 703 THR A CA 1
ATOM 5671 C C . THR A 1 703 ? -14.492 2.186 -3.83 1 96.56 703 THR A C 1
ATOM 5673 O O . THR A 1 703 ? -13.938 1.517 -4.703 1 96.56 703 THR A O 1
ATOM 5676 N N . HIS A 1 704 ? -14.25 1.896 -2.592 1 96.62 704 HIS A N 1
ATOM 5677 C CA . HIS A 1 704 ? -13.195 0.975 -2.18 1 96.62 704 HIS A CA 1
ATOM 5678 C C . HIS A 1 704 ? -13.438 -0.425 -2.736 1 96.62 704 HIS A C 1
ATOM 5680 O O . HIS A 1 704 ? -12.492 -1.116 -3.119 1 96.62 704 HIS A O 1
ATOM 5686 N N . LEU A 1 705 ? -14.633 -0.809 -2.852 1 94.69 705 LEU A N 1
ATOM 5687 C CA . LEU A 1 705 ? -14.906 -2.197 -3.209 1 94.69 705 LEU A CA 1
ATOM 5688 C C . LEU A 1 705 ? -14.578 -2.455 -4.676 1 94.69 705 LEU A C 1
ATOM 5690 O O . LEU A 1 705 ? -14.07 -3.521 -5.023 1 94.69 705 LEU A O 1
ATOM 5694 N N . PHE A 1 706 ? -14.961 -1.562 -5.516 1 93.38 706 PHE A N 1
ATOM 5695 C CA . PHE A 1 706 ? -14.648 -1.856 -6.906 1 93.38 706 PHE A CA 1
ATOM 5696 C C . PHE A 1 706 ? -13.141 -1.795 -7.145 1 93.38 706 PHE A C 1
ATOM 5698 O O . PHE A 1 706 ? -12.617 -2.484 -8.023 1 93.38 706 PHE A O 1
ATOM 5705 N N . VAL A 1 707 ? -12.359 -1.001 -6.301 1 94.12 707 VAL A N 1
ATOM 5706 C CA . VAL A 1 707 ? -10.898 -1.011 -6.398 1 94.12 707 VAL A CA 1
ATOM 5707 C C . VAL A 1 707 ? -10.359 -2.359 -5.926 1 94.12 707 VAL A C 1
ATOM 5709 O O . VAL A 1 707 ? -9.438 -2.912 -6.535 1 94.12 707 VAL A O 1
ATOM 5712 N N . VAL A 1 708 ? -10.969 -2.859 -4.895 1 94.31 708 VAL A N 1
ATOM 5713 C CA . VAL A 1 708 ? -10.594 -4.176 -4.391 1 94.31 708 VAL A CA 1
ATOM 5714 C C . VAL A 1 708 ? -10.844 -5.23 -5.469 1 94.31 708 VAL A C 1
ATOM 5716 O O . VAL A 1 708 ? -9.977 -6.055 -5.758 1 94.31 708 VAL A O 1
ATOM 5719 N N . PHE A 1 709 ? -12.023 -5.16 -6.152 1 92.38 709 PHE A N 1
ATOM 5720 C CA . PHE A 1 709 ? -12.375 -6.105 -7.199 1 92.38 709 PHE A CA 1
ATOM 5721 C C . PHE A 1 709 ? -11.422 -5.988 -8.383 1 92.38 709 PHE A C 1
ATOM 5723 O O . PHE A 1 709 ? -10.953 -6.996 -8.914 1 92.38 709 PHE A O 1
ATOM 5730 N N . TRP A 1 710 ? -11.172 -4.805 -8.719 1 91.75 710 TRP A N 1
ATOM 5731 C CA . TRP A 1 710 ? -10.281 -4.566 -9.859 1 91.75 710 TRP A CA 1
ATOM 5732 C C . TRP A 1 710 ? -8.906 -5.168 -9.609 1 91.75 710 TRP A C 1
ATOM 5734 O O . TRP A 1 710 ? -8.367 -5.871 -10.461 1 91.75 710 TRP A O 1
ATOM 5744 N N . TYR A 1 711 ? -8.367 -4.98 -8.477 1 90.62 711 TYR A N 1
ATOM 5745 C CA . TYR A 1 711 ? -7.012 -5.426 -8.172 1 90.62 711 TYR A CA 1
ATOM 5746 C C . TYR A 1 711 ? -6.953 -6.941 -8.016 1 90.62 711 TYR A C 1
ATOM 5748 O O . TYR A 1 711 ? -6.047 -7.59 -8.539 1 90.62 711 TYR A O 1
ATOM 5756 N N . LEU A 1 712 ? -7.887 -7.484 -7.352 1 88.75 712 LEU A N 1
ATOM 5757 C CA . LEU A 1 712 ? -7.809 -8.898 -7.008 1 88.75 712 LEU A CA 1
ATOM 5758 C C . LEU A 1 712 ? -8.281 -9.766 -8.172 1 88.75 712 LEU A C 1
ATOM 5760 O O . LEU A 1 712 ? -7.656 -10.789 -8.477 1 88.75 712 LEU A O 1
ATOM 5764 N N . TYR A 1 713 ? -9.32 -9.352 -8.875 1 87.31 713 TYR A N 1
ATOM 5765 C CA . TYR A 1 713 ? -9.914 -10.227 -9.875 1 87.31 713 TYR A CA 1
ATOM 5766 C C . TYR A 1 713 ? -9.25 -10.031 -11.234 1 87.31 713 TYR A C 1
ATOM 5768 O O . TYR A 1 713 ? -9.477 -10.805 -12.164 1 87.31 713 TYR A O 1
ATOM 5776 N N . SER A 1 714 ? -8.453 -9.023 -11.359 1 88 714 SER A N 1
ATOM 5777 C CA . SER A 1 714 ? -7.699 -8.836 -12.594 1 88 714 SER A CA 1
ATOM 5778 C C . SER A 1 714 ? -6.375 -9.594 -12.547 1 88 714 SER A C 1
ATOM 5780 O O . SER A 1 714 ? -5.664 -9.672 -13.555 1 88 714 SER A O 1
ATOM 5782 N N . ARG A 1 715 ? -6.109 -10.211 -11.469 1 86.38 715 ARG A N 1
ATOM 5783 C CA . ARG A 1 715 ? -4.867 -10.961 -11.336 1 86.38 715 ARG A CA 1
ATOM 5784 C C . ARG A 1 715 ? -4.914 -12.242 -12.164 1 86.38 715 ARG A C 1
ATOM 5786 O O . ARG A 1 715 ? -5.957 -12.891 -12.258 1 86.38 715 ARG A O 1
ATOM 5793 N N . THR A 1 716 ? -3.797 -12.555 -12.734 1 87.31 716 THR A N 1
ATOM 5794 C CA . THR A 1 716 ? -3.73 -13.719 -13.617 1 87.31 716 THR A CA 1
ATOM 5795 C C . THR A 1 716 ? -3.012 -14.875 -12.93 1 87.31 716 THR A C 1
ATOM 5797 O O . THR A 1 716 ? -2.859 -15.953 -13.516 1 87.31 716 THR A O 1
ATOM 5800 N N . LYS A 1 717 ? -2.576 -14.625 -11.703 1 84.56 717 LYS A N 1
ATOM 5801 C CA . LYS A 1 717 ? -1.931 -15.688 -10.93 1 84.56 717 LYS A CA 1
ATOM 5802 C C . LYS A 1 717 ? -2.613 -15.875 -9.578 1 84.56 717 LYS A C 1
ATOM 5804 O O . LYS A 1 717 ? -3.203 -14.938 -9.039 1 84.56 717 LYS A O 1
ATOM 5809 N N . SER A 1 718 ? -2.504 -17.109 -9.18 1 83.62 718 SER A N 1
ATOM 5810 C CA . SER A 1 718 ? -3.049 -17.375 -7.855 1 83.62 718 SER A CA 1
ATOM 5811 C C . SER A 1 718 ? -2.252 -16.656 -6.773 1 83.62 718 SER A C 1
ATOM 5813 O O . SER A 1 718 ? -1.088 -16.312 -6.98 1 83.62 718 SER A O 1
ATOM 5815 N N . VAL A 1 719 ? -2.92 -16.375 -5.699 1 84.88 719 VAL A N 1
ATOM 5816 C CA . VAL A 1 719 ? -2.273 -15.602 -4.648 1 84.88 719 VAL A CA 1
ATOM 5817 C C . VAL A 1 719 ? -2.254 -16.406 -3.348 1 84.88 719 VAL A C 1
ATOM 5819 O O . VAL A 1 719 ? -3.098 -17.281 -3.141 1 84.88 719 VAL A O 1
ATOM 5822 N N . ARG A 1 720 ? -1.21 -16.172 -2.596 1 85.06 720 ARG A N 1
ATOM 5823 C CA . ARG A 1 720 ? -1.144 -16.688 -1.229 1 85.06 720 ARG A CA 1
ATOM 5824 C C . ARG A 1 720 ? -1.562 -15.609 -0.228 1 85.06 720 ARG A C 1
ATOM 5826 O O . ARG A 1 720 ? -1.134 -14.461 -0.327 1 85.06 720 ARG A O 1
ATOM 5833 N N . VAL A 1 721 ? -2.416 -15.992 0.681 1 86.25 721 VAL A N 1
ATOM 5834 C CA . VAL A 1 721 ? -2.932 -15.016 1.638 1 86.25 721 VAL A CA 1
ATOM 5835 C C . VAL A 1 721 ? -2.113 -15.078 2.926 1 86.25 721 VAL A C 1
ATOM 5837 O O . VAL A 1 721 ? -1.776 -16.156 3.408 1 86.25 721 VAL A O 1
ATOM 5840 N N . ASP A 1 722 ? -1.618 -14.008 3.359 1 86.38 722 ASP A N 1
ATOM 5841 C CA . ASP A 1 722 ? -1.006 -13.812 4.668 1 86.38 722 ASP A CA 1
ATOM 5842 C C . ASP A 1 722 ? -1.316 -12.422 5.219 1 86.38 722 ASP A C 1
ATOM 5844 O O . ASP A 1 722 ? -1.751 -11.539 4.477 1 86.38 722 ASP A O 1
ATOM 5848 N N . TYR A 1 723 ? -1.173 -12.234 6.445 1 84.75 723 TYR A N 1
ATOM 5849 C CA . TYR A 1 723 ? -1.596 -10.992 7.086 1 84.75 723 TYR A CA 1
ATOM 5850 C C . TYR A 1 723 ? -0.768 -9.812 6.59 1 84.75 723 TYR A C 1
ATOM 5852 O O . TYR A 1 723 ? -1.299 -8.719 6.375 1 84.75 723 TYR A O 1
ATOM 5860 N N . TRP A 1 724 ? 0.501 -9.984 6.348 1 84.44 724 TRP A N 1
ATOM 5861 C CA . TRP A 1 724 ? 1.374 -8.906 5.902 1 84.44 724 TRP A CA 1
ATOM 5862 C C . TRP A 1 724 ? 1.092 -8.539 4.449 1 84.44 724 TRP A C 1
ATOM 5864 O O . TRP A 1 724 ? 1.093 -7.363 4.082 1 84.44 724 TRP A O 1
ATOM 5874 N N . GLY A 1 725 ? 0.888 -9.656 3.67 1 88.38 725 GLY A N 1
ATOM 5875 C CA . GLY A 1 725 ? 0.526 -9.406 2.283 1 88.38 725 GLY A CA 1
ATOM 5876 C C . GLY A 1 725 ? -0.77 -8.633 2.133 1 88.38 725 GLY A C 1
ATOM 5877 O O . GLY A 1 725 ? -0.865 -7.727 1.301 1 88.38 725 GLY A O 1
ATOM 5878 N N . VAL A 1 726 ? -1.703 -8.961 2.986 1 90.62 726 VAL A N 1
ATOM 5879 C CA . VAL A 1 726 ? -2.994 -8.281 2.943 1 90.62 726 VAL A CA 1
ATOM 5880 C C . VAL A 1 726 ? -2.828 -6.824 3.373 1 90.62 726 VAL A C 1
ATOM 5882 O O . VAL A 1 726 ? -3.463 -5.93 2.811 1 90.62 726 VAL A O 1
ATOM 5885 N N . LEU A 1 727 ? -2.012 -6.621 4.328 1 91.44 727 LEU A N 1
ATOM 5886 C CA . LEU A 1 727 ? -1.755 -5.258 4.781 1 91.44 727 LEU A CA 1
ATOM 5887 C C . LEU A 1 727 ? -1.142 -4.422 3.662 1 91.44 727 LEU A C 1
ATOM 5889 O O . LEU A 1 727 ? -1.523 -3.266 3.463 1 91.4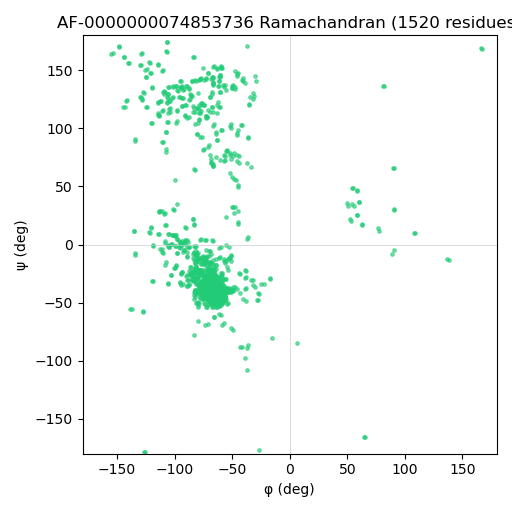4 727 LEU A O 1
ATOM 5893 N N . ILE A 1 728 ? -0.219 -4.938 2.992 1 92.94 728 ILE A N 1
ATOM 5894 C CA . ILE A 1 728 ? 0.444 -4.246 1.894 1 92.94 728 ILE A CA 1
ATOM 5895 C C . ILE A 1 728 ? -0.564 -3.957 0.784 1 92.94 728 ILE A C 1
ATOM 5897 O O . ILE A 1 728 ? -0.652 -2.828 0.295 1 92.94 728 ILE A O 1
ATOM 5901 N N . ASP A 1 729 ? -1.353 -4.949 0.438 1 93.62 729 ASP A N 1
ATOM 5902 C CA . ASP A 1 729 ? -2.381 -4.746 -0.579 1 93.62 729 ASP A CA 1
ATOM 5903 C C . ASP A 1 729 ? -3.371 -3.668 -0.15 1 93.62 729 ASP A C 1
ATOM 5905 O O . ASP A 1 729 ? -3.77 -2.828 -0.959 1 93.62 729 ASP A O 1
ATOM 5909 N N . THR A 1 730 ? -3.723 -3.74 1.122 1 95.19 730 THR A N 1
ATOM 5910 C CA . THR A 1 730 ? -4.691 -2.783 1.645 1 95.19 730 THR A CA 1
ATOM 5911 C C . THR A 1 730 ? -4.148 -1.359 1.544 1 95.19 730 THR A C 1
ATOM 5913 O O . THR A 1 730 ? -4.883 -0.434 1.191 1 95.19 730 THR A O 1
ATOM 5916 N N . SER A 1 731 ? -2.91 -1.188 1.818 1 94.5 731 SER A N 1
ATOM 5917 C CA . SER A 1 731 ? -2.301 0.137 1.75 1 94.5 731 SER A CA 1
ATOM 5918 C C . SER A 1 731 ? -2.342 0.691 0.329 1 94.5 731 SER A C 1
ATOM 5920 O O . SER A 1 731 ? -2.641 1.869 0.125 1 94.5 731 SER A O 1
ATOM 5922 N N . GLY A 1 732 ? -2.025 -0.125 -0.592 1 94.38 732 GLY A N 1
ATOM 5923 C CA . GLY A 1 732 ? -2.094 0.308 -1.979 1 94.38 732 GLY A CA 1
ATOM 5924 C C . GLY A 1 732 ? -3.506 0.602 -2.443 1 94.38 732 GLY A C 1
ATOM 5925 O O . GLY A 1 732 ? -3.744 1.594 -3.137 1 94.38 732 GLY A O 1
ATOM 5926 N N . ILE A 1 733 ? -4.406 -0.236 -2.049 1 96 733 ILE A N 1
ATOM 5927 C CA . ILE A 1 733 ? -5.809 -0.065 -2.418 1 96 733 ILE A CA 1
ATOM 5928 C C . ILE A 1 733 ? -6.359 1.206 -1.777 1 96 733 ILE A C 1
ATOM 5930 O O . ILE A 1 733 ? -7.145 1.931 -2.395 1 96 733 ILE A O 1
ATOM 5934 N N . LEU A 1 734 ? -5.953 1.418 -0.532 1 95.44 734 LEU A N 1
ATOM 5935 C CA . LEU A 1 734 ? -6.355 2.633 0.166 1 95.44 734 LEU A CA 1
ATOM 5936 C C . LEU A 1 734 ? -5.887 3.873 -0.587 1 95.44 734 LEU A C 1
ATOM 5938 O O . LEU A 1 734 ? -6.645 4.836 -0.743 1 95.44 734 LEU A O 1
ATOM 5942 N N . LEU A 1 735 ? -4.66 3.861 -1.065 1 92.19 735 LEU A N 1
ATOM 5943 C CA . LEU A 1 735 ? -4.098 4.984 -1.81 1 92.19 735 LEU A CA 1
ATOM 5944 C C . LEU A 1 735 ? -4.895 5.242 -3.086 1 92.19 735 LEU A C 1
ATOM 5946 O O . LEU A 1 735 ? -5.254 6.383 -3.375 1 92.19 735 LEU A O 1
ATOM 5950 N N . ILE A 1 736 ? -5.195 4.211 -3.807 1 93.88 736 ILE A N 1
ATOM 5951 C CA . ILE A 1 736 ? -5.934 4.344 -5.059 1 93.88 736 ILE A CA 1
ATOM 5952 C C . ILE A 1 736 ? -7.367 4.781 -4.766 1 93.88 736 ILE A C 1
ATOM 5954 O O . ILE A 1 736 ? -7.914 5.641 -5.461 1 93.88 736 ILE A O 1
ATOM 5958 N N . THR A 1 737 ? -7.91 4.23 -3.73 1 96.44 737 THR A N 1
ATOM 5959 C CA . THR A 1 737 ? -9.273 4.578 -3.334 1 96.44 737 THR A CA 1
ATOM 5960 C C . THR A 1 737 ? -9.359 6.055 -2.965 1 96.44 737 THR A C 1
ATOM 5962 O O . THR A 1 737 ? -10.266 6.758 -3.42 1 96.44 737 THR A O 1
ATOM 5965 N N . PHE A 1 738 ? -8.445 6.535 -2.193 1 94.44 738 PHE A N 1
ATOM 5966 C CA . PHE A 1 738 ? -8.461 7.938 -1.793 1 94.44 738 PHE A CA 1
ATOM 5967 C C . PHE A 1 738 ? -8.188 8.844 -2.986 1 94.44 738 PHE A C 1
ATOM 5969 O O . PHE A 1 738 ? -8.75 9.938 -3.086 1 94.44 738 PHE A O 1
ATOM 5976 N N . PHE A 1 739 ? -7.371 8.383 -3.854 1 92.94 739 PHE A N 1
ATOM 5977 C CA . PHE A 1 739 ? -7.094 9.164 -5.055 1 92.94 739 PHE A CA 1
ATOM 5978 C C . PHE A 1 739 ? -8.359 9.344 -5.883 1 92.94 739 PHE A C 1
ATOM 5980 O O . PHE A 1 739 ? -8.68 10.461 -6.301 1 92.94 739 PHE A O 1
ATOM 5987 N N . ILE A 1 740 ? -9.062 8.305 -6.109 1 95 740 ILE A N 1
ATOM 5988 C CA . ILE A 1 740 ? -10.312 8.359 -6.863 1 95 740 ILE A CA 1
ATOM 5989 C C . ILE A 1 740 ? -11.344 9.188 -6.094 1 95 740 ILE A C 1
ATOM 5991 O O . ILE A 1 740 ? -12.078 9.977 -6.688 1 95 740 ILE A O 1
ATOM 5995 N N . SER A 1 741 ? -11.336 9.047 -4.805 1 96.88 741 SER A N 1
ATOM 5996 C CA . SER A 1 741 ? -12.305 9.734 -3.959 1 96.88 741 SER A CA 1
ATOM 5997 C C . SER A 1 741 ? -12.102 11.25 -4.004 1 96.88 741 SER A C 1
ATOM 5999 O O . SER A 1 741 ? -13.055 12.016 -3.887 1 96.88 741 SER A O 1
ATOM 6001 N N . VAL A 1 742 ? -10.891 11.703 -4.168 1 93.81 742 VAL A N 1
ATOM 6002 C CA . VAL A 1 742 ? -10.617 13.133 -4.285 1 93.81 742 VAL A CA 1
ATOM 6003 C C . VAL A 1 742 ? -11.328 13.695 -5.512 1 93.81 742 VAL A C 1
ATOM 6005 O O . VAL A 1 742 ? -12.008 14.719 -5.422 1 93.81 742 VAL A O 1
ATOM 6008 N N . PHE A 1 743 ? -11.297 12.992 -6.57 1 93.5 743 PHE A N 1
ATOM 6009 C CA . PHE A 1 743 ? -11.922 13.461 -7.805 1 93.5 743 PHE A CA 1
ATOM 6010 C C . PHE A 1 743 ? -13.438 13.438 -7.68 1 93.5 743 PHE A C 1
ATOM 6012 O O . PHE A 1 743 ? -14.109 14.383 -8.094 1 93.5 743 PHE A O 1
ATOM 6019 N N . LEU A 1 744 ? -13.953 12.422 -7.102 1 96 744 LEU A N 1
ATOM 6020 C CA . LEU A 1 744 ? -15.398 12.305 -6.953 1 96 744 LEU A CA 1
ATOM 6021 C C . LEU A 1 744 ? -15.93 13.352 -5.988 1 96 744 LEU A C 1
ATOM 6023 O O . LEU A 1 744 ? -17 13.922 -6.211 1 96 744 LEU A O 1
ATOM 6027 N N . THR A 1 745 ? -15.172 13.57 -4.941 1 95.88 745 THR A N 1
ATOM 6028 C CA . THR A 1 745 ? -15.594 14.562 -3.961 1 95.88 745 THR A CA 1
ATOM 6029 C C . THR A 1 745 ? -15.547 15.969 -4.562 1 95.88 745 THR A C 1
ATOM 6031 O O . THR A 1 745 ? -16.469 16.766 -4.359 1 95.88 745 THR A O 1
ATOM 6034 N N . LEU A 1 746 ? -14.578 16.266 -5.398 1 94 746 LEU A N 1
ATOM 6035 C CA . LEU A 1 746 ? -14.398 17.594 -5.98 1 94 746 LEU A CA 1
ATOM 6036 C C . LEU A 1 746 ? -15.398 17.844 -7.109 1 94 746 LEU A C 1
ATOM 6038 O O . LEU A 1 746 ? -15.867 18.969 -7.305 1 94 746 LEU A O 1
ATOM 6042 N N . LEU A 1 747 ? -15.734 16.812 -7.832 1 94.56 747 LEU A N 1
ATOM 6043 C CA . LEU A 1 747 ? -16.516 16.984 -9.055 1 94.56 747 LEU A CA 1
ATOM 6044 C C . LEU A 1 747 ? -18 16.797 -8.773 1 94.56 747 LEU A C 1
ATOM 6046 O O . LEU A 1 747 ? -18.844 17.344 -9.5 1 94.56 747 LEU A O 1
ATOM 6050 N N . ILE A 1 748 ? -18.344 16.047 -7.727 1 95.31 748 ILE A N 1
ATOM 6051 C CA . ILE A 1 748 ? -19.75 15.703 -7.566 1 95.31 748 ILE A CA 1
ATOM 6052 C C . ILE A 1 748 ? -20.219 16.078 -6.16 1 95.31 748 ILE A C 1
ATOM 6054 O O . ILE A 1 748 ? -21.094 16.922 -6 1 95.31 748 ILE A O 1
ATOM 6058 N N . GLU A 1 749 ? -19.609 15.57 -5.156 1 94.69 749 GLU A N 1
ATOM 6059 C CA . GLU A 1 749 ? -20.094 15.688 -3.787 1 94.69 749 GLU A CA 1
ATOM 6060 C C . GLU A 1 749 ? -20.109 17.141 -3.326 1 94.69 749 GLU A C 1
ATOM 6062 O O . GLU A 1 749 ? -21.141 17.641 -2.852 1 94.69 749 GLU A O 1
ATOM 6067 N N . MET A 1 750 ? -19.031 17.828 -3.43 1 92.38 750 MET A N 1
ATOM 6068 C CA . MET A 1 750 ? -18.906 19.188 -2.904 1 92.38 750 MET A CA 1
ATOM 6069 C C . MET A 1 750 ? -19.75 20.156 -3.721 1 92.38 750 MET A C 1
ATOM 6071 O O . MET A 1 750 ? -20.469 20.969 -3.16 1 92.38 750 MET A O 1
ATOM 6075 N N . PRO A 1 751 ? -19.672 20.109 -5.062 1 92.69 751 PRO A N 1
ATOM 6076 C CA . PRO A 1 751 ? -20.531 21.031 -5.824 1 92.69 751 PRO A CA 1
ATOM 6077 C C . PRO A 1 751 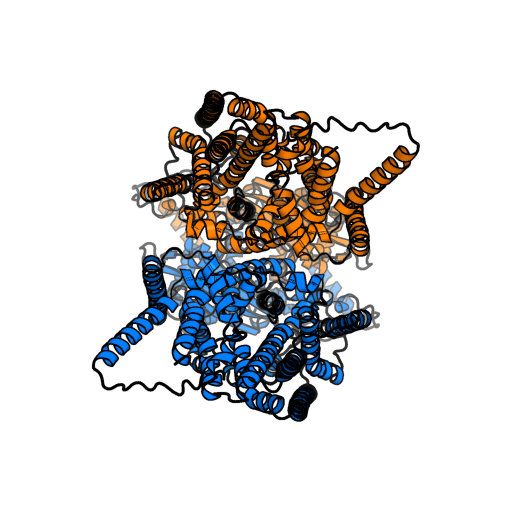? -22.016 20.875 -5.492 1 92.69 751 PRO A C 1
ATOM 6079 O O . PRO A 1 751 ? -22.734 21.875 -5.371 1 92.69 751 PRO A O 1
ATOM 6082 N N . LEU A 1 752 ? -22.469 19.688 -5.352 1 90.75 752 LEU A N 1
ATOM 6083 C CA . LEU A 1 752 ? -23.891 19.453 -5.062 1 90.75 752 LEU A CA 1
ATOM 6084 C C . LEU A 1 752 ? -24.234 19.938 -3.656 1 90.75 752 LEU A C 1
ATOM 6086 O O . LEU A 1 752 ? -25.344 20.422 -3.418 1 90.75 752 LEU A O 1
ATOM 6090 N N . LYS A 1 753 ? -23.328 19.688 -2.762 1 87.19 753 LYS A N 1
ATOM 6091 C CA . LYS A 1 753 ? -23.531 20.219 -1.413 1 87.19 753 LYS A CA 1
ATOM 6092 C C . LYS A 1 753 ? -23.641 21.734 -1.422 1 87.19 753 LYS A C 1
ATOM 6094 O O . LYS A 1 753 ? -24.484 22.312 -0.736 1 87.19 753 LYS A O 1
ATOM 6099 N N . ASN A 1 754 ? -22.797 22.344 -2.215 1 86.44 754 ASN A N 1
ATOM 6100 C CA . ASN A 1 754 ? -22.812 23.797 -2.336 1 86.44 754 ASN A CA 1
ATOM 6101 C C . ASN A 1 754 ? -24.094 24.281 -3.006 1 86.44 754 ASN A C 1
ATOM 6103 O O . ASN A 1 754 ? -24.672 25.297 -2.586 1 86.44 754 ASN A O 1
ATOM 6107 N N . ILE A 1 755 ? -24.531 23.641 -3.973 1 88 755 ILE A N 1
ATOM 6108 C CA . ILE A 1 755 ? -25.734 24 -4.703 1 88 755 ILE A CA 1
ATOM 6109 C C . ILE A 1 755 ? -26.953 23.891 -3.785 1 88 755 ILE A C 1
ATOM 6111 O O . ILE A 1 755 ? -27.828 24.766 -3.77 1 88 755 ILE A O 1
ATOM 6115 N N . LEU A 1 756 ? -26.984 22.812 -3.021 1 84.62 756 LEU A N 1
ATOM 6116 C CA . LEU A 1 756 ? -28.078 22.594 -2.092 1 84.62 756 LEU A CA 1
ATOM 6117 C C . LEU A 1 756 ? -28.125 23.688 -1.032 1 84.62 756 LEU A C 1
ATOM 6119 O O . LEU A 1 756 ? -29.203 24.172 -0.661 1 84.62 756 LEU A O 1
ATOM 6123 N N . GLY A 1 757 ? -26.953 24.094 -0.583 1 80.19 757 GLY A N 1
ATOM 6124 C CA . GLY A 1 757 ? -26.875 25.203 0.368 1 80.19 757 GLY A CA 1
ATOM 6125 C C . GLY A 1 757 ? -27.391 26.516 -0.196 1 80.19 757 GLY A C 1
ATOM 6126 O O . GLY A 1 757 ? -28.016 27.297 0.514 1 80.19 757 GLY A O 1
ATOM 6127 N N . LEU A 1 758 ? -27.203 26.703 -1.437 1 80 758 LEU A N 1
ATOM 6128 C CA . LEU A 1 758 ? -27.641 27.922 -2.107 1 80 758 LEU A CA 1
ATOM 6129 C C . LEU A 1 758 ? -29.156 27.891 -2.359 1 80 758 LEU A C 1
ATOM 6131 O O . LEU A 1 758 ? -29.828 28.922 -2.236 1 80 758 LEU A O 1
ATOM 6135 N N . LEU A 1 759 ? -29.625 26.703 -2.691 1 79.38 759 LEU A N 1
ATOM 6136 C CA . LEU A 1 759 ? -31.031 26.594 -3.053 1 79.38 759 LEU A CA 1
ATOM 6137 C C . LEU A 1 759 ? -31.906 26.594 -1.811 1 79.38 759 LEU A C 1
ATOM 6139 O O . LEU A 1 759 ? -33.031 27.094 -1.844 1 79.38 759 LEU A O 1
ATOM 6143 N N . LEU A 1 760 ? -31.453 26.062 -0.769 1 71.62 760 LEU A N 1
ATOM 6144 C CA . LEU A 1 760 ? -32.281 25.938 0.433 1 71.62 760 LEU A CA 1
ATOM 6145 C C . LEU A 1 760 ? -32.188 27.219 1.269 1 71.62 760 LEU A C 1
ATOM 6147 O O . LEU A 1 760 ? -33.094 27.484 2.076 1 71.62 760 LEU A O 1
ATOM 6151 N N . LYS A 1 761 ? -31.125 28.078 1.224 1 57.72 761 LYS A N 1
ATOM 6152 C CA . LYS A 1 761 ? -31.094 29.375 1.89 1 57.72 761 LYS A CA 1
ATOM 6153 C C . LYS A 1 761 ? -32.188 30.297 1.348 1 57.72 761 LYS A C 1
ATOM 6155 O O . LYS A 1 761 ? -32.625 31.219 2.041 1 57.72 761 LYS A O 1
ATOM 6160 N N . LYS A 1 762 ? -32.875 30.031 0.291 1 48.12 762 LYS A N 1
ATOM 6161 C CA . LYS A 1 762 ? -33.969 30.859 -0.176 1 48.12 762 LYS A CA 1
ATOM 6162 C C . LYS A 1 762 ? -35.281 30.406 0.416 1 48.12 762 LYS A C 1
ATOM 6164 O O . LYS A 1 762 ? -35.594 29.219 0.439 1 48.12 762 LYS A O 1
ATOM 6169 N N . MET B 1 1 ? 29.578 -61.344 -16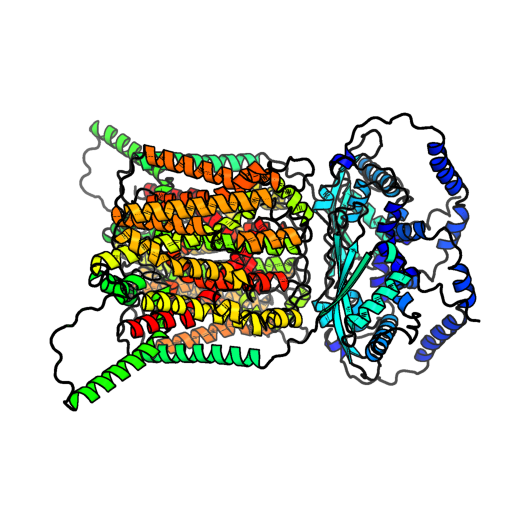.797 1 18.77 1 MET B N 1
ATOM 6170 C CA . MET B 1 1 ? 28.484 -61.125 -15.859 1 18.77 1 MET B CA 1
ATOM 6171 C C . MET B 1 1 ? 28.172 -59.656 -15.703 1 18.77 1 MET B C 1
ATOM 6173 O O . MET B 1 1 ? 27.172 -59.281 -15.086 1 18.77 1 MET B O 1
ATOM 6177 N N . ALA B 1 2 ? 29.125 -58.781 -16.016 1 22.11 2 ALA B N 1
ATOM 6178 C CA . ALA B 1 2 ? 29.453 -57.375 -15.797 1 22.11 2 ALA B CA 1
ATOM 6179 C C . ALA B 1 2 ? 28.625 -56.469 -16.703 1 22.11 2 ALA B C 1
ATOM 6181 O O . ALA B 1 2 ? 28.656 -55.25 -16.578 1 22.11 2 ALA B O 1
ATOM 6182 N N . HIS B 1 3 ? 28.125 -57 -17.828 1 21.12 3 HIS B N 1
ATOM 6183 C CA . HIS B 1 3 ? 27.781 -56.188 -19 1 21.12 3 HIS B CA 1
ATOM 6184 C C . HIS B 1 3 ? 26.406 -55.562 -18.828 1 21.12 3 HIS B C 1
ATOM 6186 O O . HIS B 1 3 ? 25.953 -54.812 -19.703 1 21.12 3 HIS B O 1
ATOM 6192 N N . SER B 1 4 ? 25.547 -56.156 -17.969 1 22.36 4 SER B N 1
ATOM 6193 C CA . SER B 1 4 ? 24.109 -55.906 -18.016 1 22.36 4 SER B CA 1
ATOM 6194 C C . SER B 1 4 ? 23.734 -54.625 -17.312 1 22.36 4 SER B C 1
ATOM 6196 O O . SER B 1 4 ? 22.547 -54.312 -17.141 1 22.36 4 SER B O 1
ATOM 6198 N N . ARG B 1 5 ? 24.781 -53.938 -16.625 1 22.86 5 ARG B N 1
ATOM 6199 C CA . ARG B 1 5 ? 24.516 -52.969 -15.547 1 22.86 5 ARG B CA 1
ATOM 6200 C C . ARG B 1 5 ? 24.141 -51.625 -16.109 1 22.86 5 ARG B C 1
ATOM 6202 O O . ARG B 1 5 ? 23.812 -50.688 -15.344 1 22.86 5 ARG B O 1
ATOM 6209 N N . HIS B 1 6 ? 24.578 -51.344 -17.344 1 21.16 6 HIS B N 1
ATOM 6210 C CA . HIS B 1 6 ? 24.766 -49.938 -17.75 1 21.16 6 HIS B CA 1
ATOM 6211 C C . HIS B 1 6 ? 23.438 -49.312 -18.172 1 21.16 6 HIS B C 1
ATOM 6213 O O . HIS B 1 6 ? 23.375 -48.125 -18.469 1 21.16 6 HIS B O 1
ATOM 6219 N N . THR B 1 7 ? 22.438 -50.125 -18.5 1 21.67 7 THR B N 1
ATOM 6220 C CA . THR B 1 7 ? 21.422 -49.594 -19.422 1 21.67 7 THR B CA 1
ATOM 6221 C C . THR B 1 7 ? 20.344 -48.844 -18.656 1 21.67 7 THR B C 1
ATOM 6223 O O . THR B 1 7 ? 19.547 -48.125 -19.25 1 21.67 7 THR B O 1
ATOM 6226 N N . THR B 1 8 ? 20.25 -49.125 -17.312 1 22.89 8 THR B N 1
ATOM 6227 C CA . THR B 1 8 ? 19 -48.781 -16.656 1 22.89 8 THR B CA 1
ATOM 6228 C C . THR B 1 8 ? 18.969 -47.312 -16.281 1 22.89 8 THR B C 1
ATOM 6230 O O . THR B 1 8 ? 17.922 -46.781 -15.922 1 22.89 8 THR B O 1
ATOM 6233 N N . SER B 1 9 ? 20.234 -46.719 -16.188 1 21.86 9 SER B N 1
ATOM 6234 C CA . SER B 1 9 ? 20.359 -45.375 -15.625 1 21.86 9 SER B CA 1
ATOM 6235 C C . SER B 1 9 ? 19.766 -44.312 -16.547 1 21.86 9 SER B C 1
ATOM 6237 O O . SER B 1 9 ? 19.625 -43.156 -16.156 1 21.86 9 SER B O 1
ATOM 6239 N N . LEU B 1 10 ? 19.562 -44.625 -17.812 1 21.38 10 LEU B N 1
ATOM 6240 C CA . LEU B 1 10 ? 19.469 -43.656 -18.891 1 21.38 10 LEU B CA 1
ATOM 6241 C C . LEU B 1 10 ? 18.062 -43.062 -18.984 1 21.38 10 LEU B C 1
ATOM 6243 O O . LEU B 1 10 ? 17.891 -41.906 -19.422 1 21.38 10 LEU B O 1
ATOM 6247 N N . GLN B 1 11 ? 17.047 -43.781 -18.438 1 22.22 11 GLN B N 1
ATOM 6248 C CA . GLN B 1 11 ? 15.719 -43.531 -18.984 1 22.22 11 GLN B CA 1
ATOM 6249 C C . GLN B 1 11 ? 15.086 -42.312 -18.312 1 22.22 11 GLN B C 1
ATOM 6251 O O . GLN B 1 11 ? 14.375 -41.531 -18.953 1 22.22 11 GLN B O 1
ATOM 6256 N N . ILE B 1 12 ? 15.461 -42.031 -17.031 1 23.23 12 ILE B N 1
ATOM 6257 C CA . ILE B 1 12 ? 14.625 -41.062 -16.328 1 23.23 12 ILE B CA 1
ATOM 6258 C C . ILE B 1 12 ? 14.969 -39.656 -16.781 1 23.23 12 ILE B C 1
ATOM 6260 O O . ILE B 1 12 ? 14.07 -38.844 -16.984 1 23.23 12 ILE B O 1
ATOM 6264 N N . ALA B 1 13 ? 16.281 -39.406 -17.047 1 23.06 13 ALA B N 1
ATOM 6265 C CA . ALA B 1 13 ? 16.719 -38.062 -17.359 1 23.06 13 ALA B CA 1
ATOM 6266 C C . ALA B 1 13 ? 16.141 -37.594 -18.688 1 23.06 13 ALA B C 1
ATOM 6268 O O . ALA B 1 13 ? 16.062 -36.375 -18.953 1 23.06 13 ALA B O 1
ATOM 6269 N N . CYS B 1 14 ? 15.617 -38.438 -19.422 1 23.7 14 CYS B N 1
ATOM 6270 C CA . CYS B 1 14 ? 15.344 -38.156 -20.828 1 23.7 14 CYS B CA 1
ATOM 6271 C C . CYS B 1 14 ? 14.086 -37.312 -20.984 1 23.7 14 CYS B C 1
ATOM 6273 O O . CYS B 1 14 ? 13.992 -36.5 -21.922 1 23.7 14 CYS B O 1
ATOM 6275 N N . VAL B 1 15 ? 13.141 -37.344 -20 1 25.3 15 VAL B N 1
ATOM 6276 C CA . VAL B 1 15 ? 11.883 -36.75 -20.453 1 25.3 15 VAL B CA 1
ATOM 6277 C C . VAL B 1 15 ? 11.992 -35.219 -20.469 1 25.3 15 VAL B C 1
ATOM 6279 O O . VAL B 1 15 ? 11.586 -34.562 -21.422 1 25.3 15 VAL B O 1
ATOM 6282 N N . VAL B 1 16 ? 12.578 -34.562 -19.422 1 24.88 16 VAL B N 1
ATOM 6283 C CA . VAL B 1 16 ? 12.562 -33.125 -19.391 1 24.88 16 VAL B CA 1
ATOM 6284 C C . VAL B 1 16 ? 13.5 -32.562 -20.453 1 24.88 16 VAL B C 1
ATOM 6286 O O . VAL B 1 16 ? 13.148 -31.625 -21.172 1 24.88 16 VAL B O 1
ATOM 6289 N N . ILE B 1 17 ? 14.719 -33.094 -20.578 1 25.78 17 ILE B N 1
ATOM 6290 C CA . ILE B 1 17 ? 15.797 -32.531 -21.406 1 25.78 17 ILE B CA 1
ATOM 6291 C C . ILE B 1 17 ? 15.523 -32.812 -22.875 1 25.78 17 ILE B C 1
ATOM 6293 O O . ILE B 1 17 ? 15.906 -32.031 -23.75 1 25.78 17 ILE B O 1
ATOM 6297 N N . LEU B 1 18 ? 14.797 -33.844 -23.234 1 25.8 18 LEU B N 1
ATOM 6298 C CA . LEU B 1 18 ? 14.602 -34.188 -24.641 1 25.8 18 LEU B CA 1
ATOM 6299 C C . LEU B 1 18 ? 13.812 -33.094 -25.359 1 25.8 18 LEU B C 1
ATOM 6301 O O . LEU B 1 18 ? 13.992 -32.906 -26.562 1 25.8 18 LEU B O 1
ATOM 6305 N N . CYS B 1 19 ? 12.945 -32.312 -24.672 1 25.44 19 CYS B N 1
ATOM 6306 C CA . CYS B 1 19 ? 12.25 -31.312 -25.453 1 25.44 19 CYS B CA 1
ATOM 6307 C C . CYS B 1 19 ? 13.203 -30.219 -25.922 1 25.44 19 CYS B C 1
ATOM 6309 O O . CYS B 1 19 ? 13.086 -29.719 -27.031 1 25.44 19 CYS B O 1
ATOM 6311 N N . LEU B 1 20 ? 14.258 -29.875 -25.188 1 25.08 20 LEU B N 1
ATOM 6312 C CA . LEU B 1 20 ? 15.07 -28.719 -25.562 1 25.08 20 LEU B CA 1
ATOM 6313 C C . LEU B 1 20 ? 16.188 -29.125 -26.516 1 25.08 20 LEU B C 1
ATOM 6315 O O . LEU B 1 20 ? 16.656 -28.312 -27.312 1 25.08 20 LEU B O 1
ATOM 6319 N N . SER B 1 21 ? 16.766 -30.266 -26.531 1 24.86 21 SER B N 1
ATOM 6320 C CA . SER B 1 21 ? 18.031 -30.516 -27.203 1 24.86 21 SER B CA 1
ATOM 6321 C C . SER B 1 21 ? 17.844 -30.734 -28.703 1 24.86 21 SER B C 1
ATOM 6323 O O . SER B 1 21 ? 18.766 -30.562 -29.484 1 24.86 21 SER B O 1
ATOM 6325 N N . ARG B 1 22 ? 16.859 -31.453 -29.172 1 26.73 22 ARG B N 1
ATOM 6326 C CA . ARG B 1 22 ? 16.922 -31.812 -30.578 1 26.73 22 ARG B CA 1
ATOM 6327 C C . ARG B 1 22 ? 16.766 -30.578 -31.453 1 26.73 22 ARG B C 1
ATOM 6329 O O . ARG B 1 22 ? 16.766 -30.672 -32.688 1 26.73 22 ARG B O 1
ATOM 6336 N N . VAL B 1 23 ? 16.672 -29.359 -31 1 26.31 23 VAL B N 1
ATOM 6337 C CA . VAL B 1 23 ? 16.609 -28.188 -31.875 1 26.31 23 VAL B CA 1
ATOM 6338 C C . VAL B 1 23 ? 17.984 -27.906 -32.469 1 26.31 23 VAL B C 1
ATOM 6340 O O . VAL B 1 23 ? 18.094 -27.25 -33.5 1 26.31 23 VAL B O 1
ATOM 6343 N N . GLU B 1 24 ? 19.109 -28.453 -31.984 1 25.02 24 GLU B N 1
ATOM 6344 C CA . GLU B 1 24 ? 20.375 -27.984 -32.531 1 25.02 24 GLU B CA 1
ATOM 6345 C C . GLU B 1 24 ? 20.703 -28.688 -33.844 1 25.02 24 GLU B C 1
ATOM 6347 O O . GLU B 1 24 ? 21.328 -28.094 -34.719 1 25.02 24 GLU B O 1
ATOM 6352 N N . ALA B 1 25 ? 20.609 -29.891 -34.062 1 26.45 25 ALA B N 1
ATOM 6353 C CA . ALA B 1 25 ? 21.344 -30.453 -35.188 1 26.45 25 ALA B CA 1
ATOM 6354 C C . ALA B 1 25 ? 20.859 -29.875 -36.5 1 26.45 25 ALA B C 1
ATOM 6356 O O . ALA B 1 25 ? 21.656 -29.672 -37.438 1 26.45 25 ALA B O 1
ATOM 6357 N N . THR B 1 26 ? 19.625 -29.828 -36.875 1 24.84 26 THR B N 1
ATOM 6358 C CA . THR B 1 26 ? 19.266 -29.391 -38.219 1 24.84 26 THR B CA 1
ATOM 6359 C C . THR B 1 26 ? 19.406 -27.875 -38.344 1 24.84 26 THR B C 1
ATOM 6361 O O . THR B 1 26 ? 19.219 -27.328 -39.438 1 24.84 26 THR B O 1
ATOM 6364 N N . VAL B 1 27 ? 19.609 -27.062 -37.312 1 24.78 27 VAL B N 1
ATOM 6365 C CA . VAL B 1 27 ? 19.672 -25.609 -37.406 1 24.78 27 VAL B CA 1
ATOM 6366 C C . VAL B 1 27 ? 21.078 -25.172 -37.812 1 24.78 27 VAL B C 1
ATOM 6368 O O . VAL B 1 27 ? 21.844 -24.688 -36.969 1 24.78 27 VAL B O 1
ATOM 6371 N N . GLY B 1 28 ? 21.891 -25.922 -38.406 1 24.62 28 GLY B N 1
ATOM 6372 C CA . GLY B 1 28 ? 23.125 -25.297 -38.875 1 24.62 28 GLY B CA 1
ATOM 6373 C C . GLY B 1 28 ? 22.906 -23.953 -39.531 1 24.62 28 GLY B C 1
ATOM 6374 O O . GLY B 1 28 ? 23.562 -22.969 -39.188 1 24.62 28 GLY B O 1
ATOM 6375 N N . ASN B 1 29 ? 22.625 -23.875 -40.906 1 24.25 29 ASN B N 1
ATOM 6376 C CA . ASN B 1 29 ? 22.688 -22.719 -41.781 1 24.25 29 ASN B CA 1
ATOM 6377 C C . ASN B 1 29 ? 21.547 -21.734 -41.531 1 24.25 29 ASN B C 1
ATOM 6379 O O . ASN B 1 29 ? 21.188 -20.938 -42.375 1 24.25 29 ASN B O 1
ATOM 6383 N N . LEU B 1 30 ? 20.594 -22.031 -40.656 1 23.59 30 LEU B N 1
ATOM 6384 C CA . LEU B 1 30 ? 19.516 -21.062 -40.656 1 23.59 30 LEU B CA 1
ATOM 6385 C C . LEU B 1 30 ? 19.969 -19.734 -40.062 1 23.59 30 LEU B C 1
ATOM 6387 O O . LEU B 1 30 ? 20.344 -19.672 -38.875 1 23.59 30 LEU B O 1
ATOM 6391 N N . GLN B 1 31 ? 20.562 -18.859 -40.844 1 23.38 31 GLN B N 1
ATOM 6392 C CA . GLN B 1 31 ? 20.844 -17.438 -40.625 1 23.38 31 GLN B CA 1
ATOM 6393 C C . GLN B 1 31 ? 19.641 -16.719 -40.031 1 23.38 31 GLN B C 1
ATOM 6395 O O . GLN B 1 31 ? 18.578 -16.656 -40.688 1 23.38 31 GLN B O 1
ATOM 6400 N N . PHE B 1 32 ? 19.422 -16.922 -38.812 1 24.78 32 PHE B N 1
ATOM 6401 C CA . PHE B 1 32 ? 18.234 -16.234 -38.344 1 24.78 32 PHE B CA 1
ATOM 6402 C C . PHE B 1 32 ? 18.406 -14.719 -38.438 1 24.78 32 PHE B C 1
ATOM 6404 O O . PHE B 1 32 ? 19.203 -14.125 -37.719 1 24.78 32 PHE B O 1
ATOM 6411 N N . PRO B 1 33 ? 18.344 -14.102 -39.594 1 24.92 33 PRO B N 1
ATOM 6412 C CA . PRO B 1 33 ? 18.641 -12.672 -39.656 1 24.92 33 PRO B CA 1
ATOM 6413 C C . PRO B 1 33 ? 17.875 -11.867 -38.594 1 24.92 33 PRO B C 1
ATOM 6415 O O . PRO B 1 33 ? 18.406 -10.906 -38.031 1 24.92 33 PRO B O 1
ATOM 6418 N N . VAL B 1 34 ? 16.531 -11.727 -38.875 1 25.2 34 VAL B N 1
ATOM 6419 C CA . VAL B 1 34 ? 15.625 -10.695 -38.406 1 25.2 34 VAL B CA 1
ATOM 6420 C C . VAL B 1 34 ? 15.211 -10.992 -36.969 1 25.2 34 VAL B C 1
ATOM 6422 O O . VAL B 1 34 ? 15.219 -12.148 -36.531 1 25.2 34 VAL B O 1
ATOM 6425 N N . PRO B 1 35 ? 15.055 -9.938 -36.062 1 25.06 35 PRO B N 1
ATOM 6426 C CA . PRO B 1 35 ? 14.711 -10.039 -34.656 1 25.06 35 PRO B CA 1
ATOM 6427 C C . PRO B 1 35 ? 13.547 -11 -34.375 1 25.06 35 PRO B C 1
ATOM 6429 O O . PRO B 1 35 ? 12.758 -11.273 -35.281 1 25.06 35 PRO B O 1
ATOM 6432 N N . LEU B 1 36 ? 13.477 -11.766 -33.281 1 24.69 36 LEU B N 1
ATOM 6433 C CA . LEU B 1 36 ? 12.57 -12.883 -33.062 1 24.69 36 LEU B CA 1
ATOM 6434 C C . LEU B 1 36 ? 11.188 -12.578 -33.625 1 24.69 36 LEU B C 1
ATOM 6436 O O . LEU B 1 36 ? 10.508 -13.469 -34.156 1 24.69 36 LEU B O 1
ATOM 6440 N N . GLU B 1 37 ? 10.648 -11.344 -33.531 1 25.78 37 GLU B N 1
ATOM 6441 C CA . GLU B 1 37 ? 9.422 -10.906 -34.219 1 25.78 37 GLU B CA 1
ATOM 6442 C C . GLU B 1 37 ? 9.539 -11.055 -35.719 1 25.78 37 GLU B C 1
ATOM 6444 O O . GLU B 1 37 ? 8.57 -11.43 -36.375 1 25.78 37 GLU B O 1
ATOM 6449 N N . GLU B 1 38 ? 10.633 -10.516 -36.188 1 25.12 38 GLU B N 1
ATOM 6450 C CA . GLU B 1 38 ? 10.875 -10.562 -37.656 1 25.12 38 GLU B CA 1
ATOM 6451 C C . GLU B 1 38 ? 11.172 -11.984 -38.094 1 25.12 38 GLU B C 1
ATOM 6453 O O . GLU B 1 38 ? 11.445 -12.219 -39.281 1 25.12 38 GLU B O 1
ATOM 6458 N N . LEU B 1 39 ? 11.594 -12.789 -37.188 1 24.09 39 LEU B N 1
ATOM 6459 C CA . LEU B 1 39 ? 11.805 -14.133 -37.688 1 24.09 39 LEU B CA 1
ATOM 6460 C C . LEU B 1 39 ? 10.531 -14.664 -38.375 1 24.09 39 LEU B C 1
ATOM 6462 O O . LEU B 1 39 ? 10.602 -15.445 -39.312 1 24.09 39 LEU B O 1
ATOM 6466 N N . LEU B 1 40 ? 9.375 -14.359 -37.781 1 23.94 40 LEU B N 1
ATOM 6467 C CA . LEU B 1 40 ? 8.234 -14.969 -38.469 1 23.94 40 LEU B CA 1
ATOM 6468 C C . LEU B 1 40 ? 8.016 -14.336 -39.844 1 23.94 40 LEU B C 1
ATOM 6470 O O . LEU B 1 40 ? 7.492 -14.992 -40.75 1 23.94 40 LEU B O 1
ATOM 6474 N N . TRP B 1 41 ? 8 -12.93 -39.938 1 22.88 41 TRP B N 1
ATOM 6475 C CA . TRP B 1 41 ? 7.449 -12.383 -41.188 1 22.88 41 TRP B CA 1
ATOM 6476 C C . TRP B 1 41 ? 8.539 -12.195 -42.219 1 22.88 41 TRP B C 1
ATOM 6478 O O . TRP B 1 41 ? 8.539 -11.203 -42.969 1 22.88 41 TRP B O 1
ATOM 6488 N N . SER B 1 42 ? 9.734 -12.711 -42.156 1 24.06 42 SER B N 1
ATOM 6489 C CA . SER B 1 42 ? 10.516 -12.297 -43.312 1 24.06 42 SER B CA 1
ATOM 6490 C C . SER B 1 42 ? 9.93 -12.875 -44.594 1 24.06 42 SER B C 1
ATOM 6492 O O . SER B 1 42 ? 9.68 -14.078 -44.688 1 24.06 42 SER B O 1
ATOM 6494 N N . ASP B 1 43 ? 9.219 -12.109 -45.438 1 23.08 43 ASP B N 1
ATOM 6495 C CA . ASP B 1 43 ? 8.695 -12.289 -46.781 1 23.08 43 ASP B CA 1
ATOM 6496 C C . ASP B 1 43 ? 9.789 -12.773 -47.75 1 23.08 43 ASP B C 1
ATOM 6498 O O . ASP B 1 43 ? 9.648 -12.688 -48.969 1 23.08 43 ASP B O 1
ATOM 6502 N N . HIS B 1 44 ? 11.109 -12.805 -47.406 1 25 44 HIS B N 1
ATOM 6503 C CA . HIS B 1 44 ? 11.93 -13.023 -48.594 1 25 44 HIS B CA 1
ATOM 6504 C C . HIS B 1 44 ? 11.625 -14.375 -49.219 1 25 44 HIS B C 1
ATOM 6506 O O . HIS B 1 44 ? 11.336 -15.344 -48.531 1 25 44 HIS B O 1
ATOM 6512 N N . GLY B 1 45 ? 11.148 -14.445 -50.562 1 23.33 45 GLY B N 1
ATOM 6513 C CA . GLY B 1 45 ? 10.82 -15.477 -51.531 1 23.33 45 GLY B CA 1
ATOM 6514 C C . GLY B 1 45 ? 11.781 -16.656 -51.5 1 23.33 45 GLY B C 1
ATOM 6515 O O . GLY B 1 45 ? 12.898 -16.531 -51 1 23.33 45 GLY B O 1
ATOM 6516 N N . PRO B 1 46 ? 11.227 -17.906 -51.625 1 25.05 46 PRO B N 1
ATOM 6517 C CA . PRO B 1 46 ? 11.938 -19.188 -51.688 1 25.05 46 PRO B CA 1
ATOM 6518 C C . PRO B 1 46 ? 13.086 -19.188 -52.688 1 25.05 46 PRO B C 1
ATOM 6520 O O . PRO B 1 46 ? 12.875 -18.875 -53.875 1 25.05 46 PRO B O 1
ATOM 6523 N N . GLN B 1 47 ? 14.227 -18.688 -52.5 1 23.31 47 GLN B N 1
ATOM 6524 C CA . GLN B 1 47 ? 15.148 -19.031 -53.594 1 23.31 47 GLN B CA 1
ATOM 6525 C C . GLN B 1 47 ? 15.125 -20.531 -53.875 1 23.31 47 GLN B C 1
ATOM 6527 O O . GLN B 1 47 ? 14.938 -21.328 -52.969 1 23.31 47 GLN B O 1
ATOM 6532 N N . LYS B 1 48 ? 15.047 -21.078 -55.281 1 28.66 48 LYS B N 1
ATOM 6533 C CA . LYS B 1 48 ? 14.938 -22.312 -56.031 1 28.66 48 LYS B CA 1
ATOM 6534 C C . LYS B 1 48 ? 15.867 -23.391 -55.5 1 28.66 48 LYS B C 1
ATOM 6536 O O . LYS B 1 48 ? 16.891 -23.688 -56.125 1 28.66 48 LYS B O 1
ATOM 6541 N N . GLY B 1 49 ? 16.344 -23.328 -54.344 1 25.98 49 GLY B N 1
ATOM 6542 C CA . GLY B 1 49 ? 17.281 -24.422 -54.156 1 25.98 49 GLY B CA 1
ATOM 6543 C C . GLY B 1 49 ? 16.641 -25.781 -54.344 1 25.98 49 GLY B C 1
ATOM 6544 O O . GLY B 1 49 ? 15.414 -25.906 -54.281 1 25.98 49 GLY B O 1
ATOM 6545 N N . ASN B 1 50 ? 17.312 -26.969 -54.781 1 24.73 50 ASN B N 1
ATOM 6546 C CA . ASN B 1 50 ? 17.047 -28.234 -55.469 1 24.73 50 ASN B CA 1
ATOM 6547 C C . ASN B 1 50 ? 15.969 -29.047 -54.75 1 24.73 50 ASN B C 1
ATOM 6549 O O . ASN B 1 50 ? 15.828 -28.953 -53.531 1 24.73 50 ASN B O 1
ATOM 6553 N N . GLU B 1 51 ? 14.898 -29.688 -55.531 1 26.53 51 GLU B N 1
ATOM 6554 C CA . GLU B 1 51 ? 13.727 -30.562 -55.531 1 26.53 51 GLU B CA 1
ATOM 6555 C C . GLU B 1 51 ? 13.914 -31.734 -54.562 1 26.53 51 GLU B C 1
ATOM 6557 O O . GLU B 1 51 ? 12.953 -32.219 -53.969 1 26.53 51 GLU B O 1
ATOM 6562 N N . SER B 1 52 ? 15.086 -32.375 -54.688 1 25.66 52 SER B N 1
ATOM 6563 C CA . SER B 1 52 ? 15.273 -33.75 -54.281 1 25.66 52 SER B CA 1
ATOM 6564 C C . SER B 1 52 ? 15.094 -33.875 -52.75 1 25.66 52 SER B C 1
ATOM 6566 O O . SER B 1 52 ? 14.656 -34.938 -52.281 1 25.66 52 SER B O 1
ATOM 6568 N N . GLU B 1 53 ? 15.555 -32.812 -52.125 1 25.98 53 GLU B N 1
ATOM 6569 C CA . GLU B 1 53 ? 15.742 -33.062 -50.719 1 25.98 53 GLU B CA 1
ATOM 6570 C C . GLU B 1 53 ? 14.43 -32.938 -49.938 1 25.98 53 GLU B C 1
ATOM 6572 O O . GLU B 1 53 ? 14.375 -33.156 -48.719 1 25.98 53 GLU B O 1
ATOM 6577 N N . GLN B 1 54 ? 13.422 -32.438 -50.688 1 26.41 54 GLN B N 1
ATOM 6578 C CA . GLN B 1 54 ? 12.07 -32.188 -50.219 1 26.41 54 GLN B CA 1
ATOM 6579 C C . GLN B 1 54 ? 11.312 -33.5 -50.031 1 26.41 54 GLN B C 1
ATOM 6581 O O . GLN B 1 54 ? 10.406 -33.594 -49.219 1 26.41 54 GLN B O 1
ATOM 6586 N N . ASP B 1 55 ? 11.539 -34.438 -51.031 1 27.7 55 ASP B N 1
ATOM 6587 C CA . ASP B 1 55 ? 10.875 -35.719 -51.25 1 27.7 55 ASP B CA 1
ATOM 6588 C C . ASP B 1 55 ? 11.102 -36.656 -50.062 1 27.7 55 ASP B C 1
ATOM 6590 O O . ASP B 1 55 ? 10.258 -37.5 -49.75 1 27.7 55 ASP B O 1
ATOM 6594 N N . SER B 1 56 ? 12.312 -36.5 -49.625 1 26.83 56 SER B N 1
ATOM 6595 C CA . SER B 1 56 ? 12.734 -37.562 -48.719 1 26.83 56 SER B CA 1
ATOM 6596 C C . SER B 1 56 ? 12 -37.469 -47.375 1 26.83 56 SER B C 1
ATOM 6598 O O . SER B 1 56 ? 11.75 -38.469 -46.719 1 26.83 56 SER B O 1
ATOM 6600 N N . LEU B 1 57 ? 11.586 -36.219 -47.125 1 26.8 57 LEU B N 1
ATOM 6601 C CA . LEU B 1 57 ? 10.938 -36.094 -45.812 1 26.8 57 LEU B CA 1
ATOM 6602 C C . LEU B 1 57 ? 9.516 -36.625 -45.875 1 26.8 57 LEU B C 1
ATOM 6604 O O . LEU B 1 57 ? 9.086 -37.312 -44.938 1 26.8 57 LEU B O 1
ATOM 6608 N N . GLY B 1 58 ? 8.859 -36.469 -47.031 1 26.52 58 GLY B N 1
ATOM 6609 C CA . GLY B 1 58 ? 7.527 -37 -47.281 1 26.52 58 GLY B CA 1
ATOM 6610 C C . GLY B 1 58 ? 7.496 -38.5 -47.344 1 26.52 58 GLY B C 1
ATOM 6611 O O . GLY B 1 58 ? 6.582 -39.156 -46.844 1 26.52 58 GLY B O 1
ATOM 6612 N N . LEU B 1 59 ? 8.477 -38.938 -48.156 1 28.88 59 LEU B N 1
ATOM 6613 C CA . LEU B 1 59 ? 8.516 -40.375 -48.375 1 28.88 59 LEU B CA 1
ATOM 6614 C C . LEU B 1 59 ? 8.781 -41.125 -47.094 1 28.88 59 LEU B C 1
ATOM 6616 O O . LEU B 1 59 ? 8.203 -42.188 -46.844 1 28.88 59 LEU B O 1
ATOM 6620 N N . PHE B 1 60 ? 9.578 -40.438 -46.188 1 28.48 60 PHE B N 1
ATOM 6621 C CA . PHE B 1 60 ? 9.914 -41.031 -44.906 1 28.48 60 PHE B CA 1
ATOM 6622 C C . PHE B 1 60 ? 8.703 -41.062 -43.969 1 28.48 60 PHE B C 1
ATOM 6624 O O . PHE B 1 60 ? 8.398 -42.094 -43.375 1 28.48 60 PHE B O 1
ATOM 6631 N N . ILE B 1 61 ? 7.863 -40.094 -44.156 1 27.25 61 ILE B N 1
ATOM 6632 C CA . ILE B 1 61 ? 6.629 -40.094 -43.375 1 27.25 61 ILE B CA 1
ATOM 6633 C C . ILE B 1 61 ? 5.672 -41.156 -43.906 1 27.25 61 ILE B C 1
ATOM 6635 O O . ILE B 1 61 ? 5.066 -41.875 -43.125 1 27.25 61 ILE B O 1
ATOM 6639 N N . ARG B 1 62 ? 5.629 -41.25 -45.219 1 27.48 62 ARG B N 1
ATOM 6640 C CA . ARG B 1 62 ? 4.695 -42.156 -45.844 1 27.48 62 ARG B CA 1
ATOM 6641 C C . ARG B 1 62 ? 5.035 -43.594 -45.5 1 27.48 62 ARG B C 1
ATOM 6643 O O . ARG B 1 62 ? 4.148 -44.406 -45.188 1 27.48 62 ARG B O 1
ATOM 6650 N N . ASP B 1 63 ? 6.242 -43.875 -45.656 1 28.73 63 ASP B N 1
ATOM 6651 C CA . ASP B 1 63 ? 6.625 -45.25 -45.438 1 28.73 63 ASP B CA 1
ATOM 6652 C C . ASP B 1 63 ? 6.445 -45.656 -43.969 1 28.73 63 ASP B C 1
ATOM 6654 O O . ASP B 1 63 ? 6.004 -46.781 -43.688 1 28.73 63 ASP B O 1
ATOM 6658 N N . GLN B 1 64 ? 6.625 -44.656 -43.062 1 26.78 64 GLN B N 1
ATOM 6659 C CA . GLN B 1 64 ? 6.457 -45.031 -41.656 1 26.78 64 GLN B CA 1
ATOM 6660 C C . GLN B 1 64 ? 4.98 -45.156 -41.281 1 26.78 64 GLN B C 1
ATOM 6662 O O . GLN B 1 64 ? 4.605 -46.062 -40.531 1 26.78 64 GLN B O 1
ATOM 6667 N N . VAL B 1 65 ? 4.133 -44.531 -41.969 1 26.25 65 VAL B N 1
ATOM 6668 C CA . VAL B 1 65 ? 2.686 -44.625 -41.812 1 26.25 65 VAL B CA 1
ATOM 6669 C C . VAL B 1 65 ? 2.219 -46 -42.281 1 26.25 65 VAL B C 1
ATOM 6671 O O . VAL B 1 65 ? 1.358 -46.625 -41.625 1 26.25 65 VAL B O 1
ATOM 6674 N N . ASN B 1 66 ? 2.676 -46.344 -43.375 1 25.89 66 ASN B N 1
ATOM 6675 C CA . ASN B 1 66 ? 2.148 -47.594 -43.938 1 25.89 66 ASN B CA 1
ATOM 6676 C C . ASN B 1 66 ? 2.459 -48.75 -43 1 25.89 66 ASN B C 1
ATOM 6678 O O . ASN B 1 66 ? 1.691 -49.719 -42.938 1 25.89 66 ASN B O 1
ATOM 6682 N N . ARG B 1 67 ? 3.604 -48.719 -42.438 1 27.69 67 ARG B N 1
ATOM 6683 C CA . ARG B 1 67 ? 3.971 -49.938 -41.688 1 27.69 67 ARG B CA 1
ATOM 6684 C C . ARG B 1 67 ? 3.311 -49.969 -40.312 1 27.69 67 ARG B C 1
ATOM 6686 O O . ARG B 1 67 ? 3.488 -50.906 -39.562 1 27.69 67 ARG B O 1
ATOM 6693 N N . LEU B 1 68 ? 2.678 -48.781 -39.844 1 26.48 68 LEU B N 1
ATOM 6694 C CA . LEU B 1 68 ? 1.931 -48.781 -38.594 1 26.48 68 LEU B CA 1
ATOM 6695 C C . LEU B 1 68 ? 0.663 -49.625 -38.719 1 26.48 68 LEU B C 1
ATOM 6697 O O . LEU B 1 68 ? -0.252 -49.25 -39.469 1 26.48 68 LEU B O 1
ATOM 6701 N N . ASN B 1 69 ? 0.853 -50.844 -38.781 1 24.39 69 ASN B N 1
ATOM 6702 C CA . ASN B 1 69 ? -0.26 -51.781 -38.75 1 24.39 69 ASN B CA 1
ATOM 6703 C C . ASN B 1 69 ? -1.195 -51.5 -37.562 1 24.39 69 ASN B C 1
ATOM 6705 O O . ASN B 1 69 ? -0.942 -51.938 -36.438 1 24.39 69 ASN B O 1
ATOM 6709 N N . LEU B 1 70 ? -1.949 -50.5 -37.594 1 25.59 70 LEU B N 1
ATOM 6710 C CA . LEU B 1 70 ? -2.984 -49.938 -36.719 1 25.59 70 LEU B CA 1
ATOM 6711 C C . LEU B 1 70 ? -3.896 -51.062 -36.219 1 25.59 70 LEU B C 1
ATOM 6713 O O . LEU B 1 70 ? -4.586 -50.875 -35.188 1 25.59 70 LEU B O 1
ATOM 6717 N N . HIS B 1 71 ? -3.965 -52.125 -36.938 1 25.98 71 HIS B N 1
ATOM 6718 C CA . HIS B 1 71 ? -4.941 -53.156 -36.625 1 25.98 71 HIS B CA 1
ATOM 6719 C C . HIS B 1 71 ? -4.602 -53.844 -35.312 1 25.98 71 HIS B C 1
ATOM 6721 O O . HIS B 1 71 ? -5.48 -54.094 -34.469 1 25.98 71 HIS B O 1
ATOM 6727 N N . SER B 1 72 ? -3.43 -54.219 -35.219 1 27.81 72 SER B N 1
ATOM 6728 C CA . SER B 1 72 ? -3.129 -55.125 -34.125 1 27.81 72 SER B CA 1
ATOM 6729 C C . SER B 1 72 ? -3.061 -54.375 -32.781 1 27.81 72 SER B C 1
ATOM 6731 O O . SER B 1 72 ? -3.25 -55 -31.734 1 27.81 72 SER B O 1
ATOM 6733 N N . VAL B 1 73 ? -2.752 -53.031 -32.75 1 27.08 73 VAL B N 1
ATOM 6734 C CA . VAL B 1 73 ? -2.582 -52.281 -31.5 1 27.08 73 VAL B CA 1
ATOM 6735 C C . VAL B 1 73 ? -3.941 -52.062 -30.844 1 27.08 73 VAL B C 1
ATOM 6737 O O . VAL B 1 73 ? -4.086 -52.25 -29.625 1 27.08 73 VAL B O 1
ATOM 6740 N N . MET B 1 74 ? -4.988 -51.875 -31.516 1 25.64 74 MET B N 1
ATOM 6741 C CA . MET B 1 74 ? -6.359 -51.719 -31.031 1 25.64 74 MET B CA 1
ATOM 6742 C C . MET B 1 74 ? -6.855 -53 -30.359 1 25.64 74 MET B C 1
ATOM 6744 O O . MET B 1 74 ? -7.672 -52.938 -29.438 1 25.64 74 MET B O 1
ATOM 6748 N N . GLU B 1 75 ? -6.43 -54 -30.891 1 27.59 75 GLU B N 1
ATOM 6749 C CA . GLU B 1 75 ? -6.898 -55.25 -30.297 1 27.59 75 GLU B CA 1
ATOM 6750 C C . GLU B 1 75 ? -6.402 -55.406 -28.859 1 27.59 75 GLU B C 1
ATOM 6752 O O . GLU B 1 75 ? -7.129 -55.906 -28 1 27.59 75 GLU B O 1
ATOM 6757 N N . ARG B 1 76 ? -5.223 -54.938 -28.578 1 27.56 76 ARG B N 1
ATOM 6758 C CA . ARG B 1 76 ? -4.676 -55.312 -27.281 1 27.56 76 ARG B CA 1
ATOM 6759 C C . ARG B 1 76 ? -5.105 -54.344 -26.188 1 27.56 76 ARG B C 1
ATOM 6761 O O . ARG B 1 76 ? -4.941 -54.594 -25 1 27.56 76 ARG B O 1
ATOM 6768 N N . ILE B 1 77 ? -5.539 -53 -26.344 1 28.67 77 ILE B N 1
ATOM 6769 C CA . ILE B 1 77 ? -6.07 -52.031 -25.406 1 28.67 77 ILE B CA 1
ATOM 6770 C C . ILE B 1 77 ? -7.227 -52.625 -24.609 1 28.67 77 ILE B C 1
ATOM 6772 O O . ILE B 1 77 ? -7.379 -52.375 -23.422 1 28.67 77 ILE B O 1
ATOM 6776 N N . ILE B 1 78 ? -8.078 -53.344 -25.125 1 27.66 78 ILE B N 1
ATOM 6777 C CA . ILE B 1 78 ? -9.273 -53.969 -24.547 1 27.66 78 ILE B CA 1
ATOM 6778 C C . ILE B 1 78 ? -8.859 -55.062 -23.578 1 27.66 78 ILE B C 1
ATOM 6780 O O . ILE B 1 78 ? -9.719 -55.75 -23.016 1 27.66 78 ILE B O 1
ATOM 6784 N N . ASP B 1 79 ? -7.672 -55.406 -23.438 1 25.72 79 ASP B N 1
ATOM 6785 C CA . ASP B 1 79 ? -7.547 -56.438 -22.406 1 25.72 79 ASP B CA 1
ATOM 6786 C C . ASP B 1 79 ? -7.57 -55.812 -21 1 25.72 79 ASP B C 1
ATOM 6788 O O . ASP B 1 79 ? -7 -54.75 -20.781 1 25.72 79 ASP B O 1
ATOM 6792 N N . GLU B 1 80 ? -8.383 -56.156 -19.766 1 26.84 80 GLU B N 1
ATOM 6793 C CA . GLU B 1 80 ? -9.305 -55.844 -18.672 1 26.84 80 GLU B CA 1
ATOM 6794 C C . GLU B 1 80 ? -8.57 -55.219 -17.5 1 26.84 80 GLU B C 1
ATOM 6796 O O . GLU B 1 80 ? -9.055 -54.25 -16.906 1 26.84 80 GLU B O 1
ATOM 6801 N N . GLN B 1 81 ? -7.762 -55.906 -16.5 1 27.5 81 GLN B N 1
ATOM 6802 C CA . GLN B 1 81 ? -7.504 -55.812 -15.07 1 27.5 81 GLN B CA 1
ATOM 6803 C C . GLN B 1 81 ? -6.441 -54.75 -14.773 1 27.5 81 GLN B C 1
ATOM 6805 O O . GLN B 1 81 ? -6.379 -54.219 -13.656 1 27.5 81 GLN B O 1
ATOM 6810 N N . SER B 1 82 ? -5.281 -54.5 -15.398 1 28.25 82 SER B N 1
ATOM 6811 C CA . SER B 1 82 ? -3.918 -54.031 -15.156 1 28.25 82 SER B CA 1
ATOM 6812 C C . SER B 1 82 ? -3.803 -52.531 -15.328 1 28.25 82 SER B C 1
ATOM 6814 O O . SER B 1 82 ? -2.699 -51.969 -15.312 1 28.25 82 SER B O 1
ATOM 6816 N N . PHE B 1 83 ? -4.73 -51.688 -15.641 1 28.55 83 PHE B N 1
ATOM 6817 C CA . PHE B 1 83 ? -4.578 -50.312 -16.125 1 28.55 83 PHE B CA 1
ATOM 6818 C C . PHE B 1 83 ? -4.355 -49.344 -14.969 1 28.55 83 PHE B C 1
ATOM 6820 O O . PHE B 1 83 ? -3.721 -48.312 -15.133 1 28.55 83 PHE B O 1
ATOM 6827 N N . GLU B 1 84 ? -4.875 -49.625 -13.797 1 30.89 84 GLU B N 1
ATOM 6828 C CA . GLU B 1 84 ? -4.836 -48.719 -12.656 1 30.89 84 GLU B CA 1
ATOM 6829 C C . GLU B 1 84 ? -3.4 -48.406 -12.234 1 30.89 84 GLU B C 1
ATOM 6831 O O . GLU B 1 84 ? -3.059 -47.281 -11.953 1 30.89 84 GLU B O 1
ATOM 6836 N N . ASN B 1 85 ? -2.545 -49.406 -12.078 1 29.92 85 ASN B N 1
ATOM 6837 C CA . ASN B 1 85 ? -1.187 -49.375 -11.555 1 29.92 85 ASN B CA 1
ATOM 6838 C C . ASN B 1 85 ? -0.237 -48.656 -12.5 1 29.92 85 ASN B C 1
ATOM 6840 O O . ASN B 1 85 ? 0.692 -47.969 -12.055 1 29.92 85 ASN B O 1
ATOM 6844 N N . ARG B 1 86 ? -0.604 -48.625 -13.727 1 30.2 86 ARG B N 1
ATOM 6845 C CA . ARG B 1 86 ? 0.411 -48.156 -14.68 1 30.2 86 ARG B CA 1
ATOM 6846 C C . ARG B 1 86 ? 0.464 -46.625 -14.742 1 30.2 86 ARG B C 1
ATOM 6848 O O . ARG B 1 86 ? 1.536 -46.062 -14.922 1 30.2 86 ARG B O 1
ATOM 6855 N N . TYR B 1 87 ? -0.674 -46 -14.508 1 28.83 87 TYR B N 1
ATOM 6856 C CA . TYR B 1 87 ? -0.645 -44.531 -14.672 1 28.83 87 TYR B CA 1
ATOM 6857 C C . TYR B 1 87 ? 0.085 -43.875 -13.508 1 28.83 87 TYR B C 1
ATOM 6859 O O . TYR B 1 87 ? 0.857 -42.938 -13.711 1 28.83 87 TYR B O 1
ATOM 6867 N N . ILE B 1 88 ? -0.13 -44.344 -12.336 1 30.67 88 ILE B N 1
ATOM 6868 C CA . ILE B 1 88 ? 0.611 -43.812 -11.203 1 30.67 88 ILE B CA 1
ATOM 6869 C C . ILE B 1 88 ? 2.104 -44.094 -11.383 1 30.67 88 ILE B C 1
ATOM 6871 O O . ILE B 1 88 ? 2.934 -43.219 -11.109 1 30.67 88 ILE B O 1
ATOM 6875 N N . GLN B 1 89 ? 2.447 -45.219 -11.875 1 29.83 89 GLN B N 1
ATOM 6876 C CA . GLN B 1 89 ? 3.846 -45.562 -12.125 1 29.83 89 GLN B CA 1
ATOM 6877 C C . GLN B 1 89 ? 4.457 -44.625 -13.172 1 29.83 89 GLN B C 1
ATOM 6879 O O . GLN B 1 89 ? 5.621 -44.25 -13.062 1 29.83 89 GLN B O 1
ATOM 6884 N N . ARG B 1 90 ? 3.668 -44.219 -14.078 1 30.22 90 ARG B N 1
ATOM 6885 C CA . ARG B 1 90 ? 4.223 -43.344 -15.109 1 30.22 90 ARG B CA 1
ATOM 6886 C C . ARG B 1 90 ? 4.496 -41.969 -14.562 1 30.22 90 ARG B C 1
ATOM 6888 O O . ARG B 1 90 ? 5.488 -41.312 -14.922 1 30.22 90 ARG B O 1
ATOM 6895 N N . TRP B 1 91 ? 3.527 -41.469 -13.766 1 32.41 91 TRP B N 1
ATOM 6896 C CA . TRP B 1 91 ? 3.822 -40.156 -13.141 1 32.41 91 TRP B CA 1
ATOM 6897 C C . TRP B 1 91 ? 4.977 -40.281 -12.156 1 32.41 91 TRP B C 1
ATOM 6899 O O . TRP B 1 91 ? 5.805 -39.375 -12.039 1 32.41 91 TRP B O 1
ATOM 6909 N N . LEU B 1 92 ? 5.031 -41.438 -11.398 1 31.28 92 LEU B N 1
ATOM 6910 C CA . LEU B 1 92 ? 6.113 -41.719 -10.469 1 31.28 92 LEU B CA 1
ATOM 6911 C C . LEU B 1 92 ? 7.312 -42.312 -11.188 1 31.28 92 LEU B C 1
ATOM 6913 O O . LEU B 1 92 ? 8.359 -42.562 -10.578 1 31.28 92 LEU B O 1
ATOM 6917 N N . SER B 1 93 ? 7.152 -42.719 -12.359 1 32.03 93 SER B N 1
ATOM 6918 C CA . SER B 1 93 ? 8.172 -43.469 -13.07 1 32.03 93 SER B CA 1
ATOM 6919 C C . SER B 1 93 ? 9.492 -42.688 -13.133 1 32.03 93 SER B C 1
ATOM 6921 O O . SER B 1 93 ? 10.562 -43.281 -12.984 1 32.03 93 SER B O 1
ATOM 6923 N N . PRO B 1 94 ? 9.367 -41.438 -13.406 1 33.31 94 PRO B N 1
ATOM 6924 C CA . PRO B 1 94 ? 10.727 -40.875 -13.305 1 33.31 94 PRO B CA 1
ATOM 6925 C C . PRO B 1 94 ? 11.305 -41 -11.898 1 33.31 94 PRO B C 1
ATOM 6927 O O . PRO B 1 94 ? 12.508 -41.156 -11.734 1 33.31 94 PRO B O 1
ATOM 6930 N N . ILE B 1 95 ? 10.477 -40.969 -10.914 1 33.03 95 ILE B N 1
ATOM 6931 C CA . ILE B 1 95 ? 10.953 -41.062 -9.539 1 33.03 95 ILE B CA 1
ATOM 6932 C C . ILE B 1 95 ? 11.234 -42.5 -9.18 1 33.03 95 ILE B C 1
ATOM 6934 O O . ILE B 1 95 ? 12.203 -42.812 -8.477 1 33.03 95 ILE B O 1
ATOM 6938 N N . VAL B 1 96 ? 10.453 -43.5 -9.516 1 32.5 96 VAL B N 1
ATOM 6939 C CA . VAL B 1 96 ? 10.664 -44.906 -9.188 1 32.5 96 VAL B CA 1
ATOM 6940 C C . VAL B 1 96 ? 11.906 -45.406 -9.906 1 32.5 96 VAL B C 1
ATOM 6942 O O . VAL B 1 96 ? 12.516 -46.406 -9.477 1 32.5 96 VAL B O 1
ATOM 6945 N N . GLY B 1 97 ? 12.211 -44.906 -11.062 1 32.59 97 GLY B N 1
ATOM 6946 C CA . GLY B 1 97 ? 13.516 -45.281 -11.617 1 32.59 97 GLY B CA 1
ATOM 6947 C C . GLY B 1 97 ? 14.664 -44.938 -10.688 1 32.59 97 GLY B C 1
ATOM 6948 O O . GLY B 1 97 ? 15.797 -45.344 -10.922 1 32.59 97 GLY B O 1
ATOM 6949 N N . VAL B 1 98 ? 14.406 -44.156 -9.664 1 34.31 98 VAL B N 1
ATOM 6950 C CA . VAL B 1 98 ? 15.438 -43.812 -8.68 1 34.31 98 VAL B CA 1
ATOM 6951 C C . VAL B 1 98 ? 15.586 -44.969 -7.691 1 34.31 98 VAL B C 1
ATOM 6953 O O . VAL B 1 98 ? 16.562 -45.031 -6.934 1 34.31 98 VAL B O 1
ATOM 6956 N N . SER B 1 99 ? 14.688 -45.812 -7.531 1 31.33 99 SER B N 1
ATOM 6957 C CA . SER B 1 99 ? 14.898 -46.844 -6.539 1 31.33 99 SER B CA 1
ATOM 6958 C C . SER B 1 99 ? 16.078 -47.75 -6.914 1 31.33 99 SER B C 1
ATOM 6960 O O . SER B 1 99 ? 16.719 -48.344 -6.043 1 31.33 99 SER B O 1
ATOM 6962 N N . ASN B 1 100 ? 16.172 -48.219 -8.195 1 31.62 100 ASN B N 1
ATOM 6963 C CA . ASN B 1 100 ? 17.297 -49.062 -8.523 1 31.62 100 ASN B CA 1
ATOM 6964 C C . ASN B 1 100 ? 18.578 -48.281 -8.719 1 31.62 100 ASN B C 1
ATOM 6966 O O . ASN B 1 100 ? 19.5 -48.719 -9.414 1 31.62 100 ASN B O 1
ATOM 6970 N N . ILE B 1 101 ? 18.578 -47.031 -8.5 1 35.44 101 ILE B N 1
ATOM 6971 C CA . ILE B 1 101 ? 19.875 -46.375 -8.469 1 35.44 101 ILE B CA 1
ATOM 6972 C C . ILE B 1 101 ? 20.766 -47.031 -7.414 1 35.44 101 ILE B C 1
ATOM 6974 O O . ILE B 1 101 ? 20.469 -46.969 -6.215 1 35.44 101 ILE B O 1
ATOM 6978 N N . THR B 1 102 ? 21.328 -48.188 -7.68 1 31.41 102 THR B N 1
ATOM 6979 C CA . THR B 1 102 ? 22.5 -48.5 -6.879 1 31.41 102 THR B CA 1
ATOM 6980 C C . THR B 1 102 ? 23.422 -47.312 -6.762 1 31.41 102 THR B C 1
ATOM 6982 O O . THR B 1 102 ? 24.016 -46.875 -7.754 1 31.41 102 THR B O 1
ATOM 6985 N N . VAL B 1 103 ? 23.031 -46.312 -6.047 1 36.28 103 VAL B N 1
ATOM 6986 C CA . VAL B 1 103 ? 24.047 -45.344 -5.676 1 36.28 103 VAL B CA 1
ATOM 6987 C C . VAL B 1 103 ? 25.391 -46.031 -5.469 1 36.28 103 VAL B C 1
ATOM 6989 O O . VAL B 1 103 ? 25.562 -46.781 -4.516 1 36.28 103 VAL B O 1
ATOM 6992 N N . THR B 1 104 ? 26.031 -46.562 -6.391 1 34.62 104 THR B N 1
ATOM 6993 C CA . THR B 1 104 ? 27.391 -47.062 -6.203 1 34.62 104 THR B CA 1
ATOM 6994 C C . THR B 1 104 ? 28.156 -46.156 -5.227 1 34.62 104 THR B C 1
ATOM 6996 O O . THR B 1 104 ? 27.953 -44.969 -5.188 1 34.62 104 THR B O 1
ATOM 6999 N N . THR B 1 105 ? 28.672 -46.719 -4.07 1 38.25 105 THR B N 1
ATOM 7000 C CA . THR B 1 105 ? 29.609 -46.281 -3.049 1 38.25 105 THR B CA 1
ATOM 7001 C C . THR B 1 105 ? 30.562 -45.219 -3.605 1 38.25 105 THR B C 1
ATOM 7003 O O . THR B 1 105 ? 31.297 -44.594 -2.852 1 38.25 105 THR B O 1
ATOM 7006 N N . GLN B 1 106 ? 30.891 -45.312 -4.781 1 39.5 106 GLN B N 1
ATOM 7007 C CA . GLN B 1 106 ? 31.969 -44.406 -5.141 1 39.5 106 GLN B CA 1
ATOM 7008 C C . GLN B 1 106 ? 31.5 -42.938 -5.121 1 39.5 106 GLN B C 1
ATOM 7010 O O . GLN B 1 106 ? 32.312 -42.031 -5.324 1 39.5 106 GLN B O 1
ATOM 7015 N N . SER B 1 107 ? 30.203 -42.719 -5.098 1 49.12 107 SER B N 1
ATOM 7016 C CA . SER B 1 107 ? 29.828 -41.344 -5.281 1 49.12 107 SER B CA 1
ATOM 7017 C C . SER B 1 107 ? 29.828 -40.594 -3.951 1 49.12 107 SER B C 1
ATOM 7019 O O . SER B 1 107 ? 29.672 -41.188 -2.891 1 49.12 107 SER B O 1
ATOM 7021 N N . ASN B 1 108 ? 30.484 -39.438 -3.867 1 64.81 108 ASN B N 1
ATOM 7022 C CA . ASN B 1 108 ? 30.734 -38.406 -2.857 1 64.81 108 ASN B CA 1
ATOM 7023 C C . ASN B 1 108 ? 29.438 -37.969 -2.184 1 64.81 108 ASN B C 1
ATOM 7025 O O . ASN B 1 108 ? 29.266 -36.781 -1.892 1 64.81 108 ASN B O 1
ATOM 7029 N N . VAL B 1 109 ? 28.422 -38.938 -2.043 1 78.06 109 VAL B N 1
ATOM 7030 C CA . VAL B 1 109 ? 27.234 -38.594 -1.259 1 78.06 109 VAL B CA 1
ATOM 7031 C C . VAL B 1 109 ? 27.406 -39.094 0.173 1 78.06 109 VAL B C 1
ATOM 7033 O O . VAL B 1 109 ? 27.906 -40.219 0.394 1 78.06 109 VAL B O 1
ATOM 7036 N N . SER B 1 110 ? 27.094 -38.344 1.147 1 82.69 110 SER B N 1
ATOM 7037 C CA . SER B 1 110 ? 27.203 -38.719 2.555 1 82.69 110 SER B CA 1
ATOM 7038 C C . SER B 1 110 ? 26.328 -39.938 2.875 1 82.69 110 SER B C 1
ATOM 7040 O O . SER B 1 110 ? 25.25 -40.094 2.289 1 82.69 110 SER B O 1
ATOM 7042 N N . SER B 1 111 ? 26.781 -40.812 3.762 1 81.44 111 SER B N 1
ATOM 7043 C CA . SER B 1 111 ? 26.078 -42.031 4.121 1 81.44 111 SER B CA 1
ATOM 7044 C C . SER B 1 111 ? 24.719 -41.719 4.738 1 81.44 111 SER B C 1
ATOM 7046 O O . SER B 1 111 ? 23.75 -42.438 4.496 1 81.44 111 SER B O 1
ATOM 7048 N N . GLU B 1 112 ? 24.641 -40.688 5.48 1 86.19 112 GLU B N 1
ATOM 7049 C CA . GLU B 1 112 ? 23.375 -40.344 6.109 1 86.19 112 GLU B CA 1
ATOM 7050 C C . GLU B 1 112 ? 22.344 -39.875 5.07 1 86.19 112 GLU B C 1
ATOM 7052 O O . GLU B 1 112 ? 21.172 -40.219 5.164 1 86.19 112 GLU B O 1
ATOM 7057 N N . CYS B 1 113 ? 22.781 -39.156 4.109 1 87.31 113 CYS B N 1
ATOM 7058 C CA . CYS B 1 113 ? 21.891 -38.719 3.045 1 87.31 113 CYS B CA 1
ATOM 7059 C C . CYS B 1 113 ? 21.375 -39.875 2.221 1 87.31 113 CYS B C 1
ATOM 7061 O O . CYS B 1 113 ? 20.188 -39.938 1.907 1 87.31 113 CYS B O 1
ATOM 7063 N N . LEU B 1 114 ? 22.297 -40.781 1.986 1 82 114 LEU B N 1
ATOM 7064 C CA . LEU B 1 114 ? 21.906 -41.969 1.191 1 82 114 LEU B CA 1
ATOM 7065 C C . LEU B 1 114 ? 20.875 -42.812 1.926 1 82 114 LEU B C 1
ATOM 7067 O O . LEU B 1 114 ? 19.938 -43.312 1.312 1 82 114 LEU B O 1
ATOM 7071 N N . HIS B 1 115 ? 21.125 -42.875 3.174 1 82.38 115 HIS B N 1
ATOM 7072 C CA . HIS B 1 115 ? 20.188 -43.656 3.986 1 82.38 115 HIS B CA 1
ATOM 7073 C C . HIS B 1 115 ? 18.797 -43.031 3.98 1 82.38 115 HIS B C 1
ATOM 7075 O O . HIS B 1 115 ? 17.797 -43.719 3.801 1 82.38 115 HIS B O 1
ATOM 7081 N N . GLN B 1 116 ? 18.672 -41.812 4.094 1 88.94 116 GLN B N 1
ATOM 7082 C CA . GLN B 1 116 ? 17.375 -41.125 4.152 1 88.94 116 GLN B CA 1
ATOM 7083 C C . GLN B 1 116 ? 16.734 -41.062 2.77 1 88.94 116 GLN B C 1
ATOM 7085 O O . GLN B 1 116 ? 15.516 -41.125 2.645 1 88.94 116 GLN B O 1
ATOM 7090 N N . LEU B 1 117 ? 17.594 -40.938 1.792 1 84.5 117 LEU B N 1
ATOM 7091 C CA . LEU B 1 117 ? 17.062 -40.906 0.431 1 84.5 117 LEU B CA 1
ATOM 7092 C C . LEU B 1 117 ? 16.453 -42.25 0.063 1 84.5 117 LEU B C 1
ATOM 7094 O O . LEU B 1 117 ? 15.375 -42.312 -0.533 1 84.5 117 LEU B O 1
ATOM 7098 N N . THR B 1 118 ? 17.141 -43.281 0.474 1 77.56 118 THR B N 1
ATOM 7099 C CA . THR B 1 118 ? 16.625 -44.625 0.197 1 77.56 118 THR B CA 1
ATOM 7100 C C . THR B 1 118 ? 15.352 -44.875 1.008 1 77.56 118 THR B C 1
ATOM 7102 O O . THR B 1 118 ? 14.406 -45.5 0.507 1 77.56 118 THR B O 1
ATOM 7105 N N . GLY B 1 119 ? 15.406 -44.438 2.182 1 81.06 119 GLY B N 1
ATOM 7106 C CA . GLY B 1 119 ? 14.211 -44.562 3 1 81.06 119 GLY B CA 1
ATOM 7107 C C . GLY B 1 119 ? 13.023 -43.781 2.443 1 81.06 119 GLY B C 1
ATOM 7108 O O . GLY B 1 119 ? 11.891 -44.25 2.494 1 81.06 119 GLY B O 1
ATOM 7109 N N . TRP B 1 120 ? 13.25 -42.625 1.947 1 87.75 120 TRP B N 1
ATOM 7110 C CA . TRP B 1 120 ? 12.203 -41.812 1.346 1 87.75 120 TRP B CA 1
ATOM 7111 C C . TRP B 1 120 ? 11.594 -42.5 0.133 1 87.75 120 TRP B C 1
ATOM 7113 O O . TRP B 1 120 ? 10.375 -42.562 -0.017 1 87.75 120 TRP B O 1
ATOM 7123 N N . ILE B 1 121 ? 12.461 -43.094 -0.669 1 77.62 121 ILE B N 1
ATOM 7124 C CA . ILE B 1 121 ? 12.008 -43.75 -1.878 1 77.62 121 ILE B CA 1
ATOM 7125 C C . ILE B 1 121 ? 11.172 -45 -1.501 1 77.62 121 ILE B C 1
ATOM 7127 O O . ILE B 1 121 ? 10.117 -45.219 -2.096 1 77.62 121 ILE B O 1
ATOM 7131 N N . SER B 1 122 ? 11.633 -45.656 -0.449 1 75.19 122 SER B N 1
ATOM 7132 C CA . SER B 1 122 ? 10.898 -46.844 0.014 1 75.19 122 SER B CA 1
ATOM 7133 C C . SER B 1 122 ? 9.523 -46.469 0.554 1 75.19 122 SER B C 1
ATOM 7135 O O . SER B 1 122 ? 8.531 -47.125 0.279 1 75.19 122 SER B O 1
ATOM 7137 N N . ASN B 1 123 ? 9.414 -45.438 1.24 1 82.25 123 ASN B N 1
ATOM 7138 C CA . ASN B 1 123 ? 8.148 -44.969 1.803 1 82.25 123 ASN B CA 1
ATOM 7139 C C . ASN B 1 123 ? 7.238 -44.375 0.731 1 82.25 123 ASN B C 1
ATOM 7141 O O . ASN B 1 123 ? 6.012 -44.438 0.855 1 82.25 123 ASN B O 1
ATOM 7145 N N . MET B 1 124 ? 7.812 -43.812 -0.275 1 81.19 124 MET B N 1
ATOM 7146 C CA . MET B 1 124 ? 7.027 -43.312 -1.401 1 81.19 124 MET B CA 1
ATOM 7147 C C . MET B 1 124 ? 6.352 -44.438 -2.145 1 81.19 124 MET B C 1
ATOM 7149 O O . MET B 1 124 ? 5.203 -44.312 -2.58 1 81.19 124 MET B O 1
ATOM 7153 N N . GLN B 1 125 ? 7.113 -45.5 -2.168 1 65.94 125 GLN B N 1
ATOM 7154 C CA . GLN B 1 125 ? 6.562 -46.688 -2.83 1 65.94 125 GLN B CA 1
ATOM 7155 C C . GLN B 1 125 ? 5.41 -47.281 -2.025 1 65.94 125 GLN B C 1
ATOM 7157 O O . GLN B 1 125 ? 4.48 -47.844 -2.594 1 65.94 125 GLN B O 1
ATOM 7162 N N . ARG B 1 126 ? 5.484 -46.969 -0.728 1 68.19 126 ARG B N 1
ATOM 7163 C CA . ARG B 1 126 ? 4.422 -47.438 0.163 1 68.19 126 ARG B CA 1
ATOM 7164 C C . ARG B 1 126 ? 3.305 -46.375 0.257 1 68.19 126 ARG B C 1
ATOM 7166 O O . ARG B 1 126 ? 2.375 -46.531 1.05 1 68.19 126 ARG B O 1
ATOM 7173 N N . LEU B 1 127 ? 3.436 -45.312 -0.484 1 74.62 127 LEU B N 1
ATOM 7174 C CA . LEU B 1 127 ? 2.451 -44.25 -0.552 1 74.62 127 LEU B CA 1
ATOM 7175 C C . LEU B 1 127 ? 2.229 -43.625 0.823 1 74.62 127 LEU B C 1
ATOM 7177 O O . LEU B 1 127 ? 1.09 -43.344 1.211 1 74.62 127 LEU B O 1
ATOM 7181 N N . SER B 1 128 ? 3.365 -43.562 1.505 1 79.5 128 SER B N 1
ATOM 7182 C CA . SER B 1 128 ? 3.281 -42.875 2.783 1 79.5 128 SER B CA 1
ATOM 7183 C C . SER B 1 128 ? 2.99 -41.375 2.586 1 79.5 128 SER B C 1
ATOM 7185 O O . SER B 1 128 ? 3.492 -40.781 1.644 1 79.5 128 SER B O 1
ATOM 7187 N N . GLY B 1 129 ? 2.178 -40.812 3.361 1 81.56 129 GLY B N 1
ATOM 7188 C CA . GLY B 1 129 ? 1.742 -39.406 3.242 1 81.56 129 GLY B CA 1
ATOM 7189 C C . GLY B 1 129 ? 2.893 -38.438 3.24 1 81.56 129 GLY B C 1
ATOM 7190 O O . GLY B 1 129 ? 2.943 -37.531 2.398 1 81.56 129 GLY B O 1
ATOM 7191 N N . TRP B 1 130 ? 3.805 -38.625 4.164 1 87.12 130 TRP B N 1
ATOM 7192 C CA . TRP B 1 130 ? 4.902 -37.656 4.266 1 87.12 130 TRP B CA 1
ATOM 7193 C C . TRP B 1 130 ? 5.82 -37.75 3.049 1 87.12 130 TRP B C 1
ATOM 7195 O O . TRP B 1 130 ? 6.328 -36.75 2.568 1 87.12 130 TRP B O 1
ATOM 7205 N N . ALA B 1 131 ? 6.035 -39 2.574 1 85.88 131 ALA B N 1
ATOM 7206 C CA . ALA B 1 131 ? 6.91 -39.188 1.422 1 85.88 131 ALA B CA 1
ATOM 7207 C C . ALA B 1 131 ? 6.289 -38.594 0.156 1 85.88 131 ALA B C 1
ATOM 7209 O O . ALA B 1 131 ? 6.996 -38.031 -0.68 1 85.88 131 ALA B O 1
ATOM 7210 N N . LEU B 1 132 ? 4.996 -38.688 0.076 1 83.25 132 LEU B N 1
ATOM 7211 C CA . LEU B 1 132 ? 4.301 -38.094 -1.074 1 83.25 132 LEU B CA 1
ATOM 7212 C C . LEU B 1 132 ? 4.309 -36.594 -1.015 1 83.25 132 LEU B C 1
ATOM 7214 O O . LEU B 1 132 ? 4.406 -35.906 -2.047 1 83.25 132 LEU B O 1
ATOM 7218 N N . LYS B 1 133 ? 4.156 -36.094 0.12 1 88.62 133 LYS B N 1
ATOM 7219 C CA . LYS B 1 133 ? 4.188 -34.625 0.3 1 88.62 133 LYS B CA 1
ATOM 7220 C C . LYS B 1 133 ? 5.547 -34.062 -0.097 1 88.62 133 LYS B C 1
ATOM 7222 O O . LYS B 1 133 ? 5.621 -32.969 -0.645 1 88.62 133 LYS B O 1
ATOM 7227 N N . MET B 1 134 ? 6.559 -34.812 0.223 1 90.5 134 MET B N 1
ATOM 7228 C CA . MET B 1 134 ? 7.902 -34.375 -0.145 1 90.5 134 MET B CA 1
ATOM 7229 C C . MET B 1 134 ? 8.047 -34.281 -1.66 1 90.5 134 MET B C 1
ATOM 7231 O O . MET B 1 134 ? 8.641 -33.312 -2.168 1 90.5 134 MET B O 1
ATOM 7235 N N . LEU B 1 135 ? 7.449 -35.156 -2.311 1 87 135 LEU B N 1
ATOM 7236 C CA . LEU B 1 135 ? 7.473 -35.125 -3.77 1 87 135 LEU B CA 1
ATOM 7237 C C . LEU B 1 135 ? 6.52 -34.062 -4.297 1 87 135 LEU B C 1
ATOM 7239 O O . LEU B 1 135 ? 6.84 -33.344 -5.262 1 87 135 LEU B O 1
ATOM 7243 N N . ASP B 1 136 ? 5.418 -33.969 -3.678 1 87.25 136 ASP B N 1
ATOM 7244 C CA . ASP B 1 136 ? 4.41 -33 -4.094 1 87.25 136 ASP B CA 1
ATOM 7245 C C . ASP B 1 136 ? 4.953 -31.594 -4.016 1 87.25 136 ASP B C 1
ATOM 7247 O O . ASP B 1 136 ? 4.531 -30.719 -4.777 1 87.25 136 ASP B O 1
ATOM 7251 N N . SER B 1 137 ? 5.887 -31.359 -3.201 1 92.38 137 SER B N 1
ATOM 7252 C CA . SER B 1 137 ? 6.414 -30.016 -2.973 1 92.38 137 SER B CA 1
ATOM 7253 C C . SER B 1 137 ? 7.414 -29.625 -4.055 1 92.38 137 SER B C 1
ATOM 7255 O O . SER B 1 137 ? 7.793 -28.453 -4.164 1 92.38 137 SER B O 1
ATOM 7257 N N . TRP B 1 138 ? 7.785 -30.547 -4.93 1 90.12 138 TRP B N 1
ATOM 7258 C CA . TRP B 1 138 ? 8.758 -30.266 -5.984 1 90.12 138 TRP B CA 1
ATOM 7259 C C . TRP B 1 138 ? 8.188 -29.297 -7.012 1 90.12 138 TRP B C 1
ATOM 7261 O O . TRP B 1 138 ? 6.984 -29.328 -7.297 1 90.12 138 TRP B O 1
ATOM 7271 N N . GLY B 1 139 ? 9.094 -28.453 -7.438 1 89.81 139 GLY B N 1
ATOM 7272 C CA . GLY B 1 139 ? 8.703 -27.609 -8.555 1 89.81 139 GLY B CA 1
ATOM 7273 C C . GLY B 1 139 ? 8.25 -28.391 -9.766 1 89.81 139 GLY B C 1
ATOM 7274 O O . GLY B 1 139 ? 8.828 -29.438 -10.086 1 89.81 139 GLY B O 1
ATOM 7275 N N . LYS B 1 140 ? 7.148 -27.922 -10.406 1 84.44 140 LYS B N 1
ATOM 7276 C CA . LYS B 1 140 ? 6.602 -28.531 -11.617 1 84.44 140 LYS B CA 1
ATOM 7277 C C . LYS B 1 140 ? 6.539 -27.531 -12.758 1 84.44 140 LYS B C 1
ATOM 7279 O O . LYS B 1 140 ? 6.508 -26.312 -12.523 1 84.44 140 LYS B O 1
ATOM 7284 N N . ILE B 1 141 ? 6.531 -28.062 -13.93 1 81.44 141 ILE B N 1
ATOM 7285 C CA . ILE B 1 141 ? 6.426 -27.203 -15.109 1 81.44 141 ILE B CA 1
ATOM 7286 C C . ILE B 1 141 ? 5.117 -26.422 -15.062 1 81.44 141 ILE B C 1
ATOM 7288 O O . ILE B 1 141 ? 4.062 -26.984 -14.758 1 81.44 141 ILE B O 1
ATOM 7292 N N . GLN B 1 142 ? 5.285 -25.203 -15.273 1 84.38 142 GLN B N 1
ATOM 7293 C CA . GLN B 1 142 ? 4.113 -24.328 -15.211 1 84.38 142 GLN B CA 1
ATOM 7294 C C . GLN B 1 142 ? 3.688 -23.875 -16.594 1 84.38 142 GLN B C 1
ATOM 7296 O O . GLN B 1 142 ? 4.41 -24.078 -17.578 1 84.38 142 GLN B O 1
ATOM 7301 N N . ALA B 1 143 ? 2.496 -23.344 -16.609 1 86.75 143 ALA B N 1
ATOM 7302 C CA . ALA B 1 143 ? 1.997 -22.781 -17.859 1 86.75 143 ALA B CA 1
ATOM 7303 C C . ALA B 1 143 ? 2.795 -21.547 -18.266 1 86.75 143 ALA B C 1
ATOM 7305 O O . ALA B 1 143 ? 3.254 -20.797 -17.406 1 86.75 143 ALA B O 1
ATOM 7306 N N . GLY B 1 144 ? 2.994 -21.391 -19.562 1 82.5 144 GLY B N 1
ATOM 7307 C CA . GLY B 1 144 ? 3.637 -20.203 -20.078 1 82.5 144 GLY B CA 1
ATOM 7308 C C . GLY B 1 144 ? 5.145 -20.328 -20.188 1 82.5 144 GLY B C 1
ATOM 7309 O O . GLY B 1 144 ? 5.875 -19.359 -19.953 1 82.5 144 GLY B O 1
ATOM 7310 N N . VAL B 1 145 ? 5.582 -21.5 -20.406 1 79.19 145 VAL B N 1
ATOM 7311 C CA . VAL B 1 145 ? 7.016 -21.734 -20.562 1 79.19 145 VAL B CA 1
ATOM 7312 C C . VAL B 1 145 ? 7.535 -21.016 -21.797 1 79.19 145 VAL B C 1
ATOM 7314 O O . VAL B 1 145 ? 8.617 -20.422 -21.781 1 79.19 145 VAL B O 1
ATOM 7317 N N . LEU B 1 146 ? 6.68 -21 -22.812 1 76.75 146 LEU B N 1
ATOM 7318 C CA . LEU B 1 146 ? 7.078 -20.375 -24.078 1 76.75 146 LEU B CA 1
ATOM 7319 C C . LEU B 1 146 ? 7.039 -18.859 -23.969 1 76.75 146 LEU B C 1
ATOM 7321 O O . LEU B 1 146 ? 7.605 -18.156 -24.797 1 76.75 146 LEU B O 1
ATOM 7325 N N . SER B 1 147 ? 6.383 -18.469 -22.938 1 76.12 147 SER B N 1
ATOM 7326 C CA . SER B 1 147 ? 6.355 -17.031 -22.688 1 76.12 147 SER B CA 1
ATOM 7327 C C . SER B 1 147 ? 7.449 -16.609 -21.703 1 76.12 147 SER B C 1
ATOM 7329 O O . SER B 1 147 ? 7.535 -15.445 -21.312 1 76.12 147 SER B O 1
ATOM 7331 N N . GLY B 1 148 ? 8.227 -17.547 -21.219 1 74.06 148 GLY B N 1
ATOM 7332 C CA . GLY B 1 148 ? 9.391 -17.219 -20.406 1 74.06 148 GLY B CA 1
ATOM 7333 C C . GLY B 1 148 ? 9.219 -17.562 -18.938 1 74.06 148 GLY B C 1
ATOM 7334 O O . GLY B 1 148 ? 10.031 -17.172 -18.109 1 74.06 148 GLY B O 1
ATOM 7335 N N . ARG B 1 149 ? 8.211 -18.25 -18.641 1 80.31 149 ARG B N 1
ATOM 7336 C CA . ARG B 1 149 ? 8.023 -18.656 -17.25 1 80.31 149 ARG B CA 1
ATOM 7337 C C . ARG B 1 149 ? 8.875 -19.875 -16.906 1 80.31 149 ARG B C 1
ATOM 7339 O O . ARG B 1 149 ? 8.445 -21 -17.109 1 80.31 149 ARG B O 1
ATOM 7346 N N . LEU B 1 150 ? 10.008 -19.547 -16.359 1 80.19 150 LEU B N 1
ATOM 7347 C CA . LEU B 1 150 ? 10.969 -20.625 -16.156 1 80.19 150 LEU B CA 1
ATOM 7348 C C . LEU B 1 150 ? 11.32 -20.766 -14.68 1 80.19 150 LEU B C 1
ATOM 7350 O O . LEU B 1 150 ? 12.305 -21.422 -14.328 1 80.19 150 LEU B O 1
ATOM 7354 N N . GLN B 1 151 ? 10.539 -20.172 -13.844 1 85.69 151 GLN B N 1
ATOM 7355 C CA . GLN B 1 151 ? 10.758 -20.281 -12.406 1 85.69 151 GLN B CA 1
ATOM 7356 C C . GLN B 1 151 ? 9.734 -21.188 -11.758 1 85.69 151 GLN B C 1
ATOM 7358 O O . GLN B 1 151 ? 8.578 -20.812 -11.57 1 85.69 151 GLN B O 1
ATOM 7363 N N . TRP B 1 152 ? 10.195 -22.344 -11.422 1 88.88 152 TRP B N 1
ATOM 7364 C CA . TRP B 1 152 ? 9.344 -23.344 -10.773 1 88.88 152 TRP B CA 1
ATOM 7365 C C . TRP B 1 152 ? 9.766 -23.547 -9.32 1 88.88 152 TRP B C 1
ATOM 7367 O O . TRP B 1 152 ? 10.492 -24.5 -9 1 88.88 152 TRP B O 1
ATOM 7377 N N . LEU B 1 153 ? 9.25 -22.797 -8.43 1 90.06 153 LEU B N 1
ATOM 7378 C CA . LEU B 1 153 ? 9.734 -22.688 -7.055 1 90.06 153 LEU B CA 1
ATOM 7379 C C . LEU B 1 153 ? 9.242 -23.859 -6.215 1 90.06 153 LEU B C 1
ATOM 7381 O O . LEU B 1 153 ? 9.758 -24.094 -5.117 1 90.06 153 LEU B O 1
ATOM 7385 N N . GLY B 1 154 ? 8.328 -24.625 -6.707 1 90.81 154 GLY B N 1
ATOM 7386 C CA . GLY B 1 154 ? 7.754 -25.656 -5.852 1 90.81 154 GLY B CA 1
ATOM 7387 C C . GLY B 1 154 ? 6.984 -25.078 -4.668 1 90.81 154 GLY B C 1
ATOM 7388 O O . GLY B 1 154 ? 6.512 -23.953 -4.719 1 90.81 154 GLY B O 1
ATOM 7389 N N . SER B 1 155 ? 6.68 -25.922 -3.699 1 90.88 155 SER B N 1
ATOM 7390 C CA . SER B 1 155 ? 5.984 -25.484 -2.496 1 90.88 155 SER B CA 1
ATOM 7391 C C . SER B 1 155 ? 6.926 -25.453 -1.295 1 90.88 155 SER B C 1
ATOM 7393 O O . SER B 1 155 ? 7.113 -26.469 -0.619 1 90.88 155 SER B O 1
ATOM 7395 N N . PHE B 1 156 ? 7.453 -24.312 -0.992 1 91.06 156 PHE B N 1
ATOM 7396 C CA . PHE B 1 156 ? 8.445 -24.094 0.057 1 91.06 156 PHE B CA 1
ATOM 7397 C C . PHE B 1 156 ? 7.879 -24.484 1.42 1 91.06 156 PHE B C 1
ATOM 7399 O O . PHE B 1 156 ? 8.531 -25.188 2.189 1 91.06 156 PHE B O 1
ATOM 7406 N N . ARG B 1 157 ? 6.695 -24.141 1.72 1 87.5 157 ARG B N 1
ATOM 7407 C CA . ARG B 1 157 ? 6.094 -24.391 3.025 1 87.5 157 ARG B CA 1
ATOM 7408 C C . ARG B 1 157 ? 5.73 -25.859 3.188 1 87.5 157 ARG B C 1
ATOM 7410 O O . ARG B 1 157 ? 5.879 -26.422 4.273 1 87.5 157 ARG B O 1
ATOM 7417 N N . GLU B 1 158 ? 5.227 -26.406 2.105 1 89.31 158 GLU B N 1
ATOM 7418 C CA . GLU B 1 158 ? 4.922 -27.844 2.15 1 89.31 158 GLU B CA 1
ATOM 7419 C C . GLU B 1 158 ? 6.176 -28.656 2.422 1 89.31 158 GLU B C 1
ATOM 7421 O O . GLU B 1 158 ? 6.133 -29.641 3.174 1 89.31 158 GLU B O 1
ATOM 7426 N N . CYS B 1 159 ? 7.219 -28.25 1.868 1 92.44 159 CYS B N 1
ATOM 7427 C CA . CYS B 1 159 ? 8.484 -28.953 2.051 1 92.44 159 CYS B CA 1
ATOM 7428 C C . CYS B 1 159 ? 8.898 -28.953 3.518 1 92.44 159 CYS B C 1
ATOM 7430 O O . CYS B 1 159 ? 9.273 -30 4.062 1 92.44 159 CYS B O 1
ATOM 7432 N N . TYR B 1 160 ? 8.797 -27.891 4.168 1 90.56 160 TYR B N 1
ATOM 7433 C CA . TYR B 1 160 ? 9.266 -27.797 5.547 1 90.56 160 TYR B CA 1
ATOM 7434 C C . TYR B 1 160 ? 8.227 -28.359 6.516 1 90.56 160 TYR B C 1
ATOM 7436 O O . TYR B 1 160 ? 8.523 -28.578 7.691 1 90.56 160 TYR B O 1
ATOM 7444 N N . SER B 1 161 ? 7.027 -28.562 6.066 1 87.31 161 SER B N 1
ATOM 7445 C CA . SER B 1 161 ? 6.016 -29.188 6.91 1 87.31 161 SER B CA 1
ATOM 7446 C C . SER B 1 161 ? 6.137 -30.703 6.887 1 87.31 161 SER B C 1
ATOM 7448 O O . SER B 1 161 ? 5.516 -31.391 7.699 1 87.31 161 SER B O 1
ATOM 7450 N N . VAL B 1 162 ? 6.984 -31.25 6.043 1 91.62 162 VAL B N 1
ATOM 7451 C CA . VAL B 1 162 ? 7.145 -32.688 5.891 1 91.62 162 VAL B CA 1
ATOM 7452 C C . VAL B 1 162 ? 7.914 -33.25 7.082 1 91.62 162 VAL B C 1
ATOM 7454 O O . VAL B 1 162 ? 9 -32.75 7.418 1 91.62 162 VAL B O 1
ATOM 7457 N N . GLN B 1 163 ? 7.305 -34.125 7.777 1 90.75 163 GLN B N 1
ATOM 7458 C CA . GLN B 1 163 ? 7.93 -34.875 8.852 1 90.75 163 GLN B CA 1
ATOM 7459 C C . GLN B 1 163 ? 7.445 -36.344 8.859 1 90.75 163 GLN B C 1
ATOM 7461 O O . GLN B 1 163 ? 6.246 -36.594 8.727 1 90.75 163 GLN B O 1
ATOM 7466 N N . GLY B 1 164 ? 8.43 -37.219 8.789 1 89.38 164 GLY B N 1
ATOM 7467 C CA . GLY B 1 164 ? 8.07 -38.625 8.797 1 89.38 164 GLY B CA 1
ATOM 7468 C C . GLY B 1 164 ? 9.18 -39.531 9.312 1 89.38 164 GLY B C 1
ATOM 7469 O O . GLY B 1 164 ? 10.32 -39.094 9.461 1 89.38 164 GLY B O 1
ATOM 7470 N N . PHE B 1 165 ? 8.789 -40.75 9.648 1 89.5 165 PHE B N 1
ATOM 7471 C CA . PHE B 1 165 ? 9.742 -41.75 10.156 1 89.5 165 PHE B CA 1
ATOM 7472 C C . PHE B 1 165 ? 10.062 -42.781 9.094 1 89.5 165 PHE B C 1
ATOM 7474 O O . PHE B 1 165 ? 9.172 -43.219 8.359 1 89.5 165 PHE B O 1
ATOM 7481 N N . LEU B 1 166 ? 11.336 -43.156 8.898 1 83.75 166 LEU B N 1
ATOM 7482 C CA . LEU B 1 166 ? 11.797 -44.094 7.891 1 83.75 166 LEU B CA 1
ATOM 7483 C C . LEU B 1 166 ? 11.234 -45.5 8.156 1 83.75 166 LEU B C 1
ATOM 7485 O O . LEU B 1 166 ? 10.891 -46.219 7.219 1 83.75 166 LEU B O 1
ATOM 7489 N N . ASP B 1 167 ? 11.359 -45.844 9.516 1 73.19 167 ASP B N 1
ATOM 7490 C CA . ASP B 1 167 ? 10.906 -47.188 9.867 1 73.19 167 ASP B CA 1
ATOM 7491 C C . ASP B 1 167 ? 9.633 -47.156 10.711 1 73.19 167 ASP B C 1
ATOM 7493 O O . ASP B 1 167 ? 9.312 -46.094 11.297 1 73.19 167 ASP B O 1
ATOM 7497 N N . ASP B 1 168 ? 8.828 -48.125 10.602 1 61 168 ASP B N 1
ATOM 7498 C CA . ASP B 1 168 ? 7.59 -48.25 11.367 1 61 168 ASP B CA 1
ATOM 7499 C C . ASP B 1 168 ? 7.859 -48.156 12.867 1 61 168 ASP B C 1
ATOM 7501 O O . ASP B 1 168 ? 6.957 -47.812 13.633 1 61 168 ASP B O 1
ATOM 7505 N N . GLY B 1 169 ? 9.094 -48.375 13.344 1 60.91 169 GLY B N 1
ATOM 7506 C CA . GLY B 1 169 ? 9.438 -48.25 14.758 1 60.91 169 GLY B CA 1
ATOM 7507 C C . GLY B 1 169 ? 9.734 -46.844 15.195 1 60.91 169 GLY B C 1
ATOM 7508 O O . GLY B 1 169 ? 10.25 -46.625 16.297 1 60.91 169 GLY B O 1
ATOM 7509 N N . GLN B 1 170 ? 9.336 -45.875 14.398 1 68.5 170 GLN B N 1
ATOM 7510 C CA . GLN B 1 170 ? 9.484 -44.438 14.695 1 68.5 170 GLN B CA 1
ATOM 7511 C C . GLN B 1 170 ? 10.953 -44.094 14.906 1 68.5 170 GLN B C 1
ATOM 7513 O O . GLN B 1 170 ? 11.281 -43.344 15.828 1 68.5 170 GLN B O 1
ATOM 7518 N N . THR B 1 171 ? 11.859 -44.875 14.312 1 71.44 171 THR B N 1
ATOM 7519 C CA . THR B 1 171 ? 13.273 -44.5 14.344 1 71.44 171 THR B CA 1
ATOM 7520 C C . THR B 1 171 ? 13.68 -43.812 13.039 1 71.44 171 THR B C 1
ATOM 7522 O O . THR B 1 171 ? 13.125 -44.094 11.977 1 71.44 171 THR B O 1
ATOM 7525 N N . GLY B 1 172 ? 14.445 -42.719 13.125 1 80.88 172 GLY B N 1
ATOM 7526 C CA . GLY B 1 172 ? 14.992 -42 11.984 1 80.88 172 GLY B CA 1
ATOM 7527 C C . GLY B 1 172 ? 14.078 -40.906 11.477 1 80.88 172 GLY B C 1
ATOM 7528 O O . GLY B 1 172 ? 13.516 -41 10.391 1 80.88 172 GLY B O 1
ATOM 7529 N N . LEU B 1 173 ? 13.859 -39.938 12.188 1 87.62 173 LEU B N 1
ATOM 7530 C CA . LEU B 1 173 ? 13.031 -38.781 11.82 1 87.62 173 LEU B CA 1
ATOM 7531 C C . LEU B 1 173 ? 13.609 -38.062 10.602 1 87.62 173 LEU B C 1
ATOM 7533 O O . LEU B 1 173 ? 14.805 -37.781 10.555 1 87.62 173 LEU B O 1
ATOM 7537 N N . VAL B 1 174 ? 12.773 -38.062 9.531 1 91.25 174 VAL B N 1
ATOM 7538 C CA . VAL B 1 174 ? 13.156 -37.375 8.32 1 91.25 174 VAL B CA 1
ATOM 7539 C C . VAL B 1 174 ? 12.336 -36.062 8.188 1 91.25 174 VAL B C 1
ATOM 7541 O O . VAL B 1 174 ? 11.117 -36.094 8.352 1 91.25 174 VAL B O 1
ATOM 7544 N N . LYS B 1 175 ? 13.062 -35 8.023 1 92.25 175 LYS B N 1
ATOM 7545 C CA . LYS B 1 175 ? 12.422 -33.688 7.75 1 92.25 175 LYS B CA 1
ATOM 7546 C C . LYS B 1 175 ? 12.766 -33.188 6.348 1 92.25 175 LYS B C 1
ATOM 7548 O O . LYS B 1 175 ? 13.75 -33.656 5.75 1 92.25 175 LYS B O 1
ATOM 7553 N N . GLY B 1 176 ? 11.883 -32.375 5.852 1 93.25 176 GLY B N 1
ATOM 7554 C CA . GLY B 1 176 ? 12.109 -31.828 4.523 1 93.25 176 GLY B CA 1
ATOM 7555 C C . GLY B 1 176 ? 13.047 -30.625 4.527 1 93.25 176 GLY B C 1
ATOM 7556 O O . GLY B 1 176 ? 13.008 -29.812 5.441 1 93.25 176 GLY B O 1
ATOM 7557 N N . ARG B 1 177 ? 13.875 -30.578 3.521 1 92.25 177 ARG B N 1
ATOM 7558 C CA . ARG B 1 177 ? 14.758 -29.453 3.262 1 92.25 177 ARG B CA 1
ATOM 7559 C C . ARG B 1 177 ? 14.594 -28.953 1.831 1 92.25 177 ARG B C 1
ATOM 7561 O O . ARG B 1 177 ? 14.609 -29.734 0.884 1 92.25 177 ARG B O 1
ATOM 7568 N N . TYR B 1 178 ? 14.43 -27.625 1.768 1 93.06 178 TYR B N 1
ATOM 7569 C CA . TYR B 1 178 ? 14.211 -27.016 0.458 1 93.06 178 TYR B CA 1
ATOM 7570 C C . TYR B 1 178 ? 15.531 -26.734 -0.238 1 93.06 178 TYR B C 1
ATOM 7572 O O . TYR B 1 178 ? 16.438 -26.125 0.35 1 93.06 178 TYR B O 1
ATOM 7580 N N . CYS B 1 179 ? 15.703 -27.188 -1.49 1 91.56 179 CYS B N 1
ATOM 7581 C CA . CYS B 1 179 ? 16.875 -26.906 -2.326 1 91.56 179 CYS B CA 1
ATOM 7582 C C . CYS B 1 179 ? 16.453 -26.297 -3.656 1 91.56 179 CYS B C 1
ATOM 7584 O O . CYS B 1 179 ? 15.359 -26.562 -4.148 1 91.56 179 CYS B O 1
ATOM 7586 N N . SER B 1 180 ? 17.25 -25.406 -4.129 1 89.94 180 SER B N 1
ATOM 7587 C CA . SER B 1 180 ? 17 -24.781 -5.422 1 89.94 180 SER B CA 1
ATOM 7588 C C . SER B 1 180 ? 18 -25.281 -6.469 1 89.94 180 SER B C 1
ATOM 7590 O O . SER B 1 180 ? 19.203 -25.344 -6.203 1 89.94 180 SER B O 1
ATOM 7592 N N . LEU B 1 181 ? 17.469 -25.688 -7.621 1 87.06 181 LEU B N 1
ATOM 7593 C CA . LEU B 1 181 ? 18.266 -26.109 -8.766 1 87.06 181 LEU B CA 1
ATOM 7594 C C . LEU B 1 181 ? 18.266 -25.047 -9.852 1 87.06 181 LEU B C 1
ATOM 7596 O O . LEU B 1 181 ? 17.219 -24.672 -10.367 1 87.06 181 LEU B O 1
ATOM 7600 N N . GLU B 1 182 ? 19.375 -24.484 -10.07 1 85.25 182 GLU B N 1
ATOM 7601 C CA . GLU B 1 182 ? 19.531 -23.516 -11.148 1 85.25 182 GLU B CA 1
ATOM 7602 C C . GLU B 1 182 ? 20.266 -24.125 -12.336 1 85.25 182 GLU B C 1
ATOM 7604 O O . GLU B 1 182 ? 21.391 -24.609 -12.195 1 85.25 182 GLU B O 1
ATOM 7609 N N . SER B 1 183 ? 19.516 -24.156 -13.43 1 78.69 183 SER B N 1
ATOM 7610 C CA . SER B 1 183 ? 20.109 -24.734 -14.641 1 78.69 183 SER B CA 1
ATOM 7611 C C . SER B 1 183 ? 20.156 -23.703 -15.766 1 78.69 183 SER B C 1
ATOM 7613 O O . SER B 1 183 ? 19.25 -22.875 -15.906 1 78.69 183 SER B O 1
ATOM 7615 N N . LYS B 1 184 ? 21.281 -23.688 -16.391 1 73.75 184 LYS B N 1
ATOM 7616 C CA . LYS B 1 184 ? 21.422 -22.812 -17.562 1 73.75 184 LYS B CA 1
ATOM 7617 C C . LYS B 1 184 ? 21.031 -23.531 -18.844 1 73.75 184 LYS B C 1
ATOM 7619 O O . LYS B 1 184 ? 21.438 -24.672 -19.078 1 73.75 184 LYS B O 1
ATOM 7624 N N . LEU B 1 185 ? 20 -22.922 -19.469 1 64.44 185 LEU B N 1
ATOM 7625 C CA . LEU B 1 185 ? 19.531 -23.5 -20.734 1 64.44 185 LEU B CA 1
ATOM 7626 C C . LEU B 1 185 ? 20.375 -23.031 -21.906 1 64.44 185 LEU B C 1
ATOM 7628 O O . LEU B 1 185 ? 20.734 -21.844 -21.969 1 64.44 185 LEU B O 1
ATOM 7632 N N . HIS B 1 186 ? 21.016 -23.969 -22.531 1 52.78 186 HIS B N 1
ATOM 7633 C CA . HIS B 1 186 ? 21.734 -23.625 -23.766 1 52.78 186 HIS B CA 1
ATOM 7634 C C . HIS B 1 186 ? 20.766 -23.141 -24.844 1 52.78 186 HIS B C 1
ATOM 7636 O O . HIS B 1 186 ? 19.766 -23.797 -25.125 1 52.78 186 HIS B O 1
ATOM 7642 N N . SER B 1 187 ? 20.562 -21.844 -24.828 1 48.09 187 SER B N 1
ATOM 7643 C CA . SER B 1 187 ? 19.781 -21.453 -26 1 48.09 187 SER B CA 1
ATOM 7644 C C . SER B 1 187 ? 20.656 -21.391 -27.25 1 48.09 187 SER B C 1
ATOM 7646 O O . SER B 1 187 ? 21.844 -21.078 -27.156 1 48.09 187 SER B O 1
ATOM 7648 N N . SER B 1 188 ? 20.406 -22.266 -28.172 1 41.06 188 SER B N 1
ATOM 7649 C CA . SER B 1 188 ? 21.109 -22.109 -29.438 1 41.06 188 SER B CA 1
ATOM 7650 C C . SER B 1 188 ? 21.25 -20.641 -29.828 1 41.06 188 SER B C 1
ATOM 7652 O O . SER B 1 188 ? 21.969 -20.297 -30.766 1 41.06 188 SER B O 1
ATOM 7654 N N . VAL B 1 189 ? 20.359 -19.875 -29.391 1 35.72 189 VAL B N 1
ATOM 7655 C CA . VAL B 1 189 ? 20.578 -18.469 -29.688 1 35.72 189 VAL B CA 1
ATOM 7656 C C . VAL B 1 189 ? 21.672 -17.906 -28.781 1 35.72 189 VAL B C 1
ATOM 7658 O O . VAL B 1 189 ? 21.516 -17.906 -27.547 1 35.72 189 VAL B O 1
ATOM 7661 N N . LYS B 1 190 ? 22.797 -18.109 -29.109 1 40.12 190 LYS B N 1
ATOM 7662 C CA . LYS B 1 190 ? 24.062 -17.75 -28.453 1 40.12 190 LYS B CA 1
ATOM 7663 C C . LYS B 1 190 ? 23.859 -16.672 -27.406 1 40.12 190 LYS B C 1
ATOM 7665 O O . LYS B 1 190 ? 24.578 -16.609 -26.406 1 40.12 190 LYS B O 1
ATOM 7670 N N . GLN B 1 191 ? 22.891 -15.828 -27.562 1 41.78 191 GLN B N 1
ATOM 7671 C CA . GLN B 1 191 ? 23 -14.555 -26.859 1 41.78 191 GLN B CA 1
ATOM 7672 C C . GLN B 1 191 ? 22.156 -14.555 -25.578 1 41.78 191 GLN B C 1
ATOM 7674 O O . GLN B 1 191 ? 22.359 -13.711 -24.703 1 41.78 191 GLN B O 1
ATOM 7679 N N . TYR B 1 192 ? 21.141 -15.508 -25.516 1 46.59 192 TYR B N 1
ATOM 7680 C CA . TYR B 1 192 ? 20.391 -15.312 -24.281 1 46.59 192 TYR B CA 1
ATOM 7681 C C . TYR B 1 192 ? 20.438 -16.562 -23.406 1 46.59 192 TYR B C 1
ATOM 7683 O O . TYR B 1 192 ? 20.234 -17.672 -23.891 1 46.59 192 TYR B O 1
ATOM 7691 N N . LYS B 1 193 ? 21.141 -16.594 -22.422 1 53.53 193 LYS B N 1
ATOM 7692 C CA . LYS B 1 193 ? 21.172 -17.625 -21.406 1 53.53 193 LYS B CA 1
ATOM 7693 C C . LYS B 1 193 ? 20 -17.469 -20.438 1 53.53 193 LYS B C 1
ATOM 7695 O O . LYS B 1 193 ? 19.781 -16.375 -19.906 1 53.53 193 LYS B O 1
ATOM 7700 N N . PHE B 1 194 ? 18.984 -18.516 -20.672 1 63 194 PHE B N 1
ATOM 7701 C CA . PHE B 1 194 ? 17.906 -18.469 -19.703 1 63 194 PHE B CA 1
ATOM 7702 C C . PHE B 1 194 ? 18.188 -19.375 -18.516 1 63 194 PHE B C 1
ATOM 7704 O O . PHE B 1 194 ? 18.781 -20.438 -18.672 1 63 194 PHE B O 1
ATOM 7711 N N . ASN B 1 195 ? 17.969 -18.844 -17.344 1 71.75 195 ASN B N 1
ATOM 7712 C CA . ASN B 1 195 ? 18.109 -19.641 -16.125 1 71.75 195 ASN B CA 1
ATOM 7713 C C . ASN B 1 195 ? 16.781 -20.234 -15.695 1 71.75 195 ASN B C 1
ATOM 7715 O O . ASN B 1 195 ? 15.75 -19.562 -15.727 1 71.75 195 ASN B O 1
ATOM 7719 N N . VAL B 1 196 ? 16.797 -21.562 -15.664 1 78.31 196 VAL B N 1
ATOM 7720 C CA . VAL B 1 196 ? 15.617 -22.234 -15.133 1 78.31 196 VAL B CA 1
ATOM 7721 C C . VAL B 1 196 ? 15.797 -22.5 -13.641 1 78.31 196 VAL B C 1
ATOM 7723 O O . VAL B 1 196 ? 16.844 -23 -13.219 1 78.31 196 VAL B O 1
ATOM 7726 N N . PHE B 1 197 ? 14.891 -22.078 -12.898 1 85.06 197 PHE B N 1
ATOM 7727 C CA . PHE B 1 197 ? 14.898 -22.266 -11.453 1 85.06 197 PHE B CA 1
ATOM 7728 C C . PHE B 1 197 ? 13.867 -23.312 -11.039 1 85.06 197 PHE B C 1
ATOM 7730 O O . PHE B 1 197 ? 12.695 -23.203 -11.391 1 85.06 197 PHE B O 1
ATOM 7737 N N . GLU B 1 198 ? 14.344 -24.391 -10.359 1 88.19 198 GLU B N 1
ATOM 7738 C CA . GLU B 1 198 ? 13.438 -25.422 -9.867 1 88.19 198 GLU B CA 1
ATOM 7739 C C . GLU B 1 198 ? 13.664 -25.703 -8.383 1 88.19 198 GLU B C 1
ATOM 7741 O O . GLU B 1 198 ? 14.797 -25.906 -7.945 1 88.19 198 GLU B O 1
ATOM 7746 N N . GLY B 1 199 ? 12.562 -25.578 -7.648 1 91 199 GLY B N 1
ATOM 7747 C CA . GLY B 1 199 ? 12.625 -25.938 -6.242 1 91 199 GLY B CA 1
ATOM 7748 C C . GLY B 1 199 ? 12.359 -27.406 -5.984 1 91 199 GLY B C 1
ATOM 7749 O O . GLY B 1 199 ? 11.461 -27.984 -6.594 1 91 199 GLY B O 1
ATOM 7750 N N . ILE B 1 200 ? 13.227 -28.047 -5.121 1 90.94 200 ILE B N 1
ATOM 7751 C CA . ILE B 1 200 ? 13.016 -29.438 -4.754 1 90.94 200 ILE B CA 1
ATOM 7752 C C . ILE B 1 200 ? 13.062 -29.594 -3.236 1 90.94 200 ILE B C 1
ATOM 7754 O O . ILE B 1 200 ? 13.586 -28.719 -2.537 1 90.94 200 ILE B O 1
ATOM 7758 N N . CYS B 1 201 ? 12.414 -30.594 -2.801 1 93.38 201 CYS B N 1
ATOM 7759 C CA . CYS B 1 201 ? 12.391 -30.922 -1.381 1 93.38 201 CYS B CA 1
ATOM 7760 C C . CYS B 1 201 ? 13.078 -32.25 -1.125 1 93.38 201 CYS B C 1
ATOM 7762 O O . CYS B 1 201 ? 12.711 -33.281 -1.714 1 93.38 201 CYS B O 1
ATOM 7764 N N . VAL B 1 202 ? 14.133 -32.25 -0.266 1 91.94 202 VAL B N 1
ATOM 7765 C CA . VAL B 1 202 ? 1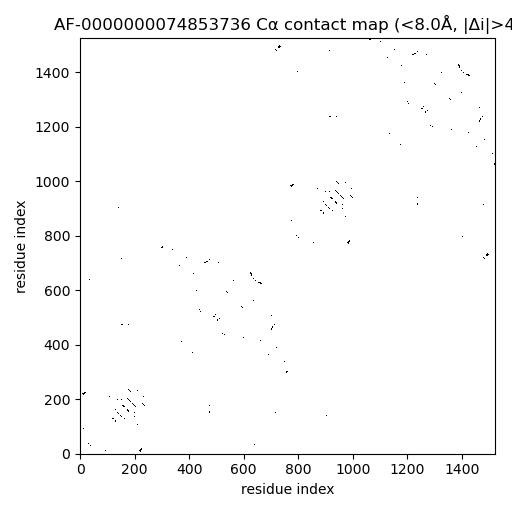4.922 -33.438 0.033 1 91.94 202 VAL B CA 1
ATOM 7766 C C . VAL B 1 202 ? 15.031 -33.625 1.545 1 91.94 202 VAL B C 1
ATOM 7768 O O . VAL B 1 202 ? 14.688 -32.719 2.312 1 91.94 202 VAL B O 1
ATOM 7771 N N . PRO B 1 203 ? 15.422 -34.781 1.924 1 91.06 203 PRO B N 1
ATOM 7772 C CA . PRO B 1 203 ? 15.602 -35 3.363 1 91.06 203 PRO B CA 1
ATOM 7773 C C . PRO B 1 203 ? 16.641 -34.062 3.963 1 91.06 203 PRO B C 1
ATOM 7775 O O . PRO B 1 203 ? 17.641 -33.719 3.309 1 91.06 203 PRO B O 1
ATOM 7778 N N . ASP B 1 204 ? 16.422 -33.688 5.137 1 91.56 204 ASP B N 1
ATOM 7779 C CA . ASP B 1 204 ? 17.219 -32.625 5.781 1 91.56 204 ASP B CA 1
ATOM 7780 C C . ASP B 1 204 ? 18.641 -33.094 6.023 1 91.56 204 ASP B C 1
ATOM 7782 O O . ASP B 1 204 ? 19.547 -32.281 6.246 1 91.56 204 ASP B O 1
ATOM 7786 N N . ALA B 1 205 ? 18.953 -34.406 5.961 1 89.06 205 ALA B N 1
ATOM 7787 C CA . ALA B 1 205 ? 20.297 -34.938 6.129 1 89.06 205 ALA B CA 1
ATOM 7788 C C . ALA B 1 205 ? 21.156 -34.656 4.895 1 89.06 205 ALA B C 1
ATOM 7790 O O . ALA B 1 205 ? 22.375 -34.75 4.953 1 89.06 205 ALA B O 1
ATOM 7791 N N . CYS B 1 206 ? 20.5 -34.312 3.844 1 89 206 CYS B N 1
ATOM 7792 C CA . CYS B 1 206 ? 21.203 -34.094 2.588 1 89 206 CYS B CA 1
ATOM 7793 C C . CYS B 1 206 ? 21.672 -32.656 2.459 1 89 206 CYS B C 1
ATOM 7795 O O . CYS B 1 206 ? 20.891 -31.734 2.715 1 89 206 CYS B O 1
ATOM 7797 N N . HIS B 1 207 ? 22.906 -32.5 2.01 1 88.25 207 HIS B N 1
ATOM 7798 C CA . HIS B 1 207 ? 23.453 -31.188 1.776 1 88.25 207 HIS B CA 1
ATOM 7799 C C . HIS B 1 207 ? 23.562 -30.891 0.284 1 88.25 207 HIS B C 1
ATOM 7801 O O . HIS B 1 207 ? 23.266 -31.75 -0.548 1 88.25 207 HIS B O 1
ATOM 7807 N N . SER B 1 208 ? 23.953 -29.656 -0.069 1 88.38 208 SER B N 1
ATOM 7808 C CA . SER B 1 208 ? 23.984 -29.188 -1.453 1 88.38 208 SER B CA 1
ATOM 7809 C C . SER B 1 208 ? 24.891 -30.094 -2.307 1 88.38 208 SER B C 1
ATOM 7811 O O . SER B 1 208 ? 24.547 -30.406 -3.451 1 88.38 208 SER B O 1
ATOM 7813 N N . LYS B 1 209 ? 25.984 -30.531 -1.698 1 84.06 209 LYS B N 1
ATOM 7814 C CA . LYS B 1 209 ? 26.906 -31.375 -2.449 1 84.06 209 LYS B CA 1
ATOM 7815 C C . LYS B 1 209 ? 26.297 -32.75 -2.727 1 84.06 209 LYS B C 1
ATOM 7817 O O . LYS B 1 209 ? 26.484 -33.312 -3.809 1 84.06 209 LYS B O 1
ATOM 7822 N N . ASP B 1 210 ? 25.562 -33.188 -1.771 1 86.81 210 ASP B N 1
ATOM 7823 C CA . ASP B 1 210 ? 24.922 -34.5 -1.929 1 86.81 210 ASP B CA 1
ATOM 7824 C C . ASP B 1 210 ? 23.891 -34.469 -3.053 1 86.81 210 ASP B C 1
ATOM 7826 O O . ASP B 1 210 ? 23.875 -35.344 -3.908 1 86.81 210 ASP B O 1
ATOM 7830 N N . ILE B 1 211 ? 23.156 -33.438 -3.051 1 87.19 211 ILE B N 1
ATOM 7831 C CA . ILE B 1 211 ? 22.047 -33.344 -3.992 1 87.19 211 ILE B CA 1
ATOM 7832 C C . ILE B 1 211 ? 22.578 -33.031 -5.391 1 87.19 211 ILE B C 1
ATOM 7834 O O . ILE B 1 211 ? 22.031 -33.531 -6.387 1 87.19 211 ILE B O 1
ATOM 7838 N N . GLN B 1 212 ? 23.656 -32.281 -5.449 1 84.81 212 GLN B N 1
ATOM 7839 C CA . GLN B 1 212 ? 24.266 -32 -6.75 1 84.81 212 GLN B CA 1
ATOM 7840 C C . GLN B 1 212 ? 24.688 -33.312 -7.438 1 84.81 212 GLN B C 1
ATOM 7842 O O . GLN B 1 212 ? 24.484 -33.469 -8.641 1 84.81 212 GLN B O 1
ATOM 7847 N N . VAL B 1 213 ? 25.25 -34.156 -6.648 1 77.94 213 VAL B N 1
ATOM 7848 C CA . VAL B 1 213 ? 25.672 -35.438 -7.191 1 77.94 213 VAL B CA 1
ATOM 7849 C C . VAL B 1 213 ? 24.453 -36.219 -7.652 1 77.94 213 VAL B C 1
ATOM 7851 O O . VAL B 1 213 ? 24.469 -36.844 -8.727 1 77.94 213 VAL B O 1
ATOM 7854 N N . PHE B 1 214 ? 23.531 -36.125 -6.836 1 75 214 PHE B N 1
ATOM 7855 C CA . PHE B 1 214 ? 22.297 -36.844 -7.152 1 75 214 PHE B CA 1
ATOM 7856 C C . PHE B 1 214 ? 21.688 -36.312 -8.438 1 75 214 PHE B C 1
ATOM 7858 O O . PHE B 1 214 ? 21.234 -37.062 -9.289 1 75 214 PHE B O 1
ATOM 7865 N N . VAL B 1 215 ? 21.672 -35 -8.625 1 77.94 215 VAL B N 1
ATOM 7866 C CA . VAL B 1 215 ? 21.078 -34.344 -9.797 1 77.94 215 VAL B CA 1
ATOM 7867 C C . VAL B 1 215 ? 21.922 -34.656 -11.031 1 77.94 215 VAL B C 1
ATOM 7869 O O . VAL B 1 215 ? 21.391 -34.906 -12.109 1 77.94 215 VAL B O 1
ATOM 7872 N N . ASP B 1 216 ? 23.234 -34.688 -10.82 1 72.31 216 ASP B N 1
ATOM 7873 C CA . ASP B 1 216 ? 24.125 -35 -11.938 1 72.31 216 ASP B CA 1
ATOM 7874 C C . ASP B 1 216 ? 23.922 -36.406 -12.445 1 72.31 216 ASP B C 1
ATOM 7876 O O . ASP B 1 216 ? 23.922 -36.656 -13.656 1 72.31 216 ASP B O 1
ATOM 7880 N N . VAL B 1 217 ? 23.688 -37.219 -11.516 1 65.19 217 VAL B N 1
ATOM 7881 C CA . VAL B 1 217 ? 23.438 -38.594 -11.867 1 65.19 217 VAL B CA 1
ATOM 7882 C C . VAL B 1 217 ? 22.109 -38.719 -12.594 1 65.19 217 VAL B C 1
ATOM 7884 O O . VAL B 1 217 ? 22 -39.438 -13.602 1 65.19 217 VAL B O 1
ATOM 7887 N N . LEU B 1 218 ? 21.203 -37.938 -12.078 1 65.25 218 LEU B N 1
ATOM 7888 C CA . LEU B 1 218 ? 19.875 -37.969 -12.68 1 65.25 218 LEU B CA 1
ATOM 7889 C C . LEU B 1 218 ? 19.906 -37.406 -14.094 1 65.25 218 LEU B C 1
ATOM 7891 O O . LEU B 1 218 ? 19.281 -37.938 -15.008 1 65.25 218 LEU B O 1
ATOM 7895 N N . LEU B 1 219 ? 20.688 -36.375 -14.242 1 67.06 219 LEU B N 1
ATOM 7896 C CA . LEU B 1 219 ? 20.797 -35.719 -15.547 1 67.06 219 LEU B CA 1
ATOM 7897 C C . LEU B 1 219 ? 21.562 -36.594 -16.531 1 67.06 219 LEU B C 1
ATOM 7899 O O . LEU B 1 219 ? 21.219 -36.656 -17.719 1 67.06 219 LEU B O 1
ATOM 7903 N N . HIS B 1 220 ? 22.547 -37.25 -16.016 1 58.97 220 HIS B N 1
ATOM 7904 C CA . HIS B 1 220 ? 23.344 -38.156 -16.859 1 58.97 220 HIS B CA 1
ATOM 7905 C C . HIS B 1 220 ? 22.5 -39.375 -17.297 1 58.97 220 HIS B C 1
ATOM 7907 O O . HIS B 1 220 ? 22.609 -39.781 -18.453 1 58.97 220 HIS B O 1
ATOM 7913 N N . MET B 1 221 ? 21.609 -39.688 -16.422 1 52.12 221 MET B N 1
ATOM 7914 C CA . MET B 1 221 ? 20.766 -40.844 -16.688 1 52.12 221 MET B CA 1
ATOM 7915 C C . MET B 1 221 ? 19.688 -40.5 -17.703 1 52.12 221 MET B C 1
ATOM 7917 O O . MET B 1 221 ? 19.312 -41.312 -18.547 1 52.12 221 MET B O 1
ATOM 7921 N N . THR B 1 222 ? 19.234 -39.188 -17.547 1 51.81 222 THR B N 1
ATOM 7922 C CA . THR B 1 222 ? 18.156 -38.75 -18.422 1 51.81 222 THR B CA 1
ATOM 7923 C C . THR B 1 222 ? 18.703 -38.094 -19.688 1 51.81 222 THR B C 1
ATOM 7925 O O . THR B 1 222 ? 17.938 -37.719 -20.578 1 51.81 222 THR B O 1
ATOM 7928 N N . ARG B 1 223 ? 20.047 -37.969 -19.969 1 43.84 223 ARG B N 1
ATOM 7929 C CA . ARG B 1 223 ? 20.766 -37.375 -21.078 1 43.84 223 ARG B CA 1
ATOM 7930 C C . ARG B 1 223 ? 20.312 -35.938 -21.312 1 43.84 223 ARG B C 1
ATOM 7932 O O . ARG B 1 223 ? 20.25 -35.469 -22.453 1 43.84 223 ARG B O 1
ATOM 7939 N N . VAL B 1 224 ? 19.719 -35.406 -20.266 1 52.44 224 VAL B N 1
ATOM 7940 C CA . VAL B 1 224 ? 19.344 -34 -20.328 1 52.44 224 VAL B CA 1
ATOM 7941 C C . VAL B 1 224 ? 20.594 -33.125 -20.203 1 52.44 224 VAL B C 1
ATOM 7943 O O . VAL B 1 224 ? 20.547 -31.906 -20.453 1 52.44 224 VAL B O 1
ATOM 7946 N N . ASP B 1 225 ? 21.75 -33.719 -19.828 1 52.75 225 ASP B N 1
ATOM 7947 C CA . ASP B 1 225 ? 23.016 -33.031 -19.656 1 52.75 225 ASP B CA 1
ATOM 7948 C C . ASP B 1 225 ? 23.438 -32.312 -20.922 1 52.75 225 ASP B C 1
ATOM 7950 O O . ASP B 1 225 ? 24.219 -31.359 -20.875 1 52.75 225 ASP B O 1
ATOM 7954 N N . LYS B 1 226 ? 22.75 -32.688 -21.953 1 49.28 226 LYS B N 1
ATOM 7955 C CA . LYS B 1 226 ? 23.141 -32.031 -23.188 1 49.28 226 LYS B CA 1
ATOM 7956 C C . LYS B 1 226 ? 22.422 -30.688 -23.328 1 49.28 226 LYS B C 1
ATOM 7958 O O . LYS B 1 226 ? 22.891 -29.797 -24.031 1 49.28 226 LYS B O 1
ATOM 7963 N N . VAL B 1 227 ? 21.266 -30.625 -22.688 1 51.97 227 VAL B N 1
ATOM 7964 C CA . VAL B 1 227 ? 20.484 -29.391 -22.812 1 51.97 227 VAL B CA 1
ATOM 7965 C C . VAL B 1 227 ? 20.812 -28.469 -21.641 1 51.97 227 VAL B C 1
ATOM 7967 O O . VAL B 1 227 ? 20.891 -27.25 -21.828 1 51.97 227 VAL B O 1
ATOM 7970 N N . LEU B 1 228 ? 21.047 -29.156 -20.547 1 60.12 228 LEU B N 1
ATOM 7971 C CA . LEU B 1 228 ? 21.328 -28.359 -19.359 1 60.12 228 LEU B CA 1
ATOM 7972 C C . LEU B 1 228 ? 22.828 -28.266 -19.125 1 60.12 228 LEU B C 1
ATOM 7974 O O . LEU B 1 228 ? 23.5 -29.297 -18.984 1 60.12 228 LEU B O 1
ATOM 7978 N N . LEU B 1 229 ? 23.453 -27.141 -19.422 1 55.81 229 LEU B N 1
ATOM 7979 C CA . LEU B 1 229 ? 24.906 -26.938 -19.344 1 55.81 229 LEU B CA 1
ATOM 7980 C C . LEU B 1 229 ? 25.406 -27.172 -17.922 1 55.81 229 LEU B C 1
ATOM 7982 O O . LEU B 1 229 ? 26.391 -27.875 -17.719 1 55.81 229 LEU B O 1
ATOM 7986 N N . LYS B 1 230 ? 24.922 -26.406 -17.016 1 63.69 230 LYS B N 1
ATOM 7987 C CA . LYS B 1 230 ? 25.438 -26.406 -15.648 1 63.69 230 LYS B CA 1
ATOM 7988 C C . LYS B 1 230 ? 24.297 -26.203 -14.648 1 63.69 230 LYS B C 1
ATOM 7990 O O . LYS B 1 230 ? 23.422 -25.359 -14.859 1 63.69 230 LYS B O 1
ATOM 7995 N N . THR B 1 231 ? 24.188 -27.281 -13.82 1 77.38 231 THR B N 1
ATOM 7996 C CA . THR B 1 231 ? 23.203 -27.172 -12.742 1 77.38 231 THR B CA 1
ATOM 7997 C C . THR B 1 231 ? 23.891 -26.859 -11.422 1 77.38 231 THR B C 1
ATOM 7999 O O . THR B 1 231 ? 24.984 -27.359 -11.141 1 77.38 231 THR B O 1
ATOM 8002 N N . HIS B 1 232 ? 23.484 -25.844 -10.758 1 83.56 232 HIS B N 1
ATOM 8003 C CA . HIS B 1 232 ? 23.938 -25.484 -9.414 1 83.56 232 HIS B CA 1
ATOM 8004 C C . HIS B 1 232 ? 22.828 -25.656 -8.391 1 83.56 232 HIS B C 1
ATOM 8006 O O . HIS B 1 232 ? 21.719 -25.172 -8.586 1 83.56 232 HIS B O 1
ATOM 8012 N N . THR B 1 233 ? 23.172 -26.484 -7.383 1 86.56 233 THR B N 1
ATOM 8013 C CA . THR B 1 233 ? 22.172 -26.734 -6.352 1 86.56 233 THR B CA 1
ATOM 8014 C C . THR B 1 233 ? 22.516 -26 -5.062 1 86.56 233 THR B C 1
ATOM 8016 O O . THR B 1 233 ? 23.672 -26 -4.629 1 86.56 233 THR B O 1
ATOM 8019 N N . THR B 1 234 ? 21.578 -25.281 -4.52 1 86.75 234 THR B N 1
ATOM 8020 C CA . THR B 1 234 ? 21.719 -24.609 -3.234 1 86.75 234 THR B CA 1
ATOM 8021 C C . THR B 1 234 ? 20.609 -25.031 -2.279 1 86.75 234 THR B C 1
ATOM 8023 O O . THR B 1 234 ? 19.422 -24.859 -2.586 1 86.75 234 THR B O 1
ATOM 8026 N N . CYS B 1 235 ? 20.953 -25.641 -1.162 1 88.75 235 CYS B N 1
ATOM 8027 C CA . CYS B 1 235 ? 19.969 -26.062 -0.169 1 88.75 235 CYS B CA 1
ATOM 8028 C C . CYS B 1 235 ? 19.922 -25.078 1 1 88.75 235 CYS B C 1
ATOM 8030 O O . CYS B 1 235 ? 20.953 -24.594 1.442 1 88.75 235 CYS B O 1
ATOM 8032 N N . LYS B 1 236 ? 18.719 -24.75 1.406 1 84.56 236 LYS B N 1
ATOM 8033 C CA . LYS B 1 236 ? 18.531 -23.781 2.484 1 84.56 236 LYS B CA 1
ATOM 8034 C C . LYS B 1 236 ? 18.375 -24.484 3.83 1 84.56 236 LYS B C 1
ATOM 8036 O O . LYS B 1 236 ? 17.844 -25.594 3.9 1 84.56 236 LYS B O 1
ATOM 8041 N N . ASN B 1 237 ? 18.953 -23.906 4.805 1 72.44 237 ASN B N 1
ATOM 8042 C CA . ASN B 1 237 ? 18.781 -24.453 6.148 1 72.44 237 ASN B CA 1
ATOM 8043 C C . ASN B 1 237 ? 17.531 -23.891 6.828 1 72.44 237 ASN B C 1
ATOM 8045 O O . ASN B 1 237 ? 17.156 -22.734 6.598 1 72.44 237 ASN B O 1
ATOM 8049 N N . ALA B 1 238 ? 16.625 -24.812 7.285 1 60.59 238 ALA B N 1
ATOM 8050 C CA . ALA B 1 238 ? 15.359 -24.422 7.906 1 60.59 238 ALA B CA 1
ATOM 8051 C C . ALA B 1 238 ? 15.586 -23.453 9.062 1 60.59 238 ALA B C 1
ATOM 8053 O O . ALA B 1 238 ? 14.797 -22.531 9.273 1 60.59 238 ALA B O 1
ATOM 8054 N N . GLU B 1 239 ? 16.547 -23.781 10.062 1 60.25 239 GLU B N 1
ATOM 8055 C CA . GLU B 1 239 ? 16.484 -23.203 11.398 1 60.25 239 GLU B CA 1
ATOM 8056 C C . GLU B 1 239 ? 17.297 -21.906 11.477 1 60.25 239 GLU B C 1
ATOM 8058 O O . GLU B 1 239 ? 18.438 -21.859 11 1 60.25 239 GLU B O 1
ATOM 8063 N N . THR B 1 240 ? 16.469 -20.828 11.617 1 62.09 240 THR B N 1
ATOM 8064 C CA . THR B 1 240 ? 17.125 -19.578 12.008 1 62.09 240 THR B CA 1
ATOM 8065 C C . THR B 1 240 ? 17.75 -19.703 13.391 1 62.09 240 THR B C 1
ATOM 8067 O O . THR B 1 240 ? 17.062 -20.078 14.352 1 62.09 240 THR B O 1
ATOM 8070 N N . THR B 1 241 ? 19.078 -20.031 13.422 1 64.56 241 THR B N 1
ATOM 8071 C CA . THR B 1 241 ? 19.734 -20.156 14.727 1 64.56 241 THR B CA 1
ATOM 8072 C C . THR B 1 241 ? 19.859 -18.797 15.398 1 64.56 241 THR B C 1
ATOM 8074 O O . THR B 1 241 ? 20.234 -17.812 14.75 1 64.56 241 THR B O 1
ATOM 8077 N N . PHE B 1 242 ? 19.156 -18.656 16.484 1 74.5 242 PHE B N 1
ATOM 8078 C CA . PHE B 1 242 ? 19.328 -17.469 17.312 1 74.5 242 PHE B CA 1
ATOM 8079 C C . PHE B 1 242 ? 20.766 -17.344 17.781 1 74.5 242 PHE B C 1
ATOM 8081 O O . PHE B 1 242 ? 21.25 -18.172 18.562 1 74.5 242 PHE B O 1
ATOM 8088 N N . THR B 1 243 ? 21.578 -16.516 17.109 1 79.19 243 THR B N 1
ATOM 8089 C CA . THR B 1 243 ? 22.984 -16.297 17.422 1 79.19 243 THR B CA 1
ATOM 8090 C C . THR B 1 243 ? 23.125 -15.266 18.547 1 79.19 243 THR B C 1
ATOM 8092 O O . THR B 1 243 ? 22.172 -14.562 18.875 1 79.19 243 THR B O 1
ATOM 8095 N N . ASN B 1 244 ? 24.219 -15.203 19.188 1 85.62 244 ASN B N 1
ATOM 8096 C CA . ASN B 1 244 ? 24.531 -14.242 20.234 1 85.62 244 ASN B CA 1
ATOM 8097 C C . ASN B 1 244 ? 24.438 -12.805 19.734 1 85.62 244 ASN B C 1
ATOM 8099 O O . ASN B 1 244 ? 24.016 -11.914 20.484 1 85.62 244 ASN B O 1
ATOM 8103 N N . SER B 1 245 ? 24.781 -12.695 18.5 1 85.12 245 SER B N 1
ATOM 8104 C CA . SER B 1 245 ? 24.719 -11.352 17.938 1 85.12 245 SER B CA 1
ATOM 8105 C C . SER B 1 245 ? 23.297 -10.836 17.875 1 85.12 245 SER B C 1
ATOM 8107 O O . SER B 1 245 ? 23.047 -9.648 18.094 1 85.12 245 SER B O 1
ATOM 8109 N N . ILE B 1 246 ? 22.406 -11.68 17.641 1 87.25 246 ILE B N 1
ATOM 8110 C CA . ILE B 1 246 ? 21 -11.289 17.578 1 87.25 246 ILE B CA 1
ATOM 8111 C C . ILE B 1 246 ? 20.5 -10.914 18.969 1 87.25 246 ILE B C 1
ATOM 8113 O O . ILE B 1 246 ? 19.781 -9.922 19.125 1 87.25 246 ILE B O 1
ATOM 8117 N N . ILE B 1 247 ? 20.953 -11.633 19.906 1 89.62 247 ILE B N 1
ATOM 8118 C CA . ILE B 1 247 ? 20.531 -11.375 21.281 1 89.62 247 ILE B CA 1
ATOM 8119 C C . ILE B 1 247 ? 21.078 -10.031 21.75 1 89.62 247 ILE B C 1
ATOM 8121 O O . ILE B 1 247 ? 20.359 -9.234 22.359 1 89.62 247 ILE B O 1
ATOM 8125 N N . ILE B 1 248 ? 22.297 -9.812 21.391 1 90.56 248 ILE B N 1
ATOM 8126 C CA . ILE B 1 248 ? 22.922 -8.555 21.781 1 90.56 248 ILE B CA 1
ATOM 8127 C C . ILE B 1 248 ? 22.156 -7.387 21.156 1 90.56 248 ILE B C 1
ATOM 8129 O O . ILE B 1 248 ? 21.906 -6.379 21.812 1 90.56 248 ILE B O 1
ATOM 8133 N N . PHE B 1 249 ? 21.859 -7.539 19.953 1 89.44 249 PHE B N 1
ATOM 8134 C CA . PHE B 1 249 ? 21.141 -6.473 19.266 1 89.44 249 PHE B CA 1
ATOM 8135 C C . PHE B 1 249 ? 19.781 -6.246 19.922 1 89.44 249 PHE B C 1
ATOM 8137 O O . PHE B 1 249 ? 19.359 -5.102 20.109 1 89.44 249 PHE B O 1
ATOM 8144 N N . PHE B 1 250 ? 19.125 -7.285 20.312 1 88.81 250 PHE B N 1
ATOM 8145 C CA . PHE B 1 250 ? 17.812 -7.18 20.938 1 88.81 250 PHE B CA 1
ATOM 8146 C C . PHE B 1 250 ? 17.922 -6.547 22.312 1 88.81 250 PHE B C 1
ATOM 8148 O O . PHE B 1 250 ? 17.047 -5.789 22.734 1 88.81 250 PHE B O 1
ATOM 8155 N N . VAL B 1 251 ? 18.984 -6.836 22.969 1 92.06 251 VAL B N 1
ATOM 8156 C CA . VAL B 1 251 ? 19.203 -6.25 24.281 1 92.06 251 VAL B CA 1
ATOM 8157 C C . VAL B 1 251 ? 19.453 -4.75 24.141 1 92.06 251 VAL B C 1
ATOM 8159 O O . VAL B 1 251 ? 18.922 -3.957 24.938 1 92.06 251 VAL B O 1
ATOM 8162 N N . ILE B 1 252 ? 20.219 -4.383 23.141 1 91.38 252 ILE B N 1
ATOM 8163 C CA . ILE B 1 252 ? 20.484 -2.969 22.906 1 91.38 252 ILE B CA 1
ATOM 8164 C C . ILE B 1 252 ? 19.172 -2.248 22.562 1 91.38 252 ILE B C 1
ATOM 8166 O O . ILE B 1 252 ? 18.922 -1.153 23.078 1 91.38 252 ILE B O 1
ATOM 8170 N N . PHE B 1 253 ? 18.391 -2.883 21.797 1 90.19 253 PHE B N 1
ATOM 8171 C CA . PHE B 1 253 ? 17.109 -2.295 21.438 1 90.19 253 PHE B CA 1
ATOM 8172 C C . PHE B 1 253 ? 16.203 -2.152 22.656 1 90.19 253 PHE B C 1
ATOM 8174 O O . PHE B 1 253 ? 15.547 -1.126 22.828 1 90.19 253 PHE B O 1
ATOM 8181 N N . LEU B 1 254 ? 16.219 -3.127 23.516 1 92.44 254 LEU B N 1
ATOM 8182 C CA . LEU B 1 254 ? 15.406 -3.096 24.719 1 92.44 254 LEU B CA 1
ATOM 8183 C C . LEU B 1 254 ? 15.914 -2.035 25.703 1 92.44 254 LEU B C 1
ATOM 8185 O O . LEU B 1 254 ? 15.117 -1.398 26.391 1 92.44 254 LEU B O 1
ATOM 8189 N N . LEU B 1 255 ? 17.172 -1.892 25.703 1 93.62 255 LEU B N 1
ATOM 8190 C CA . LEU B 1 255 ? 17.75 -0.861 26.562 1 93.62 255 LEU B CA 1
ATOM 8191 C C . LEU B 1 255 ? 17.359 0.531 26.078 1 93.62 255 LEU B C 1
ATOM 8193 O O . LEU B 1 255 ? 17.094 1.419 26.891 1 93.62 255 LEU B O 1
ATOM 8197 N N . LEU B 1 256 ? 17.328 0.722 24.812 1 93.62 256 LEU B N 1
ATOM 8198 C CA . LEU B 1 256 ? 16.891 2.002 24.25 1 93.62 256 LEU B CA 1
ATOM 8199 C C . LEU B 1 256 ? 15.422 2.266 24.562 1 93.62 256 LEU B C 1
ATOM 8201 O O . LEU B 1 256 ? 15.047 3.395 24.891 1 93.62 256 LEU B O 1
ATOM 8205 N N . LEU B 1 257 ? 14.617 1.207 24.516 1 93.94 257 LEU B N 1
ATOM 8206 C CA . LEU B 1 257 ? 13.203 1.337 24.828 1 93.94 257 LEU B CA 1
ATOM 8207 C C . LEU B 1 257 ? 13.008 1.661 26.297 1 93.94 257 LEU B C 1
ATOM 8209 O O . LEU B 1 257 ? 12.141 2.469 26.656 1 93.94 257 LEU B O 1
ATOM 8213 N N . LEU B 1 258 ? 13.852 1.013 27.125 1 94.19 258 LEU B N 1
ATOM 8214 C CA . LEU B 1 258 ? 13.773 1.26 28.562 1 94.19 258 LEU B CA 1
ATOM 8215 C C . LEU B 1 258 ? 14.195 2.688 28.891 1 94.19 258 LEU B C 1
ATOM 8217 O O . LEU B 1 258 ? 13.586 3.338 29.75 1 94.19 258 LEU B O 1
ATOM 8221 N N . LEU B 1 259 ? 15.211 3.119 28.219 1 93.69 259 LEU B N 1
ATOM 8222 C CA . LEU B 1 259 ? 15.664 4.492 28.391 1 93.69 259 LEU B CA 1
ATOM 8223 C C . LEU B 1 259 ? 14.586 5.484 27.984 1 93.69 259 LEU B C 1
ATOM 8225 O O . LEU B 1 259 ? 14.344 6.473 28.672 1 93.69 259 LEU B O 1
ATOM 8229 N N . ALA B 1 260 ? 13.953 5.258 26.875 1 94.25 260 ALA B N 1
ATOM 8230 C CA . ALA B 1 260 ? 12.883 6.129 26.391 1 94.25 260 ALA B CA 1
ATOM 8231 C C . ALA B 1 260 ? 11.688 6.105 27.328 1 94.25 260 ALA B C 1
ATOM 8233 O O . ALA B 1 260 ? 11.07 7.141 27.578 1 94.25 260 ALA B O 1
ATOM 8234 N N . PHE B 1 261 ? 11.438 4.93 27.891 1 93.31 261 PHE B N 1
ATOM 8235 C CA . PHE B 1 261 ? 10.312 4.773 28.812 1 93.31 261 PHE B CA 1
ATOM 8236 C C . PHE B 1 261 ? 10.57 5.52 30.109 1 93.31 261 PHE B C 1
ATOM 8238 O O . PHE B 1 261 ? 9.695 6.227 30.609 1 93.31 261 PHE B O 1
ATOM 8245 N N . THR B 1 262 ? 11.75 5.391 30.672 1 93.44 262 THR B N 1
ATOM 8246 C CA . THR B 1 262 ? 12.109 6.066 31.906 1 93.44 262 THR B CA 1
ATOM 8247 C C . THR B 1 262 ? 12.125 7.578 31.719 1 93.44 262 THR B C 1
ATOM 8249 O O . THR B 1 262 ? 11.641 8.328 32.562 1 93.44 262 THR B O 1
ATOM 8252 N N . ALA B 1 263 ? 12.695 7.953 30.578 1 93.56 263 ALA B N 1
ATOM 8253 C CA . ALA B 1 263 ? 12.727 9.383 30.266 1 93.56 263 ALA B CA 1
ATOM 8254 C C . ALA B 1 263 ? 11.312 9.945 30.156 1 93.56 263 ALA B C 1
ATOM 8256 O O . ALA B 1 263 ? 11.047 11.07 30.594 1 93.56 263 ALA B O 1
ATOM 8257 N N . THR B 1 264 ? 10.383 9.211 29.609 1 90.69 264 THR B N 1
ATOM 8258 C CA . THR B 1 264 ? 9 9.648 29.422 1 90.69 264 THR B CA 1
ATOM 8259 C C . THR B 1 264 ? 8.289 9.75 30.766 1 90.69 264 THR B C 1
ATOM 8261 O O . THR B 1 264 ? 7.5 10.672 30.984 1 90.69 264 THR B O 1
ATOM 8264 N N . LEU B 1 265 ? 8.602 8.875 31.672 1 88.12 265 LEU B N 1
ATOM 8265 C CA . LEU B 1 265 ? 8 8.898 33 1 88.12 265 LEU B CA 1
ATOM 8266 C C . LEU B 1 265 ? 8.469 10.125 33.781 1 88.12 265 LEU B C 1
ATOM 8268 O O . LEU B 1 265 ? 7.676 10.773 34.469 1 88.12 265 LEU B O 1
ATOM 8272 N N . VAL B 1 266 ? 9.734 10.406 33.625 1 87 266 VAL B N 1
ATOM 8273 C CA . VAL B 1 266 ? 10.297 11.57 34.312 1 87 266 VAL B CA 1
ATOM 8274 C C . VAL B 1 266 ? 9.695 12.844 33.719 1 87 266 VAL B C 1
ATOM 8276 O O . VAL B 1 266 ? 9.406 13.797 34.469 1 87 266 VAL B O 1
ATOM 8279 N N . ASP B 1 267 ? 9.547 12.836 32.375 1 85.69 267 ASP B N 1
ATOM 8280 C CA . ASP B 1 267 ? 8.961 13.984 31.703 1 85.69 267 ASP B CA 1
ATOM 8281 C C . ASP B 1 267 ? 7.508 14.188 32.125 1 85.69 267 ASP B C 1
ATOM 8283 O O . ASP B 1 267 ? 7.066 15.328 32.312 1 85.69 267 ASP B O 1
ATOM 8287 N N . LEU B 1 268 ? 6.75 13.156 32.312 1 78.81 268 LEU B N 1
ATOM 8288 C CA . LEU B 1 268 ? 5.348 13.234 32.688 1 78.81 268 LEU B CA 1
ATOM 8289 C C . LEU B 1 268 ? 5.223 13.703 34.156 1 78.81 268 LEU B C 1
ATOM 8291 O O . LEU B 1 268 ? 4.285 14.43 34.5 1 78.81 268 LEU B O 1
ATOM 8295 N N . LYS B 1 269 ? 6.133 13.328 34.969 1 76 269 LYS B N 1
ATOM 8296 C CA . LYS B 1 269 ? 6.094 13.727 36.344 1 76 269 LYS B CA 1
ATOM 8297 C C . LYS B 1 269 ? 6.504 15.188 36.531 1 76 269 LYS B C 1
ATOM 8299 O O . LYS B 1 269 ? 6.016 15.883 37.406 1 76 269 LYS B O 1
ATOM 8304 N N . SER B 1 270 ? 7.543 15.57 35.75 1 63.72 270 SER B N 1
ATOM 8305 C CA . SER B 1 270 ? 8.008 16.953 35.844 1 63.72 270 SER B CA 1
ATOM 8306 C C . SER B 1 270 ? 7.016 17.922 35.219 1 63.72 270 SER B C 1
ATOM 8308 O O . SER B 1 270 ? 6.984 19.094 35.562 1 63.72 270 SER B O 1
ATOM 8310 N N . ALA B 1 271 ? 6.652 17.688 34 1 53.59 271 ALA B N 1
ATOM 8311 C CA . ALA B 1 271 ? 5.855 18.547 33.125 1 53.59 271 ALA B CA 1
ATOM 8312 C C . ALA B 1 271 ? 4.527 18.922 33.781 1 53.59 271 ALA B C 1
ATOM 8314 O O . ALA B 1 271 ? 3.703 18.047 34.062 1 53.59 271 ALA B O 1
ATOM 8315 N N . ARG B 1 272 ? 4.586 19.891 34.656 1 42.44 272 ARG B N 1
ATOM 8316 C CA . ARG B 1 272 ? 3.406 20.734 34.562 1 42.44 272 ARG B CA 1
ATOM 8317 C C . ARG B 1 272 ? 2.865 20.75 33.125 1 42.44 272 ARG B C 1
ATOM 8319 O O . ARG B 1 272 ? 3.615 20.516 32.188 1 42.44 272 ARG B O 1
ATOM 8326 N N . PHE B 1 273 ? 1.515 20.828 32.844 1 37.34 273 PHE B N 1
ATOM 8327 C CA . PHE B 1 273 ? 0.523 20.656 31.781 1 37.34 273 PHE B CA 1
ATOM 8328 C C . PHE B 1 273 ? 0.967 21.375 30.516 1 37.34 273 PHE B C 1
ATOM 8330 O O . PHE B 1 273 ? 0.444 22.438 30.172 1 37.34 273 PHE B O 1
ATOM 8337 N N . ALA B 1 274 ? 2.164 21.625 30.156 1 36.53 274 ALA B N 1
ATOM 8338 C CA . ALA B 1 274 ? 2.217 22.469 28.969 1 36.53 274 ALA B CA 1
ATOM 8339 C C . ALA B 1 274 ? 1.657 21.734 27.75 1 36.53 274 ALA B C 1
ATOM 8341 O O . ALA B 1 274 ? 2.021 20.578 27.484 1 36.53 274 ALA B O 1
ATOM 8342 N N . PRO B 1 275 ? 0.612 22.078 27.172 1 37.97 275 PRO B N 1
ATOM 8343 C CA . PRO B 1 275 ? -0.083 21.516 26.016 1 37.97 275 PRO B CA 1
ATOM 8344 C C . PRO B 1 275 ? 0.857 21.234 24.844 1 37.97 275 PRO B C 1
ATOM 8346 O O . PRO B 1 275 ? 1.913 21.859 24.734 1 37.97 275 PRO B O 1
ATOM 8349 N N . VAL B 1 276 ? 0.788 20.109 24.203 1 41.88 276 VAL B N 1
ATOM 8350 C CA . VAL B 1 276 ? 1.447 19.641 22.984 1 41.88 276 VAL B CA 1
ATOM 8351 C C . VAL B 1 276 ? 1.724 20.828 22.062 1 41.88 276 VAL B C 1
ATOM 8353 O O . VAL B 1 276 ? 2.756 20.859 21.391 1 41.88 276 VAL B O 1
ATOM 8356 N N . SER B 1 277 ? 0.849 21.812 22 1 40.72 277 SER B N 1
ATOM 8357 C CA . SER B 1 277 ? 0.967 23.016 21.188 1 40.72 277 SER B CA 1
ATOM 8358 C C . SER B 1 277 ? 2.18 23.844 21.594 1 40.72 277 SER B C 1
ATOM 8360 O O . SER B 1 277 ? 2.812 24.484 20.75 1 40.72 277 SER B O 1
ATOM 8362 N N . ALA B 1 278 ? 2.553 23.812 22.766 1 41.78 278 ALA B N 1
ATOM 8363 C CA . ALA B 1 278 ? 3.654 24.625 23.266 1 41.78 278 ALA B CA 1
ATOM 8364 C C . ALA B 1 278 ? 5 24.062 22.812 1 41.78 278 ALA B C 1
ATOM 8366 O O . ALA B 1 278 ? 5.945 24.812 22.578 1 41.78 278 ALA B O 1
ATOM 8367 N N . ALA B 1 279 ? 5.082 22.844 22.781 1 43.69 279 ALA B N 1
ATOM 8368 C CA . ALA B 1 279 ? 6.324 22.219 22.328 1 43.69 279 ALA B CA 1
ATOM 8369 C C . ALA B 1 279 ? 6.613 22.562 20.875 1 43.69 279 ALA B C 1
ATOM 8371 O O . ALA B 1 279 ? 7.773 22.734 20.484 1 43.69 279 ALA B O 1
ATOM 8372 N N . CYS B 1 280 ? 5.562 22.641 20.078 1 46.84 280 CYS B N 1
ATOM 8373 C CA . CYS B 1 280 ? 5.715 23.141 18.703 1 46.84 280 CYS B CA 1
ATOM 8374 C C . CYS B 1 280 ? 6.145 24.594 18.688 1 46.84 280 CYS B C 1
ATOM 8376 O O . CYS B 1 280 ? 6.875 25.031 17.797 1 46.84 280 CYS B O 1
ATOM 8378 N N . ASP B 1 281 ? 5.66 25.453 19.688 1 44.75 281 ASP B N 1
ATOM 8379 C CA . ASP B 1 281 ? 5.949 26.875 19.797 1 44.75 281 ASP B CA 1
ATOM 8380 C C . ASP B 1 281 ? 7.375 27.109 20.297 1 44.75 281 ASP B C 1
ATOM 8382 O O . ASP B 1 281 ? 8.039 28.062 19.859 1 44.75 281 ASP B O 1
ATOM 8386 N N . ILE B 1 282 ? 7.691 26.484 21.312 1 39.59 282 ILE B N 1
ATOM 8387 C CA . ILE B 1 282 ? 9.031 26.703 21.844 1 39.59 282 ILE B CA 1
ATOM 8388 C C . ILE B 1 282 ? 10.07 26.484 20.75 1 39.59 282 ILE B C 1
ATOM 8390 O O . ILE B 1 282 ? 11.047 27.219 20.641 1 39.59 282 ILE B O 1
ATOM 8394 N N . HIS B 1 283 ? 9.828 25.547 20.062 1 39.59 283 HIS B N 1
ATOM 8395 C CA . HIS B 1 283 ? 10.766 25.312 18.969 1 39.59 283 HIS B CA 1
ATOM 8396 C C . HIS B 1 283 ? 10.641 26.359 17.875 1 39.59 283 HIS B C 1
ATOM 8398 O O . HIS B 1 283 ? 11.609 26.656 17.172 1 39.59 283 HIS B O 1
ATOM 8404 N N . ALA B 1 284 ? 9.445 27.094 17.828 1 38.31 284 ALA B N 1
ATOM 8405 C CA . ALA B 1 284 ? 9.227 28.25 16.969 1 38.31 284 ALA B CA 1
ATOM 8406 C C . ALA B 1 284 ? 9.859 29.516 17.562 1 38.31 284 ALA B C 1
ATOM 8408 O O . ALA B 1 284 ? 10.43 30.328 16.844 1 38.31 284 ALA B O 1
ATOM 8409 N N . ASP B 1 285 ? 9.656 29.906 18.875 1 34.56 285 ASP B N 1
ATOM 8410 C CA . ASP B 1 285 ? 10.18 31.094 19.516 1 34.56 285 ASP B CA 1
ATOM 8411 C C . ASP B 1 285 ? 11.703 31.031 19.656 1 34.56 285 ASP B C 1
ATOM 8413 O O . ASP B 1 285 ? 12.383 32.062 19.609 1 34.56 285 ASP B O 1
ATOM 8417 N N . ASN B 1 286 ? 12.164 29.984 20.234 1 32.53 286 ASN B N 1
ATOM 8418 C CA . ASN B 1 286 ? 13.625 29.984 20.281 1 32.53 286 ASN B CA 1
ATOM 8419 C C . ASN B 1 286 ? 14.227 30.234 18.906 1 32.53 286 ASN B C 1
ATOM 8421 O O . ASN B 1 286 ? 15.445 30.344 18.766 1 32.53 286 ASN B O 1
ATOM 8425 N N . HIS B 1 287 ? 13.391 30.156 17.969 1 32.22 287 HIS B N 1
ATOM 8426 C CA . HIS B 1 287 ? 13.781 30.578 16.641 1 32.22 287 HIS B CA 1
ATOM 8427 C C . HIS B 1 287 ? 13.82 32.094 16.516 1 32.22 287 HIS B C 1
ATOM 8429 O O . HIS B 1 287 ? 14.477 32.625 15.625 1 32.22 287 HIS B O 1
ATOM 8435 N N . ASP B 1 288 ? 12.875 32.812 17.078 1 29.72 288 ASP B N 1
ATOM 8436 C CA . ASP B 1 288 ? 12.883 34.281 16.922 1 29.72 288 ASP B CA 1
ATOM 8437 C C . ASP B 1 288 ? 14.094 34.906 17.609 1 29.72 288 ASP B C 1
ATOM 8439 O O . ASP B 1 288 ? 14.57 35.938 17.203 1 29.72 288 ASP B O 1
ATOM 8443 N N . ARG B 1 289 ? 14.195 34.75 18.953 1 30.3 289 ARG B N 1
ATOM 8444 C CA . ARG B 1 289 ? 15.312 35.531 19.516 1 30.3 289 ARG B CA 1
ATOM 8445 C C . ARG B 1 289 ? 16.625 35.094 18.875 1 30.3 289 ARG B C 1
ATOM 8447 O O . ARG B 1 289 ? 17.516 35.938 18.672 1 30.3 289 ARG B O 1
ATOM 8454 N N . ASN B 1 290 ? 17.094 33.812 19.188 1 27.22 290 ASN B N 1
ATOM 8455 C CA . ASN B 1 290 ? 18.297 33.406 18.453 1 27.22 290 ASN B CA 1
ATOM 8456 C C . ASN B 1 290 ? 17.969 33.031 17.016 1 27.22 290 ASN B C 1
ATOM 8458 O O . ASN B 1 290 ? 16.812 32.75 16.688 1 27.22 290 ASN B O 1
ATOM 8462 N N . GLY B 1 291 ? 18.688 33.094 15.969 1 24.22 291 GLY B N 1
ATOM 8463 C CA . GLY B 1 291 ? 18.562 32.812 14.555 1 24.22 291 GLY B CA 1
ATOM 8464 C C . GLY B 1 291 ? 17.719 31.594 14.258 1 24.22 291 GLY B C 1
ATOM 8465 O O . GLY B 1 291 ? 17.375 30.844 15.164 1 24.22 291 GLY B O 1
ATOM 8466 N N . VAL B 1 292 ? 17.438 31.438 12.93 1 26.88 292 VAL B N 1
ATOM 8467 C CA . VAL B 1 292 ? 16.594 30.594 12.094 1 26.88 292 VAL B CA 1
ATOM 8468 C C . VAL B 1 292 ? 16.766 29.125 12.508 1 26.88 292 VAL B C 1
ATOM 8470 O O . VAL B 1 292 ? 17.688 28.453 12.055 1 26.88 292 VAL B O 1
ATOM 8473 N N . VAL B 1 293 ? 17.016 28.656 13.703 1 26.75 293 VAL B N 1
ATOM 8474 C CA . VAL B 1 293 ? 17.359 27.234 13.711 1 26.75 293 VAL B CA 1
ATOM 8475 C C . VAL B 1 293 ? 16.125 26.406 13.336 1 26.75 293 VAL B C 1
ATOM 8477 O O . VAL B 1 293 ? 15.141 26.375 14.086 1 26.75 293 VAL B O 1
ATOM 8480 N N . ASN B 1 294 ? 15.688 26.359 12.133 1 26.83 294 ASN B N 1
ATOM 8481 C CA . ASN B 1 294 ? 14.742 25.469 11.469 1 26.83 294 ASN B CA 1
ATOM 8482 C C . ASN B 1 294 ? 14.953 24.016 11.883 1 26.83 294 ASN B C 1
ATOM 8484 O O . ASN B 1 294 ? 16.062 23.625 12.258 1 26.83 294 ASN B O 1
ATOM 8488 N N . GLY B 1 295 ? 14.047 23.141 12.094 1 27.16 295 GLY B N 1
ATOM 8489 C CA . GLY B 1 295 ? 14.062 21.781 12.594 1 27.16 295 GLY B CA 1
ATOM 8490 C C . GLY B 1 295 ? 15.242 20.969 12.086 1 27.16 295 GLY B C 1
ATOM 8491 O O . GLY B 1 295 ? 16.078 20.531 12.875 1 27.16 295 GLY B O 1
ATOM 8492 N N . ASN B 1 296 ? 15.148 20.125 11.023 1 28.97 296 ASN B N 1
ATOM 8493 C CA . ASN B 1 296 ? 16.188 19.109 10.82 1 28.97 296 ASN B CA 1
ATOM 8494 C C . ASN B 1 296 ? 17.547 19.75 10.562 1 28.97 296 ASN B C 1
ATOM 8496 O O . ASN B 1 296 ? 18.578 19.219 10.977 1 28.97 296 ASN B O 1
ATOM 8500 N N . SER B 1 297 ? 17.672 20.672 9.562 1 28.06 297 SER B N 1
ATOM 8501 C CA . SER B 1 297 ? 18.938 21.188 9.086 1 28.06 297 SER B CA 1
ATOM 8502 C C . SER B 1 297 ? 19.453 22.297 9.984 1 28.06 297 SER B C 1
ATOM 8504 O O . SER B 1 297 ? 20.5 22.906 9.703 1 28.06 297 SER B O 1
ATOM 8506 N N . SER B 1 298 ? 18.672 22.906 10.789 1 30.27 298 SER B N 1
ATOM 8507 C CA . SER B 1 298 ? 19.031 24.25 11.258 1 30.27 298 SER B CA 1
ATOM 8508 C C . SER B 1 298 ? 20.094 24.188 12.352 1 30.27 298 SER B C 1
ATOM 8510 O O . SER B 1 298 ? 20.375 25.188 13.008 1 30.27 298 SER B O 1
ATOM 8512 N N . LEU B 1 299 ? 20.375 23.109 12.867 1 32.59 299 LEU B N 1
ATOM 8513 C CA . LEU B 1 299 ? 21.312 23.266 13.969 1 32.59 299 LEU B CA 1
ATOM 8514 C C . LEU B 1 299 ? 22.625 23.875 13.477 1 32.59 299 LEU B C 1
ATOM 8516 O O . LEU B 1 299 ? 23.578 24.047 14.258 1 32.59 299 LEU B O 1
ATOM 8520 N N . VAL B 1 300 ? 22.766 24.109 12.234 1 32.38 300 VAL B N 1
ATOM 8521 C CA . VAL B 1 300 ? 24.156 24.328 11.867 1 32.38 300 VAL B CA 1
ATOM 8522 C C . VAL B 1 300 ? 24.609 25.719 12.352 1 32.38 300 VAL B C 1
ATOM 8524 O O . VAL B 1 300 ? 25.75 25.875 12.789 1 32.38 300 VAL B O 1
ATOM 8527 N N . GLY B 1 301 ? 23.797 26.797 12.305 1 31.03 301 GLY B N 1
ATOM 8528 C CA . GLY B 1 301 ? 24.453 28.094 12.367 1 31.03 301 GLY B CA 1
ATOM 8529 C C . GLY B 1 301 ? 24.812 28.5 13.781 1 31.03 301 GLY B C 1
ATOM 8530 O O . GLY B 1 301 ? 25.875 29.078 14.008 1 31.03 301 GLY B O 1
ATOM 8531 N N . SER B 1 302 ? 23.875 28.438 14.711 1 34.06 302 SER B N 1
ATOM 8532 C CA . SER B 1 302 ? 24.125 29.125 15.969 1 34.06 302 SER B CA 1
ATOM 8533 C C . SER B 1 302 ? 25.188 28.422 16.797 1 34.06 302 SER B C 1
ATOM 8535 O O . SER B 1 302 ? 25.734 29 17.734 1 34.06 302 SER B O 1
ATOM 8537 N N . ALA B 1 303 ? 25.281 27.203 16.531 1 36.59 303 ALA B N 1
ATOM 8538 C CA . ALA B 1 303 ? 26.094 26.422 17.453 1 36.59 303 ALA B CA 1
ATOM 8539 C C . ALA B 1 303 ? 27.578 26.781 17.312 1 36.59 303 ALA B C 1
ATOM 8541 O O . ALA B 1 303 ? 28.406 26.375 18.125 1 36.59 303 ALA B O 1
ATOM 8542 N N . TYR B 1 304 ? 27.812 27.422 16.172 1 38.75 304 TYR B N 1
ATOM 8543 C CA . TYR B 1 304 ? 29.25 27.531 15.93 1 38.75 304 TYR B CA 1
ATOM 8544 C C . TYR B 1 304 ? 29.781 28.875 16.422 1 38.75 304 TYR B C 1
ATOM 8546 O O . TYR B 1 304 ? 30.906 29.25 16.078 1 38.75 304 TYR B O 1
ATOM 8554 N N . HIS B 1 305 ? 28.828 29.781 16.938 1 32.62 305 HIS B N 1
ATOM 8555 C CA . HIS B 1 305 ? 29.359 31.094 17.281 1 32.62 305 HIS B CA 1
ATOM 8556 C C . HIS B 1 305 ? 29.656 31.188 18.781 1 32.62 305 HIS B C 1
ATOM 8558 O O . HIS B 1 305 ? 28.875 30.703 19.609 1 32.62 305 HIS B O 1
ATOM 8564 N N . THR B 1 306 ? 30.844 31.328 19.156 1 32.34 306 THR B N 1
ATOM 8565 C CA . THR B 1 306 ? 31.297 31.688 20.5 1 32.34 306 THR B CA 1
ATOM 8566 C C . THR B 1 306 ? 30.594 32.938 21 1 32.34 306 THR B C 1
ATOM 8568 O O . THR B 1 306 ? 30.672 34 20.359 1 32.34 306 THR B O 1
ATOM 8571 N N . VAL B 1 307 ? 29.375 32.906 21.469 1 29.55 307 VAL B N 1
ATOM 8572 C CA . VAL B 1 307 ? 28.969 34.094 22.219 1 29.55 307 VAL B CA 1
ATOM 8573 C C . VAL B 1 307 ? 30.094 34.562 23.109 1 29.55 307 VAL B C 1
ATOM 8575 O O . VAL B 1 307 ? 30.656 33.781 23.891 1 29.55 307 VAL B O 1
ATOM 8578 N N . ASN B 1 308 ? 30.781 35.594 22.734 1 27.44 308 ASN B N 1
ATOM 8579 C CA . ASN B 1 308 ? 31.688 36.312 23.625 1 27.44 308 ASN B CA 1
ATOM 8580 C C . ASN B 1 308 ? 31.031 36.594 24.969 1 27.44 308 ASN B C 1
ATOM 8582 O O . ASN B 1 308 ? 30.281 37.562 25.078 1 27.44 308 ASN B O 1
ATOM 8586 N N . ALA B 1 309 ? 30.531 35.781 25.734 1 30.95 309 ALA B N 1
ATOM 8587 C CA . ALA B 1 309 ? 30.266 36.094 27.125 1 30.95 309 ALA B CA 1
ATOM 8588 C C . ALA B 1 309 ? 31.516 36.688 27.797 1 30.95 309 ALA B C 1
ATOM 8590 O O . ALA B 1 309 ? 32.406 35.938 28.203 1 30.95 309 ALA B O 1
ATOM 8591 N N . ARG B 1 310 ? 32.094 37.719 27.391 1 30.27 310 ARG B N 1
ATOM 8592 C CA . ARG B 1 310 ? 33.094 38.375 28.219 1 30.27 310 ARG B CA 1
ATOM 8593 C C . ARG B 1 310 ? 32.75 38.312 29.688 1 30.27 310 ARG B C 1
ATOM 8595 O O . ARG B 1 310 ? 33.594 38 30.531 1 30.27 310 ARG B O 1
ATOM 8602 N N . ASP B 1 311 ? 31.906 39.344 30.188 1 29.03 311 ASP B N 1
ATOM 8603 C CA . ASP B 1 311 ? 32.281 40.094 31.391 1 29.03 311 ASP B CA 1
ATOM 8604 C C . ASP B 1 311 ? 32.156 39.219 32.656 1 29.03 311 ASP B C 1
ATOM 8606 O O . ASP B 1 311 ? 32.875 39.406 33.625 1 29.03 311 ASP B O 1
ATOM 8610 N N . LYS B 1 312 ? 30.922 38.781 33.156 1 32.34 312 LYS B N 1
ATOM 8611 C CA . LYS B 1 312 ? 30.938 38.656 34.594 1 32.34 312 LYS B CA 1
ATOM 8612 C C . LYS B 1 312 ? 31.531 37.312 35.031 1 32.34 312 LYS B C 1
ATOM 8614 O O . LYS B 1 312 ? 30.859 36.281 35 1 32.34 312 LYS B O 1
ATOM 8619 N N . VAL B 1 313 ? 32.781 37.031 34.781 1 32.44 313 VAL B N 1
ATOM 8620 C CA . VAL B 1 313 ? 33.594 36.031 35.406 1 32.44 313 VAL B CA 1
ATOM 8621 C C . VAL B 1 313 ? 33.406 36.062 36.938 1 32.44 313 VAL B C 1
ATOM 8623 O O . VAL B 1 313 ? 33.938 36.969 37.594 1 32.44 313 VAL B O 1
ATOM 8626 N N . GLU B 1 314 ? 32.188 36.062 37.438 1 30.61 314 GLU B N 1
ATOM 8627 C CA . GLU B 1 314 ? 32.188 35.938 38.906 1 30.61 314 GLU B CA 1
ATOM 8628 C C . GLU B 1 314 ? 33.062 34.781 39.375 1 30.61 314 GLU B C 1
ATOM 8630 O O . GLU B 1 314 ? 33.25 33.812 38.656 1 30.61 314 GLU B O 1
ATOM 8635 N N . ASP B 1 315 ? 33.844 35 40.406 1 31.28 315 ASP B N 1
ATOM 8636 C CA . ASP B 1 315 ? 34.875 34.344 41.219 1 31.28 315 ASP B CA 1
ATOM 8637 C C . ASP B 1 315 ? 34.438 32.906 41.562 1 31.28 315 ASP B C 1
ATOM 8639 O O . ASP B 1 315 ? 33.375 32.719 42.156 1 31.28 315 ASP B O 1
ATOM 8643 N N . GLU B 1 316 ? 34.844 31.969 40.938 1 36.84 316 GLU B N 1
ATOM 8644 C CA . GLU B 1 316 ? 34.688 30.531 41 1 36.84 316 GLU B CA 1
ATOM 8645 C C . GLU B 1 316 ? 34.969 29.984 42.375 1 36.84 316 GLU B C 1
ATOM 8647 O O . GLU B 1 316 ? 34.938 28.766 42.594 1 36.84 316 GLU B O 1
ATOM 8652 N N . ARG B 1 317 ? 35.625 30.828 43.312 1 37.44 317 ARG B N 1
ATOM 8653 C CA . ARG B 1 317 ? 36.219 30.188 44.5 1 37.44 317 ARG B CA 1
ATOM 8654 C C . ARG B 1 317 ? 35.125 29.781 45.469 1 37.44 317 ARG B C 1
ATOM 8656 O O . ARG B 1 317 ? 35.438 29.328 46.594 1 37.44 317 ARG B O 1
ATOM 8663 N N . SER B 1 318 ? 33.938 30.453 45.5 1 32.12 318 SER B N 1
ATOM 8664 C CA . SER B 1 318 ? 33.188 30.125 46.719 1 32.12 318 SER B CA 1
ATOM 8665 C C . SER B 1 318 ? 32.531 28.75 46.594 1 32.12 318 SER B C 1
ATOM 8667 O O . SER B 1 318 ? 32.281 28.266 45.5 1 32.12 318 SER B O 1
ATOM 8669 N N . PRO B 1 319 ? 32.469 27.922 47.75 1 39.41 319 PRO B N 1
ATOM 8670 C CA . PRO B 1 319 ? 31.766 26.641 47.875 1 39.41 319 PRO B CA 1
ATOM 8671 C C . PRO B 1 319 ? 30.438 26.625 47.125 1 39.41 319 PRO B C 1
ATOM 8673 O O . PRO B 1 319 ? 29.828 25.562 46.969 1 39.41 319 PRO B O 1
ATOM 8676 N N . PHE B 1 320 ? 29.859 27.766 46.875 1 32.12 320 PHE B N 1
ATOM 8677 C CA . PHE B 1 320 ? 28.609 27.938 46.156 1 32.12 320 PHE B CA 1
ATOM 8678 C C . PHE B 1 320 ? 28.766 27.469 44.719 1 32.12 320 PHE B C 1
ATOM 8680 O O . PHE B 1 320 ? 27.781 27.094 44.062 1 32.12 320 PHE B O 1
ATOM 8687 N N . LEU B 1 321 ? 29.891 27.391 44.188 1 38.31 321 LEU B N 1
ATOM 8688 C CA . LEU B 1 321 ? 30.109 26.984 42.812 1 38.31 321 LEU B CA 1
ATOM 8689 C C . LEU B 1 321 ? 30.031 25.469 42.656 1 38.31 321 LEU B C 1
ATOM 8691 O O . LEU B 1 321 ? 29.594 24.969 41.625 1 38.31 321 LEU B O 1
ATOM 8695 N N . ARG B 1 322 ? 30.5 24.812 43.625 1 41.22 322 ARG B N 1
ATOM 8696 C CA . ARG B 1 322 ? 30.328 23.359 43.562 1 41.22 322 ARG B CA 1
ATOM 8697 C C . ARG B 1 322 ? 28.844 22.984 43.531 1 41.22 322 ARG B C 1
ATOM 8699 O O . ARG B 1 322 ? 28.453 22.047 42.844 1 41.22 322 ARG B O 1
ATOM 8706 N N . TYR B 1 323 ? 28.031 23.469 44.469 1 39.38 323 TYR B N 1
ATOM 8707 C CA . TYR B 1 323 ? 26.594 23.281 44.438 1 39.38 323 TYR B CA 1
ATOM 8708 C C . TYR B 1 323 ? 26.016 23.672 43.094 1 39.38 323 TYR B C 1
ATOM 8710 O O . TYR B 1 323 ? 25.188 22.969 42.531 1 39.38 323 TYR B O 1
ATOM 8718 N N . HIS B 1 324 ? 26.516 24.719 42.469 1 42.47 324 HIS B N 1
ATOM 8719 C CA . HIS B 1 324 ? 26.047 25.188 41.188 1 42.47 324 HIS B CA 1
ATOM 8720 C C . HIS B 1 324 ? 26.484 24.234 40.062 1 42.47 324 HIS B C 1
ATOM 8722 O O . HIS B 1 324 ? 25.766 24.031 39.094 1 42.47 324 HIS B O 1
ATOM 8728 N N . SER B 1 325 ? 27.656 23.703 40.312 1 48.62 325 SER B N 1
ATOM 8729 C CA . SER B 1 325 ? 28.125 22.75 39.312 1 48.62 325 SER B CA 1
ATOM 8730 C C . SER B 1 325 ? 27.312 21.453 39.375 1 48.62 325 SER B C 1
ATOM 8732 O O . SER B 1 325 ? 26.984 20.891 38.312 1 48.62 325 SER B O 1
ATOM 8734 N N . ASN B 1 326 ? 27.203 20.891 40.625 1 47.75 326 ASN B N 1
ATOM 8735 C CA . ASN B 1 326 ? 26.359 19.703 40.719 1 47.75 326 ASN B CA 1
ATOM 8736 C C . ASN B 1 326 ? 24.938 19.969 40.25 1 47.75 326 ASN B C 1
ATOM 8738 O O . ASN B 1 326 ? 24.297 19.094 39.656 1 47.75 326 ASN B O 1
ATOM 8742 N N . GLN B 1 327 ? 24.406 21.062 40.625 1 50.78 327 GLN B N 1
ATOM 8743 C CA . GLN B 1 327 ? 23.094 21.469 40.125 1 50.78 327 GLN B CA 1
ATOM 8744 C C . GLN B 1 327 ? 23.078 21.594 38.594 1 50.78 327 GLN B C 1
ATOM 8746 O O . GLN B 1 327 ? 22.109 21.219 37.938 1 50.78 327 GLN B O 1
ATOM 8751 N N . LYS B 1 328 ? 24.188 22.094 38.156 1 55 328 LYS B N 1
ATOM 8752 C CA . LYS B 1 328 ? 24.328 22.219 36.719 1 55 328 LYS B CA 1
ATOM 8753 C C . LYS B 1 328 ? 24.453 20.844 36.062 1 55 328 LYS B C 1
ATOM 8755 O O . LYS B 1 328 ? 23.828 20.594 35.031 1 55 328 LYS B O 1
ATOM 8760 N N . LYS B 1 329 ? 25.328 20.016 36.812 1 56.09 329 LYS B N 1
ATOM 8761 C CA . LYS B 1 329 ? 25.469 18.672 36.281 1 56.09 329 LYS B CA 1
ATOM 8762 C C . LYS B 1 329 ? 24.156 17.906 36.344 1 56.09 329 LYS B C 1
ATOM 8764 O O . LYS B 1 329 ? 23.797 17.188 35.406 1 56.09 329 LYS B O 1
ATOM 8769 N N . ARG B 1 330 ? 23.453 17.906 37.469 1 58.25 330 ARG B N 1
ATOM 8770 C CA . ARG B 1 330 ? 22.156 17.266 37.625 1 58.25 330 ARG B CA 1
ATOM 8771 C C . ARG B 1 330 ? 21.172 17.797 36.562 1 58.25 330 ARG B C 1
ATOM 8773 O O . ARG B 1 330 ? 20.359 17.047 36.031 1 58.25 330 ARG B O 1
ATOM 8780 N N . ARG B 1 331 ? 21.422 18.922 36.25 1 71.56 331 ARG B N 1
ATOM 8781 C CA . ARG B 1 331 ? 20.562 19.531 35.25 1 71.56 331 ARG B CA 1
ATOM 8782 C C . ARG B 1 331 ? 20.891 19 33.844 1 71.56 331 ARG B C 1
ATOM 8784 O O . ARG B 1 331 ? 19.984 18.719 33.062 1 71.56 331 ARG B O 1
ATOM 8791 N N . ILE B 1 332 ? 22.266 18.688 33.75 1 77.5 332 ILE B N 1
ATOM 8792 C CA . ILE B 1 332 ? 22.672 18.188 32.469 1 77.5 332 ILE B CA 1
ATOM 8793 C C . ILE B 1 332 ? 22.234 16.719 32.312 1 77.5 332 ILE B C 1
ATOM 8795 O O . ILE B 1 332 ? 21.766 16.312 31.25 1 77.5 332 ILE B O 1
ATOM 8799 N N . GLY B 1 333 ? 22.406 15.906 33.469 1 81.69 333 GLY B N 1
ATOM 8800 C CA . GLY B 1 333 ? 21.969 14.523 33.438 1 81.69 333 GLY B CA 1
ATOM 8801 C C . GLY B 1 333 ? 20.484 14.367 33.188 1 81.69 333 GLY B C 1
ATOM 8802 O O . GLY B 1 333 ? 20.078 13.5 32.406 1 81.69 333 GLY B O 1
ATOM 8803 N N . ARG B 1 334 ? 19.859 15.219 33.75 1 84.56 334 ARG B N 1
ATOM 8804 C CA . ARG B 1 334 ? 18.406 15.188 33.531 1 84.56 334 ARG B CA 1
ATOM 8805 C C . ARG B 1 334 ? 18.047 15.562 32.094 1 84.56 334 ARG B C 1
ATOM 8807 O O . ARG B 1 334 ? 17.172 14.945 31.484 1 84.56 334 ARG B O 1
ATOM 8814 N N . GLU B 1 335 ? 18.781 16.531 31.609 1 85.88 335 GLU B N 1
ATOM 8815 C CA . GLU B 1 335 ? 18.5 16.953 30.234 1 85.88 335 GLU B CA 1
ATOM 8816 C C . GLU B 1 335 ? 18.891 15.875 29.234 1 85.88 335 GLU B C 1
ATOM 8818 O O . GLU B 1 335 ? 18.234 15.703 28.203 1 85.88 335 GLU B O 1
ATOM 8823 N N . LEU B 1 336 ? 19.938 15.227 29.641 1 88.88 336 LEU B N 1
ATOM 8824 C CA . LEU B 1 336 ? 20.359 14.125 28.781 1 88.88 336 LEU B CA 1
ATOM 8825 C C . LEU B 1 336 ? 19.328 13.008 28.766 1 88.88 336 LEU B C 1
ATOM 8827 O O . LEU B 1 336 ? 19.031 12.43 27.719 1 88.88 336 LEU B O 1
ATOM 8831 N N . LEU B 1 337 ? 18.781 12.758 29.906 1 89.25 337 LEU B N 1
ATOM 8832 C CA . LEU B 1 337 ? 17.766 11.719 29.984 1 89.25 337 LEU B CA 1
ATOM 8833 C C . LEU B 1 337 ? 16.484 12.156 29.266 1 89.25 337 LEU B C 1
ATOM 8835 O O . LEU B 1 337 ? 15.859 11.359 28.578 1 89.25 337 LEU B O 1
ATOM 8839 N N . LEU B 1 338 ? 16.156 13.398 29.328 1 89.81 338 LEU B N 1
ATOM 8840 C CA . LEU B 1 338 ? 14.914 13.906 28.766 1 89.81 338 LEU B CA 1
ATOM 8841 C C . LEU B 1 338 ? 14.992 13.961 27.234 1 89.81 338 LEU B C 1
ATOM 8843 O O . LEU B 1 338 ? 13.969 14.086 26.562 1 89.81 338 LEU B O 1
ATOM 8847 N N . SER B 1 339 ? 16.219 13.883 26.734 1 91.12 339 SER B N 1
ATOM 8848 C CA . SER B 1 339 ? 16.391 13.844 25.297 1 91.12 339 SER B CA 1
ATOM 8849 C C . SER B 1 339 ? 15.766 12.578 24.703 1 91.12 339 SER B C 1
ATOM 8851 O O . SER B 1 339 ? 15.438 12.539 23.516 1 91.12 339 SER B O 1
ATOM 8853 N N . PHE B 1 340 ? 15.523 11.594 25.625 1 93.75 340 PHE B N 1
ATOM 8854 C CA . PHE B 1 340 ? 14.984 10.32 25.172 1 93.75 340 PHE B CA 1
ATOM 8855 C C . PHE B 1 340 ? 13.484 10.242 25.438 1 93.75 340 PHE B C 1
ATOM 8857 O O . PHE B 1 340 ? 12.859 9.203 25.219 1 93.75 340 PHE B O 1
ATOM 8864 N N . SER B 1 341 ? 12.898 11.344 25.859 1 91.88 341 SER B N 1
ATOM 8865 C CA . SER B 1 341 ? 11.469 11.336 26.172 1 91.88 341 SER B CA 1
ATOM 8866 C C . SER B 1 341 ? 10.633 11.172 24.906 1 91.88 341 SER B C 1
ATOM 8868 O O . SER B 1 341 ? 10.766 11.961 23.969 1 91.88 341 SER B O 1
ATOM 8870 N N . LEU B 1 342 ? 9.758 10.195 24.922 1 89.75 342 LEU B N 1
ATOM 8871 C CA . LEU B 1 342 ? 8.906 9.922 23.766 1 89.75 342 LEU B CA 1
ATOM 8872 C C . LEU B 1 342 ? 7.832 10.984 23.609 1 89.75 342 LEU B C 1
ATOM 8874 O O . LEU B 1 342 ? 7.422 11.305 22.5 1 89.75 342 LEU B O 1
ATOM 8878 N N . LYS B 1 343 ? 7.414 11.531 24.656 1 83.88 343 LYS B N 1
ATOM 8879 C CA . LYS B 1 343 ? 6.375 12.555 24.609 1 83.88 343 LYS B CA 1
ATOM 8880 C C . LYS B 1 343 ? 6.859 13.805 23.875 1 83.88 343 LYS B C 1
ATOM 8882 O O . LYS B 1 343 ? 6.207 14.273 22.953 1 83.88 343 LYS B O 1
ATOM 8887 N N . SER B 1 344 ? 8 14.289 24.266 1 84.12 344 SER B N 1
ATOM 8888 C CA . SER B 1 344 ? 8.547 15.5 23.672 1 84.12 344 SER B CA 1
ATOM 8889 C C . SER B 1 344 ? 8.969 15.258 22.219 1 84.12 344 SER B C 1
ATOM 8891 O O . SER B 1 344 ? 8.672 16.078 21.344 1 84.12 344 SER B O 1
ATOM 8893 N N . ASN B 1 345 ? 9.609 14.109 22.016 1 88.69 345 ASN B N 1
ATOM 8894 C CA . ASN B 1 345 ? 10.078 13.805 20.656 1 88.69 345 ASN B CA 1
ATOM 8895 C C . ASN B 1 345 ? 8.906 13.539 19.719 1 88.69 345 ASN B C 1
ATOM 8897 O O . ASN B 1 345 ? 8.977 13.883 18.531 1 88.69 345 ASN B O 1
ATOM 8901 N N . TRP B 1 346 ? 7.898 12.914 20.234 1 85.06 346 TRP B N 1
ATOM 8902 C CA . TRP B 1 346 ? 6.703 12.656 19.422 1 85.06 346 TRP B CA 1
ATOM 8903 C C . TRP B 1 346 ? 6.051 13.961 18.984 1 85.06 346 TRP B C 1
ATOM 8905 O O . TRP B 1 346 ? 5.668 14.109 17.828 1 85.06 346 TRP B O 1
ATOM 8915 N N . SER B 1 347 ? 5.934 14.898 19.891 1 79.25 347 SER B N 1
ATOM 8916 C CA . SER B 1 347 ? 5.324 16.188 19.609 1 79.25 347 SER B CA 1
ATOM 8917 C C . SER B 1 347 ? 6.148 16.969 18.594 1 79.25 347 SER B C 1
ATOM 8919 O O . SER B 1 347 ? 5.594 17.688 17.75 1 79.25 347 SER B O 1
ATOM 8921 N N . GLN B 1 348 ? 7.418 16.734 18.688 1 83.5 348 GLN B N 1
ATOM 8922 C CA . GLN B 1 348 ? 8.297 17.406 17.75 1 83.5 348 GLN B CA 1
ATOM 8923 C C . GLN B 1 348 ? 8.203 16.766 16.359 1 83.5 348 GLN B C 1
ATOM 8925 O O . GLN B 1 348 ? 8.188 17.484 15.352 1 83.5 348 GLN B O 1
ATOM 8930 N N . LEU B 1 349 ? 8.172 15.555 16.328 1 87.19 349 LEU B N 1
ATOM 8931 C CA . LEU B 1 349 ? 8.117 14.828 15.062 1 87.19 349 LEU B CA 1
ATOM 8932 C C . LEU B 1 349 ? 6.816 15.117 14.32 1 87.19 349 LEU B C 1
ATOM 8934 O O . LEU B 1 349 ? 6.82 15.312 13.102 1 87.19 349 LEU B O 1
ATOM 8938 N N . PHE B 1 350 ? 5.664 15.281 15.023 1 80.44 350 PHE B N 1
ATOM 8939 C CA . PHE B 1 350 ? 4.367 15.422 14.375 1 80.44 350 PHE B CA 1
ATOM 8940 C C . PHE B 1 350 ? 3.848 16.844 14.508 1 80.44 350 PHE B C 1
ATOM 8942 O O . PHE B 1 350 ? 2.639 17.078 14.453 1 80.44 350 PHE B O 1
ATOM 8949 N N . CYS B 1 351 ? 4.742 17.75 14.648 1 75.06 351 CYS B N 1
ATOM 8950 C CA . CYS B 1 351 ? 4.379 19.156 14.648 1 75.06 351 CYS B CA 1
ATOM 8951 C C . CYS B 1 351 ? 3.996 19.625 13.242 1 75.06 351 CYS B C 1
ATOM 8953 O O . CYS B 1 351 ? 4.828 19.609 12.336 1 75.06 351 CYS B O 1
ATOM 8955 N N . LEU B 1 352 ? 2.736 19.922 12.992 1 70.44 352 LEU B N 1
ATOM 8956 C CA . LEU B 1 352 ? 2.244 20.312 11.672 1 70.44 352 LEU B CA 1
ATOM 8957 C C . LEU B 1 352 ? 2.059 21.828 11.578 1 70.44 352 LEU B C 1
ATOM 8959 O O . LEU B 1 352 ? 1.492 22.328 10.602 1 70.44 352 LEU B O 1
ATOM 8963 N N . LYS B 1 353 ? 2.459 22.641 12.516 1 62.12 353 LYS B N 1
ATOM 8964 C CA . LYS B 1 353 ? 2.287 24.094 12.453 1 62.12 353 LYS B CA 1
ATOM 8965 C C . LYS B 1 353 ? 3.15 24.703 11.352 1 62.12 353 LYS B C 1
ATOM 8967 O O . LYS B 1 353 ? 4.316 24.328 11.195 1 62.12 353 LYS B O 1
ATOM 8972 N N . PRO B 1 354 ? 2.344 25.359 10.359 1 56.31 354 PRO B N 1
ATOM 8973 C CA . PRO B 1 354 ? 3.137 26 9.305 1 56.31 354 PRO B CA 1
ATOM 8974 C C . PRO B 1 354 ? 4.227 26.906 9.867 1 56.31 354 PRO B C 1
ATOM 8976 O O . PRO B 1 354 ? 3.98 27.656 10.812 1 56.31 354 PRO B O 1
ATOM 8979 N N . GLN B 1 355 ? 5.383 26.531 9.875 1 49.44 355 GLN B N 1
ATOM 8980 C CA . GLN B 1 355 ? 6.469 27.391 10.352 1 49.44 355 GLN B CA 1
ATOM 8981 C C . GLN B 1 355 ? 6.516 28.703 9.57 1 49.44 355 GLN B C 1
ATOM 8983 O O . GLN B 1 355 ? 6.711 28.703 8.352 1 49.44 355 GLN B O 1
ATOM 8988 N N . GLN B 1 356 ? 5.551 29.672 9.742 1 45.81 356 GLN B N 1
ATOM 8989 C CA . GLN B 1 356 ? 5.43 30.938 9.031 1 45.81 356 GLN B CA 1
ATOM 8990 C C . GLN B 1 356 ? 6.711 31.75 9.141 1 45.81 356 GLN B C 1
ATOM 8992 O O . GLN B 1 356 ? 6.801 32.844 8.594 1 45.81 356 GLN B O 1
ATOM 8997 N N . GLY B 1 357 ? 7.758 31.359 9.789 1 42.22 357 GLY B N 1
ATOM 8998 C CA . GLY B 1 357 ? 8.766 32.406 9.82 1 42.22 357 GLY B CA 1
ATOM 8999 C C . GLY B 1 357 ? 9.367 32.719 8.461 1 42.22 357 GLY B C 1
ATOM 9000 O O . GLY B 1 357 ? 9.32 31.859 7.559 1 42.22 357 GLY B O 1
ATOM 9001 N N . ALA B 1 358 ? 9.602 33.969 8.078 1 40.38 358 ALA B N 1
ATOM 9002 C CA . ALA B 1 358 ? 10.383 34.531 6.98 1 40.38 358 ALA B CA 1
ATOM 9003 C C . ALA B 1 358 ? 11.633 33.719 6.711 1 40.38 358 ALA B C 1
ATOM 9005 O O . ALA B 1 358 ? 12.43 33.469 7.621 1 40.38 358 ALA B O 1
ATOM 9006 N N . GLY B 1 359 ? 11.711 32.688 5.789 1 48.31 359 GLY B N 1
ATOM 9007 C CA . GLY B 1 359 ? 12.945 32 5.445 1 48.31 359 GLY B CA 1
ATOM 9008 C C . GLY B 1 359 ? 12.797 30.484 5.34 1 48.31 359 GLY B C 1
ATOM 9009 O O . GLY B 1 359 ? 13.727 29.797 4.941 1 48.31 359 GLY B O 1
ATOM 9010 N N . PHE B 1 360 ? 11.594 29.984 5.859 1 56.75 360 PHE B N 1
ATOM 9011 C CA . PHE B 1 360 ? 11.578 28.531 5.918 1 56.75 360 PHE B CA 1
ATOM 9012 C C . PHE B 1 360 ? 11.156 27.938 4.574 1 56.75 360 PHE B C 1
ATOM 9014 O O . PHE B 1 360 ? 10.203 28.406 3.955 1 56.75 360 PHE B O 1
ATOM 9021 N N . LEU B 1 361 ? 12.117 27.266 4 1 74.81 361 LEU B N 1
ATOM 9022 C CA . LEU B 1 361 ? 11.969 26.516 2.754 1 74.81 361 LEU B CA 1
ATOM 9023 C C . LEU B 1 361 ? 11.031 25.328 2.939 1 74.81 361 LEU B C 1
ATOM 9025 O O . LEU B 1 361 ? 11.453 24.172 2.863 1 74.81 361 LEU B O 1
ATOM 9029 N N . THR B 1 362 ? 9.734 25.594 3.166 1 77.94 362 THR B N 1
ATOM 9030 C CA . THR B 1 362 ? 8.758 24.562 3.461 1 77.94 362 THR B CA 1
ATOM 9031 C C . THR B 1 362 ? 8.547 23.656 2.25 1 77.94 362 THR B C 1
ATOM 9033 O O . THR B 1 362 ? 8.188 22.484 2.396 1 77.94 362 THR B O 1
ATOM 9036 N N . CYS B 1 363 ? 8.812 24.188 1.125 1 87.62 363 CYS B N 1
ATOM 9037 C CA . CYS B 1 363 ? 8.602 23.406 -0.087 1 87.62 363 CYS B CA 1
ATOM 9038 C C . CYS B 1 363 ? 9.617 22.281 -0.198 1 87.62 363 CYS B C 1
ATOM 9040 O O . CYS B 1 363 ? 9.383 21.281 -0.883 1 87.62 363 CYS B O 1
ATOM 9042 N N . LEU B 1 364 ? 10.742 22.391 0.484 1 90.69 364 LEU B N 1
ATOM 9043 C CA . LEU B 1 364 ? 11.789 21.391 0.427 1 90.69 364 LEU B CA 1
ATOM 9044 C C . LEU B 1 364 ? 11.32 20.078 1.04 1 90.69 364 LEU B C 1
ATOM 9046 O O . LEU B 1 364 ? 11.727 19 0.605 1 90.69 364 LEU B O 1
ATOM 9050 N N . GLU B 1 365 ? 10.43 20.188 2.025 1 90.44 365 GLU B N 1
ATOM 9051 C CA . GLU B 1 365 ? 9.93 18.984 2.682 1 90.44 365 GLU B CA 1
ATOM 9052 C C . GLU B 1 365 ? 9.07 18.156 1.732 1 90.44 365 GLU B C 1
ATOM 9054 O O . GLU B 1 365 ? 9.117 16.922 1.761 1 90.44 365 GLU B O 1
ATOM 9059 N N . GLY B 1 366 ? 8.328 18.844 0.991 1 91.31 366 GLY B N 1
ATOM 9060 C CA . GLY B 1 366 ? 7.551 18.156 -0.019 1 91.31 366 GLY B CA 1
ATOM 9061 C C . GLY B 1 366 ? 8.414 17.469 -1.071 1 91.31 366 GLY B C 1
ATOM 9062 O O . GLY B 1 366 ? 8.164 16.328 -1.436 1 91.31 366 GLY B O 1
ATOM 9063 N N . ILE B 1 367 ? 9.445 18.125 -1.519 1 93.69 367 ILE B N 1
ATOM 9064 C CA . ILE B 1 367 ? 10.352 17.578 -2.525 1 93.69 367 ILE B CA 1
ATOM 9065 C C . ILE B 1 367 ? 11.086 16.359 -1.96 1 93.69 367 ILE B C 1
ATOM 9067 O O . ILE B 1 367 ? 11.211 15.336 -2.635 1 93.69 367 ILE B O 1
ATOM 9071 N N . ARG B 1 368 ? 11.461 16.469 -0.727 1 94.12 368 ARG B N 1
ATOM 9072 C CA . ARG B 1 368 ? 12.172 15.375 -0.06 1 94.12 368 ARG B CA 1
ATOM 9073 C C . ARG B 1 368 ? 11.305 14.125 0.021 1 94.12 368 ARG B C 1
ATOM 9075 O O . ARG B 1 368 ? 11.758 13.031 -0.307 1 94.12 368 ARG B O 1
ATOM 9082 N N . THR B 1 369 ? 10.086 14.312 0.458 1 94.19 369 THR B N 1
ATOM 9083 C CA . THR B 1 369 ? 9.188 13.18 0.665 1 94.19 369 THR B CA 1
ATOM 9084 C C . THR B 1 369 ? 8.828 12.531 -0.665 1 94.19 369 THR B C 1
ATOM 9086 O O . THR B 1 369 ? 8.859 11.305 -0.788 1 94.19 369 THR B O 1
ATOM 9089 N N . ILE B 1 370 ? 8.555 13.289 -1.654 1 93.31 370 ILE B N 1
ATOM 9090 C CA . ILE B 1 370 ? 8.164 12.766 -2.961 1 93.31 370 ILE B CA 1
ATOM 9091 C C . ILE B 1 370 ? 9.352 12.039 -3.598 1 93.31 370 ILE B C 1
ATOM 9093 O O . ILE B 1 370 ? 9.172 11 -4.234 1 93.31 370 ILE B O 1
ATOM 9097 N N . THR B 1 371 ? 10.516 12.586 -3.418 1 94.88 371 THR B N 1
ATOM 9098 C CA . THR B 1 371 ? 11.711 11.953 -3.951 1 94.88 371 THR B CA 1
ATOM 9099 C C . THR B 1 371 ? 11.961 10.602 -3.279 1 94.88 371 THR B C 1
ATOM 9101 O O . THR B 1 371 ? 12.352 9.641 -3.938 1 94.88 371 THR B O 1
ATOM 9104 N N . LEU B 1 372 ? 11.727 10.562 -2.01 1 95.31 372 LEU B N 1
ATOM 9105 C CA . LEU B 1 372 ? 11.883 9.297 -1.301 1 95.31 372 LEU B CA 1
ATOM 9106 C C . LEU B 1 372 ? 10.898 8.258 -1.813 1 95.31 372 LEU B C 1
ATOM 9108 O O . LEU B 1 372 ? 11.25 7.09 -1.988 1 95.31 372 LEU B O 1
ATOM 9112 N N . VAL B 1 373 ? 9.688 8.648 -2.07 1 93.62 373 VAL B N 1
ATOM 9113 C CA . VAL B 1 373 ? 8.68 7.742 -2.615 1 93.62 373 VAL B CA 1
ATOM 9114 C C . VAL B 1 373 ? 9.148 7.207 -3.969 1 93.62 373 VAL B C 1
ATOM 9116 O O . VAL B 1 373 ? 8.984 6.02 -4.262 1 93.62 373 VAL B O 1
ATOM 9119 N N . TRP B 1 374 ? 9.703 8.078 -4.688 1 93.31 374 TRP B N 1
ATOM 9120 C CA . TRP B 1 374 ? 10.211 7.688 -6 1 93.31 374 TRP B CA 1
ATOM 9121 C C . TRP B 1 374 ? 11.344 6.68 -5.867 1 93.31 374 TRP B C 1
ATOM 9123 O O . TRP B 1 374 ? 11.414 5.715 -6.629 1 93.31 374 TRP B O 1
ATOM 9133 N N . ILE B 1 375 ? 12.203 6.898 -4.922 1 94.38 375 ILE B N 1
ATOM 9134 C CA . ILE B 1 375 ? 13.312 5.984 -4.672 1 94.38 375 ILE B CA 1
ATOM 9135 C C . ILE B 1 375 ? 12.773 4.605 -4.297 1 94.38 375 ILE B C 1
ATOM 9137 O O . ILE B 1 375 ? 13.227 3.59 -4.832 1 94.38 375 ILE B O 1
ATOM 9141 N N . ILE B 1 376 ? 11.836 4.57 -3.473 1 94.62 376 ILE B N 1
ATOM 9142 C CA . ILE B 1 376 ? 11.281 3.303 -3.018 1 94.62 376 ILE B CA 1
ATOM 9143 C C . ILE B 1 376 ? 10.586 2.596 -4.184 1 94.62 376 ILE B C 1
ATOM 9145 O O . ILE B 1 376 ? 10.742 1.386 -4.359 1 94.62 376 ILE B O 1
ATOM 9149 N N . TYR B 1 377 ? 9.852 3.303 -4.961 1 92.88 377 TYR B N 1
ATOM 9150 C CA . TYR B 1 377 ? 9.18 2.725 -6.121 1 92.88 377 TYR B CA 1
ATOM 9151 C C . TYR B 1 377 ? 10.18 2.068 -7.062 1 92.88 377 TYR B C 1
ATOM 9153 O O . TYR B 1 377 ? 9.953 0.96 -7.547 1 92.88 377 TYR B O 1
ATOM 9161 N N . GLU B 1 378 ? 11.227 2.779 -7.309 1 90.31 378 GLU B N 1
ATOM 9162 C CA . GLU B 1 378 ? 12.258 2.258 -8.203 1 90.31 378 GLU B CA 1
ATOM 9163 C C . GLU B 1 378 ? 12.875 0.98 -7.648 1 90.31 378 GLU B C 1
ATOM 9165 O O . GLU B 1 378 ? 13.094 0.018 -8.391 1 90.31 378 GLU B O 1
ATOM 9170 N N . HIS B 1 379 ? 13.172 0.995 -6.402 1 92.75 379 HIS B N 1
ATOM 9171 C CA . HIS B 1 379 ? 13.797 -0.181 -5.805 1 92.75 379 HIS B CA 1
ATOM 9172 C C . HIS B 1 379 ? 12.828 -1.355 -5.758 1 92.75 379 HIS B C 1
ATOM 9174 O O . HIS B 1 379 ? 13.234 -2.512 -5.891 1 92.75 379 HIS B O 1
ATOM 9180 N N . VAL B 1 380 ? 11.57 -1.078 -5.578 1 93 380 VAL B N 1
ATOM 9181 C CA . VAL B 1 380 ? 10.586 -2.15 -5.629 1 93 380 VAL B CA 1
ATOM 9182 C C . VAL B 1 380 ? 10.508 -2.717 -7.047 1 93 380 VAL B C 1
ATOM 9184 O O . VAL B 1 380 ? 10.516 -3.936 -7.234 1 93 380 VAL B O 1
ATOM 9187 N N . LEU B 1 381 ? 10.477 -1.872 -8.008 1 89.31 381 LEU B N 1
ATOM 9188 C CA . LEU B 1 381 ? 10.375 -2.289 -9.398 1 89.31 381 LEU B CA 1
ATOM 9189 C C . LEU B 1 381 ? 11.594 -3.107 -9.812 1 89.31 381 LEU B C 1
ATOM 9191 O O . LEU B 1 381 ? 11.453 -4.207 -10.359 1 89.31 381 LEU B O 1
ATOM 9195 N N . LEU B 1 382 ? 12.789 -2.629 -9.5 1 85.12 382 LEU B N 1
ATOM 9196 C CA . LEU B 1 382 ? 14.023 -3.285 -9.922 1 85.12 382 LEU B CA 1
ATOM 9197 C C . LEU B 1 382 ? 14.18 -4.641 -9.242 1 85.12 382 LEU B C 1
ATOM 9199 O O . LEU B 1 382 ? 14.602 -5.609 -9.875 1 85.12 382 LEU B O 1
ATOM 9203 N N . ASN B 1 383 ? 13.852 -4.656 -8 1 88.25 383 ASN B N 1
ATOM 9204 C CA . ASN B 1 383 ? 13.984 -5.922 -7.293 1 88.25 383 ASN B CA 1
ATOM 9205 C C . ASN B 1 383 ? 12.898 -6.91 -7.703 1 88.25 383 ASN B C 1
ATOM 9207 O O . ASN B 1 383 ? 13.125 -8.125 -7.711 1 88.25 383 ASN B O 1
ATOM 9211 N N . THR B 1 384 ? 11.75 -6.422 -8.055 1 88.38 384 THR B N 1
ATOM 9212 C CA . THR B 1 384 ? 10.695 -7.305 -8.555 1 88.38 384 THR B CA 1
ATOM 9213 C C . THR B 1 384 ? 11.07 -7.863 -9.922 1 88.38 384 THR B C 1
ATOM 9215 O O . THR B 1 384 ? 10.82 -9.039 -10.211 1 88.38 384 THR B O 1
ATOM 9218 N N . LEU B 1 385 ? 11.703 -7.082 -10.734 1 81.81 385 LEU B N 1
ATOM 9219 C CA . LEU B 1 385 ? 12.086 -7.488 -12.086 1 81.81 385 LEU B CA 1
ATOM 9220 C C . LEU B 1 385 ? 13.125 -8.609 -12.039 1 81.81 385 LEU B C 1
ATOM 9222 O O . LEU B 1 385 ? 13.18 -9.445 -12.945 1 81.81 385 LEU B O 1
ATOM 9226 N N . ALA B 1 386 ? 13.852 -8.672 -10.969 1 75.94 386 ALA B N 1
ATOM 9227 C CA . ALA B 1 386 ? 14.922 -9.664 -10.852 1 75.94 386 ALA B CA 1
ATOM 9228 C C . ALA B 1 386 ? 14.352 -11.07 -10.742 1 75.94 386 ALA B C 1
ATOM 9230 O O . ALA B 1 386 ? 15 -12.047 -11.133 1 75.94 386 ALA B O 1
ATOM 9231 N N . PHE B 1 387 ? 13.148 -11.18 -10.312 1 77.25 387 PHE B N 1
ATOM 9232 C CA . PHE B 1 387 ? 12.688 -12.555 -10.141 1 77.25 387 PHE B CA 1
ATOM 9233 C C . PHE B 1 387 ? 11.281 -12.719 -10.695 1 77.25 387 PHE B C 1
ATOM 9235 O O . PHE B 1 387 ? 10.656 -13.766 -10.531 1 77.25 387 PHE B O 1
ATOM 9242 N N . ALA B 1 388 ? 10.828 -11.75 -11.398 1 82.69 388 ALA B N 1
ATOM 9243 C CA . ALA B 1 388 ? 9.484 -11.852 -11.969 1 82.69 388 ALA B CA 1
ATOM 9244 C C . ALA B 1 388 ? 9.445 -12.875 -13.094 1 82.69 388 ALA B C 1
ATOM 9246 O O . ALA B 1 388 ? 10.43 -13.055 -13.82 1 82.69 388 ALA B O 1
ATOM 9247 N N . GLU B 1 389 ? 8.352 -13.516 -13.227 1 81.5 389 GLU B N 1
ATOM 9248 C CA . GLU B 1 389 ? 8.188 -14.555 -14.234 1 81.5 389 GLU B CA 1
ATOM 9249 C C . GLU B 1 389 ? 8 -13.953 -15.625 1 81.5 389 GLU B C 1
ATOM 9251 O O . GLU B 1 389 ? 8.25 -14.625 -16.625 1 81.5 389 GLU B O 1
ATOM 9256 N N . ASN B 1 390 ? 7.566 -12.711 -15.695 1 80.69 390 ASN B N 1
ATOM 9257 C CA . ASN B 1 390 ? 7.281 -12.086 -16.984 1 80.69 390 ASN B CA 1
ATOM 9258 C C . ASN B 1 390 ? 8.258 -10.953 -17.281 1 80.69 390 ASN B C 1
ATOM 9260 O O . ASN B 1 390 ? 7.875 -9.938 -17.875 1 80.69 390 ASN B O 1
ATOM 9264 N N . THR B 1 391 ? 9.398 -11.086 -16.75 1 75.38 391 THR B N 1
ATOM 9265 C CA . THR B 1 391 ? 10.383 -10.023 -16.922 1 75.38 391 THR B CA 1
ATOM 9266 C C . THR B 1 391 ? 10.57 -9.703 -18.406 1 75.38 391 THR B C 1
ATOM 9268 O O . THR B 1 391 ? 10.617 -8.539 -18.797 1 75.38 391 THR B O 1
ATOM 9271 N N . GLY B 1 392 ? 10.602 -10.773 -19.234 1 71.69 392 GLY B N 1
ATOM 9272 C CA . GLY B 1 392 ? 10.766 -10.57 -20.672 1 71.69 392 GLY B CA 1
ATOM 9273 C C . GLY B 1 392 ? 9.609 -9.812 -21.297 1 71.69 392 GLY B C 1
ATOM 9274 O O . GLY B 1 392 ? 9.82 -8.875 -22.062 1 71.69 392 GLY B O 1
ATOM 9275 N N . GLU B 1 393 ? 8.445 -10.164 -20.906 1 74.19 393 GLU B N 1
ATOM 9276 C CA . GLU B 1 393 ? 7.25 -9.492 -21.422 1 74.19 393 GLU B CA 1
ATOM 9277 C C . GLU B 1 393 ? 7.184 -8.047 -20.938 1 74.19 393 GLU B C 1
ATOM 9279 O O . GLU B 1 393 ? 6.797 -7.152 -21.703 1 74.19 393 GLU B O 1
ATOM 9284 N N . PHE B 1 394 ? 7.566 -7.871 -19.781 1 78.5 394 PHE B N 1
ATOM 9285 C CA . PHE B 1 394 ? 7.523 -6.539 -19.188 1 78.5 394 PHE B CA 1
ATOM 9286 C C . PHE B 1 394 ? 8.5 -5.602 -19.891 1 78.5 394 PHE B C 1
ATOM 9288 O O . PHE B 1 394 ? 8.172 -4.445 -20.156 1 78.5 394 PHE B O 1
ATOM 9295 N N . ILE B 1 395 ? 9.617 -6.117 -20.172 1 72.12 395 ILE B N 1
ATOM 9296 C CA . ILE B 1 395 ? 10.641 -5.316 -20.844 1 72.12 395 ILE B CA 1
ATOM 9297 C C . ILE B 1 395 ? 10.203 -5.012 -22.266 1 72.12 395 ILE B C 1
ATOM 9299 O O . ILE B 1 395 ? 10.367 -3.889 -22.75 1 72.12 395 ILE B O 1
ATOM 9303 N N . LYS B 1 396 ? 9.562 -5.957 -22.875 1 70.19 396 LYS B N 1
ATOM 9304 C CA . LYS B 1 396 ? 9.086 -5.758 -24.234 1 70.19 396 LYS B CA 1
ATOM 9305 C C . LYS B 1 396 ? 7.992 -4.695 -24.281 1 70.19 396 LYS B C 1
ATOM 9307 O O . LYS B 1 396 ? 8.031 -3.803 -25.141 1 70.19 396 LYS B O 1
ATOM 9312 N N . ASP B 1 397 ? 7.121 -4.789 -23.344 1 71.81 397 ASP B N 1
ATOM 9313 C CA . ASP B 1 397 ? 6.031 -3.818 -23.297 1 71.81 397 ASP B CA 1
ATOM 9314 C C . ASP B 1 397 ? 6.535 -2.461 -22.797 1 71.81 397 ASP B C 1
ATOM 9316 O O . ASP B 1 397 ? 5.961 -1.423 -23.141 1 71.81 397 ASP B O 1
ATOM 9320 N N . GLY B 1 398 ? 7.527 -2.525 -22 1 68.5 398 GLY B N 1
ATOM 9321 C CA . GLY B 1 398 ? 8.078 -1.325 -21.391 1 68.5 398 GLY B CA 1
ATOM 9322 C C . GLY B 1 398 ? 8.719 -0.388 -22.391 1 68.5 398 GLY B C 1
ATOM 9323 O O . GLY B 1 398 ? 8.758 0.827 -22.188 1 68.5 398 GLY B O 1
ATOM 9324 N N . VAL B 1 399 ? 9.109 -0.926 -23.484 1 62.25 399 VAL B N 1
ATOM 9325 C CA . VAL B 1 399 ? 9.75 -0.128 -24.516 1 62.25 399 VAL B CA 1
ATOM 9326 C C . VAL B 1 399 ? 8.758 0.892 -25.078 1 62.25 399 VAL B C 1
ATOM 9328 O O . VAL B 1 399 ? 9.133 2.02 -25.406 1 62.25 399 VAL B O 1
ATOM 9331 N N . THR B 1 400 ? 7.574 0.47 -25.016 1 64.12 400 THR B N 1
ATOM 9332 C CA . THR B 1 400 ? 6.574 1.346 -25.625 1 64.12 400 THR B CA 1
ATOM 9333 C C . THR B 1 400 ? 5.77 2.07 -24.547 1 64.12 400 THR B C 1
ATOM 9335 O O . THR B 1 400 ? 5.016 2.998 -24.844 1 64.12 400 THR B O 1
ATOM 9338 N N . SER B 1 401 ? 6.152 1.689 -23.422 1 74.06 401 SER B N 1
ATOM 9339 C CA . SER B 1 401 ? 5.32 2.283 -22.375 1 74.06 401 SER B CA 1
ATOM 9340 C C . SER B 1 401 ? 5.82 3.674 -22 1 74.06 401 SER B C 1
ATOM 9342 O O . SER B 1 401 ? 7.027 3.912 -21.938 1 74.06 401 SER B O 1
ATOM 9344 N N . LEU B 1 402 ? 4.98 4.59 -21.766 1 74.06 402 LEU B N 1
ATOM 9345 C CA . LEU B 1 402 ? 5.293 5.957 -21.359 1 74.06 402 LEU B CA 1
ATOM 9346 C C . LEU B 1 402 ? 5.773 6 -19.906 1 74.06 402 LEU B C 1
ATOM 9348 O O . LEU B 1 402 ? 6.367 6.992 -19.484 1 74.06 402 LEU B O 1
ATOM 9352 N N . TRP B 1 403 ? 5.621 4.926 -19.188 1 74.56 403 TRP B N 1
ATOM 9353 C CA . TRP B 1 403 ? 5.961 4.906 -17.766 1 74.56 403 TRP B CA 1
ATOM 9354 C C . TRP B 1 403 ? 7.387 4.418 -17.547 1 74.56 403 TRP B C 1
ATOM 9356 O O . TRP B 1 403 ? 8.031 4.777 -16.562 1 74.56 403 TRP B O 1
ATOM 9366 N N . THR B 1 404 ? 7.875 3.691 -18.469 1 75 404 THR B N 1
ATOM 9367 C CA . THR B 1 404 ? 9.156 3.014 -18.312 1 75 404 THR B CA 1
ATOM 9368 C C . THR B 1 404 ? 10.289 4.027 -18.172 1 75 404 THR B C 1
ATOM 9370 O O . THR B 1 404 ? 11.141 3.891 -17.281 1 75 404 THR B O 1
ATOM 9373 N N . PRO B 1 405 ? 10.195 5.113 -18.922 1 72.75 405 PRO B N 1
ATOM 9374 C CA . PRO B 1 405 ? 11.305 6.055 -18.766 1 72.75 405 PRO B CA 1
ATOM 9375 C C . PRO B 1 405 ? 11.312 6.746 -17.406 1 72.75 405 PRO B C 1
ATOM 9377 O O . PRO B 1 405 ? 12.383 7.059 -16.875 1 72.75 405 PRO B O 1
ATOM 9380 N N . ILE B 1 406 ? 10.227 6.902 -16.844 1 73.19 406 ILE B N 1
ATOM 9381 C CA . ILE B 1 406 ? 10.125 7.582 -15.562 1 73.19 406 ILE B CA 1
ATOM 9382 C C . ILE B 1 406 ? 10.633 6.664 -14.453 1 73.19 406 ILE B C 1
ATOM 9384 O O . ILE B 1 406 ? 11.328 7.113 -13.539 1 73.19 406 ILE B O 1
ATOM 9388 N N . VAL B 1 407 ? 10.375 5.469 -14.742 1 71.75 407 VAL B N 1
ATOM 9389 C CA . VAL B 1 407 ? 10.719 4.52 -13.688 1 71.75 407 VAL B CA 1
ATOM 9390 C C . VAL B 1 407 ? 12.172 4.086 -13.836 1 71.75 407 VAL B C 1
ATOM 9392 O O . VAL B 1 407 ? 12.867 3.854 -12.836 1 71.75 407 VAL B O 1
ATOM 9395 N N . SER B 1 408 ? 12.609 3.996 -15.039 1 67.94 408 SER B N 1
ATOM 9396 C CA . SER B 1 408 ? 13.961 3.508 -15.289 1 67.94 408 SER B CA 1
ATOM 9397 C C . SER B 1 408 ? 15 4.598 -15.023 1 67.94 408 SER B C 1
ATOM 9399 O O . SER B 1 408 ? 16.156 4.301 -14.727 1 67.94 408 SER B O 1
ATOM 9401 N N . ASN B 1 409 ? 14.578 5.855 -15.07 1 72.75 409 ASN B N 1
ATOM 9402 C CA . ASN B 1 409 ? 15.508 6.953 -14.836 1 72.75 409 ASN B CA 1
ATOM 9403 C C . ASN B 1 409 ? 15.375 7.508 -13.414 1 72.75 409 ASN B C 1
ATOM 9405 O O . ASN B 1 409 ? 15.57 8.703 -13.195 1 72.75 409 ASN B O 1
ATOM 9409 N N . GLY B 1 410 ? 15.008 6.645 -12.555 1 76.88 410 GLY B N 1
ATOM 9410 C CA . GLY B 1 410 ? 14.867 7.051 -11.172 1 76.88 410 GLY B CA 1
ATOM 9411 C C . GLY B 1 410 ? 16.188 7.277 -10.469 1 76.88 410 GLY B C 1
ATOM 9412 O O . GLY B 1 410 ? 16.219 7.711 -9.312 1 76.88 410 GLY B O 1
ATOM 9413 N N . THR B 1 411 ? 17.328 7.168 -11.203 1 81.81 411 THR B N 1
ATOM 9414 C CA . THR B 1 411 ? 18.656 7.32 -10.594 1 81.81 411 THR B CA 1
ATOM 9415 C C . THR B 1 411 ? 18.938 8.781 -10.266 1 81.81 411 THR B C 1
ATOM 9417 O O . THR B 1 411 ? 19.828 9.086 -9.469 1 81.81 411 THR B O 1
ATOM 9420 N N . VAL B 1 412 ? 18.141 9.641 -10.812 1 89.69 412 VAL B N 1
ATOM 9421 C CA . VAL B 1 412 ? 18.359 11.062 -10.586 1 89.69 412 VAL B CA 1
ATOM 9422 C C . VAL B 1 412 ? 17.734 11.477 -9.25 1 89.69 412 VAL B C 1
ATOM 9424 O O . VAL B 1 412 ? 17.922 12.602 -8.797 1 89.69 412 VAL B O 1
ATOM 9427 N N . SER B 1 413 ? 17.031 10.594 -8.633 1 91.88 413 SER B N 1
ATOM 9428 C CA . SER B 1 413 ? 16.391 10.906 -7.352 1 91.88 413 SER B CA 1
ATOM 9429 C C . SER B 1 413 ? 17.438 11.273 -6.297 1 91.88 413 SER B C 1
ATOM 9431 O O . SER B 1 413 ? 17.219 12.203 -5.516 1 91.88 413 SER B O 1
ATOM 9433 N N . CYS B 1 414 ? 18.578 10.594 -6.293 1 93.69 414 CYS B N 1
ATOM 9434 C CA . CYS B 1 414 ? 19.641 10.898 -5.332 1 93.69 414 CYS B CA 1
ATOM 9435 C C . CYS B 1 414 ? 20.219 12.281 -5.594 1 93.69 414 CYS B C 1
ATOM 9437 O O . CYS B 1 414 ? 20.672 12.961 -4.664 1 93.69 414 CYS B O 1
ATOM 9439 N N . ASP B 1 415 ? 20.188 12.688 -6.828 1 95.88 415 ASP B N 1
ATOM 9440 C CA . ASP B 1 415 ? 20.719 13.992 -7.199 1 95.88 415 ASP B CA 1
ATOM 9441 C C . ASP B 1 415 ? 19.875 15.117 -6.625 1 95.88 415 ASP B C 1
ATOM 9443 O O . ASP B 1 415 ? 20.375 16.203 -6.332 1 95.88 415 ASP B O 1
ATOM 9447 N N . THR B 1 416 ? 18.594 14.844 -6.469 1 95.94 416 THR B N 1
ATOM 9448 C CA . THR B 1 416 ? 17.719 15.805 -5.793 1 95.94 416 THR B CA 1
ATOM 9449 C C . THR B 1 416 ? 18.188 16.031 -4.355 1 95.94 416 THR B C 1
ATOM 9451 O O . THR B 1 416 ? 18.234 17.156 -3.883 1 95.94 416 THR B O 1
ATOM 9454 N N . PHE B 1 417 ? 18.594 14.992 -3.742 1 96.19 417 PHE B N 1
ATOM 9455 C CA . PHE B 1 417 ? 19.031 15.078 -2.354 1 96.19 417 PHE B CA 1
ATOM 9456 C C . PHE B 1 417 ? 20.375 15.789 -2.25 1 96.19 417 PHE B C 1
ATOM 9458 O O . PHE B 1 417 ? 20.609 16.562 -1.323 1 96.19 417 PHE B O 1
ATOM 9465 N N . PHE B 1 418 ? 21.281 15.539 -3.217 1 97.69 418 PHE B N 1
ATOM 9466 C CA . PHE B 1 418 ? 22.562 16.25 -3.234 1 97.69 418 PHE B CA 1
ATOM 9467 C C . PHE B 1 418 ? 22.344 17.75 -3.367 1 97.69 418 PHE B C 1
ATOM 9469 O O . PHE B 1 418 ? 22.938 18.531 -2.631 1 97.69 418 PHE B O 1
ATOM 9476 N N . THR B 1 419 ? 21.438 18.031 -4.273 1 97.56 419 THR B N 1
ATOM 9477 C CA . THR B 1 419 ? 21.156 19.438 -4.562 1 97.56 419 THR B CA 1
ATOM 9478 C C . THR B 1 419 ? 20.562 20.125 -3.342 1 97.56 419 THR B C 1
ATOM 9480 O O . THR B 1 419 ? 21 21.219 -2.969 1 97.56 419 THR B O 1
ATOM 9483 N N . MET B 1 420 ? 19.656 19.484 -2.717 1 95.44 420 MET B N 1
ATOM 9484 C CA . MET B 1 420 ? 18.969 20.078 -1.571 1 95.44 420 MET B CA 1
ATOM 9485 C C . MET B 1 420 ? 19.906 20.172 -0.37 1 95.44 420 MET B C 1
ATOM 9487 O O . MET B 1 420 ? 19.891 21.156 0.363 1 95.44 420 MET B O 1
ATOM 9491 N N . SER B 1 421 ? 20.719 19.188 -0.173 1 95.31 421 SER B N 1
ATOM 9492 C CA . SER B 1 421 ? 21.641 19.156 0.95 1 95.31 421 SER B CA 1
ATOM 9493 C C . SER B 1 421 ? 22.625 20.312 0.876 1 95.31 421 SER B C 1
ATOM 9495 O O . SER B 1 421 ? 22.859 21.016 1.869 1 95.31 421 SER B O 1
ATOM 9497 N N . SER B 1 422 ? 23.188 20.562 -0.267 1 97.44 422 SER B N 1
ATOM 9498 C CA . SER B 1 422 ? 24.188 21.609 -0.41 1 97.44 422 SER B CA 1
ATOM 9499 C C . SER B 1 422 ? 23.547 23 -0.437 1 97.44 422 SER B C 1
ATOM 9501 O O . SER B 1 422 ? 24.125 23.969 0.034 1 97.44 422 SER B O 1
ATOM 9503 N N . LEU B 1 423 ? 22.344 23.031 -0.979 1 96.38 423 LEU B N 1
ATOM 9504 C CA . LEU B 1 423 ? 21.625 24.297 -0.998 1 96.38 423 LEU B CA 1
ATOM 9505 C C . LEU B 1 423 ? 21.344 24.781 0.42 1 96.38 423 LEU B C 1
ATOM 9507 O O . LEU B 1 423 ? 21.656 25.922 0.759 1 96.38 423 LEU B O 1
ATOM 9511 N N . VAL B 1 424 ? 20.812 23.922 1.237 1 92.81 424 VAL B N 1
ATOM 9512 C CA . VAL B 1 424 ? 20.484 24.281 2.615 1 92.81 424 VAL B CA 1
ATOM 9513 C C . VAL B 1 424 ? 21.766 24.562 3.396 1 92.81 424 VAL B C 1
ATOM 9515 O O . VAL B 1 424 ? 21.797 25.5 4.207 1 92.81 424 VAL B O 1
ATOM 9518 N N . LEU B 1 425 ? 22.766 23.812 3.129 1 95.31 425 LEU B N 1
ATOM 9519 C CA . LEU B 1 425 ? 24.062 24 3.781 1 95.31 425 LEU B CA 1
ATOM 9520 C C . LEU B 1 425 ? 24.609 25.391 3.49 1 95.31 425 LEU B C 1
ATOM 9522 O O . LEU B 1 425 ? 25 26.125 4.41 1 95.31 425 LEU B O 1
ATOM 9526 N N . THR B 1 426 ? 24.641 25.719 2.25 1 96.75 426 THR B N 1
ATOM 9527 C CA . THR B 1 426 ? 25.219 27 1.835 1 96.75 426 THR B CA 1
ATOM 9528 C C . THR B 1 426 ? 24.391 28.172 2.365 1 96.75 426 THR B C 1
ATOM 9530 O O . THR B 1 426 ? 24.953 29.125 2.9 1 96.75 426 THR B O 1
ATOM 9533 N N . TYR B 1 427 ? 23.141 28.047 2.252 1 93.5 427 TYR B N 1
ATOM 9534 C CA . TYR B 1 427 ? 22.266 29.109 2.738 1 93.5 427 TYR B CA 1
ATOM 9535 C C . TYR B 1 427 ? 22.422 29.312 4.238 1 93.5 427 TYR B C 1
ATOM 9537 O O . TYR B 1 427 ? 22.641 30.438 4.699 1 93.5 427 TYR B O 1
ATOM 9545 N N . SER B 1 428 ? 22.406 28.25 4.988 1 90.5 428 SER B N 1
ATOM 9546 C CA . SER B 1 428 ? 22.469 28.312 6.445 1 90.5 428 SER B CA 1
ATOM 9547 C C . SER B 1 428 ? 23.859 28.766 6.926 1 90.5 428 SER B C 1
ATOM 9549 O O . SER B 1 428 ? 23.969 29.531 7.871 1 90.5 428 SER B O 1
ATOM 9551 N N . MET B 1 429 ? 24.891 28.312 6.285 1 93.62 429 MET B N 1
ATOM 9552 C CA . MET B 1 429 ? 26.25 28.641 6.711 1 93.62 429 MET B CA 1
ATOM 9553 C C . MET B 1 429 ? 26.594 30.094 6.406 1 93.62 429 MET B C 1
ATOM 9555 O O . MET B 1 429 ? 27.219 30.781 7.219 1 93.62 429 MET B O 1
ATOM 9559 N N . LEU B 1 430 ? 26.188 30.547 5.266 1 94.75 430 LEU B N 1
ATOM 9560 C CA . LEU B 1 430 ? 26.453 31.938 4.922 1 94.75 430 LEU B CA 1
ATOM 9561 C C . LEU B 1 430 ? 25.672 32.875 5.828 1 94.75 430 LEU B C 1
ATOM 9563 O O . LEU B 1 430 ? 26.172 33.938 6.207 1 94.75 430 LEU B O 1
ATOM 9567 N N . LYS B 1 431 ? 24.469 32.5 6.082 1 89.31 431 LYS B N 1
ATOM 9568 C CA . LYS B 1 431 ? 23.672 33.281 7.027 1 89.31 431 LYS B CA 1
ATOM 9569 C C . LYS B 1 431 ? 24.359 33.344 8.391 1 89.31 431 LYS B C 1
ATOM 9571 O O . LYS B 1 431 ? 24.484 34.438 8.984 1 89.31 431 LYS B O 1
ATOM 9576 N N . SER B 1 432 ? 24.844 32.25 8.828 1 88.75 432 SER B N 1
ATOM 9577 C CA . SER B 1 432 ? 25.531 32.156 10.117 1 88.75 432 SER B CA 1
ATOM 9578 C C . SER B 1 432 ? 26.844 32.938 10.094 1 88.75 432 SER B C 1
ATOM 9580 O O . SER B 1 432 ? 27.203 33.625 11.062 1 88.75 432 SER B O 1
ATOM 9582 N N . MET B 1 433 ? 27.594 32.875 9.078 1 91.69 433 MET B N 1
ATOM 9583 C CA . MET B 1 433 ? 28.875 33.562 8.938 1 91.69 433 MET B CA 1
ATOM 9584 C C . MET B 1 433 ? 28.688 35.062 8.93 1 91.69 433 MET B C 1
ATOM 9586 O O . MET B 1 433 ? 29.516 35.812 9.469 1 91.69 433 MET B O 1
ATOM 9590 N N . ASN B 1 434 ? 27.609 35.5 8.328 1 90.19 434 ASN B N 1
ATOM 9591 C CA . ASN B 1 434 ? 27.297 36.906 8.328 1 90.19 434 ASN B CA 1
ATOM 9592 C C . ASN B 1 434 ? 26.984 37.406 9.734 1 90.19 434 ASN B C 1
ATOM 9594 O O . ASN B 1 434 ? 27.344 38.531 10.086 1 90.19 434 ASN B O 1
ATOM 9598 N N . GLU B 1 435 ? 26.375 36.562 10.453 1 86.31 435 GLU B N 1
ATOM 9599 C CA . GLU B 1 435 ? 26 36.938 11.812 1 86.31 435 GLU B CA 1
ATOM 9600 C C . GLU B 1 435 ? 27.203 36.906 12.75 1 86.31 435 GLU B C 1
ATOM 9602 O O . GLU B 1 435 ? 27.25 37.656 13.734 1 86.31 435 GLU B O 1
ATOM 9607 N N . CYS B 1 436 ? 28.203 36.094 12.469 1 87 436 CYS B N 1
ATOM 9608 C CA . CYS B 1 436 ? 29.344 35.938 13.359 1 87 436 CYS B CA 1
ATOM 9609 C C . CYS B 1 436 ? 30.609 36.531 12.742 1 87 436 CYS B C 1
ATOM 9611 O O . CYS B 1 436 ? 31.719 36.094 13.07 1 87 436 CYS B O 1
ATOM 9613 N N . ASN B 1 437 ? 30.5 37.406 12.008 1 88.81 437 ASN B N 1
ATOM 9614 C CA . ASN B 1 437 ? 31.609 38.125 11.367 1 88.81 437 ASN B CA 1
ATOM 9615 C C . ASN B 1 437 ? 32.594 37.156 10.734 1 88.81 437 ASN B C 1
ATOM 9617 O O . ASN B 1 437 ? 33.812 37.312 10.891 1 88.81 437 ASN B O 1
ATOM 9621 N N . GLY B 1 438 ? 32.062 35.969 10.148 1 86 438 GLY B N 1
ATOM 9622 C CA . GLY B 1 438 ? 32.875 35.031 9.367 1 86 438 GLY B CA 1
ATOM 9623 C C . GLY B 1 438 ? 33.531 33.969 10.211 1 86 438 GLY B C 1
ATOM 9624 O O . GLY B 1 438 ? 34.188 33.062 9.68 1 86 438 GLY B O 1
ATOM 9625 N N . LYS B 1 439 ? 33.5 34 11.5 1 87.69 439 LYS B N 1
ATOM 9626 C CA . LYS B 1 439 ? 34.125 33 12.359 1 87.69 439 LYS B CA 1
ATOM 9627 C C . LYS B 1 439 ? 33.312 31.719 12.43 1 87.69 439 LYS B C 1
ATOM 9629 O O . LYS B 1 439 ? 32.125 31.75 12.711 1 87.69 439 LYS B O 1
ATOM 9634 N N . VAL B 1 440 ? 33.969 30.609 11.992 1 90.31 440 VAL B N 1
ATOM 9635 C CA . VAL B 1 440 ? 33.344 29.297 12 1 90.31 440 VAL B CA 1
ATOM 9636 C C . VAL B 1 440 ? 34.25 28.281 12.688 1 90.31 440 VAL B C 1
ATOM 9638 O O . VAL B 1 440 ? 35.438 28.25 12.453 1 90.31 440 VAL B O 1
ATOM 9641 N N . LYS B 1 441 ? 33.719 27.531 13.711 1 89.75 441 LYS B N 1
ATOM 9642 C CA . LYS B 1 441 ? 34.438 26.406 14.297 1 89.75 441 LYS B CA 1
ATOM 9643 C C . LYS B 1 441 ? 34.344 25.172 13.398 1 89.75 441 LYS B C 1
ATOM 9645 O O . LYS B 1 441 ? 33.469 24.312 13.586 1 89.75 441 LYS B O 1
ATOM 9650 N N . TRP B 1 442 ? 35.312 25.031 12.547 1 92.5 442 TRP B N 1
ATOM 9651 C CA . TRP B 1 442 ? 35.281 24.031 11.492 1 92.5 442 TRP B CA 1
ATOM 9652 C C . TRP B 1 442 ? 35.312 22.625 12.078 1 92.5 442 TRP B C 1
ATOM 9654 O O . TRP B 1 442 ? 34.75 21.688 11.523 1 92.5 442 TRP B O 1
ATOM 9664 N N . PHE B 1 443 ? 36.062 22.422 13.172 1 91.69 443 PHE B N 1
ATOM 9665 C CA . PHE B 1 443 ? 36.094 21.109 13.805 1 91.69 443 PHE B CA 1
ATOM 9666 C C . PHE B 1 443 ? 34.688 20.672 14.258 1 91.69 443 PHE B C 1
ATOM 9668 O O . PHE B 1 443 ? 34.281 19.531 14.039 1 91.69 443 PHE B O 1
ATOM 9675 N N . GLN B 1 444 ? 33.969 21.594 14.852 1 88.88 444 GLN B N 1
ATOM 9676 C CA . GLN B 1 444 ? 32.625 21.297 15.281 1 88.88 444 GLN B CA 1
ATOM 9677 C C . GLN B 1 444 ? 31.688 21.062 14.086 1 88.88 444 GLN B C 1
ATOM 9679 O O . GLN B 1 444 ? 30.766 20.266 14.156 1 88.88 444 GLN B O 1
ATOM 9684 N N . TYR B 1 445 ? 32.062 21.828 13.023 1 92 445 TYR B N 1
ATOM 9685 C CA . TYR B 1 445 ? 31.344 21.672 11.773 1 92 445 TYR B CA 1
ATOM 9686 C C . TYR B 1 445 ? 31.391 20.219 11.297 1 92 445 TYR B C 1
ATOM 9688 O O . TYR B 1 445 ? 30.359 19.641 10.953 1 92 445 TYR B O 1
ATOM 9696 N N . TYR B 1 446 ? 32.531 19.547 11.344 1 94.31 446 TYR B N 1
ATOM 9697 C CA . TYR B 1 446 ? 32.719 18.172 10.875 1 94.31 446 TYR B CA 1
ATOM 9698 C C . TYR B 1 446 ? 32.188 17.172 11.883 1 94.31 446 TYR B C 1
ATOM 9700 O O . TYR B 1 446 ? 31.531 16.188 11.5 1 94.31 446 TYR B O 1
ATOM 9708 N N . VAL B 1 447 ? 32.312 17.422 13.125 1 91.19 447 VAL B N 1
ATOM 9709 C CA . VAL B 1 447 ? 31.891 16.5 14.18 1 91.19 447 VAL B CA 1
ATOM 9710 C C . VAL B 1 447 ? 30.359 16.453 14.242 1 91.19 447 VAL B C 1
ATOM 9712 O O . VAL B 1 447 ? 29.781 15.383 14.406 1 91.19 447 VAL B O 1
ATOM 9715 N N . ASN B 1 448 ? 29.766 17.547 14.078 1 89.12 448 ASN B N 1
ATOM 9716 C CA . ASN B 1 448 ? 28.297 17.625 14.117 1 89.12 448 ASN B CA 1
ATOM 9717 C C . ASN B 1 448 ? 27.672 16.812 12.992 1 89.12 448 ASN B C 1
ATOM 9719 O O . ASN B 1 448 ? 26.703 16.078 13.227 1 89.12 448 ASN B O 1
ATOM 9723 N N . ARG B 1 449 ? 28.203 16.953 11.883 1 92.12 449 ARG B N 1
ATOM 9724 C CA . ARG B 1 449 ? 27.641 16.219 10.75 1 92.12 449 ARG B CA 1
ATOM 9725 C C . ARG B 1 449 ? 27.828 14.719 10.922 1 92.12 449 ARG B C 1
ATOM 9727 O O . ARG B 1 449 ? 26.922 13.938 10.656 1 92.12 449 ARG B O 1
ATOM 9734 N N . TYR B 1 450 ? 29.016 14.336 11.352 1 94.5 450 TYR B N 1
ATOM 9735 C CA . TYR B 1 450 ? 29.328 12.922 11.547 1 94.5 450 TYR B CA 1
ATOM 9736 C C . TYR B 1 450 ? 28.391 12.297 12.57 1 94.5 450 TYR B C 1
ATOM 9738 O O . TYR B 1 450 ? 27.828 11.227 12.336 1 94.5 450 TYR B O 1
ATOM 9746 N N . PHE B 1 451 ? 28.156 12.969 13.68 1 92.88 451 PHE B N 1
ATOM 9747 C CA . PHE B 1 451 ? 27.375 12.383 14.758 1 92.88 451 PHE B CA 1
ATOM 9748 C C . PHE B 1 451 ? 25.891 12.531 14.492 1 92.88 451 PHE B C 1
ATOM 9750 O O . PHE B 1 451 ? 25.062 11.805 15.062 1 92.88 451 PHE B O 1
ATOM 9757 N N . ARG B 1 452 ? 25.562 13.367 13.609 1 90.44 452 ARG B N 1
ATOM 9758 C CA . ARG B 1 452 ? 24.172 13.523 13.219 1 90.44 452 ARG B CA 1
ATOM 9759 C C . ARG B 1 452 ? 23.719 12.375 12.32 1 90.44 452 ARG B C 1
ATOM 9761 O O . ARG B 1 452 ? 22.578 11.922 12.414 1 90.44 452 ARG B O 1
ATOM 9768 N N . LEU B 1 453 ? 24.609 11.844 11.539 1 94.44 453 LEU B N 1
ATOM 9769 C CA . LEU B 1 453 ? 24.219 10.867 10.523 1 94.44 453 LEU B CA 1
ATOM 9770 C C . LEU B 1 453 ? 24.625 9.453 10.945 1 94.44 453 LEU B C 1
ATOM 9772 O O . LEU B 1 453 ? 23.875 8.5 10.734 1 94.44 453 LEU B O 1
ATOM 9776 N N . THR B 1 454 ? 25.688 9.281 11.625 1 96.25 454 THR B N 1
ATOM 9777 C CA . THR B 1 454 ? 26.391 8.008 11.75 1 96.25 454 THR B CA 1
ATOM 9778 C C . THR B 1 454 ? 25.656 7.086 12.727 1 96.25 454 THR B C 1
ATOM 9780 O O . THR B 1 454 ? 25.516 5.887 12.477 1 96.25 454 THR B O 1
ATOM 9783 N N . PRO B 1 455 ? 25.156 7.574 13.859 1 94.5 455 PRO B N 1
ATOM 9784 C CA . PRO B 1 455 ? 24.562 6.645 14.828 1 94.5 455 PRO B CA 1
ATOM 9785 C C . PRO B 1 455 ? 23.406 5.859 14.242 1 94.5 455 PRO B C 1
ATOM 9787 O O . PRO B 1 455 ? 23.344 4.633 14.383 1 94.5 455 PRO B O 1
ATOM 9790 N N . LEU B 1 456 ? 22.5 6.508 13.617 1 95.94 456 LEU B N 1
ATOM 9791 C CA . LEU B 1 456 ? 21.375 5.805 13.016 1 95.94 456 LEU B CA 1
ATOM 9792 C C . LEU B 1 456 ? 21.828 4.895 11.883 1 95.94 456 LEU B C 1
ATOM 9794 O O . LEU B 1 456 ? 21.344 3.768 11.75 1 95.94 456 LEU B O 1
ATOM 9798 N N . MET B 1 457 ? 22.781 5.336 11.086 1 96.56 457 MET B N 1
ATOM 9799 C CA . MET B 1 457 ? 23.297 4.551 9.969 1 96.56 457 MET B CA 1
ATOM 9800 C C . MET B 1 457 ? 23.938 3.258 10.453 1 96.56 457 MET B C 1
ATOM 9802 O O . MET B 1 457 ? 23.672 2.184 9.914 1 96.56 457 MET B O 1
ATOM 9806 N N . ILE B 1 458 ? 24.703 3.387 11.453 1 94.12 458 ILE B N 1
ATOM 9807 C CA . ILE B 1 458 ? 25.422 2.211 11.945 1 94.12 458 ILE B CA 1
ATOM 9808 C C . ILE B 1 458 ? 24.422 1.25 12.602 1 94.12 458 ILE B C 1
ATOM 9810 O O . ILE B 1 458 ? 24.594 0.031 12.523 1 94.12 458 ILE B O 1
ATOM 9814 N N . PHE B 1 459 ? 23.469 1.781 13.305 1 94.31 459 PHE B N 1
ATOM 9815 C CA . PHE B 1 459 ? 22.438 0.932 13.891 1 94.31 459 PHE B CA 1
ATOM 9816 C C . PHE B 1 459 ? 21.734 0.113 12.812 1 94.31 459 PHE B C 1
ATOM 9818 O O . PHE B 1 459 ? 21.516 -1.091 12.984 1 94.31 459 PHE B O 1
ATOM 9825 N N . VAL B 1 460 ? 21.391 0.729 11.727 1 94.94 460 VAL B N 1
ATOM 9826 C CA . VAL B 1 460 ? 20.672 0.059 10.641 1 94.94 460 VAL B CA 1
ATOM 9827 C C . VAL B 1 460 ? 21.609 -0.94 9.961 1 94.94 460 VAL B C 1
ATOM 9829 O O . VAL B 1 460 ? 21.188 -2.043 9.602 1 94.94 460 VAL B O 1
ATOM 9832 N N . VAL B 1 461 ? 22.891 -0.576 9.789 1 94.38 461 VAL B N 1
ATOM 9833 C CA . VAL B 1 461 ? 23.875 -1.459 9.164 1 94.38 461 VAL B CA 1
ATOM 9834 C C . VAL B 1 461 ? 24.078 -2.701 10.031 1 94.38 461 VAL B C 1
ATOM 9836 O O . VAL B 1 461 ? 24.141 -3.82 9.516 1 94.38 461 VAL B O 1
ATOM 9839 N N . MET B 1 462 ? 24.156 -2.508 11.328 1 92.19 462 MET B N 1
ATOM 9840 C CA . MET B 1 462 ? 24.328 -3.639 12.234 1 92.19 462 MET B CA 1
ATOM 9841 C C . MET B 1 462 ? 23.094 -4.527 12.234 1 92.19 462 MET B C 1
ATOM 9843 O O . MET B 1 462 ? 23.203 -5.75 12.336 1 92.19 462 MET B O 1
ATOM 9847 N N . PHE B 1 463 ? 21.953 -3.941 12.188 1 92.06 463 PHE B N 1
ATOM 9848 C CA . PHE B 1 463 ? 20.734 -4.727 12.07 1 92.06 463 PHE B CA 1
ATOM 9849 C C . PHE B 1 463 ? 20.75 -5.57 10.797 1 92.06 463 PHE B C 1
ATOM 9851 O O . PHE B 1 463 ? 20.422 -6.754 10.828 1 92.06 463 PHE B O 1
ATOM 9858 N N . TYR B 1 464 ? 21.141 -4.891 9.703 1 91.25 464 TYR B N 1
ATOM 9859 C CA . TYR B 1 464 ? 21.203 -5.562 8.414 1 91.25 464 TYR B CA 1
ATOM 9860 C C . TYR B 1 464 ? 22.188 -6.719 8.453 1 91.25 464 TYR B C 1
ATOM 9862 O O . TYR B 1 464 ? 21.938 -7.789 7.895 1 91.25 464 TYR B O 1
ATOM 9870 N N . TRP B 1 465 ? 23.25 -6.531 9.141 1 88.75 465 TRP B N 1
ATOM 9871 C CA . TRP B 1 465 ? 24.328 -7.516 9.203 1 88.75 465 TRP B CA 1
ATOM 9872 C C . TRP B 1 465 ? 23.969 -8.656 10.141 1 88.75 465 TRP B C 1
ATOM 9874 O O . TRP B 1 465 ? 24.016 -9.828 9.758 1 88.75 465 TRP B O 1
ATOM 9884 N N . LYS B 1 466 ? 23.453 -8.398 11.266 1 87.38 466 LYS B N 1
ATOM 9885 C CA . LYS B 1 466 ? 23.406 -9.398 12.328 1 87.38 466 LYS B CA 1
ATOM 9886 C C . LYS B 1 466 ? 22.016 -10 12.469 1 87.38 466 LYS B C 1
ATOM 9888 O O . LYS B 1 466 ? 21.859 -11.125 12.93 1 87.38 466 LYS B O 1
ATOM 9893 N N . THR B 1 467 ? 21 -9.328 12.117 1 87.69 467 THR B N 1
ATOM 9894 C CA . THR B 1 467 ? 19.672 -9.789 12.461 1 87.69 467 THR B CA 1
ATOM 9895 C C . THR B 1 467 ? 18.844 -10.055 11.195 1 87.69 467 THR B C 1
ATOM 9897 O O . THR B 1 467 ? 18.031 -10.977 11.164 1 87.69 467 THR B O 1
ATOM 9900 N N . PHE B 1 468 ? 19.031 -9.375 10.141 1 88.19 468 PHE B N 1
ATOM 9901 C CA . PHE B 1 468 ? 18.141 -9.344 8.984 1 88.19 468 PHE B CA 1
ATOM 9902 C C . PHE B 1 468 ? 18.062 -10.719 8.328 1 88.19 468 PHE B C 1
ATOM 9904 O O . PHE B 1 468 ? 16.984 -11.164 7.93 1 88.19 468 PHE B O 1
ATOM 9911 N N . PRO B 1 469 ? 19.141 -11.5 8.234 1 85.31 469 PRO B N 1
ATOM 9912 C CA . PRO B 1 469 ? 19.047 -12.797 7.562 1 85.31 469 PRO B CA 1
ATOM 9913 C C . PRO B 1 469 ? 18.156 -13.781 8.305 1 85.31 469 PRO B C 1
ATOM 9915 O O . PRO B 1 469 ? 17.625 -14.727 7.707 1 85.31 469 PRO B O 1
ATOM 9918 N N . SER B 1 470 ? 17.938 -13.523 9.562 1 84.12 470 SER B N 1
ATOM 9919 C CA . SER B 1 470 ? 17.125 -14.43 10.359 1 84.12 470 SER B CA 1
ATOM 9920 C C . SER B 1 470 ? 15.672 -13.969 10.406 1 84.12 470 SER B C 1
ATOM 9922 O O . SER B 1 470 ? 14.828 -14.617 11.023 1 84.12 470 SER B O 1
ATOM 9924 N N . TRP B 1 471 ? 15.375 -12.945 9.781 1 82.81 471 TRP B N 1
ATOM 9925 C CA . TRP B 1 471 ? 14.07 -12.312 9.914 1 82.81 471 TRP B CA 1
ATOM 9926 C C . TRP B 1 471 ? 13.031 -13.031 9.062 1 82.81 471 TRP B C 1
ATOM 9928 O O . TRP B 1 471 ? 11.828 -12.945 9.328 1 82.81 471 TRP B O 1
ATOM 9938 N N . ALA B 1 472 ? 13.492 -13.633 7.992 1 84.81 472 ALA B N 1
ATOM 9939 C CA . ALA B 1 472 ? 12.539 -14.266 7.09 1 84.81 472 ALA B CA 1
ATOM 9940 C C . ALA B 1 472 ? 13.148 -15.492 6.418 1 84.81 472 ALA B C 1
ATOM 9942 O O . ALA B 1 472 ? 14.289 -15.867 6.719 1 84.81 472 ALA B O 1
ATOM 9943 N N . SER B 1 473 ? 12.336 -16.188 5.785 1 85.12 473 SER B N 1
ATOM 9944 C CA . SER B 1 473 ? 12.727 -17.344 5 1 85.12 473 SER B CA 1
ATOM 9945 C C . SER B 1 473 ? 11.953 -17.422 3.686 1 85.12 473 SER B C 1
ATOM 9947 O O . SER B 1 473 ? 10.922 -16.766 3.533 1 85.12 473 SER B O 1
ATOM 9949 N N . GLY B 1 474 ? 12.531 -18.094 2.75 1 86.81 474 GLY B N 1
ATOM 9950 C CA . GLY B 1 474 ? 11.938 -18.25 1.431 1 86.81 474 GLY B CA 1
ATOM 9951 C C . GLY B 1 474 ? 12.914 -18.781 0.397 1 86.81 474 GLY B C 1
ATOM 9952 O O . GLY B 1 474 ? 14.109 -18.875 0.657 1 86.81 474 GLY B O 1
ATOM 9953 N N . PRO B 1 475 ? 12.32 -19.125 -0.706 1 87.56 475 PRO B N 1
ATOM 9954 C CA . PRO B 1 475 ? 13.18 -19.688 -1.748 1 87.56 475 PRO B CA 1
ATOM 9955 C C . PRO B 1 475 ? 14.266 -18.719 -2.205 1 87.56 475 PRO B C 1
ATOM 9957 O O . PRO B 1 475 ? 15.391 -19.125 -2.48 1 87.56 475 PRO B O 1
ATOM 9960 N N . TRP B 1 476 ? 13.938 -17.391 -2.205 1 85.94 476 TRP B N 1
ATOM 9961 C CA . TRP B 1 476 ? 14.867 -16.391 -2.711 1 85.94 476 TRP B CA 1
ATOM 9962 C C . TRP B 1 476 ? 15.555 -15.656 -1.562 1 85.94 476 TRP B C 1
ATOM 9964 O O . TRP B 1 476 ? 16.312 -14.711 -1.786 1 85.94 476 TRP B O 1
ATOM 9974 N N . TRP B 1 477 ? 15.234 -16.031 -0.373 1 84.06 477 TRP B N 1
ATOM 9975 C CA . TRP B 1 477 ? 15.781 -15.336 0.781 1 84.06 477 TRP B CA 1
ATOM 9976 C C . TRP B 1 477 ? 17.297 -15.492 0.84 1 84.06 477 TRP B C 1
ATOM 9978 O O . TRP B 1 477 ? 17.844 -16.484 0.365 1 84.06 477 TRP B O 1
ATOM 9988 N N . LEU B 1 478 ? 17.891 -14.516 1.4 1 68.94 478 LEU B N 1
ATOM 9989 C CA . LEU B 1 478 ? 19.344 -14.43 1.514 1 68.94 478 LEU B CA 1
ATOM 9990 C C . LEU B 1 478 ? 19.891 -15.602 2.324 1 68.94 478 LEU B C 1
ATOM 9992 O O . LEU B 1 478 ? 19.25 -16.078 3.26 1 68.94 478 LEU B O 1
ATOM 9996 N N . SER B 1 479 ? 21.031 -16.016 1.782 1 70.12 479 SER B N 1
ATOM 9997 C CA . SER B 1 479 ? 21.766 -16.984 2.578 1 70.12 479 SER B CA 1
ATOM 9998 C C . SER B 1 479 ? 22.5 -16.312 3.742 1 70.12 479 SER B C 1
ATOM 10000 O O . SER B 1 479 ? 23.266 -15.375 3.541 1 70.12 479 SER B O 1
ATOM 10002 N N . GLN B 1 480 ? 22.203 -16.734 4.891 1 67.19 480 GLN B N 1
ATOM 10003 C CA . GLN B 1 480 ? 22.828 -16.156 6.078 1 67.19 480 GLN B CA 1
ATOM 10004 C C . GLN B 1 480 ? 24.344 -16.219 5.992 1 67.19 480 GLN B C 1
ATOM 10006 O O . GLN B 1 480 ? 25.031 -15.25 6.34 1 67.19 480 GLN B O 1
ATOM 10011 N N . ALA B 1 481 ? 24.797 -17.312 5.434 1 63.97 481 ALA B N 1
ATOM 10012 C CA . ALA B 1 481 ? 26.234 -17.5 5.367 1 63.97 481 ALA B CA 1
ATOM 10013 C C . ALA B 1 481 ? 26.891 -16.531 4.387 1 63.97 481 ALA B C 1
ATOM 10015 O O . ALA B 1 481 ? 27.906 -15.914 4.699 1 63.97 481 ALA B O 1
ATOM 10016 N N . GLN B 1 482 ? 26.281 -16.344 3.299 1 70.62 482 GLN B N 1
ATOM 10017 C CA . GLN B 1 482 ? 26.844 -15.445 2.291 1 70.62 482 GLN B CA 1
ATOM 10018 C C . GLN B 1 482 ? 26.719 -13.984 2.73 1 70.62 482 GLN B C 1
ATOM 10020 O O . GLN B 1 482 ? 27.641 -13.195 2.514 1 70.62 482 GLN B O 1
ATOM 10025 N N . HIS B 1 483 ? 25.703 -13.734 3.342 1 76.81 483 HIS B N 1
ATOM 10026 C CA . HIS B 1 483 ? 25.469 -12.383 3.846 1 76.81 483 HIS B CA 1
ATOM 10027 C C . HIS B 1 483 ? 26.469 -12.031 4.945 1 76.81 483 HIS B C 1
ATOM 10029 O O . HIS B 1 483 ? 27.016 -10.922 4.957 1 76.81 483 HIS B O 1
ATOM 10035 N N . GLU B 1 484 ? 26.688 -13 5.836 1 75.06 484 GLU B N 1
ATOM 10036 C CA . GLU B 1 484 ? 27.625 -12.789 6.941 1 75.06 484 GLU B CA 1
ATOM 10037 C C . GLU B 1 484 ? 29.047 -12.594 6.426 1 75.06 484 GLU B C 1
ATOM 10039 O O . GLU B 1 484 ? 29.766 -11.727 6.922 1 75.06 484 GLU B O 1
ATOM 10044 N N . LYS B 1 485 ? 29.375 -13.344 5.445 1 77.94 485 LYS B N 1
ATOM 10045 C CA . LYS B 1 485 ? 30.719 -13.227 4.895 1 77.94 485 LYS B CA 1
ATOM 10046 C C . LYS B 1 485 ? 30.938 -11.875 4.223 1 77.94 485 LYS B C 1
ATOM 10048 O O . LYS B 1 485 ? 31.984 -11.258 4.367 1 77.94 485 LYS B O 1
ATOM 10053 N N . HIS B 1 486 ? 29.969 -11.414 3.648 1 83.62 486 HIS B N 1
ATOM 10054 C CA . HIS B 1 486 ? 30.078 -10.141 2.949 1 83.62 486 HIS B CA 1
ATOM 10055 C C . HIS B 1 486 ? 30.203 -8.977 3.932 1 83.62 486 HIS B C 1
ATOM 10057 O O . HIS B 1 486 ? 31.094 -8.133 3.795 1 83.62 486 HIS B O 1
ATOM 10063 N N . CYS B 1 487 ? 29.516 -8.914 5 1 88.88 487 CYS B N 1
ATOM 10064 C CA . CYS B 1 487 ? 29.484 -7.781 5.914 1 88.88 487 CYS B CA 1
ATOM 10065 C C . CYS B 1 487 ? 30.594 -7.867 6.941 1 88.88 487 CYS B C 1
ATOM 10067 O O . CYS B 1 487 ? 31.062 -6.844 7.449 1 88.88 487 CYS B O 1
ATOM 10069 N N . TYR B 1 488 ? 31.125 -9.062 7.316 1 86.5 488 TYR B N 1
ATOM 10070 C CA . TYR B 1 488 ? 32.156 -9.242 8.336 1 86.5 488 TYR B CA 1
ATOM 10071 C C . TYR B 1 488 ? 33.406 -8.438 7.996 1 86.5 488 TYR B C 1
ATOM 10073 O O . TYR B 1 488 ? 34 -7.789 8.867 1 86.5 488 TYR B O 1
ATOM 10081 N N . GLY B 1 489 ? 33.75 -8.312 6.75 1 85.81 489 GLY B N 1
ATOM 10082 C CA . GLY B 1 489 ? 34.969 -7.594 6.402 1 85.81 489 GLY B CA 1
ATOM 10083 C C . GLY B 1 489 ? 34.688 -6.219 5.828 1 85.81 489 GLY B C 1
ATOM 10084 O O . GLY B 1 489 ? 35.625 -5.453 5.578 1 85.81 489 GLY B O 1
ATOM 10085 N N . THR B 1 490 ? 33.5 -5.746 5.852 1 91.75 490 THR B N 1
ATOM 10086 C CA . THR B 1 490 ? 33.25 -4.527 5.09 1 91.75 490 THR B CA 1
ATOM 10087 C C . THR B 1 490 ? 32.438 -3.529 5.91 1 91.75 490 THR B C 1
ATOM 10089 O O . THR B 1 490 ? 32.344 -2.357 5.543 1 91.75 490 THR B O 1
ATOM 10092 N N . TRP B 1 491 ? 31.922 -3.875 7.094 1 90.38 491 TRP B N 1
ATOM 10093 C CA . TRP B 1 491 ? 31.016 -3.023 7.871 1 90.38 491 TRP B CA 1
ATOM 10094 C C . TRP B 1 491 ? 31.719 -1.723 8.266 1 90.38 491 TRP B C 1
ATOM 10096 O O . TRP B 1 491 ? 31.078 -0.663 8.297 1 90.38 491 TRP B O 1
ATOM 10106 N N . TRP B 1 492 ? 33.031 -1.747 8.578 1 92.38 492 TRP B N 1
ATOM 10107 C CA . TRP B 1 492 ? 33.781 -0.579 9.047 1 92.38 492 TRP B CA 1
ATOM 10108 C C . TRP B 1 492 ? 33.938 0.45 7.93 1 92.38 492 TRP B C 1
ATOM 10110 O O . TRP B 1 492 ? 34.125 1.638 8.195 1 92.38 492 TRP B O 1
ATOM 10120 N N . ARG B 1 493 ? 33.812 0.021 6.715 1 95.12 493 ARG B N 1
ATOM 10121 C CA . ARG B 1 493 ? 33.906 0.929 5.578 1 95.12 493 ARG B CA 1
ATOM 10122 C C . ARG B 1 493 ? 32.688 1.851 5.531 1 95.12 493 ARG B C 1
ATOM 10124 O O . ARG B 1 493 ? 32.781 2.996 5.086 1 95.12 493 ARG B O 1
ATOM 10131 N N . ASP B 1 494 ? 31.547 1.354 5.992 1 95.44 494 ASP B N 1
ATOM 10132 C CA . ASP B 1 494 ? 30.359 2.189 6.094 1 95.44 494 ASP B CA 1
ATOM 10133 C C . ASP B 1 494 ? 30.5 3.223 7.207 1 95.44 494 ASP B C 1
ATOM 10135 O O . ASP B 1 494 ? 30.094 4.375 7.051 1 95.44 494 ASP B O 1
ATOM 10139 N N . LEU B 1 495 ? 31.156 2.795 8.234 1 94.81 495 LEU B N 1
ATOM 10140 C CA . LEU B 1 495 ? 31.359 3.666 9.391 1 94.81 495 LEU B CA 1
ATOM 10141 C C . LEU B 1 495 ? 32.25 4.844 9.023 1 94.81 495 LEU B C 1
ATOM 10143 O O . LEU B 1 495 ? 32.031 5.965 9.492 1 94.81 495 LEU B O 1
ATOM 10147 N N . LEU B 1 496 ? 33.156 4.586 8.148 1 95.81 496 LEU B N 1
ATOM 10148 C CA . LEU B 1 496 ? 34.125 5.609 7.773 1 95.81 496 LEU B CA 1
ATOM 10149 C C . LEU B 1 496 ? 33.719 6.312 6.484 1 95.81 496 LEU B C 1
ATOM 10151 O O . LEU B 1 496 ? 34.438 7.176 5.98 1 95.81 496 LEU B O 1
ATOM 10155 N N . TYR B 1 497 ? 32.594 6.008 5.969 1 96.75 497 TYR B N 1
ATOM 10156 C CA . TYR B 1 497 ? 32.062 6.605 4.742 1 96.75 497 TYR B CA 1
ATOM 10157 C C . TYR B 1 497 ? 33.031 6.379 3.578 1 96.75 497 TYR B C 1
ATOM 10159 O O . TYR B 1 497 ? 33.312 7.309 2.822 1 96.75 497 TYR B O 1
ATOM 10167 N N . MET B 1 498 ? 33.531 5.129 3.455 1 95.69 498 MET B N 1
ATOM 10168 C CA . MET B 1 498 ? 34.438 4.73 2.375 1 95.69 498 MET B CA 1
ATOM 10169 C C . MET B 1 498 ? 33.844 3.582 1.568 1 95.69 498 MET B C 1
ATOM 10171 O O . MET B 1 498 ? 34.531 2.994 0.723 1 95.69 498 MET B O 1
ATOM 10175 N N . ASN B 1 499 ? 32.656 3.316 1.807 1 93.5 499 ASN B N 1
ATOM 10176 C CA . ASN B 1 499 ? 31.984 2.168 1.198 1 93.5 499 ASN B CA 1
ATOM 10177 C C . ASN B 1 499 ? 31.781 2.369 -0.301 1 93.5 499 ASN B C 1
ATOM 10179 O O . ASN B 1 499 ? 31.688 1.397 -1.054 1 93.5 499 ASN B O 1
ATOM 10183 N N . ASN B 1 500 ? 31.719 3.652 -0.797 1 93.56 500 ASN B N 1
ATOM 10184 C CA . ASN B 1 500 ? 31.547 3.898 -2.227 1 93.56 500 ASN B CA 1
ATOM 10185 C C . ASN B 1 500 ? 32.812 3.547 -3 1 93.56 500 ASN B C 1
ATOM 10187 O O . ASN B 1 500 ? 32.75 3.189 -4.18 1 93.56 500 ASN B O 1
ATOM 10191 N N . PHE B 1 501 ? 34 3.607 -2.27 1 92.94 501 PHE B N 1
ATOM 10192 C CA . PHE B 1 501 ? 35.281 3.299 -2.891 1 92.94 501 PHE B CA 1
ATOM 10193 C C . PHE B 1 501 ? 35.594 1.811 -2.777 1 92.94 501 PHE B C 1
ATOM 10195 O O . PHE B 1 501 ? 36.094 1.202 -3.725 1 92.94 501 PHE B O 1
ATOM 10202 N N . LEU B 1 502 ? 35.219 1.237 -1.692 1 91.19 502 LEU B N 1
ATOM 10203 C CA . LEU B 1 502 ? 35.75 -0.08 -1.355 1 91.19 502 LEU B CA 1
ATOM 10204 C C . LEU B 1 502 ? 34.625 -1.107 -1.255 1 91.19 502 LEU B C 1
ATOM 10206 O O . LEU B 1 502 ? 34.875 -2.295 -1.044 1 91.19 502 LEU B O 1
ATOM 10210 N N . GLY B 1 503 ? 33.469 -0.723 -1.44 1 89.81 503 GLY B N 1
ATOM 10211 C CA . GLY B 1 503 ? 32.375 -1.631 -1.191 1 89.81 503 GLY B CA 1
ATOM 10212 C C . GLY B 1 503 ? 31.984 -1.721 0.275 1 89.81 503 GLY B C 1
ATOM 10213 O O . GLY B 1 503 ? 32.844 -1.722 1.148 1 89.81 503 GLY B O 1
ATOM 10214 N N . GLY B 1 504 ? 30.78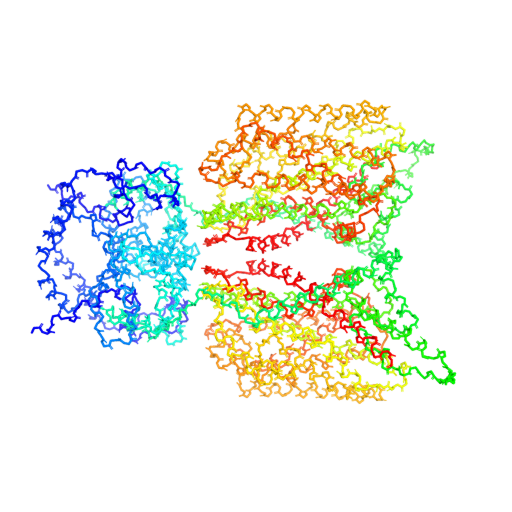1 -1.717 0.592 1 90.75 504 GLY B N 1
ATOM 10215 C CA . GLY B 1 504 ? 30.328 -1.75 1.973 1 90.75 504 GLY B CA 1
ATOM 10216 C C . GLY B 1 504 ? 29.344 -2.875 2.25 1 90.75 504 GLY B C 1
ATOM 10217 O O . GLY B 1 504 ? 29.141 -3.752 1.407 1 90.75 504 GLY B O 1
ATOM 10218 N N . CYS B 1 505 ? 28.906 -2.906 3.457 1 91.94 505 CYS B N 1
ATOM 10219 C CA . CYS B 1 505 ? 27.953 -3.922 3.9 1 91.94 505 CYS B CA 1
ATOM 10220 C C . CYS B 1 505 ? 26.547 -3.617 3.389 1 91.94 505 CYS B C 1
ATOM 10222 O O . CYS B 1 505 ? 25.859 -4.508 2.885 1 91.94 505 CYS B O 1
ATOM 10224 N N . TYR B 1 506 ? 26.172 -2.459 3.541 1 92.19 506 TYR B N 1
ATOM 10225 C CA . TYR B 1 506 ? 24.828 -2.031 3.176 1 92.19 506 TYR B CA 1
ATOM 10226 C C . TYR B 1 506 ? 24.859 -1.105 1.966 1 92.19 506 TYR B C 1
ATOM 10228 O O . TYR B 1 506 ? 25.344 0.027 2.055 1 92.19 506 TYR B O 1
ATOM 10236 N N . HIS B 1 507 ? 24.312 -1.49 0.881 1 86.44 507 HIS B N 1
ATOM 10237 C CA . HIS B 1 507 ? 24.5 -0.888 -0.433 1 86.44 507 HIS B CA 1
ATOM 10238 C C . HIS B 1 507 ? 23.875 0.502 -0.501 1 86.44 507 HIS B C 1
ATOM 10240 O O . HIS B 1 507 ? 24.359 1.37 -1.229 1 86.44 507 HIS B O 1
ATOM 10246 N N . VAL B 1 508 ? 22.891 0.803 0.186 1 90.81 508 VAL B N 1
ATOM 10247 C CA . VAL B 1 508 ? 22.172 2.072 0.058 1 90.81 508 VAL B CA 1
ATOM 10248 C C . VAL B 1 508 ? 23.016 3.195 0.669 1 90.81 508 VAL B C 1
ATOM 10250 O O . VAL B 1 508 ? 22.812 4.367 0.341 1 90.81 508 VAL B O 1
ATOM 10253 N N . THR B 1 509 ? 24.094 2.891 1.419 1 94.62 509 THR B N 1
ATOM 10254 C CA . THR B 1 509 ? 24.875 3.889 2.15 1 94.62 509 THR B CA 1
ATOM 10255 C C . THR B 1 509 ? 25.875 4.57 1.231 1 94.62 509 THR B C 1
ATOM 10257 O O . THR B 1 509 ? 26.594 5.488 1.651 1 94.62 509 THR B O 1
ATOM 10260 N N . TRP B 1 510 ? 25.984 4.223 -0.018 1 94.56 510 TRP B N 1
ATOM 10261 C CA . TRP B 1 510 ? 26.891 4.895 -0.935 1 94.56 510 TRP B CA 1
ATOM 10262 C C . TRP B 1 510 ? 26.578 6.387 -1.02 1 94.56 510 TRP B C 1
ATOM 10264 O O . TRP B 1 510 ? 27.484 7.215 -1.089 1 94.56 510 TRP B O 1
ATOM 10274 N N . TYR B 1 511 ? 25.297 6.715 -1.089 1 95.38 511 TYR B N 1
ATOM 10275 C CA . TYR B 1 511 ? 24.875 8.109 -1.162 1 95.38 511 TYR B CA 1
ATOM 10276 C C . TYR B 1 511 ? 25.422 8.914 0.01 1 95.38 511 TYR B C 1
ATOM 10278 O O . TYR B 1 511 ? 25.875 10.039 -0.167 1 95.38 511 TYR B O 1
ATOM 10286 N N . LEU B 1 512 ? 25.328 8.328 1.216 1 96.38 512 LEU B N 1
ATOM 10287 C CA . LEU B 1 512 ? 25.797 9.016 2.414 1 96.38 512 LEU B CA 1
ATOM 10288 C C . LEU B 1 512 ? 27.312 9.227 2.363 1 96.38 512 LEU B C 1
ATOM 10290 O O . LEU B 1 512 ? 27.812 10.242 2.844 1 96.38 512 LEU B O 1
ATOM 10294 N N . ALA B 1 513 ? 28 8.242 1.786 1 97.12 513 ALA B N 1
ATOM 10295 C CA . ALA B 1 513 ? 29.453 8.375 1.646 1 97.12 513 ALA B CA 1
ATOM 10296 C C . ALA B 1 513 ? 29.812 9.547 0.731 1 97.12 513 ALA B C 1
ATOM 10298 O O . ALA B 1 513 ? 30.641 10.383 1.08 1 97.12 513 ALA B O 1
ATOM 10299 N N . VAL B 1 514 ? 29.141 9.672 -0.35 1 97.06 514 VAL B N 1
ATOM 10300 C CA . VAL B 1 514 ? 29.406 10.742 -1.305 1 97.06 514 VAL B CA 1
ATOM 10301 C C . VAL B 1 514 ? 29.016 12.086 -0.693 1 97.06 514 VAL B C 1
ATOM 10303 O O . VAL B 1 514 ? 29.766 13.062 -0.812 1 97.06 514 VAL B O 1
ATOM 10306 N N . ASP B 1 515 ? 27.859 12.109 -0.07 1 96.81 515 ASP B N 1
ATOM 10307 C CA . ASP B 1 515 ? 27.391 13.336 0.57 1 96.81 515 ASP B CA 1
ATOM 10308 C C . ASP B 1 515 ? 28.375 13.812 1.637 1 96.81 515 ASP B C 1
ATOM 10310 O O . ASP B 1 515 ? 28.672 15 1.72 1 96.81 515 ASP B O 1
ATOM 10314 N N . MET B 1 516 ? 28.875 12.859 2.424 1 97.06 516 MET B N 1
ATOM 10315 C CA . MET B 1 516 ? 29.844 13.188 3.477 1 97.06 516 MET B CA 1
ATOM 10316 C C . MET B 1 516 ? 31.156 13.68 2.883 1 97.06 516 MET B C 1
ATOM 10318 O O . MET B 1 516 ? 31.75 14.633 3.385 1 97.06 516 MET B O 1
ATOM 10322 N N . GLN B 1 517 ? 31.609 13.102 1.882 1 97.5 517 GLN B N 1
ATOM 10323 C CA . GLN B 1 517 ? 32.875 13.477 1.245 1 97.5 517 GLN B CA 1
ATOM 10324 C C . GLN B 1 517 ? 32.781 14.867 0.627 1 97.5 517 GLN B C 1
ATOM 10326 O O . GLN B 1 517 ? 33.688 15.68 0.771 1 97.5 517 GLN B O 1
ATOM 10331 N N . LEU B 1 518 ? 31.672 15.148 -0.016 1 97.69 518 LEU B N 1
ATOM 10332 C CA . LEU B 1 518 ? 31.469 16.484 -0.578 1 97.69 518 LEU B CA 1
ATOM 10333 C C . LEU B 1 518 ? 31.266 17.516 0.527 1 97.69 518 LEU B C 1
ATOM 10335 O O . LEU B 1 518 ? 31.719 18.656 0.401 1 97.69 518 LEU B O 1
ATOM 10339 N N . TYR B 1 519 ? 30.641 17.141 1.585 1 97.31 519 TYR B N 1
ATOM 10340 C CA . TYR B 1 519 ? 30.484 18 2.754 1 97.31 519 TYR B CA 1
ATOM 10341 C C . TYR B 1 519 ? 31.828 18.344 3.367 1 97.31 519 TYR B C 1
ATOM 10343 O O . TYR B 1 519 ? 32.062 19.484 3.783 1 97.31 519 TYR B O 1
ATOM 10351 N N . LEU B 1 520 ? 32.75 17.391 3.381 1 96.75 520 LEU B N 1
ATOM 10352 C CA . LEU B 1 520 ? 34.062 17.578 3.971 1 96.75 520 LEU B CA 1
ATOM 10353 C C . LEU B 1 520 ? 34.844 18.625 3.199 1 96.75 520 LEU B C 1
ATOM 10355 O O . LEU B 1 520 ? 35.656 19.359 3.783 1 96.75 520 LEU B O 1
ATOM 10359 N N . ILE B 1 521 ? 34.594 18.797 1.949 1 96.69 521 ILE B N 1
ATOM 10360 C CA . ILE B 1 521 ? 35.344 19.734 1.123 1 96.69 521 ILE B CA 1
ATOM 10361 C C . ILE B 1 521 ? 34.594 21.047 0.998 1 96.69 521 ILE B C 1
ATOM 10363 O O . ILE B 1 521 ? 35.125 22.047 0.523 1 96.69 521 ILE B O 1
ATOM 10367 N N . SER B 1 522 ? 33.438 21.141 1.459 1 97.44 522 SER B N 1
ATOM 10368 C CA . SER B 1 522 ? 32.531 22.266 1.246 1 97.44 522 SER B CA 1
ATOM 10369 C C . SER B 1 522 ? 33.062 23.547 1.877 1 97.44 522 SER B C 1
ATOM 10371 O O . SER B 1 522 ? 32.781 24.656 1.411 1 97.44 522 SER B O 1
ATOM 10373 N N . PRO B 1 523 ? 33.906 23.484 3.02 1 96.75 523 PRO B N 1
ATOM 10374 C CA . PRO B 1 523 ? 34.438 24.719 3.629 1 96.75 523 PRO B CA 1
ATOM 10375 C C . PRO B 1 523 ? 35.25 25.547 2.662 1 96.75 523 PRO B C 1
ATOM 10377 O O . PRO B 1 523 ? 35.281 26.781 2.76 1 96.75 523 PRO B O 1
ATOM 10380 N N . ILE B 1 524 ? 35.875 24.938 1.711 1 97.12 524 ILE B N 1
ATOM 10381 C CA . ILE B 1 524 ? 36.656 25.656 0.721 1 97.12 524 ILE B CA 1
ATOM 10382 C C . ILE B 1 524 ? 35.781 26.578 -0.106 1 97.12 524 ILE B C 1
ATOM 10384 O O . ILE B 1 524 ? 36.094 27.75 -0.315 1 97.12 524 ILE B O 1
ATOM 10388 N N . PHE B 1 525 ? 34.656 26.094 -0.508 1 97.94 525 PHE B N 1
ATOM 10389 C CA . PHE B 1 525 ? 33.719 26.859 -1.324 1 97.94 525 PHE B CA 1
ATOM 10390 C C . PHE B 1 525 ? 33 27.891 -0.483 1 97.94 525 PHE B C 1
ATOM 10392 O O . PHE B 1 525 ? 32.75 29.016 -0.942 1 97.94 525 PHE B O 1
ATOM 10399 N N . LEU B 1 526 ? 32.656 27.547 0.746 1 97.56 526 LEU B N 1
ATOM 10400 C CA . LEU B 1 526 ? 31.922 28.438 1.631 1 97.56 526 LEU B CA 1
ATOM 10401 C C . LEU B 1 526 ? 32.75 29.656 1.987 1 97.56 526 LEU B C 1
ATOM 10403 O O . LEU B 1 526 ? 32.281 30.797 1.963 1 97.56 526 LEU B O 1
ATOM 10407 N N . LEU B 1 527 ? 34.031 29.375 2.262 1 96.69 527 LEU B N 1
ATOM 10408 C CA . LEU B 1 527 ? 34.938 30.469 2.592 1 96.69 527 LEU B CA 1
ATOM 10409 C C . LEU B 1 527 ? 35.156 31.375 1.391 1 96.69 527 LEU B C 1
ATOM 10411 O O . LEU B 1 527 ? 35.188 32.594 1.537 1 96.69 527 LEU B O 1
ATOM 10415 N N . ALA B 1 528 ? 35.25 30.766 0.258 1 97.5 528 ALA B N 1
ATOM 10416 C CA . ALA B 1 528 ? 35.438 31.547 -0.963 1 97.5 528 ALA B CA 1
ATOM 10417 C C . ALA B 1 528 ? 34.219 32.406 -1.25 1 97.5 528 ALA B C 1
ATOM 10419 O O . ALA B 1 528 ? 34.312 33.562 -1.625 1 97.5 528 ALA B O 1
ATOM 10420 N N . LEU B 1 529 ? 33.031 31.875 -1.111 1 97.5 529 LEU B N 1
ATOM 10421 C CA . LEU B 1 529 ? 31.781 32.594 -1.36 1 97.5 529 LEU B CA 1
ATOM 10422 C C . LEU B 1 529 ? 31.594 33.719 -0.367 1 97.5 529 LEU B C 1
ATOM 10424 O O . LEU B 1 529 ? 31.062 34.781 -0.718 1 97.5 529 LEU B O 1
ATOM 10428 N N . TYR B 1 530 ? 32.031 33.5 0.875 1 96.06 530 TYR B N 1
ATOM 10429 C CA . TYR B 1 530 ? 31.859 34.5 1.925 1 96.06 530 TYR B CA 1
ATOM 10430 C C . TYR B 1 530 ? 32.812 35.656 1.722 1 96.06 530 TYR B C 1
ATOM 10432 O O . TYR B 1 530 ? 32.438 36.812 1.832 1 96.06 530 TYR B O 1
ATOM 10440 N N . ARG B 1 531 ? 34.125 35.406 1.406 1 95.75 531 ARG B N 1
ATOM 10441 C CA . ARG B 1 531 ? 35.156 36.438 1.321 1 95.75 531 ARG B CA 1
ATOM 10442 C C . ARG B 1 531 ? 35.094 37.188 -0.007 1 95.75 531 ARG B C 1
ATOM 10444 O O . ARG B 1 531 ? 35.156 38.406 -0.04 1 95.75 531 ARG B O 1
ATOM 10451 N N . LYS B 1 532 ? 35.094 36.375 -1.064 1 97.31 532 LYS B N 1
ATOM 10452 C CA . LYS B 1 532 ? 35.031 36.906 -2.418 1 97.31 532 LYS B CA 1
ATOM 10453 C C . LYS B 1 532 ? 34 36.125 -3.26 1 97.31 532 LYS B C 1
ATOM 10455 O O . LYS B 1 532 ? 34.375 35.25 -4.027 1 97.31 532 LYS B O 1
ATOM 10460 N N . PRO B 1 533 ? 32.812 36.5 -3.266 1 96.56 533 PRO B N 1
ATOM 10461 C CA . PRO B 1 533 ? 31.719 35.781 -3.918 1 96.56 533 PRO B CA 1
ATOM 10462 C C . PRO B 1 533 ? 32.031 35.438 -5.379 1 96.56 533 PRO B C 1
ATOM 10464 O O . PRO B 1 533 ? 31.688 34.375 -5.863 1 96.56 533 PRO B O 1
ATOM 10467 N N . ALA B 1 534 ? 32.656 36.344 -6.094 1 97.25 534 ALA B N 1
ATOM 10468 C CA . ALA B 1 534 ? 32.969 36.094 -7.5 1 97.25 534 ALA B CA 1
ATOM 10469 C C . ALA B 1 534 ? 33.938 34.938 -7.656 1 97.25 534 ALA B C 1
ATOM 10471 O O . ALA B 1 534 ? 33.781 34.125 -8.57 1 97.25 534 ALA B O 1
ATOM 10472 N N . VAL B 1 535 ? 34.906 34.844 -6.812 1 97.19 535 VAL B N 1
ATOM 10473 C CA . VAL B 1 535 ? 35.875 33.75 -6.828 1 97.19 535 VAL B CA 1
ATOM 10474 C C . VAL B 1 535 ? 35.188 32.438 -6.457 1 97.19 535 VAL B C 1
ATOM 10476 O O . VAL B 1 535 ? 35.469 31.391 -7.035 1 97.19 535 VAL B O 1
ATOM 10479 N N . GLY B 1 536 ? 34.312 32.562 -5.422 1 97.81 536 GLY B N 1
ATOM 10480 C CA . GLY B 1 536 ? 33.562 31.375 -5.027 1 97.81 536 GLY B CA 1
ATOM 10481 C C . GLY B 1 536 ? 32.719 30.797 -6.152 1 97.81 536 GLY B C 1
ATOM 10482 O O . GLY B 1 536 ? 32.719 29.594 -6.395 1 97.81 536 GLY B O 1
ATOM 10483 N N . ILE B 1 537 ? 31.984 31.609 -6.828 1 97.75 537 ILE B N 1
ATOM 10484 C CA . ILE B 1 537 ? 31.125 31.203 -7.934 1 97.75 537 ILE B CA 1
ATOM 10485 C C . ILE B 1 537 ? 31.984 30.641 -9.062 1 97.75 537 ILE B C 1
ATOM 10487 O O . ILE B 1 537 ? 31.625 29.641 -9.695 1 97.75 537 ILE B O 1
ATOM 10491 N N . CYS B 1 538 ? 33.094 31.266 -9.352 1 97.69 538 CYS B N 1
ATOM 10492 C CA . CYS B 1 538 ? 34 30.797 -10.383 1 97.69 538 CYS B CA 1
ATOM 10493 C C . CYS B 1 538 ? 34.531 29.406 -10.039 1 97.69 538 CYS B C 1
ATOM 10495 O O . CYS B 1 538 ? 34.594 28.531 -10.891 1 97.69 538 CYS B O 1
ATOM 10497 N N . LEU B 1 539 ? 34.938 29.266 -8.812 1 97.81 539 LEU B N 1
ATOM 10498 C CA . LEU B 1 539 ? 35.469 27.984 -8.359 1 97.81 539 LEU B CA 1
ATOM 10499 C C . LEU B 1 539 ? 34.406 26.891 -8.508 1 97.81 539 LEU B C 1
ATOM 10501 O O . LEU B 1 539 ? 34.688 25.781 -8.977 1 97.81 539 LEU B O 1
ATOM 10505 N N . LEU B 1 540 ? 33.188 27.172 -8.055 1 98.44 540 LEU B N 1
ATOM 10506 C CA . LEU B 1 540 ? 32.094 26.219 -8.156 1 98.44 540 LEU B CA 1
ATOM 10507 C C . LEU B 1 540 ? 31.812 25.875 -9.609 1 98.44 540 LEU B C 1
ATOM 10509 O O . LEU B 1 540 ? 31.578 24.703 -9.945 1 98.44 540 LEU B O 1
ATOM 10513 N N . THR B 1 541 ? 31.859 26.812 -10.492 1 97.81 541 THR B N 1
ATOM 10514 C CA . THR B 1 541 ? 31.578 26.609 -11.914 1 97.81 541 THR B CA 1
ATOM 10515 C C . THR B 1 541 ? 32.688 25.781 -12.562 1 97.81 541 THR B C 1
ATOM 10517 O O . THR B 1 541 ? 32.406 24.859 -13.328 1 97.81 541 THR B O 1
ATOM 10520 N N . VAL B 1 542 ? 33.875 26.094 -12.266 1 97.75 542 VAL B N 1
ATOM 10521 C CA . VAL B 1 542 ? 35.031 25.391 -12.828 1 97.75 542 VAL B CA 1
ATOM 10522 C C . VAL B 1 542 ? 35 23.938 -12.359 1 97.75 542 VAL B C 1
ATOM 10524 O O . VAL B 1 542 ? 35.25 23.016 -13.148 1 97.75 542 VAL B O 1
ATOM 10527 N N . CYS B 1 543 ? 34.75 23.734 -11.078 1 97.88 543 CYS B N 1
ATOM 10528 C CA . CYS B 1 543 ? 34.688 22.375 -10.547 1 97.88 543 CYS B CA 1
ATOM 10529 C C . CYS B 1 543 ? 33.531 21.609 -11.172 1 97.88 543 CYS B C 1
ATOM 10531 O O . CYS B 1 543 ? 33.656 20.406 -11.438 1 97.88 543 CYS B O 1
ATOM 10533 N N . THR B 1 544 ? 32.375 22.25 -11.359 1 98.12 544 THR B N 1
ATOM 10534 C CA . THR B 1 544 ? 31.219 21.609 -12.008 1 98.12 544 THR B CA 1
ATOM 10535 C C . THR B 1 544 ? 31.562 21.203 -13.438 1 98.12 544 THR B C 1
ATOM 10537 O O . THR B 1 544 ? 31.312 20.062 -13.844 1 98.12 544 THR B O 1
ATOM 10540 N N . LEU B 1 545 ? 32.188 22.109 -14.164 1 97.75 545 LEU B N 1
ATOM 10541 C CA . LEU B 1 545 ? 32.562 21.828 -15.547 1 97.75 545 LEU B CA 1
ATOM 10542 C C . LEU B 1 545 ? 33.656 20.75 -15.617 1 97.75 545 LEU B C 1
ATOM 10544 O O . LEU B 1 545 ? 33.656 19.938 -16.531 1 97.75 545 LEU B O 1
ATOM 10548 N N . ALA B 1 546 ? 34.531 20.812 -14.703 1 97.75 546 ALA B N 1
ATOM 10549 C CA . ALA B 1 546 ? 35.562 19.781 -14.641 1 97.75 546 ALA B CA 1
ATOM 10550 C C . ALA B 1 546 ? 34.969 18.406 -14.406 1 97.75 546 ALA B C 1
ATOM 10552 O O . ALA B 1 546 ? 35.406 17.406 -15 1 97.75 546 ALA B O 1
ATOM 10553 N N . SER B 1 547 ? 34.031 18.328 -13.469 1 97.62 547 SER B N 1
ATOM 10554 C CA . SER B 1 547 ? 33.344 17.062 -13.203 1 97.62 547 SER B CA 1
ATOM 10555 C C . SER B 1 547 ? 32.594 16.578 -14.43 1 97.62 547 SER B C 1
ATOM 10557 O O . SER B 1 547 ? 32.656 15.391 -14.766 1 97.62 547 SER B O 1
ATOM 10559 N N . ILE B 1 548 ? 31.891 17.453 -15.125 1 97.31 548 ILE B N 1
ATOM 10560 C CA . ILE B 1 548 ? 31.141 17.109 -16.328 1 97.31 548 ILE B CA 1
ATOM 10561 C C . ILE B 1 548 ? 32.094 16.625 -17.422 1 97.31 548 ILE B C 1
ATOM 10563 O O . ILE B 1 548 ? 31.844 15.617 -18.078 1 97.31 548 ILE B O 1
ATOM 10567 N N . SER B 1 549 ? 33.25 17.344 -17.562 1 96.75 549 SER B N 1
ATOM 10568 C CA . SER B 1 549 ? 34.219 16.984 -18.578 1 96.75 549 SER B CA 1
ATOM 10569 C C . SER B 1 549 ? 34.844 15.625 -18.297 1 96.75 549 SER B C 1
ATOM 10571 O O . SER B 1 549 ? 35.094 14.836 -19.203 1 96.75 549 SER B O 1
ATOM 10573 N N . TYR B 1 550 ? 35.125 15.414 -17.094 1 96.31 550 TYR B N 1
ATOM 10574 C CA . TYR B 1 550 ? 35.688 14.109 -16.719 1 96.31 550 TYR B CA 1
ATOM 10575 C C . TYR B 1 550 ? 34.688 12.992 -17.031 1 96.31 550 TYR B C 1
ATOM 10577 O O . TYR B 1 550 ? 35.094 11.938 -17.547 1 96.31 550 TYR B O 1
ATOM 10585 N N . THR B 1 551 ? 33.438 13.172 -16.672 1 94.69 551 THR B N 1
ATOM 10586 C CA . THR B 1 551 ? 32.406 12.18 -16.938 1 94.69 551 THR B CA 1
ATOM 10587 C C . THR B 1 551 ? 32.25 11.953 -18.438 1 94.69 551 THR B C 1
ATOM 10589 O O . THR B 1 551 ? 32.031 10.828 -18.875 1 94.69 551 THR B O 1
ATOM 10592 N N . LEU B 1 552 ? 32.344 13.062 -19.172 1 94.62 552 LEU B N 1
ATOM 10593 C CA . LEU B 1 552 ? 32.25 12.961 -20.625 1 94.62 552 LEU B CA 1
ATOM 10594 C C . LEU B 1 552 ? 33.438 12.125 -21.156 1 94.62 552 LEU B C 1
ATOM 10596 O O . LEU B 1 552 ? 33.219 11.258 -22.016 1 94.62 552 LEU B O 1
ATOM 10600 N N . TYR B 1 553 ? 34.531 12.43 -20.672 1 94.25 553 TYR B N 1
ATOM 10601 C CA . TYR B 1 553 ? 35.719 11.711 -21.078 1 94.25 553 TYR B CA 1
ATOM 10602 C C . TYR B 1 553 ? 35.625 10.234 -20.719 1 94.25 553 TYR B C 1
ATOM 10604 O O . TYR B 1 553 ? 35.875 9.367 -21.547 1 94.25 553 TYR B O 1
ATOM 10612 N N . LEU B 1 554 ? 35.25 9.945 -19.484 1 92.31 554 LEU B N 1
ATOM 10613 C CA . LEU B 1 554 ? 35.125 8.578 -19 1 92.31 554 LEU B CA 1
ATOM 10614 C C . LEU B 1 554 ? 34.094 7.809 -19.797 1 92.31 554 LEU B C 1
ATOM 10616 O O . LEU B 1 554 ? 34.312 6.664 -20.203 1 92.31 554 LEU B O 1
ATOM 10620 N N . SER B 1 555 ? 32.938 8.398 -20.016 1 89.38 555 SER B N 1
ATOM 10621 C CA . SER B 1 555 ? 31.859 7.742 -20.734 1 89.38 555 SER B CA 1
ATOM 10622 C C . SER B 1 555 ? 32.219 7.465 -22.172 1 89.38 555 SER B C 1
ATOM 10624 O O . SER B 1 555 ? 31.891 6.414 -22.719 1 89.38 555 SER B O 1
ATOM 10626 N N . TYR B 1 556 ? 32.938 8.383 -22.766 1 89.31 556 TYR B N 1
ATOM 10627 C CA . TYR B 1 556 ? 33.312 8.242 -24.172 1 89.31 556 TYR B CA 1
ATOM 10628 C C . TYR B 1 556 ? 34.406 7.188 -24.328 1 89.31 556 TYR B C 1
ATOM 10630 O O . TYR B 1 556 ? 34.344 6.363 -25.25 1 89.31 556 TYR B O 1
ATOM 10638 N N . THR B 1 557 ? 35.312 7.129 -23.5 1 90 557 THR B N 1
ATOM 10639 C CA . THR B 1 557 ? 36.438 6.234 -23.625 1 90 557 THR B CA 1
ATOM 10640 C C . THR B 1 557 ? 36.094 4.816 -23.203 1 90 557 THR B C 1
ATOM 10642 O O . THR B 1 557 ? 36.531 3.844 -23.812 1 90 557 THR B O 1
ATOM 10645 N N . LYS B 1 558 ? 35.312 4.754 -22.172 1 87.19 558 LYS B N 1
ATOM 10646 C CA . LYS B 1 558 ? 34.969 3.426 -21.672 1 87.19 558 LYS B CA 1
ATOM 10647 C C . LYS B 1 558 ? 33.625 2.949 -22.219 1 87.19 558 LYS B C 1
ATOM 10649 O O . LYS B 1 558 ? 33.125 1.891 -21.828 1 87.19 558 LYS B O 1
ATOM 10654 N N . HIS B 1 559 ? 33.031 3.721 -23.062 1 80.81 559 HIS B N 1
ATOM 10655 C CA . HIS B 1 559 ? 31.766 3.369 -23.719 1 80.81 559 HIS B CA 1
ATOM 10656 C C . HIS B 1 559 ? 30.688 2.994 -22.703 1 80.81 559 HIS B C 1
ATOM 10658 O O . HIS B 1 559 ? 30.062 1.943 -22.828 1 80.81 559 HIS B O 1
ATOM 10664 N N . LEU B 1 560 ? 30.562 3.826 -21.75 1 79 560 LEU B N 1
ATOM 10665 C CA . LEU B 1 560 ? 29.531 3.6 -20.75 1 79 560 LEU B CA 1
ATOM 10666 C C . LEU B 1 560 ? 28.141 3.762 -21.359 1 79 560 LEU B C 1
ATOM 10668 O O . LEU B 1 560 ? 27.922 4.645 -22.188 1 79 560 LEU B O 1
ATOM 10672 N N . THR B 1 561 ? 27.281 2.711 -21.062 1 70.44 561 THR B N 1
ATOM 10673 C CA . THR B 1 561 ? 25.906 2.82 -21.531 1 70.44 561 THR B CA 1
ATOM 10674 C C . THR B 1 561 ? 24.953 3.037 -20.359 1 70.44 561 THR B C 1
ATOM 10676 O O . THR B 1 561 ? 25.172 2.512 -19.266 1 70.44 561 THR B O 1
ATOM 10679 N N . HIS B 1 562 ? 24.047 4.027 -20.453 1 62.75 562 HIS B N 1
ATOM 10680 C CA . HIS B 1 562 ? 23.109 4.398 -19.406 1 62.75 562 HIS B CA 1
ATOM 10681 C C . HIS B 1 562 ? 22.125 3.266 -19.109 1 62.75 562 HIS B C 1
ATOM 10683 O O . HIS B 1 562 ? 21.531 3.215 -18.031 1 62.75 562 HIS B O 1
ATOM 10689 N N . VAL B 1 563 ? 21.875 2.412 -20.062 1 54.69 563 VAL B N 1
ATOM 10690 C CA . VAL B 1 563 ? 20.656 1.595 -19.984 1 54.69 563 VAL B CA 1
ATOM 10691 C C . VAL B 1 563 ? 20.906 0.399 -19.078 1 54.69 563 VAL B C 1
ATOM 10693 O O . VAL B 1 563 ? 21.828 -0.385 -19.297 1 54.69 563 VAL B O 1
ATOM 10696 N N . LEU B 1 564 ? 20.328 0.544 -17.828 1 51.12 564 LEU B N 1
ATOM 10697 C CA . LEU B 1 564 ? 20.406 -0.53 -16.844 1 51.12 564 LEU B CA 1
ATOM 10698 C C . LEU B 1 564 ? 20.141 -1.884 -17.5 1 51.12 564 LEU B C 1
ATOM 10700 O O . LEU B 1 564 ? 20.75 -2.889 -17.125 1 51.12 564 LEU B O 1
ATOM 10704 N N . VAL B 1 565 ? 19.156 -1.967 -18.406 1 47.97 565 VAL B N 1
ATOM 10705 C CA . VAL B 1 565 ? 18.688 -3.281 -18.844 1 47.97 565 VAL B CA 1
ATOM 10706 C C . VAL B 1 565 ? 19.688 -3.871 -19.844 1 47.97 565 VAL B C 1
ATOM 10708 O O . VAL B 1 565 ? 19.859 -5.09 -19.906 1 47.97 565 VAL B O 1
ATOM 10711 N N . LYS B 1 566 ? 20.312 -2.934 -20.719 1 46.5 566 LYS B N 1
ATOM 10712 C CA . LYS B 1 566 ? 21.172 -3.512 -21.734 1 46.5 566 LYS B CA 1
ATOM 10713 C C . LYS B 1 566 ? 22.469 -4.043 -21.125 1 46.5 566 LYS B C 1
ATOM 10715 O O . LYS B 1 566 ? 23.312 -4.598 -21.828 1 46.5 566 LYS B O 1
ATOM 10720 N N . MET B 1 567 ? 22.578 -3.693 -19.953 1 45.78 567 MET B N 1
ATOM 10721 C CA . MET B 1 567 ? 23.938 -4.098 -19.578 1 45.78 567 MET B CA 1
ATOM 10722 C C . MET B 1 567 ? 24.062 -5.617 -19.562 1 45.78 567 MET B C 1
ATOM 10724 O O . MET B 1 567 ? 23.562 -6.277 -18.656 1 45.78 567 MET B O 1
ATOM 10728 N N . LYS B 1 568 ? 23.984 -6.156 -20.844 1 45.94 568 LYS B N 1
ATOM 10729 C CA . LYS B 1 568 ? 24.219 -7.555 -21.203 1 45.94 568 LYS B CA 1
ATOM 10730 C C . LYS B 1 568 ? 25.172 -8.227 -20.219 1 45.94 568 LYS B C 1
ATOM 10732 O O . LYS B 1 568 ? 25.016 -9.406 -19.891 1 45.94 568 LYS B O 1
ATOM 10737 N N . HIS B 1 569 ? 26.312 -7.387 -19.812 1 52.88 569 HIS B N 1
ATOM 10738 C CA . HIS B 1 569 ? 27.375 -8.039 -19.062 1 52.88 569 HIS B CA 1
ATOM 10739 C C . HIS B 1 569 ? 27.469 -7.496 -17.641 1 52.88 569 HIS B C 1
ATOM 10741 O O . HIS B 1 569 ? 27.5 -6.277 -17.438 1 52.88 569 HIS B O 1
ATOM 10747 N N . ARG B 1 570 ? 27.172 -8.305 -16.688 1 58.84 570 ARG B N 1
ATOM 10748 C CA . ARG B 1 570 ? 27.359 -8.031 -15.266 1 58.84 570 ARG B CA 1
ATOM 10749 C C . ARG B 1 570 ? 28.594 -7.16 -15.031 1 58.84 570 ARG B C 1
ATOM 10751 O O . ARG B 1 570 ? 28.578 -6.27 -14.18 1 58.84 570 ARG B O 1
ATOM 10758 N N . ALA B 1 571 ? 29.562 -7.34 -15.922 1 61.78 571 ALA B N 1
ATOM 10759 C CA . ALA B 1 571 ? 30.812 -6.609 -15.75 1 61.78 571 ALA B CA 1
ATOM 10760 C C . ALA B 1 571 ? 30.641 -5.133 -16.109 1 61.78 571 ALA B C 1
ATOM 10762 O O . ALA B 1 571 ? 31.188 -4.258 -15.438 1 61.78 571 ALA B O 1
ATOM 10763 N N . SER B 1 572 ? 29.828 -4.883 -17.078 1 65.88 572 SER B N 1
ATOM 10764 C CA . SER B 1 572 ? 29.578 -3.508 -17.5 1 65.88 572 SER B CA 1
ATOM 10765 C C . SER B 1 572 ? 28.719 -2.762 -16.484 1 65.88 572 SER B C 1
ATOM 10767 O O . SER B 1 572 ? 28.953 -1.578 -16.219 1 65.88 572 SER B O 1
ATOM 10769 N N . GLN B 1 573 ? 27.922 -3.516 -15.852 1 73.12 573 GLN B N 1
ATOM 10770 C CA . GLN B 1 573 ? 27.078 -2.904 -14.82 1 73.12 573 GLN B CA 1
ATOM 10771 C C . GLN B 1 573 ? 27.891 -2.547 -13.586 1 73.12 573 GLN B C 1
ATOM 10773 O O . GLN B 1 573 ? 27.703 -1.481 -12.992 1 73.12 573 GLN B O 1
ATOM 10778 N N . LYS B 1 574 ? 28.75 -3.459 -13.328 1 75.81 574 LYS B N 1
ATOM 10779 C CA . LYS B 1 574 ? 29.625 -3.221 -12.18 1 75.81 574 LYS B CA 1
ATOM 10780 C C . LYS B 1 574 ? 30.562 -2.041 -12.43 1 75.81 574 LYS B C 1
ATOM 10782 O O . LYS B 1 574 ? 30.781 -1.219 -11.539 1 75.81 574 LYS B O 1
ATOM 10787 N N . PHE B 1 575 ? 31.078 -1.935 -13.617 1 76.31 575 PHE B N 1
ATOM 10788 C CA . PHE B 1 575 ? 31.969 -0.833 -13.977 1 76.31 575 PHE B CA 1
ATOM 10789 C C . PHE B 1 575 ? 31.219 0.496 -13.938 1 76.31 575 PHE B C 1
ATOM 10791 O O . PHE B 1 575 ? 31.734 1.482 -13.398 1 76.31 575 PHE B O 1
ATOM 10798 N N . PHE B 1 576 ? 30.062 0.518 -14.438 1 81.25 576 PHE B N 1
ATOM 10799 C CA . PHE B 1 576 ? 29.25 1.724 -14.414 1 81.25 576 PHE B CA 1
ATOM 10800 C C . PHE B 1 576 ? 29 2.188 -12.984 1 81.25 576 PHE B C 1
ATOM 10802 O O . PHE B 1 576 ? 29.125 3.375 -12.68 1 81.25 576 PHE B O 1
ATOM 10809 N N 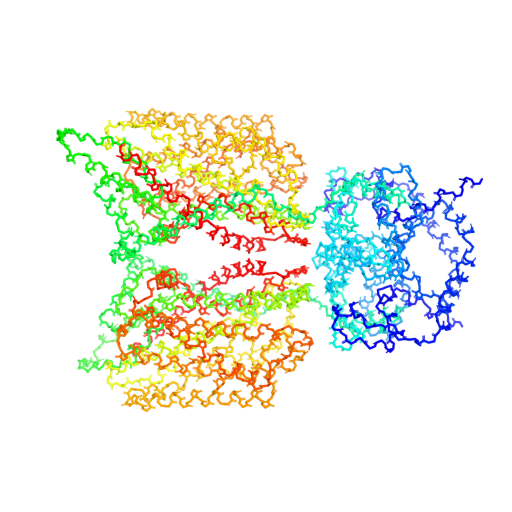. ARG B 1 577 ? 28.766 1.292 -12.219 1 83.25 577 ARG B N 1
ATOM 10810 C CA . ARG B 1 577 ? 28.469 1.623 -10.836 1 83.25 577 ARG B CA 1
ATOM 10811 C C . ARG B 1 577 ? 29.719 2.09 -10.094 1 83.25 577 ARG B C 1
ATOM 10813 O O . ARG B 1 577 ? 29.719 3.166 -9.492 1 83.25 577 ARG B O 1
ATOM 10820 N N . ASP B 1 578 ? 30.797 1.361 -10.234 1 85.94 578 ASP B N 1
ATOM 10821 C CA . ASP B 1 578 ? 31.984 1.567 -9.398 1 85.94 578 ASP B CA 1
ATOM 10822 C C . ASP B 1 578 ? 32.844 2.713 -9.93 1 85.94 578 ASP B C 1
ATOM 10824 O O . ASP B 1 578 ? 33.531 3.375 -9.172 1 85.94 578 ASP B O 1
ATOM 10828 N N . GLN B 1 579 ? 32.688 2.996 -11.203 1 85.94 579 GLN B N 1
ATOM 10829 C CA . GLN B 1 579 ? 33.625 3.98 -11.766 1 85.94 579 GLN B CA 1
ATOM 10830 C C . GLN B 1 579 ? 32.875 5.266 -12.141 1 85.94 579 GLN B C 1
ATOM 10832 O O . GLN B 1 579 ? 33.5 6.258 -12.516 1 85.94 579 GLN B O 1
ATOM 10837 N N . TYR B 1 580 ? 31.688 5.25 -12 1 88.69 580 TYR B N 1
ATOM 10838 C CA . TYR B 1 580 ? 30.953 6.457 -12.367 1 88.69 580 TYR B CA 1
ATOM 10839 C C . TYR B 1 580 ? 29.875 6.785 -11.328 1 88.69 580 TYR B C 1
ATOM 10841 O O . TYR B 1 580 ? 29.969 7.809 -10.648 1 88.69 580 TYR B O 1
ATOM 10849 N N . TYR B 1 581 ? 29.016 5.895 -11.055 1 88.31 581 TYR B N 1
ATOM 10850 C CA . TYR B 1 581 ? 27.766 6.176 -10.367 1 88.31 581 TYR B CA 1
ATOM 10851 C C . TYR B 1 581 ? 28.016 6.5 -8.898 1 88.31 581 TYR B C 1
ATOM 10853 O O . TYR B 1 581 ? 27.297 7.309 -8.305 1 88.31 581 TYR B O 1
ATOM 10861 N N . VAL B 1 582 ? 29.047 5.949 -8.266 1 93 582 VAL B N 1
ATOM 10862 C CA . VAL B 1 582 ? 29.172 6.09 -6.82 1 93 582 VAL B CA 1
ATOM 10863 C C . VAL B 1 582 ? 30.391 6.941 -6.477 1 93 582 VAL B C 1
ATOM 10865 O O . VAL B 1 582 ? 30.75 7.066 -5.305 1 93 582 VAL B O 1
ATOM 10868 N N . LEU B 1 583 ? 31.031 7.559 -7.457 1 94.5 583 LEU B N 1
ATOM 10869 C CA . LEU B 1 583 ? 32.219 8.344 -7.184 1 94.5 583 LEU B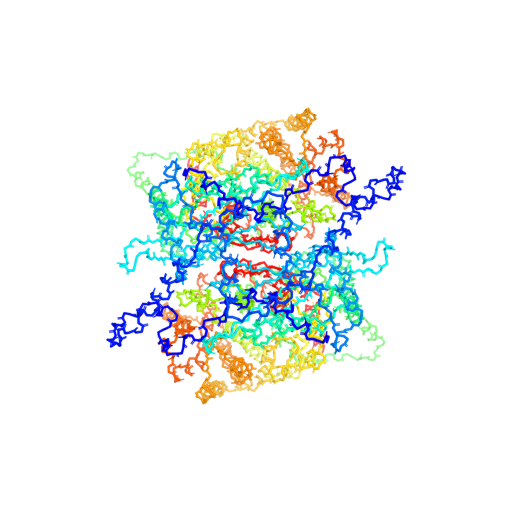 CA 1
ATOM 10870 C C . LEU B 1 583 ? 31.875 9.812 -6.977 1 94.5 583 LEU B C 1
ATOM 10872 O O . LEU B 1 583 ? 31.078 10.375 -7.723 1 94.5 583 LEU B O 1
ATOM 10876 N N . PRO B 1 584 ? 32.438 10.445 -6 1 96.06 584 PRO B N 1
ATOM 10877 C CA . PRO B 1 584 ? 32.062 11.812 -5.645 1 96.06 584 PRO B CA 1
ATOM 10878 C C . PRO B 1 584 ? 32.406 12.828 -6.738 1 96.06 584 PRO B C 1
ATOM 10880 O O . PRO B 1 584 ? 31.672 13.805 -6.93 1 96.06 584 PRO B O 1
ATOM 10883 N N . TRP B 1 585 ? 33.562 12.602 -7.488 1 95.31 585 TRP B N 1
ATOM 10884 C CA . TRP B 1 585 ? 33.938 13.594 -8.492 1 95.31 585 TRP B CA 1
ATOM 10885 C C . TRP B 1 585 ? 33.062 13.469 -9.734 1 95.31 585 TRP B C 1
ATOM 10887 O O . TRP B 1 585 ? 32.969 14.406 -10.531 1 95.31 585 TRP B O 1
ATOM 10897 N N . CYS B 1 586 ? 32.375 12.375 -9.914 1 93.81 586 CYS B N 1
ATOM 10898 C CA . CYS B 1 586 ? 31.438 12.234 -11.016 1 93.81 586 CYS B CA 1
ATOM 10899 C C . CYS B 1 586 ? 30.047 12.711 -10.602 1 93.81 586 CYS B C 1
ATOM 10901 O O . CYS B 1 586 ? 29.266 13.172 -11.438 1 93.81 586 CYS B O 1
ATOM 10903 N N . ARG B 1 587 ? 29.766 12.633 -9.289 1 94.44 587 ARG B N 1
ATOM 10904 C CA . ARG B 1 587 ? 28.422 12.961 -8.781 1 94.44 587 ARG B CA 1
ATOM 10905 C C . ARG B 1 587 ? 28.391 14.375 -8.203 1 94.44 587 ARG B C 1
ATOM 10907 O O . ARG B 1 587 ? 27.375 14.812 -7.684 1 94.44 587 ARG B O 1
ATOM 10914 N N . ALA B 1 588 ? 29.391 15.141 -8.352 1 97.44 588 ALA B N 1
ATOM 10915 C CA . ALA B 1 588 ? 29.578 16.422 -7.672 1 97.44 588 ALA B CA 1
ATOM 10916 C C . ALA B 1 588 ? 28.688 17.5 -8.266 1 97.44 588 ALA B C 1
ATOM 10918 O O . ALA B 1 588 ? 28.25 18.422 -7.562 1 97.44 588 ALA B O 1
ATOM 10919 N N . PRO B 1 589 ? 28.359 17.453 -9.555 1 97.69 589 PRO B N 1
ATOM 10920 C CA . PRO B 1 589 ? 27.672 18.594 -10.164 1 97.69 589 PRO B CA 1
ATOM 10921 C C . PRO B 1 589 ? 26.359 18.953 -9.453 1 97.69 589 PRO B C 1
ATOM 10923 O O . PRO B 1 589 ? 26.125 20.109 -9.125 1 97.69 589 PRO B O 1
ATOM 10926 N N . PRO B 1 590 ? 25.469 18.031 -9.148 1 97.88 590 PRO B N 1
ATOM 10927 C CA . PRO B 1 590 ? 24.266 18.406 -8.422 1 97.88 590 PRO B CA 1
ATOM 10928 C C . PRO B 1 590 ? 24.562 19.094 -7.094 1 97.88 590 PRO B C 1
ATOM 10930 O O . PRO B 1 590 ? 23.875 20.062 -6.734 1 97.88 590 PRO B O 1
ATOM 10933 N N . TYR B 1 591 ? 25.531 18.641 -6.395 1 98.44 591 TYR B N 1
ATOM 10934 C CA . TYR B 1 591 ? 25.922 19.219 -5.113 1 98.44 591 TYR B CA 1
ATOM 10935 C C . TYR B 1 591 ? 26.438 20.641 -5.301 1 98.44 591 TYR B C 1
ATOM 10937 O O . TYR B 1 591 ? 26.047 21.547 -4.57 1 98.44 591 TYR B O 1
ATOM 10945 N N . LEU B 1 592 ? 27.297 20.844 -6.289 1 98.62 592 LEU B N 1
ATOM 10946 C CA . LEU B 1 592 ? 27.906 22.141 -6.547 1 98.62 592 LEU B CA 1
ATOM 10947 C C . LEU B 1 592 ? 26.859 23.141 -7.047 1 98.62 592 LEU B C 1
ATOM 10949 O O . LEU B 1 592 ? 26.906 24.312 -6.676 1 98.62 592 LEU B O 1
ATOM 10953 N N . ILE B 1 593 ? 25.984 22.672 -7.82 1 98.19 593 ILE B N 1
ATOM 10954 C CA . ILE B 1 593 ? 24.891 23.5 -8.297 1 98.19 593 ILE B CA 1
ATOM 10955 C C . ILE B 1 593 ? 24 23.922 -7.125 1 98.19 593 ILE B C 1
ATOM 10957 O O . ILE B 1 593 ? 23.562 25.078 -7.051 1 98.19 593 ILE B O 1
ATOM 10961 N N . GLY B 1 594 ? 23.781 23.016 -6.227 1 98.06 594 GLY B N 1
ATOM 10962 C CA . GLY B 1 594 ? 23.031 23.344 -5.02 1 98.06 594 GLY B CA 1
ATOM 10963 C C . GLY B 1 594 ? 23.703 24.422 -4.184 1 98.06 594 GLY B C 1
ATOM 10964 O O . GLY B 1 594 ? 23.016 25.297 -3.631 1 98.06 594 GLY B O 1
ATOM 10965 N N . MET B 1 595 ? 25 24.422 -4.156 1 98.25 595 MET B N 1
ATOM 10966 C CA . MET B 1 595 ? 25.734 25.438 -3.41 1 98.25 595 MET B CA 1
ATOM 10967 C C . MET B 1 595 ? 25.547 26.812 -4.047 1 98.25 595 MET B C 1
ATOM 10969 O O . MET B 1 595 ? 25.359 27.812 -3.342 1 98.25 595 MET B O 1
ATOM 10973 N N . VAL B 1 596 ? 25.578 26.812 -5.336 1 97.81 596 VAL B N 1
ATOM 10974 C CA . VAL B 1 596 ? 25.391 28.062 -6.039 1 97.81 596 VAL B CA 1
ATOM 10975 C C . VAL B 1 596 ? 23.984 28.609 -5.75 1 97.81 596 VAL B C 1
ATOM 10977 O O . VAL B 1 596 ? 23.828 29.797 -5.473 1 97.81 596 VAL B O 1
ATOM 10980 N N . MET B 1 597 ? 23.078 27.719 -5.801 1 95.81 597 MET B N 1
ATOM 10981 C CA . MET B 1 597 ? 21.703 28.156 -5.562 1 95.81 597 MET B CA 1
ATOM 10982 C C . MET B 1 597 ? 21.531 28.625 -4.121 1 95.81 597 MET B C 1
ATOM 10984 O O . MET B 1 597 ? 20.797 29.578 -3.861 1 95.81 597 MET B O 1
ATOM 10988 N N . GLY B 1 598 ? 22.156 27.922 -3.201 1 95.88 598 GLY B N 1
ATOM 10989 C CA . GLY B 1 598 ? 22.125 28.375 -1.819 1 95.88 598 GLY B CA 1
ATOM 10990 C C . GLY B 1 598 ? 22.672 29.781 -1.639 1 95.88 598 GLY B C 1
ATOM 10991 O O . GLY B 1 598 ? 22.141 30.578 -0.859 1 95.88 598 GLY B O 1
ATOM 10992 N N . TYR B 1 599 ? 23.688 30.094 -2.379 1 96.94 599 TYR B N 1
ATOM 10993 C CA . TYR B 1 599 ? 24.281 31.438 -2.354 1 96.94 599 TYR B CA 1
ATOM 10994 C C . TYR B 1 599 ? 23.312 32.469 -2.92 1 96.94 599 TYR B C 1
ATOM 10996 O O . TYR B 1 599 ? 23.156 33.562 -2.35 1 96.94 599 TYR B O 1
ATOM 11004 N N . VAL B 1 600 ? 22.703 32.125 -4 1 94.31 600 VAL B N 1
ATOM 11005 C CA . VAL B 1 600 ? 21.781 33.031 -4.652 1 94.31 600 VAL B CA 1
ATOM 11006 C C . VAL B 1 600 ? 20.609 33.344 -3.713 1 94.31 600 VAL B C 1
ATOM 11008 O O . VAL B 1 600 ? 20.203 34.5 -3.584 1 94.31 600 VAL B O 1
ATOM 11011 N N . LEU B 1 601 ? 20.125 32.406 -3.047 1 91.94 601 LEU B N 1
ATOM 11012 C CA . LEU B 1 601 ? 19 32.594 -2.123 1 91.94 601 LEU B CA 1
ATOM 11013 C C . LEU B 1 601 ? 19.438 33.438 -0.926 1 91.94 601 LEU B C 1
ATOM 11015 O O . LEU B 1 601 ? 18.641 34.25 -0.427 1 91.94 601 LEU B O 1
ATOM 11019 N N . HIS B 1 602 ? 20.641 33.219 -0.502 1 92.19 602 HIS B N 1
ATOM 11020 C CA . HIS B 1 602 ? 21.172 34.031 0.611 1 92.19 602 HIS B CA 1
ATOM 11021 C C . HIS B 1 602 ? 21.328 35.469 0.22 1 92.19 602 HIS B C 1
ATOM 11023 O O . HIS B 1 602 ? 20.922 36.375 0.96 1 92.19 602 HIS B O 1
ATOM 11029 N N . ARG B 1 603 ? 21.859 35.688 -0.929 1 92.25 603 ARG B N 1
ATOM 11030 C CA . ARG B 1 603 ? 22.156 37.031 -1.405 1 92.25 603 ARG B CA 1
ATOM 11031 C C . ARG B 1 603 ? 20.859 37.812 -1.677 1 92.25 603 ARG B C 1
ATOM 11033 O O . ARG B 1 603 ? 20.781 39 -1.416 1 92.25 603 ARG B O 1
ATOM 11040 N N . THR B 1 604 ? 19.859 37.125 -2.158 1 89.88 604 THR B N 1
ATOM 11041 C CA . THR B 1 604 ? 18.609 37.781 -2.518 1 89.88 604 THR B CA 1
ATOM 11042 C C . THR B 1 604 ? 17.641 37.781 -1.341 1 89.88 604 THR B C 1
ATOM 11044 O O . THR B 1 604 ? 16.531 38.312 -1.434 1 89.88 604 THR B O 1
ATOM 11047 N N . ARG B 1 605 ? 17.906 37.188 -0.256 1 86.12 605 ARG B N 1
ATOM 11048 C CA . ARG B 1 605 ? 17.047 37.062 0.917 1 86.12 605 ARG B CA 1
ATOM 11049 C C . ARG B 1 605 ? 15.695 36.438 0.547 1 86.12 605 ARG B C 1
ATOM 11051 O O . ARG B 1 605 ? 14.648 36.906 1.027 1 86.12 605 ARG B O 1
ATOM 11058 N N . MET B 1 606 ? 15.805 35.531 -0.469 1 83.31 606 MET B N 1
ATOM 11059 C CA . MET B 1 606 ? 14.648 34.781 -0.931 1 83.31 606 MET B CA 1
ATOM 11060 C C . MET B 1 606 ? 13.586 35.719 -1.51 1 83.31 606 MET B C 1
ATOM 11062 O O . MET B 1 606 ? 12.391 35.406 -1.462 1 83.31 606 MET B O 1
ATOM 11066 N N . LYS B 1 607 ? 13.945 36.906 -1.83 1 84.25 607 LYS B N 1
ATOM 11067 C CA . LYS B 1 607 ? 13.039 37.844 -2.461 1 84.25 607 LYS B CA 1
ATOM 11068 C C . LYS B 1 607 ? 13.391 38.062 -3.932 1 84.25 607 LYS B C 1
ATOM 11070 O O . LYS B 1 607 ? 14.227 38.906 -4.262 1 84.25 607 LYS B O 1
ATOM 11075 N N . ILE B 1 608 ? 12.961 37.219 -4.676 1 83.25 608 ILE B N 1
ATOM 11076 C CA . ILE B 1 608 ? 13.172 37.312 -6.113 1 83.25 608 ILE B CA 1
ATOM 11077 C C . ILE B 1 608 ? 11.836 37.5 -6.82 1 83.25 608 ILE B C 1
ATOM 11079 O O . ILE B 1 608 ? 10.93 36.656 -6.668 1 83.25 608 ILE B O 1
ATOM 11083 N N . SER B 1 609 ? 11.555 38.562 -7.387 1 82.94 609 SER B N 1
ATOM 11084 C CA . SER B 1 609 ? 10.344 38.781 -8.164 1 82.94 609 SER B CA 1
ATOM 11085 C C . SER B 1 609 ? 10.539 38.406 -9.625 1 82.94 609 SER B C 1
ATOM 11087 O O . SER B 1 609 ? 11.367 38.969 -10.32 1 82.94 609 SER B O 1
ATOM 11089 N N . ILE B 1 610 ? 9.961 37.406 -10 1 84.44 610 ILE B N 1
ATOM 11090 C CA . ILE B 1 610 ? 10.07 36.938 -11.383 1 84.44 610 ILE B CA 1
ATOM 11091 C C . ILE B 1 610 ? 8.773 37.281 -12.125 1 84.44 610 ILE B C 1
ATOM 11093 O O . ILE B 1 610 ? 7.684 36.875 -11.688 1 84.44 610 ILE B O 1
ATOM 11097 N N . ASN B 1 611 ? 8.914 38 -13.211 1 85.31 611 ASN B N 1
ATOM 11098 C CA . ASN B 1 611 ? 7.762 38.312 -14.047 1 85.31 611 ASN B CA 1
ATOM 11099 C C . ASN B 1 611 ? 7.09 37.062 -14.578 1 85.31 611 ASN B C 1
ATOM 11101 O O . ASN B 1 611 ? 7.727 36 -14.703 1 85.31 611 ASN B O 1
ATOM 11105 N N . TRP B 1 612 ? 5.816 37.094 -14.875 1 82.12 612 TRP B N 1
ATOM 11106 C CA . TRP B 1 612 ? 5.023 35.938 -15.273 1 82.12 612 TRP B CA 1
ATOM 11107 C C . TRP B 1 612 ? 5.543 35.344 -16.578 1 82.12 612 TRP B C 1
ATOM 11109 O O . TRP B 1 612 ? 5.48 34.125 -16.797 1 82.12 612 TRP B O 1
ATOM 11119 N N . LYS B 1 613 ? 6.031 36.156 -17.531 1 87.44 613 LYS B N 1
ATOM 11120 C CA . LYS B 1 613 ? 6.566 35.656 -18.797 1 87.44 613 LYS B CA 1
ATOM 11121 C C . LYS B 1 613 ? 7.801 34.781 -18.578 1 87.44 613 LYS B C 1
ATOM 11123 O O . LYS B 1 613 ? 7.965 33.75 -19.234 1 87.44 613 LYS B O 1
ATOM 11128 N N . TRP B 1 614 ? 8.609 35.25 -17.656 1 86.75 614 TRP B N 1
ATOM 11129 C CA . TRP B 1 614 ? 9.836 34.5 -17.359 1 86.75 614 TRP B CA 1
ATOM 11130 C C . TRP B 1 614 ? 9.523 33.219 -16.594 1 86.75 614 TRP B C 1
ATOM 11132 O O . TRP B 1 614 ? 10.25 32.219 -16.703 1 86.75 614 TRP B O 1
ATOM 11142 N N . GLN B 1 615 ? 8.484 33.25 -15.828 1 87.19 615 GLN B N 1
ATOM 11143 C CA . GLN B 1 615 ? 8.055 32.031 -15.148 1 87.19 615 GLN B CA 1
ATOM 11144 C C . GLN B 1 615 ? 7.617 30.984 -16.156 1 87.19 615 GLN B C 1
ATOM 11146 O O . GLN B 1 615 ? 7.992 29.812 -16.031 1 87.19 615 GLN B O 1
ATOM 11151 N N . ILE B 1 616 ? 6.836 31.422 -17.109 1 87.25 616 ILE B N 1
ATOM 11152 C CA . ILE B 1 616 ? 6.371 30.5 -18.141 1 87.25 616 ILE B CA 1
ATOM 11153 C C . ILE B 1 616 ? 7.566 29.938 -18.906 1 87.25 616 ILE B C 1
ATOM 11155 O O . ILE B 1 616 ? 7.633 28.75 -19.188 1 87.25 616 ILE B O 1
ATOM 11159 N N . PHE B 1 617 ? 8.453 30.844 -19.203 1 90.12 617 PHE B N 1
ATOM 11160 C CA . PHE B 1 617 ? 9.648 30.438 -19.922 1 90.12 617 PHE B CA 1
ATOM 11161 C C . PHE B 1 617 ? 10.453 29.422 -19.109 1 90.12 617 PHE B C 1
ATOM 11163 O O . PHE B 1 617 ? 10.93 28.422 -19.641 1 90.12 617 PHE B O 1
ATOM 11170 N N . GLY B 1 618 ? 10.609 29.719 -17.875 1 88.38 618 GLY B N 1
ATOM 11171 C CA . GLY B 1 618 ? 11.305 28.797 -16.984 1 88.38 618 GLY B CA 1
ATOM 11172 C C . GLY B 1 618 ? 10.648 27.422 -16.922 1 88.38 618 GLY B C 1
ATOM 11173 O O . GLY B 1 618 ? 11.328 26.406 -16.938 1 88.38 618 GLY B O 1
ATOM 11174 N N . TRP B 1 619 ? 9.383 27.406 -16.922 1 88.88 619 TRP B N 1
ATOM 11175 C CA . TRP B 1 619 ? 8.648 26.141 -16.859 1 88.88 619 TRP B CA 1
ATOM 11176 C C . TRP B 1 619 ? 8.781 25.375 -18.172 1 88.88 619 TRP B C 1
ATOM 11178 O O . TRP B 1 619 ? 8.859 24.141 -18.156 1 88.88 619 TRP B O 1
ATOM 11188 N N . ILE B 1 620 ? 8.75 26.047 -19.234 1 91.06 620 ILE B N 1
ATOM 11189 C CA . ILE B 1 620 ? 8.914 25.406 -20.531 1 91.06 620 ILE B CA 1
ATOM 11190 C C . ILE B 1 620 ? 10.281 24.734 -20.609 1 91.06 620 ILE B C 1
ATOM 11192 O O . ILE B 1 620 ? 10.398 23.578 -21.016 1 91.06 620 ILE B O 1
ATOM 11196 N N . ILE B 1 621 ? 11.297 25.453 -20.172 1 89.31 621 ILE B N 1
ATOM 11197 C CA . ILE B 1 621 ? 12.648 24.906 -20.172 1 89.31 621 ILE B CA 1
ATOM 11198 C C . ILE B 1 621 ? 12.711 23.703 -19.234 1 89.31 621 ILE B C 1
ATOM 11200 O O . ILE B 1 621 ? 13.352 22.688 -19.562 1 89.31 621 ILE B O 1
ATOM 11204 N N . PHE B 1 622 ? 12.086 23.859 -18.125 1 88.5 622 PHE B N 1
ATOM 11205 C CA . PHE B 1 622 ? 12 22.766 -17.156 1 88.5 622 PHE B CA 1
ATOM 11206 C C . PHE B 1 622 ? 11.391 21.531 -17.797 1 88.5 622 PHE B C 1
ATOM 11208 O O . PHE B 1 622 ? 11.945 20.438 -17.688 1 88.5 622 PHE B O 1
ATOM 11215 N N . ILE B 1 623 ? 10.305 21.672 -18.5 1 88.88 623 ILE B N 1
ATOM 11216 C CA . ILE B 1 623 ? 9.586 20.562 -19.109 1 88.88 623 ILE B CA 1
ATOM 11217 C C . ILE B 1 623 ? 10.43 19.969 -20.234 1 88.88 623 ILE B C 1
ATOM 11219 O O . ILE B 1 623 ? 10.531 18.75 -20.375 1 88.88 623 ILE B O 1
ATOM 11223 N N . LEU B 1 624 ? 11.016 20.781 -21 1 85.69 624 LEU B N 1
ATOM 11224 C CA . LEU B 1 624 ? 11.828 20.312 -22.125 1 85.69 624 LEU B CA 1
ATOM 11225 C C . LEU B 1 624 ? 13.039 19.531 -21.625 1 85.69 624 LEU B C 1
ATOM 11227 O O . LEU B 1 624 ? 13.375 18.484 -22.188 1 85.69 624 LEU B O 1
ATOM 11231 N N . ILE B 1 625 ? 13.656 20.031 -20.609 1 82 625 ILE B N 1
ATOM 11232 C CA . ILE B 1 625 ? 14.828 19.375 -20.047 1 82 625 ILE B CA 1
ATOM 11233 C C . ILE B 1 625 ? 14.43 18.016 -19.484 1 82 625 ILE B C 1
ATOM 11235 O O . ILE B 1 625 ? 15.102 17 -19.719 1 82 625 ILE B O 1
ATOM 11239 N N . HIS B 1 626 ? 13.344 17.969 -18.875 1 82 626 HIS B N 1
ATOM 11240 C CA . HIS B 1 626 ? 12.961 16.75 -18.188 1 82 626 HIS B CA 1
ATOM 11241 C C . HIS B 1 626 ? 12.352 15.734 -19.141 1 82 626 HIS B C 1
ATOM 11243 O O . HIS B 1 626 ? 12.555 14.531 -19 1 82 626 HIS B O 1
ATOM 11249 N N . ILE B 1 627 ? 11.68 16.219 -20.125 1 81.56 627 ILE B N 1
ATOM 11250 C CA . ILE B 1 627 ? 11.195 15.312 -21.156 1 81.56 627 ILE B CA 1
ATOM 11251 C C . ILE B 1 627 ? 12.375 14.734 -21.938 1 81.56 627 ILE B C 1
ATOM 11253 O O . ILE B 1 627 ? 12.398 13.539 -22.25 1 81.56 627 ILE B O 1
ATOM 11257 N N . SER B 1 628 ? 13.297 15.562 -22.156 1 78.62 628 SER B N 1
ATOM 11258 C CA . SER B 1 628 ? 14.484 15.094 -22.844 1 78.62 628 SER B CA 1
ATOM 11259 C C . SER B 1 628 ? 15.266 14.094 -22 1 78.62 628 SER B C 1
ATOM 11261 O O . SER B 1 628 ? 15.766 13.086 -22.516 1 78.62 628 SER B O 1
ATOM 11263 N N . ASN B 1 629 ? 15.352 14.344 -20.766 1 78.62 629 ASN B N 1
ATOM 11264 C CA . ASN B 1 629 ? 16.062 13.453 -19.844 1 78.62 629 ASN B CA 1
ATOM 11265 C C . ASN B 1 629 ? 15.383 12.094 -19.75 1 78.62 629 ASN B C 1
ATOM 11267 O O . ASN B 1 629 ? 16.062 11.062 -19.688 1 78.62 629 ASN B O 1
ATOM 11271 N N . PHE B 1 630 ? 14.102 12.062 -19.828 1 77.5 630 PHE B N 1
ATOM 11272 C CA . PHE B 1 630 ? 13.391 10.82 -19.578 1 77.5 630 PHE B CA 1
ATOM 11273 C C . PHE B 1 630 ? 13.109 10.086 -20.875 1 77.5 630 PHE B C 1
ATOM 11275 O O . PHE B 1 630 ? 13.188 8.852 -20.938 1 77.5 630 PHE B O 1
ATOM 11282 N N . TYR B 1 631 ? 12.891 10.766 -21.953 1 75.31 631 TYR B N 1
ATOM 11283 C CA . TYR B 1 631 ? 12.383 10.086 -23.141 1 75.31 631 TYR B CA 1
ATOM 11284 C C . TYR B 1 631 ? 13.438 10.039 -24.234 1 75.31 631 TYR B C 1
ATOM 11286 O O . TYR B 1 631 ? 13.25 9.383 -25.266 1 75.31 631 TYR B O 1
ATOM 11294 N N . SER B 1 632 ? 14.555 10.711 -24.016 1 70.19 632 SER B N 1
ATOM 11295 C CA . SER B 1 632 ? 15.594 10.648 -25.031 1 70.19 632 SER B CA 1
ATOM 11296 C C . SER B 1 632 ? 16.156 9.234 -25.156 1 70.19 632 SER B C 1
ATOM 11298 O O . SER B 1 632 ? 16.641 8.852 -26.219 1 70.19 632 SER B O 1
ATOM 11300 N N . VAL B 1 633 ? 16.078 8.516 -24.047 1 64.44 633 VAL B N 1
ATOM 11301 C CA . VAL B 1 633 ? 16.703 7.195 -24.062 1 64.44 633 VAL B CA 1
ATOM 11302 C C . VAL B 1 633 ? 15.625 6.113 -24.078 1 64.44 633 VAL B C 1
ATOM 11304 O O . VAL B 1 633 ? 15.922 4.93 -23.891 1 64.44 633 VAL B O 1
ATOM 11307 N N . GLN B 1 634 ? 14.367 6.516 -24.109 1 61.31 634 GLN B N 1
ATOM 11308 C CA . GLN B 1 634 ? 13.305 5.52 -24.078 1 61.31 634 GLN B CA 1
ATOM 11309 C C . GLN B 1 634 ? 13.555 4.422 -25.125 1 61.31 634 GLN B C 1
ATOM 11311 O O . GLN B 1 634 ? 13.336 3.242 -24.844 1 61.31 634 GLN B O 1
ATOM 11316 N N . HIS B 1 635 ? 14.031 4.859 -26.234 1 53.81 635 HIS B N 1
ATOM 11317 C CA . HIS B 1 635 ? 14.211 3.867 -27.281 1 53.81 635 HIS B CA 1
ATOM 11318 C C . HIS B 1 635 ? 15.484 3.051 -27.062 1 53.81 635 HIS B C 1
ATOM 11320 O O . HIS B 1 635 ? 15.672 2.002 -27.672 1 53.81 635 HIS B O 1
ATOM 11326 N N . ALA B 1 636 ? 16.312 3.539 -26.203 1 52.69 636 ALA B N 1
ATOM 11327 C CA . ALA B 1 636 ? 17.578 2.826 -25.953 1 52.69 636 ALA B CA 1
ATOM 11328 C C . ALA B 1 636 ? 17.359 1.67 -24.984 1 52.69 636 ALA B C 1
ATOM 11330 O O . ALA B 1 636 ? 18.219 0.792 -24.859 1 52.69 636 ALA B O 1
ATOM 11331 N N . PHE B 1 637 ? 16.375 1.862 -24.156 1 50.44 637 PHE B N 1
ATOM 11332 C CA . PHE B 1 637 ? 16.188 0.815 -23.156 1 50.44 637 PHE B CA 1
ATOM 11333 C C . PHE B 1 637 ? 15.883 -0.521 -23.828 1 50.44 637 PHE B C 1
ATOM 11335 O O . PHE B 1 637 ? 16.016 -1.575 -23.203 1 50.44 637 PHE B O 1
ATOM 11342 N N . VAL B 1 638 ? 15.242 -0.492 -25.047 1 44.09 638 VAL B N 1
ATOM 11343 C CA . VAL B 1 638 ? 14.711 -1.737 -25.594 1 44.09 638 VAL B CA 1
ATOM 11344 C C . VAL B 1 638 ? 15.836 -2.535 -26.25 1 44.09 638 VAL B C 1
ATOM 11346 O O . VAL B 1 638 ? 16.688 -1.971 -26.953 1 44.09 638 VAL B O 1
ATOM 11349 N N . PHE B 1 639 ? 16.062 -3.67 -25.719 1 43.25 639 PHE B N 1
ATOM 11350 C CA . PHE B 1 639 ? 16.844 -4.777 -26.25 1 43.25 639 PHE B CA 1
ATOM 11351 C C . PHE B 1 639 ? 16.672 -4.883 -27.766 1 43.25 639 PHE B C 1
ATOM 11353 O O . PHE B 1 639 ? 16.922 -5.938 -28.344 1 43.25 639 PHE B O 1
ATOM 11360 N N . TYR B 1 640 ? 16.031 -3.99 -28.328 1 40.44 640 TYR B N 1
ATOM 11361 C CA . TYR B 1 640 ? 15.812 -4.332 -29.734 1 40.44 640 TYR B CA 1
ATOM 11362 C C . TYR B 1 640 ? 17.094 -4.188 -30.531 1 40.44 640 TYR B C 1
ATOM 11364 O O . TYR B 1 640 ? 17.766 -3.15 -30.469 1 40.44 640 TYR B O 1
ATOM 11372 N N . PRO B 1 641 ? 17.594 -5.215 -30.891 1 40.72 641 PRO B N 1
ATOM 11373 C CA . PRO B 1 641 ? 18.734 -5.211 -31.812 1 40.72 641 PRO B CA 1
ATOM 11374 C C . PRO B 1 641 ? 18.75 -3.99 -32.719 1 40.72 641 PRO B C 1
ATOM 11376 O O . PRO B 1 641 ? 19.828 -3.475 -33.031 1 40.72 641 PRO B O 1
ATOM 11379 N N . ASP B 1 642 ? 17.672 -3.715 -33.281 1 39.81 642 ASP B N 1
ATOM 11380 C CA . ASP B 1 642 ? 17.734 -2.824 -34.438 1 39.81 642 ASP B CA 1
ATOM 11381 C C . ASP B 1 642 ? 17.734 -1.359 -34 1 39.81 642 ASP B C 1
ATOM 11383 O O . ASP B 1 642 ? 17.734 -0.457 -34.844 1 39.81 642 ASP B O 1
ATOM 11387 N N . TYR B 1 643 ? 17.188 -1.131 -32.906 1 44.75 643 TYR B N 1
ATOM 11388 C CA . TYR B 1 643 ? 17.125 0.312 -32.719 1 44.75 643 TYR B CA 1
ATOM 11389 C C . TYR B 1 643 ? 18.484 0.88 -32.312 1 44.75 643 TYR B C 1
ATOM 11391 O O . TYR B 1 643 ? 19.203 0.291 -31.516 1 44.75 643 TYR B O 1
ATOM 11399 N N . SER B 1 644 ? 18.906 1.646 -33.219 1 49.53 644 SER B N 1
ATOM 11400 C CA . SER B 1 644 ? 20.188 2.346 -33.25 1 49.53 644 SER B CA 1
ATOM 11401 C C . SER B 1 644 ? 20.5 3.018 -31.922 1 49.53 644 SER B C 1
ATOM 11403 O O . SER B 1 644 ? 19.75 3.898 -31.484 1 49.53 644 SER B O 1
ATOM 11405 N N . PRO B 1 645 ? 21.281 2.258 -31.047 1 58.34 645 PRO B N 1
ATOM 11406 C CA . PRO B 1 645 ? 21.906 2.84 -29.859 1 58.34 645 PRO B CA 1
ATOM 11407 C C . PRO B 1 645 ? 22.359 4.281 -30.078 1 58.34 645 PRO B C 1
ATOM 11409 O O . PRO B 1 645 ? 22.656 4.676 -31.203 1 58.34 645 PRO B O 1
ATOM 11412 N N . LEU B 1 646 ? 21.953 5.164 -29.234 1 69.81 646 LEU B N 1
ATOM 11413 C CA . LEU B 1 646 ? 22.594 6.477 -29.234 1 69.81 646 LEU B CA 1
ATOM 11414 C C . LEU B 1 646 ? 24.062 6.363 -29.625 1 69.81 646 LEU B C 1
ATOM 11416 O O . LEU B 1 646 ? 24.703 5.355 -29.344 1 69.81 646 LEU B O 1
ATOM 11420 N N . SER B 1 647 ? 24.453 7.25 -30.625 1 77.06 647 SER B N 1
ATOM 11421 C CA . SER B 1 647 ? 25.875 7.316 -30.891 1 77.06 647 SER B CA 1
ATOM 11422 C C . SER B 1 647 ? 26.688 7.445 -29.609 1 77.06 647 SER B C 1
ATOM 11424 O O . SER B 1 647 ? 26.156 7.879 -28.578 1 77.06 647 SER B O 1
ATOM 11426 N N . PRO B 1 648 ? 27.828 6.934 -29.609 1 80.06 648 PRO B N 1
ATOM 11427 C CA . PRO B 1 648 ? 28.656 7.062 -28.422 1 80.06 648 PRO B CA 1
ATOM 11428 C C . PRO B 1 648 ? 28.734 8.492 -27.891 1 80.06 648 PRO B C 1
ATOM 11430 O O . PRO B 1 648 ? 28.75 8.711 -26.688 1 80.06 648 PRO B O 1
ATOM 11433 N N . ALA B 1 649 ? 28.75 9.414 -28.844 1 84.62 649 ALA B N 1
ATOM 11434 C CA . ALA B 1 649 ? 28.797 10.82 -28.438 1 84.62 649 ALA B CA 1
ATOM 11435 C C . ALA B 1 649 ? 27.5 11.242 -27.766 1 84.62 649 ALA B C 1
ATOM 11437 O O . ALA B 1 649 ? 27.516 11.969 -26.781 1 84.62 649 ALA B O 1
ATOM 11438 N N . GLU B 1 650 ? 26.438 10.766 -28.328 1 82.5 650 GLU B N 1
ATOM 11439 C CA . GLU B 1 650 ? 25.125 11.094 -27.75 1 82.5 650 GLU B CA 1
ATOM 11440 C C . GLU B 1 650 ? 24.938 10.438 -26.391 1 82.5 650 GLU B C 1
ATOM 11442 O O . GLU B 1 650 ? 24.391 11.055 -25.469 1 82.5 650 GLU B O 1
ATOM 11447 N N . ASN B 1 651 ? 25.406 9.312 -26.328 1 82.44 651 ASN B N 1
ATOM 11448 C CA . ASN B 1 651 ? 25.328 8.594 -25.062 1 82.44 651 ASN B CA 1
ATOM 11449 C C . ASN B 1 651 ? 26.172 9.266 -23.984 1 82.44 651 ASN B C 1
ATOM 11451 O O . ASN B 1 651 ? 25.734 9.391 -22.844 1 82.44 651 ASN B O 1
ATOM 11455 N N . SER B 1 652 ? 27.328 9.617 -24.375 1 87.81 652 SER B N 1
ATOM 11456 C CA . SER B 1 652 ? 28.219 10.281 -23.422 1 87.81 652 SER B CA 1
ATOM 11457 C C . SER B 1 652 ? 27.641 11.625 -22.984 1 87.81 652 SER B C 1
ATOM 11459 O O . SER B 1 652 ? 27.797 12.016 -21.828 1 87.81 652 SER B O 1
ATOM 11461 N N . ALA B 1 653 ? 27.062 12.297 -23.906 1 88.31 653 ALA B N 1
ATOM 11462 C CA . ALA B 1 653 ? 26.422 13.57 -23.562 1 88.31 653 ALA B CA 1
ATOM 11463 C C . ALA B 1 653 ? 25.25 13.359 -22.609 1 88.31 653 ALA B C 1
ATOM 11465 O O . ALA B 1 653 ? 25.047 14.156 -21.688 1 88.31 653 ALA B O 1
ATOM 11466 N N . TYR B 1 654 ? 24.578 12.383 -22.875 1 85.81 654 TYR B N 1
ATOM 11467 C CA . TYR B 1 654 ? 23.422 12.078 -22.031 1 85.81 654 TYR B CA 1
ATOM 11468 C C . TYR B 1 654 ? 23.875 11.773 -20.594 1 85.81 654 TYR B C 1
ATOM 11470 O O . TYR B 1 654 ? 23.328 12.32 -19.641 1 85.81 654 TYR B O 1
ATOM 11478 N N . ILE B 1 655 ? 24.859 10.969 -20.438 1 86.5 655 ILE B N 1
ATOM 11479 C CA . ILE B 1 655 ? 25.344 10.531 -19.125 1 86.5 655 ILE B CA 1
ATOM 11480 C C . ILE B 1 655 ? 25.906 11.727 -18.375 1 86.5 655 ILE B C 1
ATOM 11482 O O . ILE B 1 655 ? 25.672 11.875 -17.172 1 86.5 655 ILE B O 1
ATOM 11486 N N . SER B 1 656 ? 26.562 12.594 -19.094 1 92 656 SER B N 1
ATOM 11487 C CA . SER B 1 656 ? 27.297 13.68 -18.438 1 92 656 SER B CA 1
ATOM 11488 C C . SER B 1 656 ? 26.391 14.867 -18.156 1 92 656 SER B C 1
ATOM 11490 O O . SER B 1 656 ? 26.609 15.602 -17.188 1 92 656 SER B O 1
ATOM 11492 N N . LEU B 1 657 ? 25.312 15.023 -18.906 1 91.94 657 LEU B N 1
ATOM 11493 C CA . LEU B 1 657 ? 24.547 16.25 -18.812 1 91.94 657 LEU B CA 1
ATOM 11494 C C . LEU B 1 657 ? 23.219 16.016 -18.109 1 91.94 657 LEU B C 1
ATOM 11496 O O . LEU B 1 657 ? 22.562 16.969 -17.672 1 91.94 657 LEU B O 1
ATOM 11500 N N . THR B 1 658 ? 22.766 14.891 -17.984 1 89.38 658 THR B N 1
ATOM 11501 C CA . THR B 1 658 ? 21.453 14.57 -17.422 1 89.38 658 THR B CA 1
ATOM 11502 C C . THR B 1 658 ? 21.359 15.016 -15.969 1 89.38 658 THR B C 1
ATOM 11504 O O . THR B 1 658 ? 20.406 15.68 -15.578 1 89.38 658 THR B O 1
ATOM 11507 N N . ARG B 1 659 ? 22.312 14.711 -15.156 1 92.88 659 ARG B N 1
ATOM 11508 C CA . ARG B 1 659 ? 22.25 14.953 -13.719 1 92.88 659 ARG B CA 1
ATOM 11509 C C . ARG B 1 659 ? 22.359 16.438 -13.414 1 92.88 659 ARG B C 1
ATOM 11511 O O . ARG B 1 659 ? 21.594 16.984 -12.625 1 92.88 659 ARG B O 1
ATOM 11518 N N . PRO B 1 660 ? 23.328 17.156 -14.086 1 95 660 PRO B N 1
ATOM 11519 C CA . PRO B 1 660 ? 23.344 18.594 -13.898 1 95 660 PRO B CA 1
ATOM 11520 C C . PRO B 1 660 ? 22.047 19.266 -14.367 1 95 660 PRO B C 1
ATOM 11522 O O . PRO B 1 660 ? 21.562 20.203 -13.727 1 95 660 PRO B O 1
ATOM 11525 N N . ALA B 1 661 ? 21.547 18.797 -15.453 1 93.25 661 ALA B N 1
ATOM 11526 C CA . ALA B 1 661 ? 20.297 19.359 -15.969 1 93.25 661 ALA B CA 1
ATOM 11527 C C . ALA B 1 661 ? 19.141 19.125 -14.992 1 93.25 661 ALA B C 1
ATOM 11529 O O . ALA B 1 661 ? 18.312 20 -14.766 1 93.25 661 ALA B O 1
ATOM 11530 N N . TRP B 1 662 ? 19.047 17.984 -14.445 1 93.06 662 TRP B N 1
ATOM 11531 C CA . TRP B 1 662 ? 18.047 17.656 -13.453 1 93.06 662 TRP B CA 1
ATOM 11532 C C . TRP B 1 662 ? 18.156 18.578 -12.242 1 93.06 662 TRP B C 1
ATOM 11534 O O . TRP B 1 662 ? 17.141 19.094 -11.758 1 93.06 662 TRP B O 1
ATOM 11544 N N . SER B 1 663 ? 19.359 18.734 -11.797 1 95.75 663 SER B N 1
ATOM 11545 C CA . SER B 1 663 ? 19.594 19.562 -10.617 1 95.75 663 SER B CA 1
ATOM 11546 C C . SER B 1 663 ? 19.172 21 -10.867 1 95.75 663 SER B C 1
ATOM 11548 O O . SER B 1 663 ? 18.656 21.672 -9.961 1 95.75 663 SER B O 1
ATOM 11550 N N . LEU B 1 664 ? 19.375 21.484 -12.062 1 94.56 664 LEU B N 1
ATOM 11551 C CA . LEU B 1 664 ? 18.938 22.828 -12.422 1 94.56 664 LEU B CA 1
ATOM 11552 C C . LEU B 1 664 ? 17.406 22.922 -12.391 1 94.56 664 LEU B C 1
ATOM 11554 O O . LEU B 1 664 ? 16.859 23.938 -11.984 1 94.56 664 LEU B O 1
ATOM 11558 N N . GLY B 1 665 ? 16.812 21.859 -12.844 1 92.81 665 GLY B N 1
ATOM 11559 C CA . GLY B 1 665 ? 15.359 21.812 -12.766 1 92.81 665 GLY B CA 1
ATOM 11560 C C . GLY B 1 665 ? 14.836 21.828 -11.344 1 92.81 665 GLY B C 1
ATOM 11561 O O . GLY B 1 665 ? 13.875 22.547 -11.047 1 92.81 665 GLY B O 1
ATOM 11562 N N . VAL B 1 666 ? 15.469 21.109 -10.477 1 92.81 666 VAL B N 1
ATOM 11563 C CA . VAL B 1 666 ? 15.078 21.078 -9.07 1 92.81 666 VAL B CA 1
ATOM 11564 C C . VAL B 1 666 ? 15.258 22.469 -8.461 1 92.81 666 VAL B C 1
ATOM 11566 O O . VAL B 1 666 ? 14.391 22.938 -7.715 1 92.81 666 VAL B O 1
ATOM 11569 N N . CYS B 1 667 ? 16.375 23.109 -8.781 1 94.44 667 CYS B N 1
ATOM 11570 C CA . CYS B 1 667 ? 16.641 24.453 -8.281 1 94.44 667 CYS B CA 1
ATOM 11571 C C . CYS B 1 667 ? 15.562 25.422 -8.75 1 94.44 667 CYS B C 1
ATOM 11573 O O . CYS B 1 667 ? 15.156 26.312 -7.992 1 94.44 667 CYS B O 1
ATOM 11575 N N . TRP B 1 668 ? 15.102 25.219 -9.945 1 92 668 TRP B N 1
ATOM 11576 C CA . TRP B 1 668 ? 14.047 26.078 -10.469 1 92 668 TRP B CA 1
ATOM 11577 C C . TRP B 1 668 ? 12.773 25.953 -9.633 1 92 668 TRP B C 1
ATOM 11579 O O . TRP B 1 668 ? 12.156 26.953 -9.258 1 92 668 TRP B O 1
ATOM 11589 N N . VAL B 1 669 ? 12.43 24.75 -9.305 1 90.88 669 VAL B N 1
ATOM 11590 C CA . VAL B 1 669 ? 11.234 24.484 -8.516 1 90.88 669 VAL B CA 1
ATOM 11591 C C . VAL B 1 669 ? 11.383 25.125 -7.129 1 90.88 669 VAL B C 1
ATOM 11593 O O . VAL B 1 669 ? 10.445 25.734 -6.613 1 90.88 669 VAL B O 1
ATOM 11596 N N . ILE B 1 670 ? 12.555 25.047 -6.586 1 91.38 670 ILE B N 1
ATOM 11597 C CA . ILE B 1 670 ? 12.805 25.578 -5.25 1 91.38 670 ILE B CA 1
ATOM 11598 C C . ILE B 1 670 ? 12.703 27.094 -5.27 1 91.38 670 ILE B C 1
ATOM 11600 O O . ILE B 1 670 ? 12.039 27.688 -4.418 1 91.38 670 ILE B O 1
ATOM 11604 N N . VAL B 1 671 ? 13.258 27.719 -6.297 1 88.5 671 VAL B N 1
ATOM 11605 C CA . VAL B 1 671 ? 13.289 29.172 -6.391 1 88.5 671 VAL B CA 1
ATOM 11606 C C . VAL B 1 671 ? 11.875 29.719 -6.559 1 88.5 671 VAL B C 1
ATOM 11608 O O . VAL B 1 671 ? 11.484 30.672 -5.898 1 88.5 671 VAL B O 1
ATOM 11611 N N . ILE B 1 672 ? 11.172 29.047 -7.371 1 86.88 672 ILE B N 1
ATOM 11612 C CA . ILE B 1 672 ? 9.82 29.547 -7.645 1 86.88 672 ILE B CA 1
ATOM 11613 C C . ILE B 1 672 ? 8.945 29.344 -6.406 1 86.88 672 ILE B C 1
ATOM 11615 O O . ILE B 1 672 ? 8.062 30.172 -6.133 1 86.88 672 ILE B O 1
ATOM 11619 N N . CYS B 1 673 ? 9.164 28.406 -5.641 1 85.12 673 CYS B N 1
ATOM 11620 C CA . CYS B 1 673 ? 8.391 28.141 -4.434 1 85.12 673 CYS B CA 1
ATOM 11621 C C . CYS B 1 673 ? 8.75 29.125 -3.326 1 85.12 673 CYS B C 1
ATOM 11623 O O . CYS B 1 673 ? 7.867 29.688 -2.684 1 85.12 673 CYS B O 1
ATOM 11625 N N . VAL B 1 674 ? 10.023 29.344 -3.18 1 81.62 674 VAL B N 1
ATOM 11626 C CA . VAL B 1 674 ? 10.5 30.156 -2.061 1 81.62 674 VAL B CA 1
ATOM 11627 C C . VAL B 1 674 ? 10.172 31.625 -2.305 1 81.62 674 VAL B C 1
ATOM 11629 O O . VAL B 1 674 ? 9.969 32.375 -1.358 1 81.62 674 VAL B O 1
ATOM 11632 N N . THR B 1 675 ? 10.062 31.953 -3.545 1 77.31 675 THR B N 1
ATOM 11633 C CA . THR B 1 675 ? 9.812 33.344 -3.859 1 77.31 675 THR B CA 1
ATOM 11634 C C . THR B 1 675 ? 8.312 33.625 -3.93 1 77.31 675 THR B C 1
ATOM 11636 O O . THR B 1 675 ? 7.895 34.75 -4.223 1 77.31 675 THR B O 1
ATOM 11639 N N . GLY B 1 676 ? 7.406 32.625 -3.631 1 72.06 676 GLY B N 1
ATOM 11640 C CA . GLY B 1 676 ? 5.969 32.812 -3.541 1 72.06 676 GLY B CA 1
ATOM 11641 C C . GLY B 1 676 ? 5.289 32.906 -4.895 1 72.06 676 GLY B C 1
ATOM 11642 O O . GLY B 1 676 ? 4.148 33.344 -5 1 72.06 676 GLY B O 1
ATOM 11643 N N . ASN B 1 677 ? 6.012 32.531 -5.922 1 68.88 677 ASN B N 1
ATOM 11644 C CA . ASN B 1 677 ? 5.488 32.656 -7.277 1 68.88 677 ASN B CA 1
ATOM 11645 C C . ASN B 1 677 ? 4.793 31.375 -7.719 1 68.88 677 ASN B C 1
ATOM 11647 O O . ASN B 1 677 ? 4.23 31.312 -8.812 1 68.88 677 ASN B O 1
ATOM 11651 N N . ALA B 1 678 ? 4.832 30.297 -6.961 1 67.44 678 ALA B N 1
ATOM 116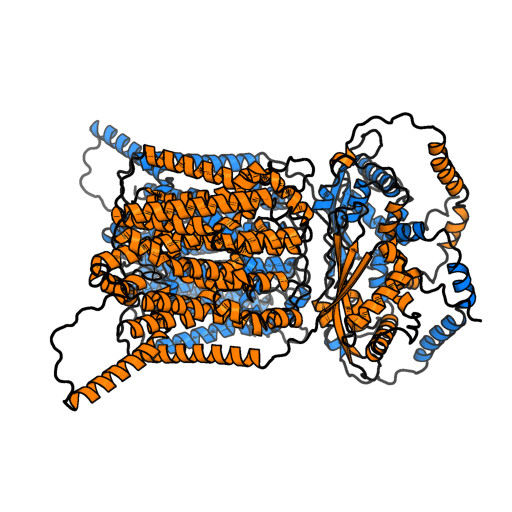52 C CA . ALA B 1 678 ? 4.391 28.984 -7.426 1 67.44 678 ALA B CA 1
ATOM 11653 C C . ALA B 1 678 ? 2.967 28.688 -6.965 1 67.44 678 ALA B C 1
ATOM 11655 O O . ALA B 1 678 ? 2.469 27.578 -7.145 1 67.44 678 ALA B O 1
ATOM 11656 N N . GLY B 1 679 ? 2.072 29.594 -6.875 1 69.25 679 GLY B N 1
ATOM 11657 C CA . GLY B 1 679 ? 0.674 29.469 -6.492 1 69.25 679 GLY B CA 1
ATOM 11658 C C . GLY B 1 679 ? 0.313 28.078 -6.012 1 69.25 679 GLY B C 1
ATOM 11659 O O . GLY B 1 679 ? 0.62 27.703 -4.875 1 69.25 679 GLY B O 1
ATOM 11660 N N . VAL B 1 680 ? -0.028 27.125 -6.988 1 68.62 680 VAL B N 1
ATOM 11661 C CA . VAL B 1 680 ? -0.604 25.812 -6.711 1 68.62 680 VAL B CA 1
ATOM 11662 C C . VAL B 1 680 ? 0.505 24.828 -6.352 1 68.62 680 VAL B C 1
ATOM 11664 O O . VAL B 1 680 ? 0.338 24 -5.457 1 68.62 680 VAL B O 1
ATOM 11667 N N . ILE B 1 681 ? 1.625 25.016 -6.895 1 75.69 681 ILE B N 1
ATOM 11668 C CA . ILE B 1 681 ? 2.727 24.094 -6.664 1 75.69 681 ILE B CA 1
ATOM 11669 C C . ILE B 1 681 ? 3.293 24.297 -5.262 1 75.69 681 ILE B C 1
ATOM 11671 O O . ILE B 1 681 ? 3.559 23.328 -4.547 1 75.69 681 ILE B O 1
ATOM 11675 N N . ASN B 1 682 ? 3.416 25.453 -4.887 1 77 682 ASN B N 1
ATOM 11676 C CA . ASN B 1 682 ? 3.918 25.75 -3.547 1 77 682 ASN B CA 1
ATOM 11677 C C . ASN B 1 682 ? 2.939 25.297 -2.469 1 77 682 ASN B C 1
ATOM 11679 O O . ASN B 1 682 ? 3.354 24.766 -1.434 1 77 682 ASN B O 1
ATOM 11683 N N . SER B 1 683 ? 1.696 25.531 -2.867 1 73.31 683 SER B N 1
ATOM 11684 C CA . SER B 1 683 ? 0.684 25.125 -1.896 1 73.31 683 SER B CA 1
ATOM 11685 C C . SER B 1 683 ? 0.688 23.625 -1.686 1 73.31 683 SER B C 1
ATOM 11687 O O . SER B 1 683 ? 0.492 23.141 -0.565 1 73.31 683 SER B O 1
ATOM 11689 N N . PHE B 1 684 ? 0.934 22.938 -2.666 1 78 684 PHE B N 1
ATOM 11690 C CA . PHE B 1 684 ? 0.974 21.484 -2.559 1 78 684 PHE B CA 1
ATOM 11691 C C . PHE B 1 684 ? 2.252 21.031 -1.864 1 78 684 PHE B C 1
ATOM 11693 O O . PHE B 1 684 ? 2.209 20.188 -0.965 1 78 684 PHE B O 1
ATOM 11700 N N . LEU B 1 685 ? 3.336 21.547 -2.223 1 83.62 685 LEU B N 1
ATOM 11701 C CA . LEU B 1 685 ? 4.633 21.094 -1.725 1 83.62 685 LEU B CA 1
ATOM 11702 C C . LEU B 1 685 ? 4.871 21.594 -0.304 1 83.62 685 LEU B C 1
ATOM 11704 O O . LEU B 1 685 ? 5.758 21.094 0.391 1 83.62 685 LEU B O 1
ATOM 11708 N N . SER B 1 686 ? 4.039 22.531 0.151 1 78.44 686 SER B N 1
ATOM 11709 C CA . SER B 1 686 ? 4.234 23.094 1.479 1 78.44 686 SER B CA 1
ATOM 11710 C C . SER B 1 686 ? 3.178 22.594 2.457 1 78.44 686 SER B C 1
ATOM 11712 O O . SER B 1 686 ? 2.986 23.188 3.525 1 78.44 686 SER B O 1
ATOM 11714 N N . LEU B 1 687 ? 2.527 21.531 2.084 1 76.25 687 LEU B N 1
ATOM 11715 C CA . LEU B 1 687 ? 1.562 20.938 3.004 1 76.25 687 LEU B CA 1
ATOM 11716 C C . LEU B 1 687 ? 2.248 20.469 4.281 1 76.25 687 LEU B C 1
ATOM 11718 O O . LEU B 1 687 ? 3.352 19.922 4.238 1 76.25 687 LEU B O 1
ATOM 11722 N N . PRO B 1 688 ? 1.664 20.734 5.367 1 77.12 688 PRO B N 1
ATOM 11723 C CA . PRO B 1 688 ? 2.293 20.391 6.648 1 77.12 688 PRO B CA 1
ATOM 11724 C C . PRO B 1 688 ? 2.588 18.891 6.781 1 77.12 688 PRO B C 1
ATOM 11726 O O . PRO B 1 688 ? 3.508 18.516 7.504 1 77.12 688 PRO B O 1
ATOM 11729 N N . ILE B 1 689 ? 1.885 18.125 6.094 1 79.19 689 ILE B N 1
ATOM 11730 C CA . ILE B 1 689 ? 2.082 16.688 6.211 1 79.19 689 ILE B CA 1
ATOM 11731 C C . ILE B 1 689 ? 3.457 16.312 5.66 1 79.19 689 ILE B C 1
ATOM 11733 O O . ILE B 1 689 ? 4.059 15.328 6.102 1 79.19 689 ILE B O 1
ATOM 11737 N N . TRP B 1 690 ? 3.906 17.109 4.77 1 86.12 690 TRP B N 1
ATOM 11738 C CA . TRP B 1 690 ? 5.207 16.812 4.18 1 86.12 690 TRP B CA 1
ATOM 11739 C C . TRP B 1 690 ? 6.328 17.031 5.191 1 86.12 690 TRP B C 1
ATOM 11741 O O . TRP B 1 690 ? 7.414 16.469 5.055 1 86.12 690 TRP B O 1
ATOM 11751 N N . ALA B 1 691 ? 6.035 17.859 6.195 1 85.75 691 ALA B N 1
ATOM 11752 C CA . ALA B 1 691 ? 7.051 18.109 7.215 1 85.75 691 ALA B CA 1
ATOM 11753 C C . ALA B 1 691 ? 7.383 16.828 7.98 1 85.75 691 ALA B C 1
ATOM 11755 O O . ALA B 1 691 ? 8.547 16.562 8.281 1 85.75 691 ALA B O 1
ATOM 11756 N N . VAL B 1 692 ? 6.398 16.094 8.242 1 86.94 692 VAL B N 1
ATOM 11757 C CA . VAL B 1 692 ? 6.613 14.82 8.93 1 86.94 692 VAL B CA 1
ATOM 11758 C C . VAL B 1 692 ? 7.379 13.859 8.023 1 86.94 692 VAL B C 1
ATOM 11760 O O . VAL B 1 692 ? 8.312 13.188 8.461 1 86.94 692 VAL B O 1
ATOM 11763 N N . GLY B 1 693 ? 6.969 13.859 6.773 1 90.19 693 GLY B N 1
ATOM 11764 C CA . GLY B 1 693 ? 7.676 13.023 5.812 1 90.19 693 GLY B CA 1
ATOM 11765 C C . GLY B 1 693 ? 9.141 13.398 5.656 1 90.19 693 GLY B C 1
ATOM 11766 O O . GLY B 1 693 ? 10 12.531 5.527 1 90.19 693 GLY B O 1
ATOM 11767 N N . GLY B 1 694 ? 9.352 14.656 5.672 1 91.25 694 GLY B N 1
ATOM 11768 C CA . GLY B 1 694 ? 10.719 15.141 5.574 1 91.25 694 GLY B CA 1
ATOM 11769 C C . GLY B 1 694 ? 11.586 14.742 6.754 1 91.25 694 GLY B C 1
ATOM 11770 O O . GLY B 1 694 ? 12.734 14.328 6.582 1 91.25 694 GLY B O 1
ATOM 11771 N N . ARG B 1 695 ? 10.984 14.766 7.898 1 91.5 695 ARG B N 1
ATOM 11772 C CA . ARG B 1 695 ? 11.719 14.406 9.109 1 91.5 695 ARG B CA 1
ATOM 11773 C C . ARG B 1 695 ? 11.992 12.906 9.164 1 91.5 695 ARG B C 1
ATOM 11775 O O . ARG B 1 695 ? 12.961 12.469 9.789 1 91.5 695 ARG B O 1
ATOM 11782 N N . LEU B 1 696 ? 11.211 12.203 8.445 1 95.44 696 LEU B N 1
ATOM 11783 C CA . LEU B 1 696 ? 11.359 10.75 8.453 1 95.44 696 LEU B CA 1
ATOM 11784 C C . LEU B 1 696 ? 12.141 10.281 7.234 1 95.44 696 LEU B C 1
ATOM 11786 O O . LEU B 1 696 ? 12.445 9.094 7.105 1 95.44 696 LEU B O 1
ATOM 11790 N N . SER B 1 697 ? 12.516 11.18 6.395 1 94.94 697 SER B N 1
ATOM 11791 C CA . SER B 1 697 ? 13.102 10.812 5.109 1 94.94 697 SER B CA 1
ATOM 11792 C C . SER B 1 697 ? 14.445 10.125 5.285 1 94.94 697 SER B C 1
ATOM 11794 O O . SER B 1 697 ? 14.766 9.18 4.562 1 94.94 697 SER B O 1
ATOM 11796 N N . TYR B 1 698 ? 15.281 10.578 6.273 1 95.5 698 TYR B N 1
ATOM 11797 C CA . TYR B 1 698 ? 16.594 9.977 6.484 1 95.5 698 TYR B CA 1
ATOM 11798 C C . TYR B 1 698 ? 16.453 8.539 6.973 1 95.5 698 TYR B C 1
ATOM 11800 O O . TYR B 1 698 ? 17.047 7.621 6.395 1 95.5 698 TYR B O 1
ATOM 11808 N N . ALA B 1 699 ? 15.672 8.336 7.98 1 97.19 699 ALA B N 1
ATOM 11809 C CA . ALA B 1 699 ? 15.422 6.992 8.484 1 97.19 699 ALA B CA 1
ATOM 11810 C C . ALA B 1 699 ? 14.742 6.125 7.43 1 97.19 699 ALA B C 1
ATOM 11812 O O . ALA B 1 699 ? 15.039 4.934 7.309 1 97.19 699 ALA B O 1
ATOM 11813 N N . GLY B 1 700 ? 13.836 6.746 6.711 1 96.88 700 GLY B N 1
ATOM 11814 C CA . GLY B 1 700 ? 13.164 6.027 5.641 1 96.88 700 GLY B CA 1
ATOM 11815 C C . GLY B 1 700 ? 14.102 5.578 4.539 1 96.88 700 GLY B C 1
ATOM 11816 O O . GLY B 1 700 ? 13.992 4.461 4.035 1 96.88 700 GLY B O 1
ATOM 11817 N N . TYR B 1 701 ? 14.992 6.426 4.176 1 96.19 701 TYR B N 1
ATOM 11818 C CA . TYR B 1 701 ? 15.984 6.094 3.158 1 96.19 701 TYR B CA 1
ATOM 11819 C C . TYR B 1 701 ? 16.844 4.914 3.602 1 96.19 701 TYR B C 1
ATOM 11821 O O . TYR B 1 701 ? 17.109 4 2.816 1 96.19 701 TYR B O 1
ATOM 11829 N N . LEU B 1 702 ? 17.172 4.898 4.828 1 97.06 702 LEU B N 1
ATOM 11830 C CA . LEU B 1 702 ? 18.047 3.861 5.348 1 97.06 702 LEU B CA 1
ATOM 11831 C C . LEU B 1 702 ? 17.312 2.539 5.496 1 97.06 702 LEU B C 1
ATOM 11833 O O . LEU B 1 702 ? 17.875 1.471 5.258 1 97.06 702 LEU B O 1
ATOM 11837 N N . THR B 1 703 ? 16.047 2.596 5.793 1 96.62 703 THR B N 1
ATOM 11838 C CA . THR B 1 703 ? 15.359 1.368 6.168 1 96.62 703 THR B CA 1
ATOM 11839 C C . THR B 1 703 ? 14.586 0.805 4.98 1 96.62 703 THR B C 1
ATOM 11841 O O . THR B 1 703 ? 14.203 -0.368 4.98 1 96.62 703 THR B O 1
ATOM 11844 N N . HIS B 1 704 ? 14.297 1.542 3.953 1 96.69 704 HIS B N 1
ATOM 11845 C CA . HIS B 1 704 ? 13.375 1.124 2.904 1 96.69 704 HIS B CA 1
ATOM 11846 C C . HIS B 1 704 ? 13.867 -0.138 2.205 1 96.69 704 HIS B C 1
ATOM 11848 O O . HIS B 1 704 ? 13.07 -1.01 1.853 1 96.69 704 HIS B O 1
ATOM 11854 N N . LEU B 1 705 ? 15.117 -0.286 2.068 1 94.69 705 LEU B N 1
ATOM 11855 C CA . LEU B 1 705 ? 15.633 -1.382 1.253 1 94.69 705 LEU B CA 1
ATOM 11856 C C . LEU B 1 705 ? 15.453 -2.717 1.967 1 94.69 705 LEU B C 1
ATOM 11858 O O . LEU B 1 705 ? 15.141 -3.729 1.333 1 94.69 705 LEU B O 1
ATOM 11862 N N . PHE B 1 706 ? 15.758 -2.742 3.217 1 93.31 706 PHE B N 1
ATOM 11863 C CA . PHE B 1 706 ? 15.594 -4.043 3.857 1 93.31 706 PHE B CA 1
ATOM 11864 C C . PHE B 1 706 ? 14.117 -4.418 3.947 1 93.31 706 PHE B C 1
ATOM 11866 O O . PHE B 1 706 ? 13.773 -5.605 3.941 1 93.31 706 PHE B O 1
ATOM 11873 N N . VAL B 1 707 ? 13.156 -3.404 3.963 1 94.12 707 VAL B N 1
ATOM 11874 C CA . VAL B 1 707 ? 11.727 -3.709 3.91 1 94.12 707 VAL B CA 1
ATOM 11875 C C . VAL B 1 707 ? 11.375 -4.277 2.537 1 94.12 707 VAL B C 1
ATOM 11877 O O . VAL B 1 707 ? 10.594 -5.23 2.436 1 94.12 707 VAL B O 1
ATOM 11880 N N . VAL B 1 708 ? 11.969 -3.705 1.54 1 94.38 708 VAL B N 1
ATOM 11881 C CA . VAL B 1 708 ? 11.766 -4.199 0.183 1 94.38 708 VAL B CA 1
ATOM 11882 C C . VAL B 1 708 ? 12.258 -5.641 0.08 1 94.38 708 VAL B C 1
ATOM 11884 O O . VAL B 1 708 ? 11.547 -6.512 -0.43 1 94.38 708 VAL B O 1
ATOM 11887 N N . PHE B 1 709 ? 13.461 -5.93 0.657 1 92.44 709 PHE B N 1
ATOM 11888 C CA . PHE B 1 709 ? 14.031 -7.27 0.626 1 92.44 709 PHE B CA 1
ATOM 11889 C C . PHE B 1 709 ? 13.164 -8.25 1.401 1 92.44 709 PHE B C 1
ATOM 11891 O O . PHE B 1 709 ? 12.891 -9.359 0.931 1 92.44 709 PHE B O 1
ATOM 11898 N N . TRP B 1 710 ? 12.742 -7.816 2.51 1 91.75 710 TRP B N 1
ATOM 11899 C CA . TRP B 1 710 ? 11.914 -8.672 3.352 1 91.75 710 TRP B CA 1
ATOM 11900 C C . TRP B 1 710 ? 10.633 -9.07 2.627 1 91.75 710 TRP B C 1
ATOM 11902 O O . TRP B 1 710 ? 10.273 -10.25 2.598 1 91.75 710 TRP B O 1
ATOM 11912 N N . TYR B 1 711 ? 10 -8.172 2.01 1 90.69 711 TYR B N 1
ATOM 11913 C CA . TYR B 1 711 ? 8.711 -8.43 1.383 1 90.69 711 TYR B CA 1
ATOM 11914 C C . TYR B 1 711 ? 8.875 -9.258 0.116 1 90.69 711 TYR B C 1
ATOM 11916 O O . TYR B 1 711 ? 8.117 -10.211 -0.115 1 90.69 711 TYR B O 1
ATOM 11924 N N . LEU B 1 712 ? 9.82 -8.953 -0.666 1 88.88 712 LEU B N 1
ATOM 11925 C CA . LEU B 1 712 ? 9.938 -9.578 -1.979 1 88.88 712 LEU B CA 1
ATOM 11926 C C . LEU B 1 712 ? 10.625 -10.938 -1.873 1 88.88 712 LEU B C 1
ATOM 11928 O O . LEU B 1 712 ? 10.18 -11.906 -2.496 1 88.88 712 LEU B O 1
ATOM 11932 N N . TYR B 1 713 ? 11.648 -11.055 -1.033 1 87.56 713 TYR B N 1
ATOM 11933 C CA . TYR B 1 713 ? 12.438 -12.273 -1.024 1 87.56 713 TYR B CA 1
ATOM 11934 C C . TYR B 1 713 ? 11.859 -13.297 -0.053 1 87.56 713 TYR B C 1
ATOM 11936 O O . TYR B 1 713 ? 12.266 -14.461 -0.051 1 87.56 713 TYR B O 1
ATOM 11944 N N . SER B 1 714 ? 10.922 -12.883 0.741 1 88 714 SER B N 1
ATOM 11945 C CA . SER B 1 714 ? 10.242 -13.836 1.611 1 88 714 SER B CA 1
ATOM 11946 C C . SER B 1 714 ? 9.055 -14.477 0.904 1 88 714 SER B C 1
ATOM 11948 O O . SER B 1 714 ? 8.438 -15.406 1.433 1 88 714 SER B O 1
ATOM 11950 N N . ARG B 1 715 ? 8.805 -14.078 -0.268 1 86.56 715 ARG B N 1
ATOM 11951 C CA . ARG B 1 715 ? 7.691 -14.641 -1.02 1 86.56 715 ARG B CA 1
ATOM 11952 C C . ARG B 1 715 ? 7.996 -16.062 -1.472 1 86.56 715 ARG B C 1
ATOM 11954 O O . ARG B 1 715 ? 9.133 -16.375 -1.834 1 86.56 715 ARG B O 1
ATOM 11961 N N . THR B 1 716 ? 6.992 -16.859 -1.441 1 87.56 716 THR B N 1
ATOM 11962 C CA . THR B 1 716 ? 7.172 -18.266 -1.775 1 87.56 716 THR B CA 1
ATOM 11963 C C . THR B 1 716 ? 6.598 -18.578 -3.156 1 87.56 716 THR B C 1
ATOM 11965 O O . THR B 1 716 ? 6.664 -19.719 -3.623 1 87.56 716 THR B O 1
ATOM 11968 N N . LYS B 1 717 ? 6.023 -17.547 -3.773 1 84.69 717 LYS B N 1
ATOM 11969 C CA . LYS B 1 717 ? 5.496 -17.719 -5.125 1 84.69 717 LYS B CA 1
ATOM 11970 C C . LYS B 1 717 ? 6.102 -16.703 -6.082 1 84.69 717 LYS B C 1
ATOM 11972 O O . LYS B 1 717 ? 6.496 -15.609 -5.668 1 84.69 717 LYS B O 1
ATOM 11977 N N . SER B 1 718 ? 6.16 -17.172 -7.289 1 83.75 718 SER B N 1
ATOM 11978 C CA . SER B 1 718 ? 6.645 -16.25 -8.305 1 83.75 718 SER B CA 1
ATOM 11979 C C . SER B 1 718 ? 5.668 -15.086 -8.5 1 83.75 718 SER B C 1
ATOM 11981 O O . SER B 1 718 ? 4.48 -15.211 -8.188 1 83.75 718 SER B O 1
ATOM 11983 N N . VAL B 1 719 ? 6.195 -13.992 -8.93 1 85.12 719 VAL B N 1
ATOM 11984 C CA . VAL B 1 719 ? 5.359 -12.805 -9.047 1 85.12 719 VAL B CA 1
ATOM 11985 C C . VAL B 1 719 ? 5.367 -12.312 -10.492 1 85.12 719 VAL B C 1
ATOM 11987 O O . VAL B 1 719 ? 6.316 -12.57 -11.242 1 85.12 719 VAL B O 1
ATOM 11990 N N . ARG B 1 720 ? 4.254 -11.758 -10.875 1 85.19 720 ARG B N 1
ATOM 11991 C CA . ARG B 1 720 ? 4.164 -11.031 -12.141 1 85.19 720 ARG B CA 1
ATOM 11992 C C . ARG B 1 720 ? 4.328 -9.531 -11.922 1 85.19 720 ARG B C 1
ATOM 11994 O O . ARG B 1 720 ? 3.729 -8.961 -11.016 1 85.19 720 ARG B O 1
ATOM 12001 N N . VAL B 1 721 ? 5.16 -8.93 -12.727 1 86.31 721 VAL B N 1
ATOM 12002 C CA . VAL B 1 721 ? 5.445 -7.508 -12.555 1 86.31 721 VAL B CA 1
ATOM 12003 C C . VAL B 1 721 ? 4.551 -6.684 -13.477 1 86.31 721 VAL B C 1
ATOM 12005 O O . VAL B 1 721 ? 4.348 -7.043 -14.641 1 86.31 721 VAL B O 1
ATOM 12008 N N . ASP B 1 722 ? 3.871 -5.762 -12.969 1 86.5 722 ASP B N 1
ATOM 12009 C CA . ASP B 1 722 ? 3.143 -4.73 -13.695 1 86.5 722 ASP B CA 1
ATOM 12010 C C . ASP B 1 722 ? 3.191 -3.395 -12.961 1 86.5 722 ASP B C 1
ATOM 12012 O O . ASP B 1 722 ? 3.533 -3.348 -11.773 1 86.5 722 ASP B O 1
ATOM 12016 N N . TYR B 1 723 ? 2.93 -2.357 -13.602 1 84.88 723 TYR B N 1
ATOM 12017 C CA . TYR B 1 723 ? 3.105 -1.029 -13.031 1 84.88 723 TYR B CA 1
ATOM 12018 C C . TYR B 1 723 ? 2.143 -0.805 -11.867 1 84.88 723 TYR B C 1
ATOM 12020 O O . TYR B 1 723 ? 2.514 -0.213 -10.852 1 84.88 723 TYR B O 1
ATOM 12028 N N . TRP B 1 724 ? 0.944 -1.294 -11.945 1 84.56 724 TRP B N 1
ATOM 12029 C CA . TRP B 1 724 ? -0.051 -1.1 -10.891 1 84.56 724 TRP B CA 1
ATOM 12030 C C . TRP B 1 724 ? 0.276 -1.946 -9.664 1 84.56 724 TRP B C 1
ATOM 12032 O O . TRP B 1 724 ? 0.118 -1.493 -8.531 1 84.56 724 TRP B O 1
ATOM 12042 N N . GLY B 1 725 ? 0.712 -3.205 -10.016 1 88.5 725 GLY B N 1
ATOM 12043 C CA . GLY B 1 725 ? 1.134 -4.059 -8.914 1 88.5 725 GLY B CA 1
ATOM 12044 C C . GLY B 1 725 ? 2.299 -3.488 -8.125 1 88.5 725 GLY B C 1
ATOM 12045 O O . GLY B 1 725 ? 2.312 -3.545 -6.895 1 88.5 725 GLY B O 1
ATOM 12046 N N . VAL B 1 726 ? 3.213 -2.889 -8.852 1 90.69 726 VAL B N 1
ATOM 12047 C CA . VAL B 1 726 ? 4.383 -2.299 -8.211 1 90.69 726 VAL B CA 1
ATOM 12048 C C . VAL B 1 726 ? 3.961 -1.087 -7.383 1 90.69 726 VAL B C 1
ATOM 12050 O O . VAL B 1 726 ? 4.484 -0.862 -6.293 1 90.69 726 VAL B O 1
ATOM 12053 N N . LEU B 1 727 ? 3.049 -0.356 -7.895 1 91.5 727 LEU B N 1
ATOM 12054 C CA . LEU B 1 727 ? 2.549 0.799 -7.156 1 91.5 727 LEU B CA 1
ATOM 12055 C C . LEU B 1 727 ? 1.896 0.367 -5.848 1 91.5 727 LEU B C 1
ATOM 12057 O O . LEU B 1 727 ? 2.107 0.994 -4.809 1 91.5 727 LEU B O 1
ATOM 12061 N N . ILE B 1 728 ? 1.126 -0.614 -5.883 1 93 728 ILE B N 1
ATOM 12062 C CA . ILE B 1 728 ? 0.448 -1.129 -4.699 1 93 728 ILE B CA 1
ATOM 12063 C C . ILE B 1 728 ? 1.479 -1.642 -3.695 1 93 728 ILE B C 1
ATOM 12065 O O . ILE B 1 728 ? 1.429 -1.296 -2.512 1 93 728 ILE B O 1
ATOM 12069 N N . ASP B 1 729 ? 2.432 -2.408 -4.172 1 93.75 729 ASP B N 1
ATOM 12070 C CA . ASP B 1 729 ? 3.486 -2.902 -3.293 1 93.75 729 ASP B CA 1
ATOM 12071 C C . ASP B 1 729 ? 4.262 -1.747 -2.664 1 93.75 729 ASP B C 1
ATOM 12073 O O . ASP B 1 729 ? 4.586 -1.784 -1.475 1 93.75 729 ASP B O 1
ATOM 12077 N N . THR B 1 730 ? 4.527 -0.76 -3.512 1 95.19 730 THR B N 1
ATOM 12078 C CA . THR B 1 730 ? 5.293 0.389 -3.039 1 95.19 730 THR B CA 1
ATOM 12079 C C . THR B 1 730 ? 4.543 1.112 -1.921 1 95.19 730 THR B C 1
ATOM 12081 O O . THR B 1 730 ? 5.148 1.529 -0.932 1 95.19 730 THR B O 1
ATOM 12084 N N . SER B 1 731 ? 3.266 1.233 -2.049 1 94.56 731 SER B N 1
ATOM 12085 C CA . SER B 1 731 ? 2.467 1.909 -1.034 1 94.56 731 SER B CA 1
ATOM 12086 C C . SER B 1 731 ? 2.523 1.169 0.298 1 94.56 731 SER B C 1
ATOM 12088 O O . SER B 1 731 ? 2.65 1.791 1.355 1 94.56 731 SER B O 1
ATOM 12090 N N . GLY B 1 732 ? 2.416 -0.093 0.233 1 94.5 732 GLY B N 1
ATOM 12091 C CA . GLY B 1 732 ? 2.518 -0.878 1.453 1 94.5 732 GLY B CA 1
ATOM 12092 C C . GLY B 1 732 ? 3.898 -0.831 2.08 1 94.5 732 GLY B C 1
ATOM 12093 O O . GLY B 1 732 ? 4.027 -0.707 3.301 1 94.5 732 GLY B O 1
ATOM 12094 N N . ILE B 1 733 ? 4.891 -0.91 1.251 1 96.06 733 ILE B N 1
ATOM 12095 C CA . ILE B 1 733 ? 6.273 -0.867 1.723 1 96.06 733 ILE B CA 1
ATOM 12096 C C . ILE B 1 733 ? 6.57 0.502 2.328 1 96.06 733 ILE B C 1
ATOM 12098 O O . ILE B 1 733 ? 7.273 0.603 3.338 1 96.06 733 ILE B O 1
ATOM 12102 N N . LEU B 1 734 ? 6.043 1.532 1.666 1 95.44 734 LEU B N 1
ATOM 12103 C CA . LEU B 1 734 ? 6.195 2.887 2.184 1 95.44 734 LEU B CA 1
ATOM 12104 C C . LEU B 1 734 ? 5.594 3.004 3.582 1 95.44 734 LEU B C 1
ATOM 12106 O O . LEU B 1 734 ? 6.199 3.602 4.473 1 95.44 734 LEU B O 1
ATOM 12110 N N . LEU B 1 735 ? 4.43 2.434 3.785 1 92.25 735 LEU B N 1
ATOM 12111 C CA . LEU B 1 735 ? 3.758 2.473 5.078 1 92.25 735 LEU B CA 1
ATOM 12112 C C . LEU B 1 735 ? 4.594 1.781 6.148 1 92.25 735 LEU B C 1
ATOM 12114 O O . LEU B 1 735 ? 4.797 2.328 7.234 1 92.25 735 LEU B O 1
ATOM 12118 N N . ILE B 1 736 ? 5.105 0.635 5.84 1 93.94 736 ILE B N 1
ATOM 12119 C CA . ILE B 1 736 ? 5.906 -0.124 6.797 1 93.94 736 ILE B CA 1
ATOM 12120 C C . ILE B 1 736 ? 7.227 0.6 7.055 1 93.94 736 ILE B C 1
ATOM 12122 O O . ILE B 1 736 ? 7.68 0.686 8.195 1 93.94 736 ILE B O 1
ATOM 12126 N N . THR B 1 737 ? 7.77 1.139 6.008 1 96.5 737 THR B N 1
ATOM 12127 C CA . THR B 1 737 ? 9.023 1.872 6.125 1 96.5 737 THR B CA 1
ATOM 12128 C C . THR B 1 737 ? 8.859 3.09 7.027 1 96.5 737 THR B C 1
ATOM 12130 O O . THR B 1 737 ? 9.672 3.32 7.926 1 96.5 737 THR B O 1
ATOM 12133 N N . PHE B 1 738 ? 7.812 3.834 6.832 1 94.44 738 PHE B N 1
ATOM 12134 C CA . PHE B 1 738 ? 7.578 5.016 7.656 1 94.44 738 PHE B CA 1
ATOM 12135 C C . PHE B 1 738 ? 7.258 4.621 9.094 1 94.44 738 PHE B C 1
ATOM 12137 O O . PHE B 1 738 ? 7.648 5.312 10.031 1 94.44 738 PHE B O 1
ATOM 12144 N N . PHE B 1 739 ? 6.594 3.533 9.234 1 93 739 PHE B N 1
ATOM 12145 C CA . PHE B 1 739 ? 6.289 3.053 10.578 1 93 739 PHE B CA 1
ATOM 12146 C C . PHE B 1 739 ? 7.57 2.73 11.336 1 93 739 PHE B C 1
ATOM 12148 O O . PHE B 1 739 ? 7.738 3.154 12.484 1 93 739 PHE B O 1
ATOM 12155 N N . ILE B 1 740 ? 8.445 2.027 10.742 1 94.94 740 ILE B N 1
ATOM 12156 C CA . ILE B 1 740 ? 9.719 1.682 11.352 1 94.94 740 ILE B CA 1
ATOM 12157 C C . ILE B 1 740 ? 10.547 2.947 11.578 1 94.94 740 ILE B C 1
ATOM 12159 O O . ILE B 1 740 ? 11.195 3.098 12.617 1 94.94 740 ILE B O 1
ATOM 12163 N N . SER B 1 741 ? 10.469 3.846 10.648 1 96.88 741 SER B N 1
ATOM 12164 C CA . SER B 1 741 ? 11.25 5.074 10.711 1 96.88 741 SER B CA 1
ATOM 12165 C C . SER B 1 741 ? 10.812 5.949 11.875 1 96.88 741 SER B C 1
ATOM 12167 O O . SER B 1 741 ? 11.625 6.668 12.461 1 96.88 741 SER B O 1
ATOM 12169 N N . VAL B 1 742 ? 9.555 5.91 12.25 1 93.81 742 VAL B N 1
ATOM 12170 C CA . VAL B 1 742 ? 9.07 6.668 13.398 1 93.81 742 VAL B CA 1
ATOM 12171 C C . VAL B 1 742 ? 9.781 6.191 14.664 1 93.81 742 VAL B C 1
ATOM 12173 O O . VAL B 1 742 ? 10.281 7.004 15.445 1 93.81 742 VAL B O 1
ATOM 12176 N N . PHE B 1 743 ? 9.938 4.941 14.797 1 93.38 743 PHE B N 1
ATOM 12177 C CA . PHE B 1 743 ? 10.57 4.383 15.984 1 93.38 743 PHE B CA 1
ATOM 12178 C C . PHE B 1 743 ? 12.062 4.707 16 1 93.38 743 PHE B C 1
ATOM 12180 O O . PHE B 1 743 ? 12.609 5.086 17.047 1 93.38 743 PHE B O 1
ATOM 12187 N N . LEU B 1 744 ? 12.688 4.602 14.898 1 96 744 LEU B N 1
ATOM 12188 C CA . LEU B 1 744 ? 14.117 4.867 14.82 1 96 744 LEU B CA 1
ATOM 12189 C C . LEU B 1 744 ? 14.414 6.344 15.047 1 96 744 LEU B C 1
ATOM 12191 O O . LEU B 1 744 ? 15.398 6.691 15.695 1 96 744 LEU B O 1
ATOM 12195 N N . THR B 1 745 ? 13.547 7.16 14.484 1 95.88 745 THR B N 1
ATOM 12196 C CA . THR B 1 745 ? 13.727 8.602 14.656 1 95.88 745 THR B CA 1
ATOM 12197 C C . THR B 1 745 ? 13.516 9.008 16.109 1 95.88 745 THR B C 1
ATOM 12199 O O . THR B 1 745 ? 14.281 9.797 16.656 1 95.88 745 THR B O 1
ATOM 12202 N N . LEU B 1 746 ? 12.578 8.398 16.797 1 93.94 746 LEU B N 1
ATOM 12203 C CA . LEU B 1 746 ? 12.242 8.75 18.172 1 93.94 746 LEU B CA 1
ATOM 12204 C C . LEU B 1 746 ? 13.266 8.188 19.156 1 93.94 746 LEU B C 1
ATOM 12206 O O . LEU B 1 746 ? 13.562 8.812 20.172 1 93.94 746 LEU B O 1
ATOM 12210 N N . LEU B 1 747 ? 13.812 7.039 18.844 1 94.44 747 LEU B N 1
ATOM 12211 C CA . LEU B 1 747 ? 14.648 6.328 19.812 1 94.44 747 LEU B CA 1
ATOM 12212 C C . LEU B 1 747 ? 16.125 6.66 19.609 1 94.44 747 LEU B C 1
ATOM 12214 O O . LEU B 1 747 ? 16.922 6.57 20.547 1 94.44 747 LEU B O 1
ATOM 12218 N N . ILE B 1 748 ? 16.484 7.062 18.391 1 95.19 748 ILE B N 1
ATOM 12219 C CA . ILE B 1 748 ? 17.906 7.188 18.125 1 95.19 748 ILE B CA 1
ATOM 12220 C C . ILE B 1 748 ? 18.219 8.57 17.562 1 95.19 748 ILE B C 1
ATOM 12222 O O . ILE B 1 748 ? 18.938 9.359 18.172 1 95.19 748 ILE B O 1
ATOM 12226 N N . GLU B 1 749 ? 17.609 8.93 16.484 1 94.62 749 GLU B N 1
ATOM 12227 C CA . GLU B 1 749 ? 17.984 10.125 15.742 1 94.62 749 GLU B CA 1
ATOM 12228 C C . GLU B 1 749 ? 17.734 11.391 16.562 1 94.62 749 GLU B C 1
ATOM 12230 O O . GLU B 1 749 ? 18.625 12.219 16.719 1 94.62 749 GLU B O 1
ATOM 12235 N N . MET B 1 750 ? 16.562 11.562 17.078 1 92.38 750 MET B N 1
ATOM 12236 C CA . MET B 1 750 ? 16.188 12.797 17.766 1 92.38 750 MET B CA 1
ATOM 12237 C C . MET B 1 750 ? 16.922 12.906 19.109 1 92.38 750 MET B C 1
ATOM 12239 O O . MET B 1 750 ? 17.484 13.953 19.422 1 92.38 750 MET B O 1
ATOM 12243 N N . PRO B 1 751 ? 16.969 11.844 19.922 1 92.69 751 PRO B N 1
ATOM 12244 C CA . PRO B 1 751 ? 17.719 11.961 21.172 1 92.69 751 PRO B CA 1
ATOM 12245 C C . PRO B 1 751 ? 19.172 12.344 20.953 1 92.69 751 PRO B C 1
ATOM 12247 O O . PRO B 1 751 ? 19.719 13.172 21.688 1 92.69 751 PRO B O 1
ATOM 12250 N N . LEU B 1 752 ? 19.797 11.789 19.984 1 90.69 752 LEU B N 1
ATOM 12251 C CA . LEU B 1 752 ? 21.203 12.086 19.734 1 90.69 752 LEU B CA 1
ATOM 12252 C C . LEU B 1 752 ? 21.375 13.516 19.219 1 90.69 752 LEU B C 1
ATOM 12254 O O . LEU B 1 752 ? 22.375 14.164 19.531 1 90.69 752 LEU B O 1
ATOM 12258 N N . LYS B 1 753 ? 20.453 13.914 18.406 1 87.19 753 LYS B N 1
ATOM 12259 C CA . LYS B 1 753 ? 20.469 15.305 17.969 1 87.19 753 LYS B CA 1
ATOM 12260 C C . LYS B 1 753 ? 20.344 16.266 19.141 1 87.19 753 LYS B C 1
ATOM 12262 O O . LYS B 1 753 ? 21.031 17.266 19.203 1 87.19 753 LYS B O 1
ATOM 12267 N N . ASN B 1 754 ? 19.484 15.883 20.047 1 86.44 754 ASN B N 1
ATOM 12268 C CA . ASN B 1 754 ? 19.281 16.703 21.234 1 86.44 754 ASN B CA 1
ATOM 12269 C C . ASN B 1 754 ? 20.516 16.688 22.141 1 86.44 754 ASN B C 1
ATOM 12271 O O . ASN B 1 754 ? 20.891 17.734 22.688 1 86.44 754 ASN B O 1
ATOM 12275 N N . ILE B 1 755 ? 21.125 15.617 22.281 1 87.94 755 ILE B N 1
ATOM 12276 C CA . ILE B 1 755 ? 22.312 15.477 23.125 1 87.94 755 ILE B CA 1
ATOM 12277 C C . ILE B 1 755 ? 23.453 16.297 22.531 1 87.94 755 ILE B C 1
ATOM 12279 O O . ILE B 1 755 ? 24.172 16.984 23.266 1 87.94 755 ILE B O 1
ATOM 12283 N N . LEU B 1 756 ? 23.578 16.219 21.234 1 84.5 756 LEU B N 1
ATOM 12284 C CA . LEU B 1 756 ? 24.641 16.969 20.547 1 84.5 756 LEU B CA 1
ATOM 12285 C C . LEU B 1 756 ? 24.422 18.469 20.719 1 84.5 756 LEU B C 1
ATOM 12287 O O . LEU B 1 756 ? 25.391 19.219 20.922 1 84.5 756 LEU B O 1
ATOM 12291 N N . GLY B 1 757 ? 23.172 18.891 20.656 1 80.06 757 GLY B N 1
ATOM 12292 C CA . GLY B 1 757 ? 22.859 20.281 20.891 1 80.06 757 GLY B CA 1
ATOM 12293 C C . GLY B 1 757 ? 23.203 20.75 22.297 1 80.06 757 GLY B C 1
ATOM 12294 O O . GLY B 1 757 ? 23.656 21.875 22.484 1 80.06 757 GLY B O 1
ATOM 12295 N N . LEU B 1 758 ? 23.094 19.906 23.219 1 79.88 758 LEU B N 1
ATOM 12296 C CA . LEU B 1 758 ? 23.375 20.203 24.609 1 79.88 758 LEU B CA 1
ATOM 12297 C C . LEU B 1 758 ? 24.875 20.234 24.859 1 79.88 758 LEU B C 1
ATOM 12299 O O . LEU B 1 758 ? 25.375 21.062 25.625 1 79.88 758 LEU B O 1
ATOM 12303 N N . LEU B 1 759 ? 25.562 19.312 24.188 1 79.25 759 LEU B N 1
ATOM 12304 C CA . LEU B 1 759 ? 27 19.188 24.438 1 79.25 759 LEU B CA 1
ATOM 12305 C C . LEU B 1 759 ? 27.766 20.281 23.703 1 79.25 759 LEU B C 1
ATOM 12307 O O . LEU B 1 759 ? 28.812 20.734 24.203 1 79.25 759 LEU B O 1
ATOM 12311 N N . LEU B 1 760 ? 27.312 20.688 22.609 1 71.75 760 LEU B N 1
ATOM 12312 C CA . LEU B 1 760 ? 28.047 21.656 21.812 1 71.75 760 LEU B CA 1
ATOM 12313 C C . LEU B 1 760 ? 27.719 23.078 22.25 1 71.75 760 LEU B C 1
ATOM 12315 O O . LEU B 1 760 ? 28.5 24 22 1 71.75 760 LEU B O 1
ATOM 12319 N N . LYS B 1 761 ? 26.531 23.406 22.859 1 57.72 761 LYS B N 1
ATOM 12320 C CA . LYS B 1 761 ? 26.25 24.719 23.438 1 57.72 761 LYS B CA 1
ATOM 12321 C C . LYS B 1 761 ? 27.219 25.062 24.562 1 57.72 761 LYS B C 1
ATOM 12323 O O . LYS B 1 761 ? 27.453 26.234 24.859 1 57.72 761 LYS B O 1
ATOM 12328 N N . LYS B 1 762 ? 28.031 24.188 25.062 1 48.16 762 LYS B N 1
ATOM 12329 C CA . LYS B 1 762 ? 29.016 24.547 26.078 1 48.16 762 LYS B CA 1
ATOM 12330 C C . LYS B 1 762 ? 30.344 24.922 25.438 1 48.16 762 LYS B C 1
ATOM 12332 O O . LYS B 1 762 ? 30.828 24.25 24.516 1 48.16 762 LYS B O 1
#

Nearest PDB structures (foldseek):
  8fq9-assembly1_A  TM=1.767E-01  e=9.476E-01  Salmonella enterica subsp. enterica serovar Typhimurium
  4llh-assembly1_B  TM=1.379E-01  e=3.112E+00  Corynebacterium glutamicum ATCC 13032
  4llh-assembly1_B  TM=1.337E-01  e=3.065E+00  Corynebacterium glutamicum ATCC 13032

Foldseek 3Di:
DPPPQPQLLAALLAPPLVVQPVVPPVCPPVPCPADPVVSVPPPPDDDPDDDPVVVVVVVVVVVVVVVPPVPPVVVVVPPPDPPPVVVVCVVCVSVLSCQPPPVPVVDPADPLQVVQSNLLSVVVVVVPPLSVLQQQQKFDDDPCVVLQQQEGLGHPVSQQVRWDASDPVSPDIWGKWKKKKWWWFPDVVVQDTRIHIIIHIGTPVGAQSNVLSVVVSSNVNNVSCVGTVDIGMHIADDDLDPDPLNVVLVVVVVVLVVLQVVLQVVCVVVDDCPDLVVLLVVVLVVCVVDDNQDPPPRVAFPLFAPPCPPDDPPDCPDPVNVVVVVVVVVVLVSLLSNLLHLSSLVSSLQVLPQSPDQPDLLLLLLLLLVLLLLVLLLLLQVVLLVFFSNVVVCLQVLLPDPCNLSNQLSLLSLLLVLLQVLLSVLLNHLVSCVVRVNDGPVVLVLVLVLLLFQFLLLSLLSCQQRPLQSPFDAPQGDDNVVLNVQAVPAQVCLSVLNCLQVNHSAPLSLSVSLSSVLSNVCVVLSSCCNPPVVRSLVVLVVLLVVLLVVLLVCCLVVVQASQPQPPSDPVSNVCCRNVASRDNSNSVLSNSNSSVLSSVCNVCSLADDDDPVVLVVLVVLLVVLVCCLRCVCSNVNRPRPPDDPDDSNRRSCSSSVNNNSVSVSSSSLSSCLSNVNPVPSVVVSSRSVSSSSSLLSSQLSSNLNSLSSRVSSNDHDHHHDDSVVSVVVSVVSSVVSSVVSSVSCSSPNSSSSSSSSSVSSD/DPPPPPQLLAALLAPPLVVQPVVPDVPDPPPQPADPVVSVPPPPDDDPDDDPVVVVVVVVVVVVVVVPPVVPVVVVVPPDDPPPVVVVCVVCVSVLSVQPPPVPVVDPADPLQVVQQNLLSVVVVVVPPLSVLQQQQKFDDDPCVVLQQQEGLGHQVSQQVRWDASDPVSPDIWGKWKKKKWWWFPDVVVQDTRIHIIIHIGTPVGAQSNVLRVVVSNNNNNVSCSGTVDIGMHIADPDLPPDPLNVVLVVVVVVLVVLQVVLQVVCVVVDDCDDLVVLLVVVLVVCVPDHNQDPPLRVQFPLFAPPCPPDDPPDCPDPVNVVVVVVVVVVLVSLLSNLLHLSSLVSVLQVLPQSPDQPDLLLLLLLLLVLLLLVLLLLLQVVLLVFFSNVVVCLVVLLPDPCNLSNQLSLLSLLLVLLQVLLSVLLNHLVSCVVRVNDGPVVLVLVLVLLLQQFLLLSLLSCQQRPLQSPFDAPQGDDNVVLNVQAVPAQVCLSVLNCLQVNHSAPLSLSVSLSSVLSNVCVVLSSCCNPPVVRSLVVLVVLLVVLLVVLLVCCLVVVQASQPQPPSDPVSNVCCRNVASRDNSNSVLSNSNSSVLSSVCNVCSLADDDDPVVLVVLVVLLVVLVCCLRCVCSNVNRPRPPDDHDDSNRRSCSSSVNNNSVSVSSSSLSSCLSNVNPVVSVVVSSRSVSSSSSLLSSQLSSNLNSLSSRVSSNDHDHHHDDSVVSVVVSVVSSVVSSVVSSVSCSSPNSSSSSSSSSVSSD